Protein AF-A0A9N9X4W8-F1 (afdb_monomer_lite)

Secondary structure (DSSP, 8-state):
---EEEEEEEEE---GGGHHHHHHHHHHHHHHHHHHHHTT--HHHHHHHHHHHHHT-TTSSSTTSPPBPTTS-B-EEEEEEETTT--EEEEEEE-SBS-HHHHHHHHHHHHTSPPGGGPPPPSEEEHHHHHHHHHHTT--B--GGGG--HHHHHHHHHHHHHHTT----------EEEEEE-TTS-EEEEEEE--STTPPTT---GGGSBTTTEEEE---SSSSPEEEEEEEE-HHHHHHHTHHHHHHHHHSS--SHHHHHHHIIIIIIT-GGGTT-SS--EEEEEEEE-TTT--EEEEEEESSSEEEEEEEETT-SS-EEEEEE--TT--TTS-----------------SS-------GGGEEEEEE-SS--HHHHHHHHHHHHTT---EEESTTS---S--TTTSS--HHHHHHHHHHHGGGTT-TT-EEEEEESSSEEE-S-HHHHHHHHHHHT-SEEEEEESS--S-GGGGGGSPP-SSS--EEEEEEEEEEHHHHHHHHTSS---TTS-HHHHHHHHHH-HHHHHHTTEEEETT-SSEEE-TT-GGGEEEEEE--SSSSS-EEEEEETTTTB--SEEE--TT-HHHHHHHHTTTTTTEETTTEESGGGTT----TT--GGGSPPEEEEEEE-S--TTHHHHHHHHHT-SS-GGGEEEEEEE--TTTHHHHHHHHHHHGGGSSEEEEE-GGG---HHHHHHHHHHHHHHTT-SEEEEEETTEE---TTHHHHHHHT--SEEEEP-B-TTSS-BSEESEE-TTS-EE--TTHHHHHTTSS-SEEE-SEE-SEEEEEHHHHHHS-TTTSSS--TTS-HHHHHHHHHHHTT---EEE-SS---EE---TT--TTSSSGGGGTTTTSHHHHHHHHB-TTTGGGG-TTSPPEEEETTEEEEE-B-HHHHHHHHHHHHHH-----SSSB-TTSTTSB-SS--SEEETTTTT-HHHHHHHIIIIIHHHHHHHSTT---SSPPEEEEEEEEE-TTS---EEEE--SSSEEEEEE-S-BTTTEEE--EEEGGGTEEE-SPPTTEEEEEE-SSS--EEEPPEEEE-EEEEEEEE--

Radius of gyration: 39.49 Å; chains: 1; bounding box: 113×58×110 Å

Foldseek 3Di:
DWKKKKKWWFFADDDPVCFVVLQVLRQVLQVQLLVCLVVVHDQLVSFLRSVLSSLQDLSFCFQLVNAAALVRFFFKKKKKAWQVVRFIFIEGREAQARRRQVLNSVQRVCQPPADPPRDGRDRYYYYVRSVVVCVVVVGHGHHRVSSYDPVNNVVLVVVNVVVVPDPDDDFGWTKMWMWIAHPVRTIMIMIMHSADHNHHRRDGFQNRDPLQAWGWHDDPDQFWKTKIKGKTGHRVQSVQLSLRNQLCVQCRVPPDAVSSVVSCCVSRLVNPSCPVPPQRWMKMWMWMAGSHVRDIDIDIDTLHQWMKMKMDISPDPGIDIDIGGQPPPRDSNRGPPPDDPDDDDDDDDDPDDDDDDDDDLVQEAEEEEDQECFPLLVLAVVLCVVQVHDYDYWNHVHDQPFADVQPDATACLVLVRVLVVLVVCQVVQRGKYKYAYRRFKGFQHHPSVLVVVVVVVVAQKEFEFDQAAPDDRVCQVLWDDDPAFGTAGDPRIMMHTSNLSNCLSPVDDDDSHHHPRVSVRVQCSPPVNCVVRRYYYPRLQQAEAECPPQVVQWDQDFDPPPPDDFTFTFIARNRSRHGYRMYGCPDPNSLVSQQCSCGPPHCAGPPVAGPLQPPPFDDPPPDDLVRDFAEEEEEEAEADAPPLLQQLVLVVLAPHQQARYAYHYEHLDPLCQVVVVVSCVVCQVSHPGHHYHYNVNVDDPQRSQQVSLVVCVVVVGQKYKYAYSQFRFPDSHVVVSQVSSVAQKEFEWAAAPPDLDIQAAQDADPVGHGDHDPCSSCLSVVVRFYKGFGLFGDRIMMHGSVVSVVDDCVLAGQDDPPDHSRSSRSVSCVVVSGTHIYGVNDHGYYGFDRPPQDSVAQPSLLQCCPRRVPSNCVQWFDPCLVVLPPPVDDFDDQFVQKTKFQTTDLRNLVSVVRLFVVLVPWDQQDQADPVADVRGDPWGFRKDFCVNSPRVVSVLVSCQPRVQVSVCVSVPPDDDPSWDWRGKIKGKADPVGHFKTDWDFFPAQKKKKAWSDFEPPQFDKKFKAQVQRRTTDPGHDHNMIIMHGRDDRRGMMIIGTDHHMTMMIMTRIHD

pLDDT: mean 88.49, std 14.02, range [20.91, 98.56]

InterPro domains:
  IPR000246 Peptidase T2, asparaginase 2 [PF01112] (4-317)
  IPR006620 Prolyl 4-hydroxylase, alpha subunit [SM00702] (896-1070)
  IPR029044 Nucleotide-diphospho-sugar transferases [SSF53448] (637-945)
  IPR029055 Nucleophile aminohydrolases, N-terminal [SSF56235] (3-317)
  IPR037464 Threonine aspartase 1 [cd04514] (3-330)
  IPR044861 Isopenicillin N synthase-like, Fe(2+) 2OG dioxygenase domain [PF03171] (985-1071)
  IPR050757 Collagen-modifying Glycosyltransferase 25 [PTHR10730] (392-1064)
  IPR057589 PLOD1-3-like, GT domain [PF25342] (361-610)

Organism: Phaedon cochleariae (NCBI:txid80249)

Sequence (1071 aa):
MAGLIAVHCGAGSHSSNLHNEYKRLCNKACRKGVQVMKEGGTAMEAIQAAVIILENDPLTNCGFGSNLTLEGMVENDASVMDGKTLAFGGCGAVKKIKNPIALAYDICVKQSVGLPLGLIPPSLLVGSGALKHAKNSGLKVVPNSSLVCKRALRQFKKYKALLDVHQENCERLDTVGAVCIDGKGDVAAACSSGGLILKKPGRVGQAALYASGTWADSLDKSTEPSVAVCTTGCGEYLIQTHLAKELAEDLKFNPNAMAFHKAMGVKFLKSKFLRNVNRKLGGALVVHRDNKSGEVSVLWGHTTDSMGVGYMQTKDSKPKSFICELPGYAVPEDSQCSNLRGEIECGEANQNNILSYFHNNEDVLVYTVATEETNGFQRYMSSAKEFNIQPKVLGIGTQWQGGNIKTSPAGGWKINLLKKEIKLHEEEKDKLVLFTDGYDVIFLDKLNEIVKKFEKTGAKVLFSAEPFCWPDPELASKYPEVAEGKRFLNSGMYIGYVPEILKLLEREEIADTDDDQLFFTKAYLDETFRDSIKMQLDHKSDIFQNLHGVADEIEVASVDSKESGPERYLIKNMLTKTEPSILHGNGRSKISLNYLGNYVPNTWNSIDGCKACKEGHIDLSMKTPTEMPVVVVSVFIEQNTPFLEEALEKLHDLDYPKEKIHFFIHSAVKYHASLVTRFAEKYDREYPSFKLITPDDGTSEWKARDLSLDHCLAKKCDFYFSVDSVAHIDNPHTLRLLIEQNRTVVAPMLVRPGKAWSNFWGSLTKDGFYARSNDYMDIVHNEKRGLWNVPFINNAYLVNATLLRKYDRTQLGFDKPNVDADMTFCTRLRDLDVFMFVSNRIDFGHLINADNFDTTRTEPEMYQIFDNEMDWENRYIHVDYPENFNPDKKDLQPCPDVYWFPIVSPAFCRALINMMETFGQWSSGRNQDDRLEGGYEAVPTRDIHANQVGWEKHWLRFLQKYARPLQEKVFTGYYHDPPRSLMNFVVRYRPDEQPSLRPHHDSSTYTVNVALNEHGKDYEGGGCRFIRYNCSVVDTRLGWLLIHPGRLTHYHEGLKVTNGTRYIMISFVDP

Structure (mmCIF, N/CA/C/O backbone):
data_AF-A0A9N9X4W8-F1
#
_entry.id   AF-A0A9N9X4W8-F1
#
loop_
_atom_site.group_PDB
_atom_site.id
_atom_site.type_symbol
_atom_site.label_atom_id
_atom_site.label_alt_id
_atom_site.label_comp_id
_atom_site.label_asym_id
_atom_site.label_entity_id
_atom_site.label_seq_id
_atom_site.pdbx_PDB_ins_code
_atom_site.Cartn_x
_atom_site.Cartn_y
_atom_site.Cartn_z
_atom_site.occupancy
_atom_site.B_iso_or_equiv
_atom_site.auth_seq_id
_atom_site.auth_comp_id
_atom_site.auth_asym_id
_atom_site.auth_atom_id
_atom_site.pdbx_PDB_model_num
ATOM 1 N N . MET A 1 1 ? -49.455 -10.848 16.730 1.00 61.50 1 MET A N 1
ATOM 2 C CA . MET A 1 1 ? -48.079 -10.355 16.977 1.00 61.50 1 MET A CA 1
ATOM 3 C C . MET A 1 1 ? -47.929 -8.949 16.410 1.00 61.50 1 MET A C 1
ATOM 5 O O . MET A 1 1 ? -48.812 -8.516 15.675 1.00 61.50 1 MET A O 1
ATOM 9 N N . ALA A 1 2 ? -46.874 -8.216 16.777 1.00 76.00 2 ALA A N 1
ATOM 10 C CA . ALA A 1 2 ? -46.589 -6.916 16.168 1.00 76.00 2 ALA A CA 1
ATOM 11 C C . ALA A 1 2 ? -46.035 -7.124 14.747 1.00 76.00 2 ALA A C 1
ATOM 13 O O . ALA A 1 2 ? -45.096 -7.892 14.577 1.00 76.00 2 ALA A O 1
ATOM 14 N N . GLY A 1 3 ? -46.630 -6.474 13.744 1.00 87.94 3 GLY A N 1
ATOM 15 C CA . GLY A 1 3 ? -46.123 -6.492 12.368 1.00 87.94 3 GLY A CA 1
ATOM 16 C C . GLY A 1 3 ? -44.985 -5.488 12.186 1.00 87.94 3 GLY A C 1
ATOM 17 O O . GLY A 1 3 ? -44.882 -4.522 12.950 1.00 87.94 3 GLY A O 1
ATOM 18 N N . LEU A 1 4 ? -44.149 -5.686 11.170 1.00 94.12 4 LEU A N 1
ATOM 19 C CA . LEU A 1 4 ? -43.036 -4.802 10.826 1.00 94.12 4 LEU A CA 1
ATOM 20 C C . LEU A 1 4 ? -43.019 -4.545 9.320 1.00 94.12 4 LEU A C 1
ATOM 22 O O . LEU A 1 4 ? -43.233 -5.446 8.513 1.00 94.12 4 LEU A O 1
ATOM 26 N N . ILE A 1 5 ? -42.730 -3.303 8.938 1.00 96.19 5 ILE A N 1
ATOM 27 C CA . ILE A 1 5 ? -42.423 -2.943 7.554 1.00 96.19 5 ILE A CA 1
ATOM 28 C C . ILE A 1 5 ? -41.095 -2.197 7.494 1.00 96.19 5 ILE A C 1
ATOM 30 O O . ILE A 1 5 ? -40.832 -1.324 8.324 1.00 96.19 5 ILE A O 1
ATOM 34 N N . ALA A 1 6 ? -40.283 -2.521 6.493 1.00 97.00 6 ALA A N 1
ATOM 35 C CA . ALA A 1 6 ? -39.083 -1.785 6.135 1.00 97.00 6 ALA A CA 1
ATOM 36 C C . ALA A 1 6 ? -39.123 -1.402 4.650 1.00 97.00 6 ALA A C 1
ATOM 38 O O . ALA A 1 6 ? -39.661 -2.131 3.819 1.00 97.00 6 ALA A O 1
ATOM 39 N N . VAL A 1 7 ? -38.564 -0.242 4.315 1.00 97.19 7 VAL A N 1
ATOM 40 C CA . VAL A 1 7 ? -38.543 0.335 2.967 1.00 97.19 7 VAL A CA 1
ATOM 41 C C . VAL A 1 7 ? -37.156 0.876 2.633 1.00 97.19 7 VAL A C 1
ATOM 43 O O . VAL A 1 7 ? -36.423 1.301 3.528 1.00 97.19 7 VAL A O 1
ATOM 46 N N . HIS A 1 8 ? -36.820 0.930 1.344 1.00 95.56 8 HIS A N 1
ATOM 47 C CA . HIS A 1 8 ? -35.661 1.671 0.845 1.00 95.56 8 HIS A CA 1
ATOM 48 C C . HIS A 1 8 ? -36.040 2.660 -0.265 1.00 95.56 8 HIS A C 1
ATOM 50 O O . HIS A 1 8 ? -36.956 2.413 -1.051 1.00 95.56 8 HIS A O 1
ATOM 56 N N . CYS A 1 9 ? -35.307 3.775 -0.350 1.00 90.44 9 CYS A N 1
ATOM 57 C CA . CYS A 1 9 ? -35.495 4.828 -1.361 1.00 90.44 9 CYS A CA 1
ATOM 58 C C . CYS A 1 9 ? -34.404 4.872 -2.448 1.00 90.44 9 CYS A C 1
ATOM 60 O O . CYS A 1 9 ? -34.346 5.841 -3.198 1.00 90.44 9 CYS A O 1
ATOM 62 N N . GLY A 1 10 ? -33.566 3.839 -2.548 1.00 84.25 10 GLY A N 1
ATOM 63 C CA . GLY A 1 10 ? -32.487 3.758 -3.540 1.00 84.25 10 GLY A CA 1
ATOM 64 C C . GLY A 1 10 ? -31.160 3.433 -2.894 1.00 84.25 10 GLY A C 1
ATOM 65 O O . GLY A 1 10 ? -30.945 3.781 -1.738 1.00 84.25 10 GLY A O 1
ATOM 66 N N . ALA A 1 11 ? -30.297 2.758 -3.648 1.00 80.81 11 ALA A N 1
ATOM 67 C CA . ALA A 1 11 ? -28.882 2.564 -3.361 1.00 80.81 11 ALA A CA 1
ATOM 68 C C . ALA A 1 11 ? -28.128 3.092 -4.582 1.00 80.81 11 ALA A C 1
ATOM 70 O O . ALA A 1 11 ? -28.269 2.539 -5.675 1.00 80.81 11 ALA A O 1
ATOM 71 N N . GLY A 1 12 ? -27.416 4.197 -4.387 1.00 80.44 12 GLY A N 1
ATOM 72 C CA . GLY A 1 12 ? -26.850 5.041 -5.428 1.00 80.44 12 GLY A CA 1
ATOM 73 C C . GLY A 1 12 ? -26.085 6.201 -4.804 1.00 80.44 12 GLY A C 1
ATOM 74 O O . GLY A 1 12 ? -25.288 5.998 -3.891 1.00 80.44 12 GLY A O 1
ATOM 75 N N . SER A 1 13 ? -26.353 7.422 -5.265 1.00 77.31 13 SER A N 1
ATOM 76 C CA . SER A 1 13 ? -25.693 8.636 -4.774 1.00 77.31 13 SER A CA 1
ATOM 77 C C . SER A 1 13 ? -26.738 9.706 -4.437 1.00 77.31 13 SER A C 1
ATOM 79 O O . SER A 1 13 ? -27.297 10.362 -5.323 1.00 77.31 13 SER A O 1
ATOM 81 N N . HIS A 1 14 ? -27.046 9.855 -3.145 1.00 80.69 14 HIS A N 1
ATOM 82 C CA . HIS A 1 14 ? -28.039 10.800 -2.638 1.00 80.69 14 HIS A CA 1
ATOM 83 C C . HIS A 1 14 ? -27.358 12.114 -2.251 1.00 80.69 14 HIS A C 1
ATOM 85 O O . HIS A 1 14 ? -26.493 12.148 -1.382 1.00 80.69 14 HIS A O 1
ATOM 91 N N . SER A 1 15 ? -27.794 13.228 -2.844 1.00 79.75 15 SER A N 1
ATOM 92 C CA . SER A 1 15 ? -27.312 14.553 -2.435 1.00 79.75 15 SER A CA 1
ATOM 93 C C . SER A 1 15 ? -27.639 14.817 -0.963 1.00 79.75 15 SER A C 1
ATOM 95 O O . SER A 1 15 ? -28.803 14.708 -0.564 1.00 79.75 15 SER A O 1
ATOM 97 N N . SER A 1 16 ? -26.631 15.235 -0.193 1.00 80.81 16 SER A N 1
ATOM 98 C CA . SER A 1 16 ? -26.741 15.611 1.225 1.00 80.81 16 SER A CA 1
ATOM 99 C C . SER A 1 16 ? -27.878 16.597 1.501 1.00 80.81 16 SER A C 1
ATOM 101 O O . SER A 1 16 ? -28.647 16.429 2.447 1.00 80.81 16 SER A O 1
ATOM 103 N N . ASN A 1 17 ? -28.091 17.554 0.595 1.00 82.94 17 ASN A N 1
ATOM 104 C CA . ASN A 1 17 ? -29.168 18.545 0.684 1.00 82.94 17 ASN A CA 1
ATOM 105 C C . ASN A 1 17 ? -30.582 17.935 0.667 1.00 82.94 17 ASN A C 1
ATOM 107 O O . ASN A 1 17 ? -31.523 18.551 1.160 1.00 82.94 17 ASN A O 1
ATOM 111 N N . LEU A 1 18 ? -30.746 16.729 0.113 1.00 85.75 18 LEU A N 1
ATOM 112 C CA . LEU A 1 18 ? -32.032 16.035 0.003 1.00 85.75 18 LEU A CA 1
ATOM 113 C C . LEU A 1 18 ? -32.195 14.906 1.030 1.00 85.75 18 LEU A C 1
ATOM 115 O O . LEU A 1 18 ? -33.260 14.290 1.083 1.00 85.75 18 LEU A O 1
ATOM 119 N N . HIS A 1 19 ? -31.194 14.630 1.875 1.00 88.06 19 HIS A N 1
ATOM 120 C CA . HIS A 1 19 ? -31.245 13.543 2.867 1.00 88.06 19 HIS A CA 1
ATOM 121 C C . HIS A 1 19 ? -32.487 13.607 3.758 1.00 88.06 19 HIS A C 1
ATOM 123 O O . HIS A 1 19 ? -33.143 12.594 4.002 1.00 88.06 19 HIS A O 1
ATOM 129 N N . ASN A 1 20 ? -32.843 14.803 4.227 1.00 90.31 20 ASN A N 1
ATOM 130 C CA . ASN A 1 20 ? -34.026 15.000 5.064 1.00 90.31 20 ASN A CA 1
ATOM 131 C C . ASN A 1 20 ? -35.330 14.712 4.310 1.00 90.31 20 ASN A C 1
ATOM 133 O O . ASN A 1 20 ? -36.293 14.237 4.912 1.00 90.31 20 ASN A O 1
ATOM 137 N N . GLU A 1 21 ? -35.374 14.975 3.006 1.00 91.62 21 GLU A N 1
ATOM 138 C CA . GLU A 1 21 ? -36.541 14.692 2.174 1.00 91.62 21 GLU A CA 1
ATOM 139 C C . GLU A 1 21 ? -36.697 13.186 1.937 1.00 91.62 21 GLU A C 1
ATOM 141 O O . GLU A 1 21 ? -37.786 12.652 2.147 1.00 91.62 21 GLU A O 1
ATOM 146 N N . TYR A 1 22 ? -35.600 12.477 1.644 1.00 90.88 22 TYR A N 1
ATOM 147 C CA . TYR A 1 22 ? -35.589 11.012 1.548 1.00 90.88 22 TYR A CA 1
ATOM 148 C C . TYR A 1 22 ? -36.003 10.341 2.869 1.00 90.88 22 TYR A C 1
ATOM 150 O O . TYR A 1 22 ? -36.860 9.458 2.871 1.00 90.88 22 TYR A O 1
ATOM 158 N N . LYS A 1 23 ? -35.497 10.813 4.019 1.00 92.69 23 LYS A N 1
ATOM 159 C CA . LYS A 1 23 ? -35.922 10.328 5.349 1.00 92.69 23 LYS A CA 1
ATOM 160 C C . LYS A 1 23 ? -37.420 10.552 5.587 1.00 92.69 23 LYS A C 1
ATOM 162 O O . LYS A 1 23 ? -38.126 9.648 6.036 1.00 92.69 23 LYS A O 1
ATOM 167 N N . ARG A 1 24 ? -37.942 11.743 5.262 1.00 94.25 24 ARG A N 1
ATOM 168 C CA . ARG A 1 24 ? -39.384 12.050 5.363 1.00 94.25 24 ARG A CA 1
ATOM 169 C C . ARG A 1 24 ? -40.224 11.134 4.474 1.00 94.25 24 ARG A C 1
ATOM 171 O O . ARG A 1 24 ? -41.291 10.700 4.911 1.00 94.25 24 ARG A O 1
ATOM 178 N N . LEU A 1 25 ? -39.743 10.824 3.273 1.00 95.38 25 LEU A N 1
ATOM 179 C CA . LEU A 1 25 ? -40.413 9.921 2.346 1.00 95.38 25 LEU A CA 1
ATOM 180 C C . LEU A 1 25 ? -40.449 8.478 2.876 1.00 95.38 25 LEU A C 1
ATOM 182 O O . LEU A 1 25 ? -41.541 7.910 2.956 1.00 95.38 25 LEU A O 1
ATOM 186 N N . CYS A 1 26 ? -39.318 7.932 3.348 1.00 95.00 26 CYS A N 1
ATOM 187 C CA . CYS A 1 26 ? -39.271 6.629 4.031 1.00 95.00 26 CYS A CA 1
ATOM 188 C C . CYS A 1 26 ? -40.277 6.574 5.190 1.00 95.00 26 CYS A C 1
ATOM 190 O O . CYS A 1 26 ? -41.086 5.654 5.285 1.00 95.00 26 CYS A O 1
ATOM 192 N N . ASN A 1 27 ? -40.299 7.611 6.032 1.00 96.25 27 ASN A N 1
ATOM 193 C CA . ASN A 1 27 ? -41.214 7.693 7.169 1.00 96.25 27 ASN A CA 1
ATOM 194 C C . ASN A 1 27 ? -42.690 7.692 6.747 1.00 96.25 27 ASN A C 1
ATOM 196 O O . ASN A 1 27 ? -43.525 7.065 7.402 1.00 96.25 27 ASN A O 1
ATOM 200 N N . LYS A 1 28 ? -43.030 8.384 5.655 1.00 97.25 28 LYS A N 1
ATOM 201 C CA . LYS A 1 28 ? -44.392 8.408 5.107 1.00 97.25 28 LYS A CA 1
ATOM 202 C C . LYS A 1 28 ? -44.801 7.034 4.566 1.00 97.25 28 LYS A C 1
ATOM 204 O O . LYS A 1 28 ? -45.928 6.610 4.819 1.00 97.25 28 LYS A O 1
ATOM 209 N N . ALA A 1 29 ? -43.897 6.343 3.873 1.00 97.12 29 ALA A N 1
ATOM 210 C CA . ALA A 1 29 ? -44.136 5.001 3.349 1.00 97.12 29 ALA A CA 1
ATOM 211 C C . ALA A 1 29 ? -44.324 3.973 4.479 1.00 97.12 29 ALA A C 1
ATOM 213 O O . ALA A 1 29 ? -45.339 3.275 4.495 1.00 97.12 29 ALA A O 1
ATOM 214 N N . CYS A 1 30 ? -43.438 3.960 5.484 1.00 97.12 30 CYS A N 1
ATOM 215 C CA . CYS A 1 30 ? -43.560 3.076 6.648 1.00 97.12 30 CYS A CA 1
ATOM 216 C C . CYS A 1 30 ? -44.875 3.292 7.406 1.00 97.12 30 CYS A C 1
ATOM 218 O O . CYS A 1 30 ? -45.574 2.331 7.719 1.00 97.12 30 CYS A O 1
ATOM 220 N N . ARG A 1 31 ? -45.265 4.553 7.652 1.00 97.00 31 ARG A N 1
ATOM 221 C CA . ARG A 1 31 ? -46.546 4.870 8.307 1.00 97.00 31 ARG A CA 1
ATOM 222 C C . ARG A 1 31 ? -47.737 4.336 7.528 1.00 97.00 31 ARG A C 1
ATOM 224 O O . ARG A 1 31 ? -48.680 3.849 8.143 1.00 97.00 31 ARG A O 1
ATOM 231 N N . LYS A 1 32 ? -47.705 4.429 6.194 1.00 97.38 32 LYS A N 1
ATOM 232 C CA . LYS A 1 32 ? -48.803 3.936 5.365 1.00 97.38 32 LYS A CA 1
ATOM 233 C C . LYS A 1 32 ? -48.908 2.411 5.412 1.00 97.38 32 LYS A C 1
ATOM 235 O O . LYS A 1 32 ? -50.016 1.908 5.556 1.00 97.38 32 LYS A O 1
ATOM 240 N N . GLY A 1 33 ? -47.784 1.696 5.364 1.00 95.94 33 GLY A N 1
ATOM 241 C CA . GLY A 1 33 ? -47.771 0.238 5.518 1.00 95.94 33 GLY A CA 1
ATOM 242 C C . GLY A 1 33 ? -48.232 -0.220 6.906 1.00 95.94 33 GLY A C 1
ATOM 243 O O . GLY A 1 33 ? -49.079 -1.101 7.017 1.00 95.94 33 GLY A O 1
ATOM 244 N N . VAL A 1 34 ? -47.764 0.437 7.975 1.00 95.38 34 VAL A N 1
ATOM 245 C CA . VAL A 1 34 ? -48.225 0.157 9.348 1.00 95.38 34 VAL A CA 1
ATOM 246 C C . VAL A 1 34 ? -49.709 0.456 9.529 1.00 95.38 34 VAL A C 1
ATOM 248 O O . VAL A 1 34 ? -50.387 -0.293 10.227 1.00 95.38 34 VAL A O 1
ATOM 251 N N . GLN A 1 35 ? -50.231 1.518 8.910 1.00 94.81 35 GLN A N 1
ATOM 252 C CA . GLN A 1 35 ? -51.663 1.811 8.933 1.00 94.81 35 GLN A CA 1
ATOM 253 C C . GLN A 1 35 ? -52.472 0.633 8.371 1.00 94.81 35 GLN A C 1
ATOM 255 O O . GLN A 1 35 ? -53.396 0.176 9.034 1.00 94.81 35 GLN A O 1
ATOM 260 N N . VAL A 1 36 ? -52.083 0.105 7.204 1.00 95.50 36 VAL A N 1
ATOM 261 C CA . VAL A 1 36 ? -52.749 -1.052 6.582 1.00 95.50 36 VAL A CA 1
ATOM 262 C C . VAL A 1 36 ? -52.703 -2.276 7.499 1.00 95.50 36 VAL A C 1
ATOM 264 O O . VAL A 1 36 ? -53.727 -2.916 7.718 1.00 95.50 36 VAL A O 1
ATOM 267 N N . MET A 1 37 ? -51.553 -2.560 8.118 1.00 93.00 37 MET A N 1
ATOM 268 C CA . MET A 1 37 ? -51.441 -3.669 9.075 1.00 93.00 37 MET A CA 1
ATOM 269 C C . MET A 1 37 ? -52.309 -3.469 10.329 1.00 93.00 37 MET A C 1
ATOM 271 O O . MET A 1 37 ? -52.884 -4.429 10.835 1.00 93.00 37 MET A O 1
ATOM 275 N N . LYS A 1 38 ? -52.435 -2.234 10.839 1.00 91.06 38 LYS A N 1
ATOM 276 C CA . LYS A 1 38 ? -53.310 -1.910 11.985 1.00 91.06 38 LYS A CA 1
ATOM 277 C C . LYS A 1 38 ? -54.794 -2.064 11.655 1.00 91.06 38 LYS A C 1
ATOM 279 O O . LYS A 1 38 ? -55.571 -2.402 12.539 1.00 91.06 38 LYS A O 1
ATOM 284 N N . GLU A 1 39 ? -55.167 -1.839 10.400 1.00 92.94 39 GLU A N 1
ATOM 285 C CA . GLU A 1 39 ? -56.524 -2.036 9.877 1.00 92.94 39 GLU A CA 1
ATOM 286 C C . GLU A 1 39 ? -56.824 -3.518 9.554 1.00 92.94 39 GLU A C 1
ATOM 288 O O . GLU A 1 39 ? -57.923 -3.839 9.112 1.00 92.94 39 GLU A O 1
ATOM 293 N N . GLY A 1 40 ? -55.881 -4.435 9.818 1.00 89.38 40 GLY A N 1
ATOM 294 C CA . GLY A 1 40 ? -56.045 -5.879 9.614 1.00 89.38 40 GLY A CA 1
ATOM 295 C C . GLY A 1 40 ? -55.629 -6.386 8.230 1.00 89.38 40 GLY A C 1
ATOM 296 O O . GLY A 1 40 ? -55.908 -7.542 7.909 1.00 89.38 40 GLY A O 1
ATOM 297 N N . GLY A 1 41 ? -54.968 -5.549 7.426 1.00 91.88 41 GLY A N 1
ATOM 298 C CA . GLY A 1 41 ? -54.443 -5.920 6.113 1.00 91.88 41 GLY A CA 1
ATOM 299 C C . GLY A 1 41 ? -53.258 -6.892 6.169 1.00 91.88 41 GLY A C 1
ATOM 300 O O . GLY A 1 41 ? -52.565 -7.020 7.181 1.00 91.88 41 GLY A O 1
ATOM 301 N N . THR A 1 42 ? -53.030 -7.571 5.050 1.00 93.81 42 THR A N 1
ATOM 302 C CA . THR A 1 42 ? -51.956 -8.548 4.809 1.00 93.81 42 THR A CA 1
ATOM 303 C C . THR A 1 42 ? -50.598 -7.885 4.554 1.00 93.81 42 THR A C 1
ATOM 305 O O . THR A 1 42 ? -50.523 -6.709 4.180 1.00 93.81 42 THR A O 1
ATOM 308 N N . ALA A 1 43 ? -49.507 -8.656 4.674 1.00 94.38 43 ALA A N 1
ATOM 309 C CA . ALA A 1 43 ? -48.160 -8.195 4.312 1.00 94.38 43 ALA A CA 1
ATOM 310 C C . ALA A 1 43 ? -48.088 -7.666 2.864 1.00 94.38 43 ALA A C 1
ATOM 312 O O . ALA A 1 43 ? -47.477 -6.627 2.608 1.00 94.38 43 ALA A O 1
ATOM 313 N N . MET A 1 44 ? -48.780 -8.334 1.933 1.00 96.00 44 MET A N 1
ATOM 314 C CA . MET A 1 44 ? -48.882 -7.947 0.521 1.00 96.00 44 MET A CA 1
ATOM 315 C C . MET A 1 44 ? -49.575 -6.587 0.321 1.00 96.00 44 MET A C 1
ATOM 317 O O . MET A 1 44 ? -49.098 -5.752 -0.452 1.00 96.00 44 MET A O 1
ATOM 321 N N . GLU A 1 45 ? -50.676 -6.319 1.028 1.00 96.50 45 GLU A N 1
ATOM 322 C CA . GLU A 1 45 ? -51.363 -5.017 0.972 1.00 96.50 45 GLU A CA 1
ATOM 323 C C . GLU A 1 45 ? -50.509 -3.901 1.598 1.00 96.50 45 GLU A C 1
ATOM 325 O O . GLU A 1 45 ? -50.472 -2.773 1.095 1.00 96.50 45 GLU A O 1
ATOM 330 N N . ALA A 1 46 ? -49.773 -4.215 2.669 1.00 97.00 46 ALA A N 1
ATOM 331 C CA . ALA A 1 46 ? -48.906 -3.263 3.355 1.00 97.00 46 ALA A CA 1
ATOM 332 C C . ALA A 1 46 ? -47.719 -2.810 2.484 1.00 97.00 46 ALA A C 1
ATOM 334 O O . ALA A 1 46 ? -47.480 -1.601 2.369 1.00 97.00 46 ALA A O 1
ATOM 335 N N . ILE A 1 47 ? -47.006 -3.738 1.825 1.00 97.56 47 ILE A N 1
ATOM 336 C CA . ILE A 1 47 ? -45.908 -3.384 0.903 1.00 97.56 47 ILE A CA 1
ATOM 337 C C . ILE A 1 47 ? -46.419 -2.623 -0.320 1.00 97.56 47 ILE A C 1
ATOM 339 O O . ILE A 1 47 ? -45.787 -1.651 -0.735 1.00 97.56 47 ILE A O 1
ATOM 343 N N . GLN A 1 48 ? -47.586 -2.994 -0.860 1.00 97.56 48 GLN A N 1
ATOM 344 C CA . GLN A 1 48 ? -48.188 -2.299 -1.995 1.00 97.56 48 GLN A CA 1
ATOM 345 C C . GLN A 1 48 ? -48.485 -0.843 -1.622 1.00 97.56 48 GLN A C 1
ATOM 347 O O . GLN A 1 48 ? -48.087 0.081 -2.335 1.00 97.56 48 GLN A O 1
ATOM 352 N N . ALA A 1 49 ? -49.135 -0.617 -0.479 1.00 97.69 49 ALA A N 1
ATOM 353 C CA . ALA A 1 49 ? -49.471 0.723 -0.017 1.00 97.69 49 ALA A CA 1
ATOM 354 C C . ALA A 1 49 ? -48.224 1.574 0.276 1.00 97.69 49 ALA A C 1
ATOM 356 O O . ALA A 1 49 ? -48.213 2.767 -0.038 1.00 97.69 49 ALA A O 1
ATOM 357 N N . ALA A 1 50 ? -47.167 0.977 0.837 1.00 97.62 50 ALA A N 1
ATOM 358 C CA . ALA A 1 50 ? -45.901 1.660 1.088 1.00 97.62 50 ALA A CA 1
ATOM 359 C C . ALA A 1 50 ? -45.182 2.046 -0.214 1.00 97.62 50 ALA A C 1
ATOM 361 O O . ALA A 1 50 ? -44.803 3.206 -0.376 1.00 97.62 50 ALA A O 1
ATOM 362 N N . VAL A 1 51 ? -45.050 1.127 -1.175 1.00 97.69 51 VAL A N 1
ATOM 363 C CA . VAL A 1 51 ? -44.375 1.406 -2.454 1.00 97.69 51 VAL A CA 1
ATOM 364 C C . VAL A 1 51 ? -45.168 2.397 -3.308 1.00 97.69 51 VAL A C 1
ATOM 366 O O . VAL A 1 51 ? -44.561 3.249 -3.947 1.00 97.69 51 VAL A O 1
ATOM 369 N N . ILE A 1 52 ? -46.506 2.413 -3.243 1.00 97.75 52 ILE A N 1
ATOM 370 C CA . ILE A 1 52 ? -47.321 3.462 -3.886 1.00 97.75 52 ILE A CA 1
ATOM 371 C C . ILE A 1 52 ? -46.947 4.861 -3.366 1.00 97.75 52 ILE A C 1
ATOM 373 O O . ILE A 1 52 ? -46.963 5.824 -4.136 1.00 97.75 52 ILE A O 1
ATOM 377 N N . ILE A 1 53 ? -46.612 5.018 -2.079 1.00 97.75 53 ILE A N 1
ATOM 378 C CA . ILE A 1 53 ? -46.136 6.309 -1.554 1.00 97.75 53 ILE A CA 1
ATOM 379 C C . ILE A 1 53 ? -44.812 6.706 -2.209 1.00 97.75 53 ILE A C 1
ATOM 381 O O . ILE A 1 53 ? -44.665 7.871 -2.575 1.00 97.75 53 ILE A O 1
ATOM 385 N N . LEU A 1 54 ? -43.898 5.751 -2.386 1.00 96.31 54 LEU A N 1
ATOM 386 C CA . LEU A 1 54 ? -42.593 5.974 -3.012 1.00 96.31 54 LEU A CA 1
ATOM 387 C C . LEU A 1 54 ? -42.739 6.315 -4.506 1.00 96.31 54 LEU A C 1
ATOM 389 O O . LEU A 1 54 ? -42.225 7.338 -4.945 1.00 96.31 54 LEU A O 1
ATOM 393 N N . GLU A 1 55 ? -43.541 5.550 -5.254 1.00 96.12 55 GLU A N 1
ATOM 394 C CA . GLU A 1 55 ? -43.810 5.756 -6.689 1.00 96.12 55 GLU A CA 1
ATOM 395 C C . GLU A 1 55 ? -44.480 7.090 -7.023 1.00 96.12 55 GLU A C 1
ATOM 397 O O . GLU A 1 55 ? -44.344 7.603 -8.134 1.00 96.12 55 GLU A O 1
ATOM 402 N N . ASN A 1 56 ? -45.255 7.644 -6.093 1.00 95.56 56 ASN A N 1
ATOM 403 C CA . ASN A 1 56 ? -45.917 8.928 -6.304 1.00 95.56 56 ASN A CA 1
ATOM 404 C C . ASN A 1 56 ? -44.986 10.125 -6.054 1.00 95.56 56 ASN A C 1
ATOM 406 O O . ASN A 1 56 ? -45.370 11.252 -6.379 1.00 95.56 56 ASN A O 1
ATOM 410 N N . ASP A 1 57 ? -43.808 9.913 -5.465 1.00 94.81 57 ASP A N 1
ATOM 411 C CA . ASP A 1 57 ? -42.900 10.988 -5.087 1.00 94.81 57 ASP A CA 1
ATOM 412 C C . ASP A 1 57 ? -41.845 11.256 -6.180 1.00 94.81 57 ASP A C 1
ATOM 414 O O . ASP A 1 57 ? -41.178 10.328 -6.642 1.00 94.81 57 ASP A O 1
ATOM 418 N N . PRO A 1 58 ? -41.648 12.517 -6.612 1.00 91.81 58 PRO A N 1
ATOM 419 C CA . PRO A 1 58 ? -40.687 12.854 -7.663 1.00 91.81 58 PRO A CA 1
ATOM 420 C C . PRO A 1 58 ? -39.210 12.686 -7.259 1.00 91.81 58 PRO A C 1
ATOM 422 O O . PRO A 1 58 ? -38.340 12.881 -8.112 1.00 91.81 58 PRO A O 1
ATOM 425 N N . LEU A 1 59 ? -38.902 12.403 -5.987 1.00 88.50 59 LEU A N 1
ATOM 426 C CA . LEU A 1 59 ? -37.530 12.205 -5.506 1.00 88.50 59 LEU A CA 1
ATOM 427 C C . LEU A 1 59 ? -36.931 10.854 -5.895 1.00 88.50 59 LEU A C 1
ATOM 429 O O . LEU A 1 59 ? -35.704 10.739 -5.943 1.00 88.50 59 LEU A O 1
ATOM 433 N N . THR A 1 60 ? -37.767 9.853 -6.162 1.00 88.69 60 THR A N 1
ATOM 434 C CA . THR A 1 60 ? -37.323 8.479 -6.413 1.00 88.69 60 THR A CA 1
ATOM 435 C C . THR A 1 60 ? -37.426 8.119 -7.889 1.00 88.69 60 THR A C 1
ATOM 437 O O . THR A 1 60 ? -38.330 8.563 -8.591 1.00 88.69 60 THR A O 1
ATOM 440 N N . ASN A 1 61 ? -36.512 7.288 -8.384 1.00 89.62 61 ASN A N 1
ATOM 441 C CA . ASN A 1 61 ? -36.562 6.785 -9.757 1.00 89.62 61 ASN A CA 1
ATOM 442 C C . ASN A 1 61 ? -37.547 5.610 -9.876 1.00 89.62 61 ASN A C 1
ATOM 444 O O . ASN A 1 61 ? -37.155 4.469 -10.109 1.00 89.62 61 ASN A O 1
ATOM 448 N N . CYS A 1 62 ? -38.830 5.882 -9.672 1.00 90.31 62 CYS A N 1
ATOM 449 C CA . CYS A 1 62 ? -39.926 4.948 -9.911 1.00 90.31 62 CYS A CA 1
ATOM 450 C C . CYS A 1 62 ? -41.238 5.725 -10.106 1.00 90.31 62 CYS A C 1
ATOM 452 O O . CYS A 1 62 ? -41.345 6.891 -9.718 1.00 90.31 62 CYS A O 1
ATOM 454 N N . GLY A 1 63 ? -42.240 5.099 -10.732 1.00 92.88 63 GLY A N 1
ATOM 455 C CA . GLY A 1 63 ? -43.548 5.718 -10.968 1.00 92.88 63 GLY A CA 1
ATOM 456 C C . GLY A 1 63 ? -43.470 7.100 -11.640 1.00 92.88 63 GLY A C 1
ATOM 457 O O . GLY A 1 63 ? -43.164 7.203 -12.828 1.00 92.88 63 GLY A O 1
ATOM 458 N N . PHE A 1 64 ? -43.802 8.151 -10.882 1.00 93.06 64 PHE A N 1
ATOM 459 C CA . PHE A 1 64 ? -43.818 9.555 -11.315 1.00 93.06 64 PHE A CA 1
ATOM 460 C C . PHE A 1 64 ? -42.425 10.207 -11.368 1.00 93.06 64 PHE A C 1
ATOM 462 O O . PHE A 1 64 ? -42.212 11.170 -12.107 1.00 93.06 64 PHE A O 1
ATOM 469 N N . GLY A 1 65 ? -41.469 9.725 -10.573 1.00 88.25 65 GLY A N 1
ATOM 470 C CA . GLY A 1 65 ? -40.101 10.248 -10.543 1.00 88.25 65 GLY A CA 1
ATOM 471 C C . GLY A 1 65 ? -39.137 9.545 -11.506 1.00 88.25 65 GLY A C 1
ATOM 472 O O . GLY A 1 65 ? -37.961 9.901 -11.558 1.00 88.25 65 GLY A O 1
ATOM 473 N N . SER A 1 66 ? -39.628 8.579 -12.284 1.00 93.00 66 SER A N 1
ATOM 474 C CA . SER A 1 66 ? -38.822 7.724 -13.154 1.00 93.00 66 SER A CA 1
ATOM 475 C C . SER A 1 66 ? -37.978 8.464 -14.184 1.00 93.00 66 SER A C 1
ATOM 477 O O . SER A 1 66 ? -38.399 9.433 -14.822 1.00 93.00 66 SER A O 1
ATOM 479 N N . ASN A 1 67 ? -36.793 7.909 -14.406 1.00 92.75 67 ASN A N 1
ATOM 480 C CA . ASN A 1 67 ? -35.903 8.257 -15.492 1.00 92.75 67 ASN A CA 1
ATOM 481 C C . ASN A 1 67 ? -36.577 8.056 -16.853 1.00 92.75 67 ASN A C 1
ATOM 483 O O . ASN A 1 67 ? -37.422 7.179 -17.050 1.00 92.75 67 ASN A O 1
ATOM 487 N N . LEU A 1 68 ? -36.166 8.883 -17.814 1.00 93.75 68 LEU A N 1
ATOM 488 C CA . LEU A 1 68 ? -36.686 8.827 -19.173 1.00 93.75 68 LEU A CA 1
ATOM 489 C C . LEU A 1 68 ? -35.795 7.944 -20.051 1.00 93.75 68 LEU A C 1
ATOM 491 O O . LEU A 1 68 ? -34.565 8.016 -19.984 1.00 93.75 68 LEU A O 1
ATOM 495 N N . THR A 1 69 ? -36.441 7.140 -20.893 1.00 93.56 69 THR A N 1
ATOM 496 C CA . THR A 1 69 ? -35.812 6.384 -21.989 1.00 93.56 69 THR A CA 1
ATOM 497 C C . THR A 1 69 ? -35.145 7.318 -23.002 1.00 93.56 69 THR A C 1
ATOM 499 O O . THR A 1 69 ? -35.363 8.530 -22.978 1.00 93.56 69 THR A O 1
ATOM 502 N N . LEU A 1 70 ? -34.379 6.767 -23.949 1.00 88.69 70 LEU A N 1
ATOM 503 C CA . LEU A 1 70 ? -33.771 7.531 -25.050 1.00 88.69 70 LEU A CA 1
ATOM 504 C C . LEU A 1 70 ? -34.800 8.365 -25.854 1.00 88.69 70 LEU A C 1
ATOM 506 O O . LEU A 1 70 ? -34.505 9.468 -26.328 1.00 88.69 70 LEU A O 1
ATOM 510 N N . GLU A 1 71 ? -36.038 7.869 -25.935 1.00 91.56 71 GLU A N 1
ATOM 511 C CA . GLU A 1 71 ? -37.187 8.520 -26.581 1.00 91.56 71 GLU A CA 1
ATOM 512 C C . GLU A 1 71 ? -37.891 9.566 -25.695 1.00 91.56 71 GLU A C 1
ATOM 514 O O . GLU A 1 71 ? -38.874 10.175 -26.112 1.00 91.56 71 GLU A O 1
ATOM 519 N N . GLY A 1 72 ? -37.421 9.794 -24.466 1.00 91.44 72 GLY A N 1
ATOM 520 C CA . GLY A 1 72 ? -38.027 10.749 -23.535 1.00 91.44 72 GLY A CA 1
ATOM 521 C C . GLY A 1 72 ? -39.318 10.252 -22.872 1.00 91.44 72 GLY A C 1
ATOM 522 O O . GLY A 1 72 ? -40.074 11.059 -22.336 1.00 91.44 72 GLY A O 1
ATOM 523 N N . MET A 1 73 ? -39.584 8.943 -22.904 1.00 93.44 73 MET A N 1
ATOM 524 C CA . MET A 1 73 ? -40.776 8.318 -22.312 1.00 93.44 73 MET A CA 1
ATOM 525 C C . MET A 1 73 ? -40.450 7.637 -20.979 1.00 93.44 73 MET A C 1
ATOM 527 O O . MET A 1 73 ? -39.352 7.102 -20.820 1.00 93.44 73 MET A O 1
ATOM 531 N N . VAL A 1 74 ? -41.423 7.581 -20.064 1.00 95.50 74 VAL A N 1
ATOM 532 C CA . VAL A 1 74 ? -41.348 6.770 -18.833 1.00 95.50 74 VAL A CA 1
ATOM 533 C C . VAL A 1 74 ? -41.690 5.310 -19.141 1.00 95.50 74 VAL A C 1
ATOM 535 O O . VAL A 1 74 ? -42.764 5.033 -19.685 1.00 95.50 74 VAL A O 1
ATOM 538 N N . GLU A 1 75 ? -40.811 4.389 -18.750 1.00 96.12 75 GLU A N 1
ATOM 539 C CA . GLU A 1 75 ? -41.018 2.936 -18.775 1.00 96.12 75 GLU A CA 1
ATOM 540 C C . GLU A 1 75 ? -40.609 2.351 -17.425 1.00 96.12 75 GLU A C 1
ATOM 542 O O . GLU A 1 75 ? -39.442 2.451 -17.050 1.00 96.12 75 GLU A O 1
ATOM 547 N N . ASN A 1 76 ? -41.547 1.736 -16.711 1.00 96.00 76 ASN A N 1
ATOM 548 C CA . ASN A 1 76 ? -41.306 1.227 -15.363 1.00 96.00 76 ASN A CA 1
ATOM 549 C C . ASN A 1 76 ? -41.216 -0.299 -15.317 1.00 96.00 76 ASN A C 1
ATOM 551 O O . ASN A 1 76 ? -41.833 -0.986 -16.132 1.00 96.00 76 ASN A O 1
ATOM 555 N N . ASP A 1 77 ? -40.499 -0.782 -14.310 1.00 97.75 77 ASP A N 1
ATOM 556 C CA . ASP A 1 77 ? -40.321 -2.184 -13.956 1.00 97.75 77 ASP A CA 1
ATOM 557 C C . ASP A 1 77 ? -40.720 -2.358 -12.483 1.00 97.75 77 ASP A C 1
ATOM 559 O O . ASP A 1 77 ? -40.277 -1.579 -11.639 1.00 97.75 77 ASP A O 1
ATOM 563 N N . ALA A 1 78 ? -41.557 -3.341 -12.155 1.00 98.12 78 ALA A N 1
ATOM 564 C CA . ALA A 1 78 ? -41.952 -3.615 -10.773 1.00 98.12 78 ALA A CA 1
ATOM 565 C C . ALA A 1 78 ? -42.305 -5.084 -10.547 1.00 98.12 78 ALA A C 1
ATOM 567 O O . ALA A 1 78 ? -42.797 -5.754 -11.456 1.00 98.12 78 ALA A O 1
ATOM 568 N N . SER A 1 79 ? -42.110 -5.565 -9.322 1.00 98.25 79 SER A N 1
ATOM 569 C CA . SER A 1 79 ? -42.469 -6.919 -8.908 1.00 98.25 79 SER A CA 1
ATOM 570 C C . SER A 1 79 ? -42.905 -6.981 -7.453 1.00 98.25 79 SER A C 1
ATOM 572 O O . SER A 1 79 ? -42.509 -6.148 -6.633 1.00 98.25 79 SER A O 1
ATOM 574 N N . VAL A 1 80 ? -43.717 -7.989 -7.148 1.00 98.06 80 VAL A N 1
ATOM 575 C CA . VAL A 1 80 ? -44.042 -8.413 -5.788 1.00 98.06 80 VAL A CA 1
ATOM 576 C C . VAL A 1 80 ? -43.939 -9.928 -5.674 1.00 98.06 80 VAL A C 1
ATOM 578 O O . VAL A 1 80 ? -44.213 -10.649 -6.639 1.00 98.06 80 VAL A O 1
ATOM 581 N N . MET A 1 81 ? -43.606 -10.402 -4.480 1.00 97.38 81 MET A N 1
ATOM 582 C CA . MET A 1 81 ? -43.659 -11.815 -4.130 1.00 97.38 81 MET A CA 1
ATOM 583 C C . MET A 1 81 ? -44.373 -11.984 -2.792 1.00 97.38 81 MET A C 1
ATOM 585 O O . MET A 1 81 ? -44.049 -11.293 -1.821 1.00 97.38 81 MET A O 1
ATOM 589 N N . ASP A 1 82 ? -45.348 -12.888 -2.766 1.00 95.69 82 ASP A N 1
ATOM 590 C CA . ASP A 1 82 ? -46.057 -13.287 -1.554 1.00 95.69 82 ASP A CA 1
ATOM 591 C C . ASP A 1 82 ? -45.357 -14.498 -0.941 1.00 95.69 82 ASP A C 1
ATOM 593 O O . ASP A 1 82 ? -45.302 -15.559 -1.560 1.00 95.69 82 ASP A O 1
ATOM 597 N N . GLY A 1 83 ? -44.832 -14.361 0.275 1.00 93.12 83 GLY A N 1
ATOM 598 C CA . GLY A 1 83 ? -44.130 -15.450 0.944 1.00 93.12 83 GLY A CA 1
ATOM 599 C C . GLY A 1 83 ? -45.046 -16.610 1.314 1.00 93.12 83 GLY A C 1
ATOM 600 O O . GLY A 1 83 ? -44.579 -17.740 1.388 1.00 93.12 83 GLY A O 1
ATOM 601 N N . LYS A 1 84 ? -46.345 -16.363 1.502 1.00 90.62 84 LYS A N 1
ATOM 602 C CA . LYS A 1 84 ? -47.301 -17.400 1.897 1.00 90.62 84 LYS A CA 1
ATOM 603 C C . LYS A 1 84 ? -47.642 -18.354 0.760 1.00 90.62 84 LYS A C 1
ATOM 605 O O . LYS A 1 84 ? -47.678 -19.566 0.942 1.00 90.62 84 LYS A O 1
ATOM 610 N N . THR A 1 85 ? -47.963 -17.800 -0.404 1.00 90.94 85 THR A N 1
ATOM 611 C CA . THR A 1 85 ? -48.333 -18.589 -1.588 1.00 90.94 85 THR A CA 1
ATOM 612 C C . THR A 1 85 ? -47.137 -18.908 -2.479 1.00 90.94 85 THR A C 1
ATOM 614 O O . THR A 1 85 ? -47.266 -19.719 -3.395 1.00 90.94 85 THR A O 1
ATOM 617 N N . LEU A 1 86 ? -45.989 -18.267 -2.228 1.00 91.88 86 LEU A N 1
ATOM 618 C CA . LEU A 1 86 ? -44.809 -18.238 -3.098 1.00 91.88 86 LEU A CA 1
ATOM 619 C C . LEU A 1 86 ? -45.105 -17.673 -4.498 1.00 91.88 86 LEU A C 1
ATOM 621 O O . LEU A 1 86 ? -44.294 -17.815 -5.419 1.00 91.88 86 LEU A O 1
ATOM 625 N N . ALA A 1 87 ? -46.262 -17.022 -4.662 1.00 94.50 87 ALA A N 1
ATOM 626 C CA . ALA A 1 87 ? -46.681 -16.415 -5.909 1.00 94.50 87 ALA A CA 1
ATOM 627 C C . ALA A 1 87 ? -45.835 -15.176 -6.218 1.00 94.50 87 ALA A C 1
ATOM 629 O O . ALA A 1 87 ? -45.469 -14.396 -5.334 1.00 94.50 87 ALA A O 1
ATOM 630 N N . PHE A 1 88 ? -45.556 -14.981 -7.503 1.00 96.69 88 PHE A N 1
ATOM 631 C CA . PHE A 1 88 ? -44.803 -13.848 -8.020 1.00 96.69 88 PHE A CA 1
ATOM 632 C C . PHE A 1 88 ? -45.603 -13.133 -9.100 1.00 96.69 88 PHE A C 1
ATOM 634 O O . PHE A 1 88 ? -46.132 -13.756 -10.024 1.00 96.69 88 PHE A O 1
ATOM 641 N N . GLY A 1 89 ? -45.621 -11.806 -9.019 1.00 97.31 89 GLY A N 1
ATOM 642 C CA . GLY A 1 89 ? -46.162 -10.951 -10.064 1.00 97.31 89 GLY A CA 1
ATOM 643 C C . GLY A 1 89 ? -45.166 -9.876 -10.448 1.00 97.31 89 GLY A C 1
ATOM 644 O O . GLY A 1 89 ? -44.784 -9.057 -9.617 1.00 97.31 89 GLY A O 1
ATOM 645 N N . GLY A 1 90 ? -44.772 -9.856 -11.717 1.00 97.50 90 GLY A N 1
ATOM 646 C CA . GLY A 1 90 ? -43.866 -8.871 -12.292 1.00 97.50 90 GLY A CA 1
ATOM 647 C C . GLY A 1 90 ? -44.489 -8.126 -13.467 1.00 97.50 90 GLY A C 1
ATOM 648 O O . GLY A 1 90 ? -45.293 -8.666 -14.233 1.00 97.50 90 GLY A O 1
ATOM 649 N N . CYS A 1 91 ? -44.081 -6.875 -13.656 1.00 97.94 91 CYS A N 1
ATOM 650 C CA . CYS A 1 91 ? -44.350 -6.130 -14.873 1.00 97.94 91 CYS A CA 1
ATOM 651 C C . CYS A 1 91 ? -43.133 -5.324 -15.331 1.00 97.94 91 CYS A C 1
ATOM 653 O O . CYS A 1 91 ? -42.452 -4.719 -14.509 1.00 97.94 91 CYS A O 1
ATOM 655 N N . GLY A 1 92 ? -42.850 -5.326 -16.636 1.00 97.06 92 GLY A N 1
ATOM 656 C CA . GLY A 1 92 ? -41.640 -4.714 -17.200 1.00 97.06 92 GLY A CA 1
ATOM 657 C C . GLY A 1 92 ? -41.903 -3.822 -18.410 1.00 97.06 92 GLY A C 1
ATOM 658 O O . GLY A 1 92 ? -42.846 -4.045 -19.176 1.00 97.06 92 GLY A O 1
ATOM 659 N N . ALA A 1 93 ? -41.067 -2.801 -18.588 1.00 96.06 93 ALA A N 1
ATOM 660 C CA . ALA A 1 93 ? -41.170 -1.797 -19.647 1.00 96.06 93 ALA A CA 1
ATOM 661 C C . ALA A 1 93 ? -42.591 -1.208 -19.792 1.00 96.06 93 ALA A C 1
ATOM 663 O O . ALA A 1 93 ? -43.073 -0.938 -20.899 1.00 96.06 93 ALA A O 1
ATOM 664 N N . VAL A 1 94 ? -43.306 -1.034 -18.673 1.00 95.94 94 VAL A N 1
ATOM 665 C CA . VAL A 1 94 ? -44.707 -0.606 -18.707 1.00 95.94 94 VAL A CA 1
ATOM 666 C C . VAL A 1 94 ? -44.818 0.906 -18.843 1.00 95.94 94 VAL A C 1
ATOM 668 O O . VAL A 1 94 ? -44.241 1.681 -18.079 1.00 95.94 94 VAL A O 1
ATOM 671 N N . LYS A 1 95 ? -45.606 1.336 -19.831 1.00 93.06 95 LYS A N 1
ATOM 672 C CA . LYS A 1 95 ? -45.938 2.745 -20.079 1.00 93.06 95 LYS A CA 1
ATOM 673 C C . LYS A 1 95 ? -47.336 3.036 -19.549 1.00 93.06 95 LYS A C 1
ATOM 675 O O . LYS A 1 95 ? -48.204 2.170 -19.598 1.00 93.06 95 LYS A O 1
ATOM 680 N N . LYS A 1 96 ? -47.595 4.296 -19.179 1.00 94.44 96 LYS A N 1
ATOM 681 C CA . LYS A 1 96 ? -48.952 4.833 -18.925 1.00 94.44 96 LYS A CA 1
ATOM 682 C C . LYS A 1 96 ? -49.655 4.284 -17.675 1.00 94.44 96 LYS A C 1
ATOM 684 O O . LYS A 1 96 ? -50.830 4.571 -17.480 1.00 94.44 96 LYS A O 1
ATOM 689 N N . ILE A 1 97 ? -48.973 3.533 -16.818 1.00 94.06 97 ILE A N 1
ATOM 690 C CA . ILE A 1 97 ? -49.533 3.042 -15.552 1.00 94.06 97 ILE A CA 1
ATOM 691 C C . ILE A 1 97 ? -49.044 3.953 -14.435 1.00 94.06 97 ILE A C 1
ATOM 693 O O . ILE A 1 97 ? -47.840 4.163 -14.310 1.00 94.06 97 ILE A O 1
ATOM 697 N N . LYS A 1 98 ? -49.972 4.503 -13.640 1.00 90.50 98 LYS A N 1
ATOM 698 C CA . LYS A 1 98 ? -49.611 5.432 -12.559 1.00 90.50 98 LYS A CA 1
ATOM 699 C C . LYS A 1 98 ? -48.742 4.765 -11.491 1.00 90.50 98 LYS A C 1
ATOM 701 O O . LYS A 1 98 ? -47.761 5.355 -11.059 1.00 90.50 98 LYS A O 1
ATOM 706 N N . ASN A 1 99 ? -49.118 3.553 -11.091 1.00 96.69 99 ASN A N 1
ATOM 707 C CA . ASN A 1 99 ? -48.458 2.801 -10.032 1.00 96.69 99 ASN A CA 1
ATOM 708 C C . ASN A 1 99 ? -48.119 1.385 -10.523 1.00 96.69 99 ASN A C 1
ATOM 710 O O . ASN A 1 99 ? -48.980 0.504 -10.452 1.00 96.69 99 ASN A O 1
ATOM 714 N N . PRO A 1 100 ? -46.920 1.176 -11.096 1.00 96.94 100 PRO A N 1
ATOM 715 C CA . PRO A 1 100 ? -46.448 -0.130 -11.559 1.00 96.94 100 PRO A CA 1
ATOM 716 C C . PRO A 1 100 ? -46.580 -1.241 -10.512 1.00 96.94 100 PRO A C 1
ATOM 718 O O . PRO A 1 100 ? -47.017 -2.340 -10.852 1.00 96.94 100 PRO A O 1
ATOM 721 N N . ILE A 1 101 ? -46.318 -0.950 -9.232 1.00 98.00 101 ILE A N 1
ATOM 722 C CA . ILE A 1 101 ? -46.447 -1.950 -8.167 1.00 98.00 101 ILE A CA 1
ATOM 723 C C . ILE A 1 101 ? -47.878 -2.485 -8.012 1.00 98.00 101 ILE A C 1
ATOM 725 O O . ILE A 1 101 ? -48.076 -3.644 -7.659 1.00 98.00 101 ILE A O 1
ATOM 729 N N . ALA A 1 102 ? -48.896 -1.677 -8.329 1.00 97.56 102 ALA A N 1
ATOM 730 C CA . ALA A 1 102 ? -50.286 -2.121 -8.285 1.00 97.56 102 ALA A CA 1
ATOM 731 C C . ALA A 1 102 ? -50.611 -3.121 -9.405 1.00 97.56 102 ALA A C 1
ATOM 733 O O . ALA A 1 102 ? -51.426 -4.017 -9.202 1.00 97.56 102 ALA A O 1
ATOM 734 N N . LEU A 1 103 ? -49.951 -2.999 -10.563 1.00 97.38 103 LEU A N 1
ATOM 735 C CA . LEU A 1 103 ? -50.048 -3.998 -11.624 1.00 97.38 103 LEU A CA 1
ATOM 736 C C . LEU A 1 103 ? -49.331 -5.292 -11.228 1.00 97.38 103 LEU A C 1
ATOM 738 O O . LEU A 1 103 ? -49.908 -6.362 -11.391 1.00 97.38 103 LEU A O 1
ATOM 742 N N . ALA A 1 104 ? -48.112 -5.202 -10.690 1.00 97.69 104 ALA A N 1
ATOM 743 C CA . ALA A 1 104 ? -47.382 -6.367 -10.188 1.00 97.69 104 ALA A CA 1
ATOM 744 C C . ALA A 1 104 ? -48.200 -7.136 -9.131 1.00 97.69 104 ALA A C 1
ATOM 746 O O . ALA A 1 104 ? -48.333 -8.355 -9.214 1.00 97.69 104 ALA A O 1
ATOM 747 N N . TYR A 1 105 ? -48.833 -6.412 -8.204 1.00 96.94 105 TYR A N 1
ATOM 748 C CA . TYR A 1 105 ? -49.758 -6.969 -7.217 1.00 96.94 105 TYR A CA 1
ATOM 749 C C . TYR A 1 105 ? -50.956 -7.688 -7.852 1.00 96.94 105 TYR A C 1
ATOM 751 O O . TYR A 1 105 ? -51.228 -8.832 -7.501 1.00 96.94 105 TYR A O 1
ATOM 759 N N . ASP A 1 106 ? -51.646 -7.063 -8.814 1.00 96.31 106 ASP A N 1
ATOM 760 C CA . ASP A 1 106 ? -52.783 -7.689 -9.509 1.00 96.31 106 ASP A CA 1
ATOM 761 C C . ASP A 1 106 ? -52.376 -8.967 -10.263 1.00 96.31 106 ASP A C 1
ATOM 763 O O . ASP A 1 106 ? -53.123 -9.944 -10.259 1.00 96.31 106 ASP A O 1
ATOM 767 N N . ILE A 1 107 ? -51.186 -8.982 -10.876 1.00 96.19 107 ILE A N 1
ATOM 768 C CA . ILE A 1 107 ? -50.624 -10.169 -11.537 1.00 96.19 107 ILE A CA 1
ATOM 769 C C . ILE A 1 107 ? -50.363 -11.279 -10.510 1.00 96.19 107 ILE A C 1
ATOM 771 O O . ILE A 1 107 ? -50.793 -12.410 -10.725 1.00 96.19 107 ILE A O 1
ATOM 775 N N . CYS A 1 108 ? -49.729 -10.950 -9.380 1.00 95.44 108 CYS A N 1
ATOM 776 C CA . CYS A 1 108 ? -49.418 -11.905 -8.313 1.00 95.44 108 CYS A CA 1
ATOM 777 C C . CYS A 1 108 ? -50.686 -12.552 -7.736 1.00 95.44 108 CYS A C 1
ATOM 779 O O . CYS A 1 108 ? -50.807 -13.773 -7.710 1.00 95.44 108 CYS A O 1
ATOM 781 N N . VAL A 1 109 ? -51.689 -11.745 -7.368 1.00 92.75 109 VAL A N 1
ATOM 782 C CA . VAL A 1 109 ? -52.959 -12.247 -6.811 1.00 92.75 109 VAL A CA 1
ATOM 783 C C . VAL A 1 109 ? -53.703 -13.142 -7.807 1.00 92.75 109 VAL A C 1
ATOM 785 O O . VAL A 1 109 ? -54.283 -14.157 -7.422 1.00 92.75 109 VAL A O 1
ATOM 788 N N . LYS A 1 110 ? -53.671 -12.802 -9.101 1.00 90.75 110 LYS A N 1
ATOM 789 C CA . LYS A 1 110 ? -54.299 -13.612 -10.155 1.00 90.75 110 LYS A CA 1
ATOM 790 C C . LYS A 1 110 ? -53.553 -14.905 -10.458 1.00 90.75 110 LYS A C 1
ATOM 792 O O . LYS A 1 110 ? -54.166 -15.802 -11.027 1.00 90.75 110 LYS A O 1
ATOM 797 N N . GLN A 1 111 ? -52.288 -15.038 -10.059 1.00 85.00 111 GLN A N 1
ATOM 798 C CA . GLN A 1 111 ? -51.545 -16.290 -10.199 1.00 85.00 111 GLN A CA 1
ATOM 799 C C . GLN A 1 111 ? -52.180 -17.428 -9.388 1.00 85.00 111 GLN A C 1
ATOM 801 O O . GLN A 1 111 ? -52.179 -18.577 -9.822 1.00 85.00 111 GLN A O 1
ATOM 806 N N . SER A 1 112 ? -52.805 -17.085 -8.261 1.00 74.00 112 SER A N 1
ATOM 807 C CA . SER A 1 112 ? -53.518 -18.020 -7.387 1.00 74.00 112 SER A CA 1
ATOM 808 C C . SER A 1 112 ? -54.921 -18.395 -7.891 1.00 74.00 112 SER A C 1
ATOM 810 O O . SER A 1 112 ? -55.594 -19.218 -7.273 1.00 74.00 112 SER A O 1
ATOM 812 N N . VAL A 1 113 ? -55.387 -17.812 -9.004 1.00 78.56 113 VAL A N 1
ATOM 813 C CA . VAL A 1 113 ? -56.718 -18.050 -9.581 1.00 78.56 113 VAL A CA 1
ATOM 814 C C . VAL A 1 113 ? -56.548 -18.764 -10.923 1.00 78.56 113 VAL A C 1
ATOM 816 O O . VAL A 1 113 ? -56.157 -18.152 -11.913 1.00 78.56 113 VAL A O 1
ATOM 819 N N . GLY A 1 114 ? -56.839 -20.067 -10.973 1.00 70.25 114 GLY A N 1
ATOM 820 C CA . GLY A 1 114 ? -56.756 -20.848 -12.213 1.00 70.25 114 GLY A CA 1
ATOM 821 C C . GLY A 1 114 ? -57.629 -20.263 -13.330 1.00 70.25 114 GLY A C 1
ATOM 822 O O . GLY A 1 114 ? -58.750 -19.811 -13.086 1.00 70.25 114 GLY A O 1
ATOM 823 N N . LEU A 1 115 ? -57.126 -20.268 -14.567 1.00 80.50 115 LEU A N 1
ATOM 824 C CA . LEU A 1 115 ? -57.893 -19.815 -15.728 1.00 80.50 115 LEU A CA 1
ATOM 825 C C . LEU A 1 115 ? -58.744 -20.962 -16.308 1.00 80.50 115 LEU A C 1
ATOM 827 O O . LEU A 1 115 ? -58.410 -22.140 -16.131 1.00 80.50 115 LEU A O 1
ATOM 831 N N . PRO A 1 116 ? -59.831 -20.648 -17.044 1.00 76.62 116 PRO A N 1
ATOM 832 C CA . PRO A 1 116 ? -60.591 -21.648 -17.786 1.00 76.62 116 PRO A CA 1
ATOM 833 C C . PRO A 1 116 ? -59.684 -22.514 -18.667 1.00 76.62 116 PRO A C 1
ATOM 835 O O . PRO A 1 116 ? -58.664 -22.046 -19.172 1.00 76.62 116 PRO A O 1
ATOM 838 N N . LEU A 1 117 ? -60.087 -23.770 -18.875 1.00 79.12 117 LEU A N 1
ATOM 839 C CA . LEU A 1 117 ? -59.340 -24.766 -19.658 1.00 79.12 117 LEU A CA 1
ATOM 840 C C . LEU A 1 117 ? -57.987 -25.182 -19.047 1.00 79.12 117 LEU A C 1
ATOM 842 O O . LEU A 1 117 ? -57.166 -25.776 -19.739 1.00 79.12 117 LEU A O 1
ATOM 846 N N . GLY A 1 118 ? -57.746 -24.895 -17.762 1.00 80.25 118 GLY A N 1
ATOM 847 C CA . GLY A 1 118 ? -56.510 -25.287 -17.076 1.00 80.25 118 GLY A CA 1
ATOM 848 C C . GLY A 1 118 ? -55.287 -24.460 -17.480 1.00 80.25 118 GLY A C 1
ATOM 849 O O . GLY A 1 118 ? -54.158 -24.892 -17.259 1.00 80.25 118 GLY A O 1
ATOM 850 N N . LEU A 1 119 ? -55.490 -23.282 -18.083 1.00 81.88 119 LEU A N 1
ATOM 851 C CA . LEU A 1 119 ? -54.396 -22.377 -18.428 1.00 81.88 119 LEU A CA 1
ATOM 852 C C . LEU A 1 119 ? -53.749 -21.798 -17.160 1.00 81.88 119 LEU A C 1
ATOM 854 O O . LEU A 1 119 ? -54.428 -21.435 -16.197 1.00 81.88 119 LEU A O 1
ATOM 858 N N . ILE A 1 120 ? -52.423 -21.681 -17.185 1.00 86.75 120 ILE A N 1
ATOM 859 C CA . ILE A 1 120 ? -51.641 -21.109 -16.086 1.00 86.75 120 ILE A CA 1
ATOM 860 C C . ILE A 1 120 ? -51.649 -19.578 -16.231 1.00 86.75 120 ILE A C 1
ATOM 862 O O . ILE A 1 120 ? -51.282 -19.078 -17.302 1.00 86.75 120 ILE A O 1
ATOM 866 N N . PRO A 1 121 ? -52.063 -18.813 -15.203 1.00 90.38 121 PRO A N 1
ATOM 867 C CA . PRO A 1 121 ? -51.994 -17.357 -15.250 1.00 90.38 121 PRO A CA 1
ATOM 868 C C . PRO A 1 121 ? -50.546 -16.858 -15.406 1.00 90.38 121 PRO A C 1
ATOM 870 O O . PRO A 1 121 ? -49.618 -17.472 -14.873 1.00 90.38 121 PRO A O 1
ATOM 873 N N . PRO A 1 122 ? -50.319 -15.735 -16.111 1.00 93.00 122 PRO A N 1
ATOM 874 C CA . PRO A 1 122 ? -48.977 -15.193 -16.290 1.00 93.00 122 PRO A CA 1
ATOM 875 C C . PRO A 1 122 ? -48.416 -14.656 -14.966 1.00 93.00 122 PRO A C 1
ATOM 877 O O . PRO A 1 122 ? -49.121 -13.970 -14.234 1.00 93.00 122 PRO A O 1
ATOM 880 N N . SER A 1 123 ? -47.131 -14.899 -14.705 1.00 94.31 123 SER A N 1
ATOM 881 C CA . SER A 1 123 ? -46.390 -14.322 -13.569 1.00 94.31 123 SER A CA 1
ATOM 882 C C . SER A 1 123 ? -45.618 -13.049 -13.932 1.00 94.31 123 SER A C 1
ATOM 884 O O . SER A 1 123 ? -45.226 -12.284 -13.057 1.00 94.31 123 SER A O 1
ATOM 886 N N . LEU A 1 124 ? -45.406 -12.791 -15.227 1.00 97.19 124 LEU A N 1
ATOM 887 C CA . LEU A 1 124 ? -44.717 -11.611 -15.745 1.00 97.19 124 LEU A CA 1
ATOM 888 C C . LEU A 1 124 ? -45.412 -11.115 -17.016 1.00 97.19 124 LEU A C 1
ATOM 890 O O . LEU A 1 124 ? -45.597 -11.875 -17.966 1.00 97.19 124 LEU A O 1
ATOM 894 N N . LEU A 1 125 ? -45.764 -9.829 -17.059 1.00 97.50 125 LEU A N 1
ATOM 895 C CA . LEU A 1 125 ? -46.300 -9.174 -18.256 1.00 97.50 125 LEU A CA 1
ATOM 896 C C . LEU A 1 125 ? -45.486 -7.931 -18.605 1.00 97.50 125 LEU A C 1
ATOM 898 O O . LEU A 1 125 ? -45.155 -7.131 -17.737 1.00 97.50 125 LEU A O 1
ATOM 902 N N . VAL A 1 126 ? -45.221 -7.699 -19.891 1.00 97.81 126 VAL A N 1
ATOM 903 C CA . VAL A 1 126 ? -44.408 -6.553 -20.332 1.00 97.81 126 VAL A CA 1
ATOM 904 C C . VAL A 1 126 ? -45.112 -5.671 -21.363 1.00 97.81 126 VAL A C 1
ATOM 906 O O . VAL A 1 126 ? -46.061 -6.089 -22.037 1.00 97.81 126 VAL A O 1
ATOM 909 N N . GLY A 1 127 ? -44.651 -4.424 -21.477 1.00 94.88 127 GLY A N 1
ATOM 910 C CA . GLY A 1 127 ? -45.010 -3.504 -22.556 1.00 94.88 127 GLY A CA 1
ATOM 911 C C . GLY A 1 127 ? -46.519 -3.290 -22.738 1.00 94.88 127 GLY A C 1
ATOM 912 O O . GLY A 1 127 ? -47.254 -2.963 -21.802 1.00 94.88 127 GLY A O 1
ATOM 913 N N . SER A 1 128 ? -47.003 -3.436 -23.975 1.00 93.94 128 SER A N 1
ATOM 914 C CA . SER A 1 128 ? -48.413 -3.210 -24.325 1.00 93.94 128 SER A CA 1
ATOM 915 C C . SER A 1 128 ? -49.358 -4.284 -23.775 1.00 93.94 128 SER A C 1
ATOM 917 O O . SER A 1 128 ? -50.504 -3.964 -23.450 1.00 93.94 128 SER A O 1
ATOM 919 N N . GLY A 1 129 ? -48.887 -5.526 -23.623 1.00 94.88 129 GLY A N 1
ATOM 920 C CA . GLY A 1 129 ? -49.654 -6.625 -23.029 1.00 94.88 129 GLY A CA 1
ATOM 921 C C . GLY A 1 129 ? -49.971 -6.357 -21.559 1.00 94.88 129 GLY A C 1
ATOM 922 O O . GLY A 1 129 ? -51.130 -6.429 -21.152 1.00 94.88 129 GLY A O 1
ATOM 923 N N . ALA A 1 130 ? -48.967 -5.915 -20.801 1.00 96.00 130 ALA A N 1
ATOM 924 C CA . ALA A 1 130 ? -49.127 -5.454 -19.424 1.00 96.00 130 ALA A CA 1
ATOM 925 C C . ALA A 1 130 ? -50.103 -4.274 -19.303 1.00 96.00 130 ALA A C 1
ATOM 927 O O . ALA A 1 130 ? -50.967 -4.262 -18.430 1.00 96.00 130 ALA A O 1
ATOM 928 N N . LEU A 1 131 ? -50.023 -3.300 -20.216 1.00 94.25 131 LEU A N 1
ATOM 929 C CA . LEU A 1 131 ? -50.958 -2.173 -20.243 1.00 94.25 131 LEU A CA 1
ATOM 930 C C . LEU A 1 131 ? -52.400 -2.618 -20.529 1.00 94.25 131 LEU A C 1
ATOM 932 O O . LEU A 1 131 ? -53.340 -2.076 -19.947 1.00 94.25 131 LEU A O 1
ATOM 936 N N . LYS A 1 132 ? -52.595 -3.586 -21.432 1.00 95.25 132 LYS A N 1
ATOM 937 C CA . LYS A 1 132 ? -53.920 -4.147 -21.727 1.00 95.25 132 LYS A CA 1
ATOM 938 C C . LYS A 1 132 ? -54.480 -4.879 -20.509 1.00 95.25 132 LYS A C 1
ATOM 940 O O . LYS A 1 132 ? -55.634 -4.655 -20.160 1.00 95.25 132 LYS A O 1
ATOM 945 N N . HIS A 1 133 ? -53.652 -5.676 -19.836 1.00 94.00 133 HIS A N 1
ATOM 946 C CA . HIS A 1 133 ? -54.017 -6.332 -18.582 1.00 94.00 133 HIS A CA 1
ATOM 947 C C . HIS A 1 133 ? -54.414 -5.310 -17.516 1.00 94.00 133 HIS A C 1
ATOM 949 O O . HIS A 1 133 ? -55.508 -5.399 -16.978 1.00 94.00 133 HIS A O 1
ATOM 955 N N . ALA A 1 134 ? -53.607 -4.267 -17.309 1.00 94.38 134 ALA A N 1
ATOM 956 C CA . ALA A 1 134 ? -53.906 -3.201 -16.355 1.00 94.38 134 ALA A CA 1
ATOM 957 C C . ALA A 1 134 ? -55.269 -2.536 -16.612 1.00 94.38 134 ALA A C 1
ATOM 959 O O . ALA A 1 134 ? -56.028 -2.309 -15.673 1.00 94.38 134 ALA A O 1
ATOM 960 N N . LYS A 1 135 ? -55.606 -2.264 -17.883 1.00 92.88 135 LYS A N 1
ATOM 961 C CA . LYS A 1 135 ? -56.927 -1.737 -18.264 1.00 92.88 135 LYS A CA 1
ATOM 962 C C . LYS A 1 135 ? -58.053 -2.708 -17.922 1.00 92.88 135 LYS A C 1
ATOM 964 O O . LYS A 1 135 ? -59.062 -2.282 -17.372 1.00 92.88 135 LYS A O 1
ATOM 969 N N . ASN A 1 136 ? -57.873 -3.988 -18.236 1.00 92.12 136 ASN A N 1
ATOM 970 C CA . ASN A 1 136 ? -58.867 -5.026 -17.961 1.00 92.12 136 ASN A CA 1
ATOM 971 C C . ASN A 1 136 ? -59.071 -5.237 -16.454 1.00 92.12 136 ASN A C 1
ATOM 973 O O . ASN A 1 136 ? -60.181 -5.524 -16.022 1.00 92.12 136 ASN A O 1
ATOM 977 N N . SER A 1 137 ? -58.018 -5.049 -15.658 1.00 90.00 137 SER A N 1
ATOM 978 C CA . SER A 1 137 ? -58.047 -5.103 -14.194 1.00 90.00 137 SER A CA 1
ATOM 979 C C . SER A 1 137 ? -58.560 -3.814 -13.536 1.00 90.00 137 SER A C 1
ATOM 981 O O . SER A 1 137 ? -58.553 -3.717 -12.314 1.00 90.00 137 SER A O 1
ATOM 983 N N . GLY A 1 138 ? -58.969 -2.801 -14.311 1.00 92.81 138 GLY A N 1
ATOM 984 C CA . GLY A 1 138 ? -59.475 -1.532 -13.777 1.00 92.81 138 GLY A CA 1
ATOM 985 C C . GLY A 1 138 ? -58.408 -0.619 -13.155 1.00 92.81 138 GLY A C 1
ATOM 986 O O . GLY A 1 138 ? -58.747 0.321 -12.437 1.00 92.81 138 GLY A O 1
ATOM 987 N N . LEU A 1 139 ? -57.118 -0.854 -13.421 1.00 93.88 139 LEU A N 1
ATOM 988 C CA . LEU A 1 139 ? -56.033 -0.018 -12.906 1.00 93.88 139 LEU A CA 1
ATOM 989 C C . LEU A 1 139 ? -55.969 1.336 -13.627 1.00 93.88 139 LEU A C 1
ATOM 991 O O . LEU A 1 139 ? -56.268 1.468 -14.817 1.00 93.88 139 LEU A O 1
ATOM 995 N N . LYS A 1 140 ? -55.521 2.369 -12.904 1.00 91.19 140 LYS A N 1
ATOM 996 C CA . LYS A 1 140 ? -55.472 3.744 -13.415 1.00 91.19 140 LYS A CA 1
ATOM 997 C C . LYS A 1 140 ? -54.413 3.911 -14.512 1.00 91.19 140 LYS A C 1
ATOM 999 O O . LYS A 1 140 ? -53.215 4.024 -14.233 1.00 91.19 140 LYS A O 1
ATOM 1004 N N . VAL A 1 141 ? -54.884 4.019 -15.753 1.00 93.50 141 VAL A N 1
ATOM 1005 C CA . VAL A 1 141 ? -54.070 4.352 -16.928 1.00 93.50 141 VAL A CA 1
ATOM 1006 C C . VAL A 1 141 ? -54.088 5.857 -17.176 1.00 93.50 141 VAL A C 1
ATOM 1008 O O . VAL A 1 141 ? -55.147 6.477 -17.229 1.00 93.50 141 VAL A O 1
ATOM 1011 N N . VAL A 1 142 ? -52.910 6.447 -17.348 1.00 93.88 142 VAL A N 1
ATOM 1012 C CA . VAL A 1 142 ? -52.708 7.887 -17.533 1.00 93.88 142 VAL A CA 1
ATOM 1013 C C . VAL A 1 142 ? -51.827 8.171 -18.755 1.00 93.88 142 VAL A C 1
ATOM 1015 O O . VAL A 1 142 ? -51.036 7.316 -19.158 1.00 93.88 142 VAL A O 1
ATOM 1018 N N . PRO A 1 143 ? -51.914 9.356 -19.383 1.00 93.94 143 PRO A N 1
ATOM 1019 C CA . PRO A 1 143 ? -50.985 9.735 -20.447 1.00 93.94 143 PRO A CA 1
ATOM 1020 C C . PRO A 1 143 ? -49.526 9.656 -19.970 1.00 93.94 143 PRO A C 1
ATOM 1022 O O . PRO A 1 143 ? -49.233 10.058 -18.846 1.00 93.94 143 PRO A O 1
ATOM 1025 N N . ASN A 1 144 ? -48.596 9.176 -20.809 1.00 94.12 144 ASN A N 1
ATOM 1026 C CA . ASN A 1 144 ? -47.189 9.016 -20.398 1.00 94.12 144 ASN A CA 1
ATOM 1027 C C . ASN A 1 144 ? -46.569 10.360 -19.981 1.00 94.12 144 ASN A C 1
ATOM 1029 O O . ASN A 1 144 ? -45.868 10.424 -18.981 1.00 94.12 144 ASN A O 1
ATOM 1033 N N . SER A 1 145 ? -46.938 11.446 -20.665 1.00 90.81 145 SER A N 1
ATOM 1034 C CA . SER A 1 145 ? -46.536 12.813 -20.314 1.00 90.81 145 SER A CA 1
ATOM 1035 C C . SER A 1 145 ? -46.907 13.228 -18.888 1.00 90.81 145 SER A C 1
ATOM 1037 O O . SER A 1 145 ? -46.185 14.011 -18.283 1.00 90.81 145 SER A O 1
ATOM 1039 N N . SER A 1 146 ? -47.992 12.689 -18.321 1.00 91.31 146 SER A N 1
ATOM 1040 C CA . SER A 1 146 ? -48.396 12.963 -16.934 1.00 91.31 146 SER A CA 1
ATOM 1041 C C . SER A 1 146 ? -47.542 12.234 -15.891 1.00 91.31 146 SER A C 1
ATOM 1043 O O . SER A 1 146 ? -47.613 12.567 -14.712 1.00 91.31 146 SER A O 1
ATOM 1045 N N . LEU A 1 147 ? -46.733 11.260 -16.323 1.00 91.75 147 LEU A N 1
ATOM 1046 C CA . LEU A 1 147 ? -45.765 10.552 -15.484 1.00 91.75 147 LEU A CA 1
ATOM 1047 C C . LEU A 1 147 ? -44.392 11.234 -15.483 1.00 91.75 147 LEU A C 1
ATOM 1049 O O . LEU A 1 147 ? -43.533 10.852 -14.705 1.00 91.75 147 LEU A O 1
ATOM 1053 N N . VAL A 1 148 ? -44.168 12.229 -16.348 1.00 92.62 148 VAL A N 1
ATOM 1054 C CA . VAL A 1 148 ? -42.875 12.910 -16.465 1.00 92.62 148 VAL A CA 1
ATOM 1055 C C . VAL A 1 148 ? -42.817 14.073 -15.477 1.00 92.62 148 VAL A C 1
ATOM 1057 O O . VAL A 1 148 ? -43.431 15.121 -15.690 1.00 92.62 148 VAL A O 1
ATOM 1060 N N . CYS A 1 149 ? -42.038 13.934 -14.405 1.00 90.94 149 CYS A N 1
ATOM 1061 C CA . CYS A 1 149 ? -41.819 15.041 -13.481 1.00 90.94 149 CYS A CA 1
ATOM 1062 C C . CYS A 1 149 ? -40.785 16.057 -14.018 1.00 90.94 149 CYS A C 1
ATOM 1064 O O . CYS A 1 149 ? -39.887 15.748 -14.809 1.00 90.94 149 CYS A O 1
ATOM 1066 N N . LYS A 1 150 ? -40.861 17.308 -13.535 1.00 89.94 150 LYS A N 1
ATOM 1067 C CA . LYS A 1 150 ? -39.941 18.394 -13.941 1.00 89.94 150 LYS A CA 1
ATOM 1068 C C . LYS A 1 150 ? -38.468 18.089 -13.638 1.00 89.94 150 LYS A C 1
ATOM 1070 O O . LYS A 1 150 ? -37.588 18.667 -14.276 1.00 89.94 150 LYS A O 1
ATOM 1075 N N . ARG A 1 151 ? -38.186 17.259 -12.627 1.00 86.88 151 ARG A N 1
ATOM 1076 C CA . ARG A 1 151 ? -36.825 16.848 -12.247 1.00 86.88 151 ARG A CA 1
ATOM 1077 C C . ARG A 1 151 ? -36.264 15.857 -13.268 1.00 86.88 151 ARG A C 1
ATOM 1079 O O . ARG A 1 151 ? -35.212 16.139 -13.836 1.00 86.88 151 ARG A O 1
ATOM 1086 N N . ALA A 1 152 ? -36.993 14.780 -13.555 1.00 86.69 152 ALA A N 1
ATOM 1087 C CA . ALA A 1 152 ? -36.610 13.770 -14.541 1.00 86.69 152 ALA A CA 1
ATOM 1088 C C . ALA A 1 152 ? -36.403 14.385 -15.933 1.00 86.69 152 ALA A C 1
ATOM 1090 O O . ALA A 1 152 ? -35.392 14.129 -16.581 1.00 86.69 152 ALA A O 1
ATOM 1091 N N . LEU A 1 153 ? -37.288 15.298 -16.353 1.00 90.31 153 LEU A N 1
ATOM 1092 C CA . LEU A 1 153 ? -37.153 15.990 -17.638 1.00 90.31 153 LEU A CA 1
ATOM 1093 C C . LEU A 1 153 ? -35.889 16.861 -17.725 1.00 90.31 153 LEU A C 1
ATOM 1095 O O . LEU A 1 153 ? -35.232 16.897 -18.765 1.00 90.31 153 LEU A O 1
ATOM 1099 N N . ARG A 1 154 ? -35.534 17.569 -16.643 1.00 87.94 154 ARG A N 1
ATOM 1100 C CA . ARG A 1 154 ? -34.297 18.367 -16.585 1.00 87.94 154 ARG A CA 1
ATOM 1101 C C . ARG A 1 154 ? -33.056 17.483 -16.680 1.00 87.94 154 ARG A C 1
ATOM 1103 O O . ARG A 1 154 ? -32.137 17.818 -17.420 1.00 87.94 154 ARG A O 1
ATOM 1110 N N . GLN A 1 155 ? -33.049 16.354 -15.972 1.00 84.50 155 GLN A N 1
ATOM 1111 C CA . GLN A 1 155 ? -31.943 15.399 -16.036 1.00 84.50 155 GLN A CA 1
ATOM 1112 C C . GLN A 1 155 ? -31.815 14.787 -17.431 1.00 84.50 155 GLN A C 1
ATOM 1114 O O . GLN A 1 155 ? -30.730 14.816 -17.999 1.00 84.50 155 GLN A O 1
ATOM 1119 N N . PHE A 1 156 ? -32.920 14.335 -18.025 1.00 89.06 156 PHE A N 1
ATOM 1120 C CA . PHE A 1 156 ? -32.940 13.815 -19.391 1.00 89.06 156 PHE A CA 1
ATOM 1121 C C . PHE A 1 156 ? -32.325 14.793 -20.397 1.00 89.06 156 PHE A C 1
ATOM 1123 O O . PHE A 1 156 ? -31.451 14.402 -21.160 1.00 89.06 156 PHE A O 1
ATOM 1130 N N . LYS A 1 157 ? -32.718 16.076 -20.363 1.00 88.81 157 LYS A N 1
ATOM 1131 C CA . LYS A 1 157 ? -32.142 17.101 -21.250 1.00 88.81 157 LYS A CA 1
ATOM 1132 C C . LYS A 1 157 ? -30.633 17.261 -21.053 1.00 88.81 157 LYS A C 1
ATOM 1134 O O . LYS A 1 157 ? -29.911 17.335 -22.039 1.00 88.81 157 LYS A O 1
ATOM 1139 N N . LYS A 1 158 ? -30.168 17.284 -19.797 1.00 86.56 158 LYS A N 1
ATOM 1140 C CA . LYS A 1 158 ? -28.739 17.384 -19.467 1.00 86.56 158 LYS A CA 1
ATOM 1141 C C . LYS A 1 158 ? -27.951 16.209 -20.052 1.00 86.56 158 LYS A C 1
ATOM 1143 O O . LYS A 1 158 ? -26.975 16.427 -20.753 1.00 86.56 158 LYS A O 1
ATOM 1148 N N . TYR A 1 159 ? -28.376 14.979 -19.775 1.00 80.62 159 TYR A N 1
ATOM 1149 C CA . TYR A 1 159 ? -27.637 13.790 -20.205 1.00 80.62 159 TYR A CA 1
ATOM 1150 C C . TYR A 1 159 ? -27.756 13.522 -21.702 1.00 80.62 159 TYR A C 1
ATOM 1152 O O . TYR A 1 159 ? -26.800 13.051 -22.304 1.00 80.62 159 TYR A O 1
ATOM 1160 N N . LYS A 1 160 ? -28.885 13.878 -22.321 1.00 83.06 160 LYS A N 1
ATOM 1161 C CA . LYS A 1 160 ? -29.031 13.810 -23.775 1.00 83.06 160 LYS A CA 1
ATOM 1162 C C . LYS A 1 160 ? -28.053 14.750 -24.485 1.00 83.06 160 LYS A C 1
ATOM 1164 O O . LYS A 1 160 ? -27.443 14.333 -25.451 1.00 83.06 160 LYS A O 1
ATOM 1169 N N . ALA A 1 161 ? -27.844 15.959 -23.956 1.00 82.25 161 ALA A N 1
ATOM 1170 C CA . ALA A 1 161 ? -26.849 16.889 -24.491 1.00 82.25 161 ALA A CA 1
ATOM 1171 C C . ALA A 1 161 ? -25.396 16.416 -24.281 1.00 82.25 161 ALA A C 1
ATOM 1173 O O . ALA A 1 161 ? -24.550 16.678 -25.124 1.00 82.25 161 ALA A O 1
ATOM 1174 N N . LEU A 1 162 ? -25.098 15.718 -23.175 1.00 77.12 162 LEU A N 1
ATOM 1175 C CA . LEU A 1 162 ? -23.762 15.152 -22.922 1.00 77.12 162 LEU A CA 1
ATOM 1176 C C . LEU A 1 162 ? -23.434 13.980 -23.860 1.00 77.12 162 LEU A C 1
ATOM 1178 O O . LEU A 1 162 ? -22.303 13.886 -24.327 1.00 77.12 162 LEU A O 1
ATOM 1182 N N . LEU A 1 163 ? -24.430 13.141 -24.175 1.00 70.00 163 LEU A N 1
ATOM 1183 C CA . LEU A 1 163 ? -24.300 12.024 -25.119 1.00 70.00 163 LEU A CA 1
ATOM 1184 C C . LEU A 1 163 ? -23.851 12.489 -26.518 1.00 70.00 163 LEU A C 1
ATOM 1186 O O . LEU A 1 163 ? -23.146 11.759 -27.208 1.00 70.00 163 LEU A O 1
ATOM 1190 N N . ASP A 1 164 ? -24.245 13.700 -26.921 1.00 62.44 164 ASP A N 1
ATOM 1191 C CA . ASP A 1 164 ? -23.906 14.277 -28.227 1.00 62.44 164 ASP A CA 1
ATOM 1192 C C . ASP A 1 164 ? -22.460 14.824 -28.290 1.00 62.44 164 ASP A C 1
ATOM 1194 O O . ASP A 1 164 ? -21.962 15.096 -29.381 1.00 62.44 164 ASP A O 1
ATOM 1198 N N . VAL A 1 165 ? -21.773 14.988 -27.147 1.00 60.56 165 VAL A N 1
ATOM 1199 C CA . VAL A 1 165 ? -20.434 15.610 -27.055 1.00 60.56 165 VAL A CA 1
ATOM 1200 C C . VAL A 1 165 ? -19.344 14.598 -26.685 1.00 60.56 165 VAL A C 1
ATOM 1202 O O . VAL A 1 165 ? -18.274 14.635 -27.290 1.00 60.56 165 VAL A O 1
ATOM 1205 N N . HIS A 1 166 ? -19.589 13.682 -25.741 1.00 47.91 166 HIS A N 1
ATOM 1206 C CA . HIS A 1 166 ? -18.624 12.674 -25.270 1.00 47.91 166 HIS A CA 1
ATOM 1207 C C . HIS A 1 166 ? -19.299 11.310 -25.029 1.00 47.91 166 HIS A C 1
ATOM 1209 O O . HIS A 1 166 ? -20.436 11.237 -24.561 1.00 47.91 166 HIS A O 1
ATOM 1215 N N . GLN A 1 167 ? -18.579 10.212 -25.293 1.00 43.16 167 GLN A N 1
ATOM 1216 C CA . GLN A 1 167 ? -18.981 8.861 -24.875 1.00 43.16 167 GLN A CA 1
ATOM 1217 C C . GLN A 1 167 ? -18.622 8.636 -23.395 1.00 43.16 167 GLN A C 1
ATOM 1219 O O . GLN A 1 167 ? -17.661 7.941 -23.082 1.00 43.16 167 GLN A O 1
ATOM 1224 N N . GLU A 1 168 ? -19.382 9.230 -22.473 1.00 38.47 168 GLU A N 1
ATOM 1225 C CA . GLU A 1 168 ? -19.277 8.927 -21.036 1.00 38.47 168 GLU A CA 1
ATOM 1226 C C . GLU A 1 168 ? -20.387 7.973 -20.562 1.00 38.47 168 GLU A C 1
ATOM 1228 O O . GLU A 1 168 ? -21.559 8.111 -20.923 1.00 38.47 168 GLU A O 1
ATOM 1233 N N . ASN A 1 169 ? -20.026 7.028 -19.686 1.00 43.75 169 ASN A N 1
ATOM 1234 C CA . ASN A 1 169 ? -20.965 6.127 -19.018 1.00 43.75 169 ASN A CA 1
ATOM 1235 C C . ASN A 1 169 ? -21.636 6.834 -17.828 1.00 43.75 169 ASN A C 1
ATOM 1237 O O . ASN A 1 169 ? -20.980 7.202 -16.857 1.00 43.75 169 ASN A O 1
ATOM 1241 N N . CYS A 1 170 ? -22.961 7.002 -17.876 1.00 44.03 170 CYS A N 1
ATOM 1242 C CA . CYS A 1 170 ? -23.728 7.589 -16.776 1.00 44.03 170 CYS A CA 1
ATOM 1243 C C . CYS A 1 170 ? -24.355 6.513 -15.874 1.00 44.03 170 CYS A C 1
ATOM 1245 O O . CYS A 1 170 ? -25.360 5.895 -16.227 1.00 44.03 170 CYS A O 1
ATOM 1247 N N . GLU A 1 171 ? -23.811 6.347 -14.667 1.00 51.47 171 GLU A N 1
ATOM 1248 C CA . GLU A 1 171 ? -24.316 5.419 -13.648 1.00 51.47 171 GLU A CA 1
ATOM 1249 C C . GLU A 1 171 ? -25.117 6.168 -12.569 1.00 51.47 171 GLU A C 1
ATOM 1251 O O . GLU A 1 171 ? -24.618 6.482 -11.491 1.00 51.47 171 GLU A O 1
ATOM 1256 N N . ARG A 1 172 ? -26.389 6.487 -12.848 1.00 54.91 172 ARG A N 1
ATOM 1257 C CA . ARG A 1 172 ? -27.348 6.889 -11.801 1.00 54.91 172 ARG A CA 1
ATOM 1258 C C . ARG A 1 172 ? -28.308 5.749 -11.498 1.00 54.91 172 ARG A C 1
ATOM 1260 O O . ARG A 1 172 ? -29.092 5.345 -12.357 1.00 54.91 172 ARG A O 1
ATOM 1267 N N . LEU A 1 173 ? -28.231 5.255 -10.266 1.00 59.94 173 LEU A N 1
ATOM 1268 C CA . LEU A 1 173 ? -28.897 4.048 -9.794 1.00 59.94 173 LEU A CA 1
ATOM 1269 C C . LEU A 1 173 ? -29.810 4.405 -8.625 1.00 59.94 173 LEU A C 1
ATOM 1271 O O . LEU A 1 173 ? -29.343 4.549 -7.509 1.00 59.94 173 LEU A O 1
ATOM 1275 N N . ASP A 1 174 ? -31.106 4.542 -8.882 1.00 59.28 174 ASP A N 1
ATOM 1276 C CA . ASP A 1 174 ? -32.114 4.720 -7.835 1.00 59.28 174 ASP A CA 1
ATOM 1277 C C . ASP A 1 174 ? -33.241 3.705 -8.107 1.00 59.28 174 ASP A C 1
ATOM 1279 O O . ASP A 1 174 ? -33.705 3.569 -9.241 1.00 59.28 174 ASP A O 1
ATOM 1283 N N . THR A 1 175 ? -33.641 2.926 -7.102 1.00 75.19 175 THR A N 1
ATOM 1284 C CA . THR A 1 175 ? -34.745 1.941 -7.136 1.00 75.19 175 THR A CA 1
ATOM 1285 C C . THR A 1 175 ? -35.414 1.934 -5.765 1.00 75.19 175 THR A C 1
ATOM 1287 O O . THR A 1 175 ? -34.737 2.118 -4.758 1.00 75.19 175 THR A O 1
ATOM 1290 N N . VAL A 1 176 ? -36.725 1.720 -5.683 1.00 80.19 176 VAL A N 1
ATOM 1291 C CA . VAL A 1 176 ? -37.433 1.678 -4.394 1.00 80.19 176 VAL A CA 1
ATOM 1292 C C . VAL A 1 176 ? -37.971 0.289 -4.105 1.00 80.19 176 VAL A C 1
ATOM 1294 O O . VAL A 1 176 ? -38.215 -0.495 -5.023 1.00 80.19 176 VAL A O 1
ATOM 1297 N N . GLY A 1 177 ? -38.205 0.002 -2.832 1.00 85.50 177 GLY A N 1
ATOM 1298 C CA . GLY A 1 177 ? -38.745 -1.287 -2.437 1.00 85.50 177 GLY A CA 1
ATOM 1299 C C . GLY A 1 177 ? -39.137 -1.360 -0.976 1.00 85.50 177 GLY A C 1
ATOM 1300 O O . GLY A 1 177 ? -38.826 -0.466 -0.184 1.00 85.50 177 GLY A O 1
ATOM 1301 N N . ALA A 1 178 ? -39.866 -2.417 -0.640 1.00 88.25 178 ALA A N 1
ATOM 1302 C CA . ALA A 1 178 ? -40.372 -2.676 0.696 1.00 88.25 178 ALA A CA 1
ATOM 1303 C C . ALA A 1 178 ? -40.382 -4.174 0.998 1.00 88.25 178 ALA A C 1
ATOM 1305 O O . ALA A 1 178 ? -40.658 -4.994 0.125 1.00 88.25 178 ALA A O 1
ATOM 1306 N N . VAL A 1 179 ? -40.132 -4.506 2.258 1.00 94.06 179 VAL A N 1
ATOM 1307 C CA . VAL A 1 179 ? -40.289 -5.845 2.827 1.00 94.06 179 VAL A CA 1
ATOM 1308 C C . VAL A 1 179 ? -41.153 -5.731 4.079 1.00 94.06 179 VAL A C 1
ATOM 1310 O O . VAL A 1 179 ? -41.053 -4.758 4.833 1.00 94.06 179 VAL A O 1
ATOM 1313 N N . CYS A 1 180 ? -42.049 -6.687 4.284 1.00 94.50 180 CYS A N 1
ATOM 1314 C CA . CYS A 1 180 ? -43.002 -6.654 5.386 1.00 94.50 180 CYS A CA 1
ATOM 1315 C C . CYS A 1 180 ? -43.188 -8.038 5.987 1.00 94.50 180 CYS A C 1
ATOM 1317 O O . CYS A 1 180 ? -43.113 -9.035 5.276 1.00 94.50 180 CYS A O 1
ATOM 1319 N N . ILE A 1 181 ? -43.469 -8.053 7.285 1.00 92.62 181 ILE A N 1
ATOM 1320 C CA . ILE A 1 181 ? -44.008 -9.180 8.032 1.00 92.62 181 ILE A CA 1
ATOM 1321 C C . ILE A 1 181 ? -45.283 -8.724 8.743 1.00 92.62 181 ILE A C 1
ATOM 1323 O O . ILE A 1 181 ? -45.273 -7.729 9.475 1.00 92.62 181 ILE A O 1
ATOM 1327 N N . ASP A 1 182 ? -46.386 -9.434 8.525 1.00 89.56 182 ASP A N 1
ATOM 1328 C CA . ASP A 1 182 ? -47.662 -9.097 9.152 1.00 89.56 182 ASP A CA 1
ATOM 1329 C C . ASP A 1 182 ? -47.841 -9.730 10.545 1.00 89.56 182 ASP A C 1
ATOM 1331 O O . ASP A 1 182 ? -46.999 -10.470 11.056 1.00 89.56 182 ASP A O 1
ATOM 1335 N N . GLY A 1 183 ? -48.966 -9.427 11.201 1.00 82.12 183 GLY A N 1
ATOM 1336 C CA . GLY A 1 183 ? -49.259 -9.921 12.550 1.00 82.12 183 GLY A CA 1
ATOM 1337 C C . GLY A 1 183 ? -49.463 -11.440 12.661 1.00 82.12 183 GLY A C 1
ATOM 1338 O O . GLY A 1 183 ? -49.525 -11.934 13.796 1.00 82.12 183 GLY A O 1
ATOM 1339 N N . LYS A 1 184 ? -49.576 -12.149 11.525 1.00 83.75 184 LYS A N 1
ATOM 1340 C CA . LYS A 1 184 ? -49.661 -13.615 11.406 1.00 83.75 184 LYS A CA 1
ATOM 1341 C C . LYS A 1 184 ? -48.289 -14.245 11.144 1.00 83.75 184 LYS A C 1
ATOM 1343 O O . LYS A 1 184 ? -48.133 -15.440 11.373 1.00 83.75 184 LYS A O 1
ATOM 1348 N N . GLY A 1 185 ? -47.296 -13.440 10.762 1.00 83.69 185 GLY A N 1
ATOM 1349 C CA . GLY A 1 185 ? -45.945 -13.892 10.448 1.00 83.69 185 GLY A CA 1
ATOM 1350 C C . GLY A 1 185 ? -45.716 -14.222 8.975 1.00 83.69 185 GLY A C 1
ATOM 1351 O O . GLY A 1 185 ? -44.654 -14.751 8.646 1.00 83.69 185 GLY A O 1
ATOM 1352 N N . ASP A 1 186 ? -46.687 -13.901 8.115 1.00 90.88 186 ASP A N 1
ATOM 1353 C CA . ASP A 1 186 ? -46.552 -13.999 6.664 1.00 90.88 186 ASP A CA 1
ATOM 1354 C C . ASP A 1 186 ? -45.673 -12.826 6.180 1.00 90.88 186 ASP A C 1
ATOM 1356 O O . ASP A 1 186 ? -45.851 -11.681 6.620 1.00 90.88 186 ASP A O 1
ATOM 1360 N N . VAL A 1 187 ? -44.705 -13.102 5.299 1.00 94.56 187 VAL A N 1
ATOM 1361 C CA . VAL A 1 187 ? -43.767 -12.107 4.752 1.00 94.56 187 VAL A CA 1
ATOM 1362 C C . VAL A 1 187 ? -44.051 -11.802 3.288 1.00 94.56 187 VAL A C 1
ATOM 1364 O O . VAL A 1 187 ? -44.518 -12.655 2.539 1.00 94.56 187 VAL A O 1
ATOM 1367 N N . ALA A 1 188 ? -43.736 -10.584 2.857 1.00 97.12 188 ALA A N 1
ATOM 1368 C CA . ALA A 1 188 ? -43.884 -10.174 1.466 1.00 97.12 188 ALA A CA 1
ATOM 1369 C C . ALA A 1 188 ? -42.804 -9.159 1.060 1.00 97.12 188 ALA A C 1
ATOM 1371 O O . ALA A 1 188 ? -42.329 -8.381 1.894 1.00 97.12 188 ALA A O 1
ATOM 1372 N N . ALA A 1 189 ? -42.438 -9.148 -0.224 1.00 98.00 189 ALA A N 1
ATOM 1373 C CA . ALA A 1 189 ? -41.429 -8.249 -0.790 1.00 98.00 189 ALA A CA 1
ATOM 1374 C C . ALA A 1 189 ? -41.932 -7.549 -2.062 1.00 98.00 189 ALA A C 1
ATOM 1376 O O . ALA A 1 189 ? -42.632 -8.153 -2.873 1.00 98.00 189 ALA A O 1
ATOM 1377 N N . ALA A 1 190 ? -41.566 -6.278 -2.243 1.00 97.94 190 ALA A N 1
ATOM 1378 C CA . ALA A 1 190 ? -41.942 -5.430 -3.377 1.00 97.94 190 ALA A CA 1
ATOM 1379 C C . ALA A 1 190 ? -40.754 -4.590 -3.867 1.00 97.94 190 ALA A C 1
ATOM 1381 O O . ALA A 1 190 ? -40.078 -3.969 -3.051 1.00 97.94 190 ALA A O 1
ATOM 1382 N N . CYS A 1 191 ? -40.567 -4.482 -5.186 1.00 97.38 191 CYS A N 1
ATOM 1383 C CA . CYS A 1 191 ? -39.544 -3.646 -5.828 1.00 97.38 191 CYS A CA 1
ATOM 1384 C C . CYS A 1 191 ? -40.157 -2.863 -7.001 1.00 97.38 191 CYS A C 1
ATOM 1386 O O . CYS A 1 191 ? -40.975 -3.408 -7.742 1.00 97.38 191 CYS A O 1
ATOM 1388 N N . SER A 1 192 ? -39.775 -1.595 -7.186 1.00 96.81 192 SER A N 1
ATOM 1389 C CA . SER A 1 192 ? -40.225 -0.748 -8.303 1.00 96.81 192 SER A CA 1
ATOM 1390 C C . SER A 1 192 ? -39.117 0.205 -8.769 1.00 96.81 192 SER A C 1
ATOM 1392 O O . SER A 1 192 ? -38.421 0.822 -7.958 1.00 96.81 192 SER A O 1
ATOM 1394 N N . SER A 1 193 ? -38.934 0.334 -10.085 1.00 95.19 193 SER A N 1
ATOM 1395 C CA . SER A 1 193 ? -37.864 1.122 -10.707 1.00 95.19 193 SER A CA 1
ATOM 1396 C C . SER A 1 193 ? -38.287 1.744 -12.041 1.00 95.19 193 SER A C 1
ATOM 1398 O O . SER A 1 193 ? -39.014 1.144 -12.830 1.00 95.19 193 SER A O 1
ATOM 1400 N N . GLY A 1 194 ? -37.765 2.934 -12.339 1.00 92.00 194 GLY A N 1
ATOM 1401 C CA . GLY A 1 194 ? -37.772 3.535 -13.678 1.00 92.00 194 GLY A CA 1
ATOM 1402 C C . GLY A 1 194 ? -36.632 3.028 -14.571 1.00 92.00 194 GLY A C 1
ATOM 1403 O O . GLY A 1 194 ? -36.640 3.228 -15.787 1.00 92.00 194 GLY A O 1
ATOM 1404 N N . GLY A 1 195 ? -35.650 2.324 -14.000 1.00 88.94 195 GLY A N 1
ATOM 1405 C CA . GLY A 1 195 ? -34.463 1.845 -14.704 1.00 88.94 195 GLY A CA 1
ATOM 1406 C C . GLY A 1 195 ? -33.433 2.946 -14.996 1.00 88.94 195 GLY A C 1
ATOM 1407 O O . GLY A 1 195 ? -33.472 4.040 -14.427 1.00 88.94 195 GLY A O 1
ATOM 1408 N N . LEU A 1 196 ? -32.472 2.634 -15.873 1.00 89.00 196 LEU A N 1
ATOM 1409 C CA . LEU A 1 196 ? -31.379 3.557 -16.207 1.00 89.00 196 LEU A CA 1
ATOM 1410 C C . LEU A 1 196 ? -31.891 4.765 -16.997 1.00 89.00 196 LEU A C 1
ATOM 1412 O O . LEU A 1 196 ? -32.791 4.649 -17.834 1.00 89.00 196 LEU A O 1
ATOM 1416 N N . ILE A 1 197 ? -31.260 5.913 -16.766 1.00 87.25 197 ILE A N 1
ATOM 1417 C CA . ILE A 1 197 ? -31.449 7.097 -17.599 1.00 87.25 197 ILE A CA 1
ATOM 1418 C C . ILE A 1 197 ? -30.994 6.816 -19.034 1.00 87.25 197 ILE A C 1
ATOM 1420 O O . ILE A 1 197 ? -30.016 6.109 -19.250 1.00 87.25 197 ILE A O 1
ATOM 1424 N N . LEU A 1 198 ? -31.737 7.328 -20.019 1.00 88.44 198 LEU A N 1
ATOM 1425 C CA . LEU A 1 198 ? -31.494 7.093 -21.448 1.00 88.44 198 LEU A CA 1
ATOM 1426 C C . LEU A 1 198 ? -31.494 5.613 -21.860 1.00 88.44 198 LEU A C 1
ATOM 1428 O O . LEU A 1 198 ? -30.972 5.268 -22.921 1.00 88.44 198 LEU A O 1
ATOM 1432 N N . LYS A 1 199 ? -32.126 4.728 -21.073 1.00 89.75 199 LYS A N 1
ATOM 1433 C CA . LYS A 1 199 ? -32.255 3.321 -21.465 1.00 89.75 199 LYS A CA 1
ATOM 1434 C C . LYS A 1 199 ? -32.937 3.190 -22.828 1.00 89.75 199 LYS A C 1
ATOM 1436 O O . LYS A 1 199 ? -33.843 3.964 -23.167 1.00 89.75 199 LYS A O 1
ATOM 1441 N N . LYS A 1 200 ? -32.526 2.171 -23.587 1.00 91.88 200 LYS A N 1
ATOM 1442 C CA . LYS A 1 200 ? -33.239 1.770 -24.802 1.00 91.88 200 LYS A CA 1
ATOM 1443 C C . LYS A 1 200 ? -34.688 1.403 -24.434 1.00 91.88 200 LYS A C 1
ATOM 1445 O O . LYS A 1 200 ? -34.873 0.677 -23.452 1.00 91.88 200 LYS A O 1
ATOM 1450 N N . PRO A 1 201 ? -35.694 1.895 -25.179 1.00 94.31 201 PRO A N 1
ATOM 1451 C CA . PRO A 1 201 ? -37.083 1.495 -24.986 1.00 94.31 201 PRO A CA 1
ATOM 1452 C C . PRO A 1 201 ? -37.231 -0.026 -25.001 1.00 94.31 201 PRO A C 1
ATOM 1454 O O . PRO A 1 201 ? -36.640 -0.704 -25.841 1.00 94.31 201 PRO A O 1
ATOM 1457 N N . GLY A 1 202 ? -38.002 -0.560 -24.061 1.00 92.88 202 GLY A N 1
ATOM 1458 C CA . GLY A 1 202 ? -38.182 -2.000 -23.887 1.00 92.88 202 GLY A CA 1
ATOM 1459 C C . GLY A 1 202 ? -37.135 -2.678 -23.000 1.00 92.88 202 GLY A C 1
ATOM 1460 O O . GLY A 1 202 ? -37.279 -3.868 -22.732 1.00 92.88 202 GLY A O 1
ATOM 1461 N N . ARG A 1 203 ? -36.112 -1.964 -22.502 1.00 95.50 203 ARG A N 1
ATOM 1462 C CA . ARG A 1 203 ? -35.193 -2.526 -21.499 1.00 95.50 203 ARG A CA 1
ATOM 1463 C C . ARG A 1 203 ? -35.925 -2.765 -20.177 1.00 95.50 203 ARG A C 1
ATOM 1465 O O . ARG A 1 203 ? -36.463 -1.823 -19.592 1.00 95.50 203 ARG A O 1
ATOM 1472 N N . VAL A 1 204 ? -35.831 -4.000 -19.691 1.00 96.62 204 VAL A N 1
ATOM 1473 C CA . VAL A 1 204 ? -36.382 -4.462 -18.412 1.00 96.62 204 VAL A CA 1
ATOM 1474 C C . VAL A 1 204 ? -35.239 -4.706 -17.426 1.00 96.62 204 VAL A C 1
ATOM 1476 O O . VAL A 1 204 ? -34.298 -5.427 -17.746 1.00 96.62 204 VAL A O 1
ATOM 1479 N N . GLY A 1 205 ? -35.302 -4.077 -16.252 1.00 94.06 205 GLY A N 1
ATOM 1480 C CA . GLY A 1 205 ? -34.338 -4.252 -15.163 1.00 94.06 205 GLY A CA 1
ATOM 1481 C C . GLY A 1 205 ? -34.734 -5.321 -14.138 1.00 94.06 205 GLY A C 1
ATOM 1482 O O . GLY A 1 205 ? -35.785 -5.957 -14.234 1.00 94.06 205 GLY A O 1
ATOM 1483 N N . GLN A 1 206 ? -33.903 -5.469 -13.102 1.00 95.94 206 GLN A N 1
ATOM 1484 C CA . GLN A 1 206 ? -34.068 -6.466 -12.037 1.00 95.94 206 GLN A CA 1
ATOM 1485 C C . GLN A 1 206 ? -35.415 -6.358 -11.321 1.00 95.94 206 GLN A C 1
ATOM 1487 O O . GLN A 1 206 ? -35.948 -7.362 -10.865 1.00 95.94 206 GLN A O 1
ATOM 1492 N N . ALA A 1 207 ? -35.973 -5.145 -11.236 1.00 96.50 207 ALA A N 1
ATOM 1493 C CA . ALA A 1 207 ? -37.201 -4.870 -10.500 1.00 96.50 207 ALA A CA 1
ATOM 1494 C C . ALA A 1 207 ? -38.420 -5.634 -11.040 1.00 96.50 207 ALA A C 1
ATOM 1496 O O . ALA A 1 207 ? -39.374 -5.801 -10.292 1.00 96.50 207 ALA A O 1
ATOM 1497 N N . ALA A 1 208 ? -38.401 -6.120 -12.287 1.00 96.69 208 ALA A N 1
ATOM 1498 C CA . ALA A 1 208 ? -39.473 -6.938 -12.862 1.00 96.69 208 ALA A CA 1
ATOM 1499 C C . ALA A 1 208 ? -39.162 -8.444 -12.898 1.00 96.69 208 ALA A C 1
ATOM 1501 O O . ALA A 1 208 ? -40.058 -9.232 -13.202 1.00 96.69 208 ALA A O 1
ATOM 1502 N N . LEU A 1 209 ? -37.911 -8.851 -12.650 1.00 97.25 209 LEU A N 1
ATOM 1503 C CA . LEU A 1 209 ? -37.470 -10.232 -12.842 1.00 97.25 209 LEU A CA 1
ATOM 1504 C C . LEU A 1 209 ? -37.536 -11.035 -11.541 1.00 97.25 209 LEU A C 1
ATOM 1506 O O . LEU A 1 209 ? -37.093 -10.583 -10.480 1.00 97.25 209 LEU A O 1
ATOM 1510 N N . TYR A 1 210 ? -38.070 -12.252 -11.659 1.00 96.56 210 TYR A N 1
ATOM 1511 C CA . TYR A 1 210 ? -38.118 -13.239 -10.583 1.00 96.56 210 TYR A CA 1
ATOM 1512 C C . TYR A 1 210 ? -36.708 -13.533 -10.056 1.00 96.56 210 TYR A C 1
ATOM 1514 O O . TYR A 1 210 ? -35.761 -13.572 -10.837 1.00 96.56 210 TYR A O 1
ATOM 1522 N N . ALA A 1 211 ? -36.571 -13.734 -8.742 1.00 93.88 211 ALA A N 1
ATOM 1523 C CA . ALA A 1 211 ? -35.307 -13.996 -8.037 1.00 93.88 211 ALA A CA 1
ATOM 1524 C C . ALA A 1 211 ? -34.263 -12.857 -8.020 1.00 93.88 211 ALA A C 1
ATOM 1526 O O . ALA A 1 211 ? -33.325 -12.917 -7.225 1.00 93.88 211 ALA A O 1
ATOM 1527 N N . SER A 1 212 ? -34.408 -11.807 -8.832 1.00 95.25 212 SER A N 1
ATOM 1528 C CA . SER A 1 212 ? -33.448 -10.693 -8.879 1.00 95.25 212 SER A CA 1
ATOM 1529 C C . SER A 1 212 ? -33.898 -9.482 -8.065 1.00 95.25 212 SER A C 1
ATOM 1531 O O . SER A 1 212 ? -33.129 -8.975 -7.249 1.00 95.25 212 SER A O 1
ATOM 1533 N N . GLY A 1 213 ? -35.122 -8.995 -8.297 1.00 92.81 213 GLY A N 1
ATOM 1534 C CA . GLY A 1 213 ? -35.640 -7.783 -7.651 1.00 92.81 213 GLY A CA 1
ATOM 1535 C C . GLY A 1 213 ? -36.192 -8.030 -6.251 1.00 92.81 213 GLY A C 1
ATOM 1536 O O . GLY A 1 213 ? -35.934 -7.255 -5.331 1.00 92.81 213 GLY A O 1
ATOM 1537 N N . THR A 1 214 ? -36.943 -9.119 -6.094 1.00 96.62 214 THR A N 1
ATOM 1538 C CA . THR A 1 214 ? -37.624 -9.488 -4.850 1.00 96.62 214 THR A CA 1
ATOM 1539 C C . THR A 1 214 ? -37.583 -10.991 -4.609 1.00 96.62 214 THR A C 1
ATOM 1541 O O . THR A 1 214 ? -37.514 -11.783 -5.553 1.00 96.62 214 THR A O 1
ATOM 1544 N N . TRP A 1 215 ? -37.640 -11.368 -3.334 1.00 97.75 215 TRP A N 1
ATOM 1545 C CA . TRP A 1 215 ? -37.864 -12.735 -2.878 1.00 97.75 215 TRP A CA 1
ATOM 1546 C C . TRP A 1 215 ? -38.659 -12.716 -1.572 1.00 97.75 215 TRP A C 1
ATOM 1548 O O . TRP A 1 215 ? -38.391 -11.874 -0.717 1.00 97.75 215 TRP A O 1
ATOM 1558 N N . ALA A 1 216 ? -39.621 -13.616 -1.398 1.00 96.06 216 ALA A N 1
ATOM 1559 C CA . ALA A 1 216 ? -40.347 -13.784 -0.143 1.00 96.06 216 ALA A CA 1
ATOM 1560 C C . ALA A 1 216 ? -40.685 -15.261 0.065 1.00 96.06 216 ALA A C 1
ATOM 1562 O O . ALA A 1 216 ? -41.169 -15.915 -0.854 1.00 96.06 216 ALA A O 1
ATOM 1563 N N . ASP A 1 217 ? -40.434 -15.766 1.268 1.00 92.56 217 ASP A N 1
ATOM 1564 C CA . ASP A 1 217 ? -40.650 -17.163 1.638 1.00 92.56 217 ASP A CA 1
ATOM 1565 C C . ASP A 1 217 ? -41.199 -17.238 3.073 1.00 92.56 217 ASP A C 1
ATOM 1567 O O . ASP A 1 217 ? -40.526 -16.842 4.028 1.00 92.56 217 ASP A O 1
ATOM 1571 N N . SER A 1 218 ? -42.451 -17.680 3.218 1.00 85.25 218 SER A N 1
ATOM 1572 C CA . SER A 1 218 ? -43.126 -17.984 4.489 1.00 85.25 218 SER A CA 1
ATOM 1573 C C . SER A 1 218 ? -43.476 -19.468 4.497 1.00 85.25 218 SER A C 1
ATOM 1575 O O . SER A 1 218 ? -44.563 -19.855 4.076 1.00 85.25 218 SER A O 1
ATOM 1577 N N . LEU A 1 219 ? -42.560 -20.330 4.932 1.00 69.56 219 LEU A N 1
ATOM 1578 C CA . LEU A 1 219 ? -42.858 -21.762 4.984 1.00 69.56 219 LEU A CA 1
ATOM 1579 C C . LEU A 1 219 ? -43.776 -22.113 6.154 1.00 69.56 219 LEU A C 1
ATOM 1581 O O . LEU A 1 219 ? -43.548 -21.709 7.294 1.00 69.56 219 LEU A O 1
ATOM 1585 N N . ASP A 1 220 ? -44.763 -22.962 5.869 1.00 59.25 220 ASP A N 1
ATOM 1586 C CA . ASP A 1 220 ? -45.617 -23.597 6.867 1.00 59.25 220 ASP A CA 1
ATOM 1587 C C . ASP A 1 220 ? -45.106 -25.015 7.187 1.00 59.25 220 ASP A C 1
ATOM 1589 O O . ASP A 1 220 ? -45.195 -25.918 6.350 1.00 59.25 220 ASP A O 1
ATOM 1593 N N . LYS A 1 221 ? -44.506 -25.162 8.383 1.00 53.66 221 LYS A N 1
ATOM 1594 C CA . LYS A 1 221 ? -44.305 -26.378 9.214 1.00 53.66 221 LYS A CA 1
ATOM 1595 C C . LYS A 1 221 ? -43.353 -26.040 10.373 1.00 53.66 221 LYS A C 1
ATOM 1597 O O . LYS A 1 221 ? -42.176 -26.363 10.321 1.00 53.66 221 LYS A O 1
ATOM 1602 N N . SER A 1 222 ? -43.865 -25.320 11.375 1.00 56.41 222 SER A N 1
ATOM 1603 C CA . SER A 1 222 ? -43.396 -25.143 12.774 1.00 56.41 222 SER A CA 1
ATOM 1604 C C . SER A 1 222 ? -41.895 -25.002 13.142 1.00 56.41 222 SER A C 1
ATOM 1606 O O . SER A 1 222 ? -41.607 -24.891 14.332 1.00 56.41 222 SER A O 1
ATOM 1608 N N . THR A 1 223 ? -40.924 -25.005 12.221 1.00 63.94 223 THR A N 1
ATOM 1609 C CA . THR A 1 223 ? -39.486 -24.999 12.561 1.00 63.94 223 THR A CA 1
ATOM 1610 C C . THR A 1 223 ? -38.585 -24.158 11.659 1.00 63.94 223 THR A C 1
ATOM 1612 O O . THR A 1 223 ? -37.474 -23.860 12.096 1.00 63.94 223 THR A O 1
ATOM 1615 N N . GLU A 1 224 ? -38.997 -23.795 10.439 1.00 77.81 224 GLU A N 1
ATOM 1616 C CA . GLU A 1 224 ? -38.152 -23.022 9.509 1.00 77.81 224 GLU A CA 1
ATOM 1617 C C . GLU A 1 224 ? -38.447 -21.517 9.562 1.00 77.81 224 GLU A C 1
ATOM 1619 O O . GLU A 1 224 ? -39.616 -21.166 9.683 1.00 77.81 224 GLU A O 1
ATOM 1624 N N . PRO A 1 225 ? -37.444 -20.626 9.458 1.00 87.00 225 PRO A N 1
ATOM 1625 C CA . PRO A 1 225 ? -37.656 -19.175 9.455 1.00 87.00 225 PRO A CA 1
ATOM 1626 C C . PRO A 1 225 ? -38.275 -18.622 8.162 1.00 87.00 225 PRO A C 1
ATOM 1628 O O . PRO A 1 225 ? -38.085 -19.187 7.083 1.00 87.00 225 PRO A O 1
ATOM 1631 N N . SER A 1 226 ? -38.950 -17.474 8.267 1.00 90.81 226 SER A N 1
ATOM 1632 C CA . SER A 1 226 ? -39.484 -16.719 7.123 1.00 90.81 226 SER A CA 1
ATOM 1633 C C . SER A 1 226 ? -38.523 -15.599 6.710 1.00 90.81 226 SER A C 1
ATOM 1635 O O . SER A 1 226 ? -37.941 -14.934 7.569 1.00 90.81 226 SER A O 1
ATOM 1637 N N . VAL A 1 227 ? -38.374 -15.338 5.408 1.00 94.12 227 VAL A N 1
ATOM 1638 C CA . VAL A 1 227 ? -37.452 -14.310 4.887 1.00 94.12 227 VAL A CA 1
ATOM 1639 C C . VAL A 1 227 ? -38.040 -13.558 3.692 1.00 94.12 227 VAL A C 1
ATOM 1641 O O . VAL A 1 227 ? -38.628 -14.152 2.792 1.00 94.12 227 VAL A O 1
ATOM 1644 N N . ALA A 1 228 ? -37.867 -12.237 3.669 1.00 96.75 228 ALA A N 1
ATOM 1645 C CA . ALA A 1 228 ? -38.211 -11.363 2.552 1.00 96.75 228 ALA A CA 1
ATOM 1646 C C . ALA A 1 228 ? -37.023 -10.466 2.194 1.00 96.75 228 ALA A C 1
ATOM 1648 O O . ALA A 1 228 ? -36.421 -9.859 3.076 1.00 96.75 228 ALA A O 1
ATOM 1649 N N . VAL A 1 229 ? -36.712 -10.352 0.903 1.00 97.50 229 VAL A N 1
ATOM 1650 C CA . VAL A 1 229 ? -35.574 -9.596 0.367 1.00 97.50 229 VAL A CA 1
ATOM 1651 C C . VAL A 1 229 ? -36.025 -8.701 -0.782 1.00 97.50 229 VAL A C 1
ATOM 1653 O O . VAL A 1 229 ? -36.779 -9.126 -1.657 1.00 97.50 229 VAL A O 1
ATOM 1656 N N . CYS A 1 230 ? -35.519 -7.470 -0.816 1.00 97.12 230 CYS A N 1
ATOM 1657 C CA . CYS A 1 230 ? -35.661 -6.549 -1.939 1.00 97.12 230 CYS A CA 1
ATOM 1658 C C . CYS A 1 230 ? -34.311 -5.911 -2.291 1.00 97.12 230 CYS A C 1
ATOM 1660 O O . CYS A 1 230 ? -33.585 -5.478 -1.395 1.00 97.12 230 CYS A O 1
ATOM 1662 N N . THR A 1 231 ? -33.975 -5.834 -3.581 1.00 96.69 231 THR A N 1
ATOM 1663 C CA . THR A 1 231 ? -32.678 -5.328 -4.064 1.00 96.69 231 THR A CA 1
ATOM 1664 C C . THR A 1 231 ? -32.774 -3.954 -4.733 1.00 96.69 231 THR A C 1
ATOM 1666 O O . THR A 1 231 ? -33.822 -3.516 -5.211 1.00 96.69 231 THR A O 1
ATOM 1669 N N . THR A 1 232 ? -31.643 -3.251 -4.788 1.00 94.12 232 THR A N 1
ATOM 1670 C CA . THR A 1 232 ? -31.489 -1.933 -5.418 1.00 94.12 232 THR A CA 1
ATOM 1671 C C . THR A 1 232 ? -30.062 -1.737 -5.932 1.00 94.12 232 THR A C 1
ATOM 1673 O O . THR A 1 232 ? -29.134 -2.346 -5.417 1.00 94.12 232 THR A O 1
ATOM 1676 N N . GLY A 1 233 ? -29.864 -0.899 -6.953 1.00 90.00 233 GLY A N 1
ATOM 1677 C CA . GLY A 1 233 ? -28.557 -0.644 -7.574 1.00 90.00 233 GLY A CA 1
ATOM 1678 C C . GLY A 1 233 ? -28.566 -0.904 -9.081 1.00 90.00 233 GLY A C 1
ATOM 1679 O O . GLY A 1 233 ? -29.564 -0.636 -9.754 1.00 90.00 233 GLY A O 1
ATOM 1680 N N . CYS A 1 234 ? -27.457 -1.403 -9.630 1.00 90.12 234 CYS A N 1
ATOM 1681 C CA . CYS A 1 234 ? -27.321 -1.658 -11.061 1.00 90.12 234 CYS A CA 1
ATOM 1682 C C . CYS A 1 234 ? -28.106 -2.903 -11.474 1.00 90.12 234 CYS A C 1
ATOM 1684 O O . CYS A 1 234 ? -27.738 -4.028 -11.138 1.00 90.12 234 CYS A O 1
ATOM 1686 N N . GLY A 1 235 ? -29.173 -2.691 -12.249 1.00 90.00 235 GLY A N 1
ATOM 1687 C CA . GLY A 1 235 ? -30.075 -3.763 -12.665 1.00 90.00 235 GLY A CA 1
ATOM 1688 C C . GLY A 1 235 ? -29.362 -4.949 -13.318 1.00 90.00 235 GLY A C 1
ATOM 1689 O O . GLY A 1 235 ? -29.655 -6.079 -12.957 1.00 90.00 235 GLY A O 1
ATOM 1690 N N . GLU A 1 236 ? -28.384 -4.718 -14.198 1.00 91.75 236 GLU A N 1
ATOM 1691 C CA . GLU A 1 236 ? -27.679 -5.813 -14.889 1.00 91.75 236 GLU A CA 1
ATOM 1692 C C . GLU A 1 236 ? -26.916 -6.714 -13.910 1.00 91.75 236 GLU A C 1
ATOM 1694 O O . GLU A 1 236 ? -26.976 -7.939 -14.010 1.00 91.75 236 GLU A O 1
ATOM 1699 N N . TYR A 1 237 ? -26.256 -6.118 -12.913 1.00 92.75 237 TYR A N 1
ATOM 1700 C CA . TYR A 1 237 ? -25.455 -6.863 -11.940 1.00 92.75 237 TYR A CA 1
ATOM 1701 C C . TYR A 1 237 ? -26.345 -7.694 -11.011 1.00 92.75 237 TYR A C 1
ATOM 1703 O O . TYR A 1 237 ? -26.030 -8.838 -10.688 1.00 92.75 237 TYR A O 1
ATOM 1711 N N . LEU A 1 238 ? -27.490 -7.132 -10.614 1.00 95.06 238 LEU A N 1
ATOM 1712 C CA . LEU A 1 238 ? -28.480 -7.796 -9.763 1.00 95.06 238 LEU A CA 1
ATOM 1713 C C . LEU A 1 238 ? -29.197 -8.943 -10.492 1.00 95.06 238 LEU A C 1
ATOM 1715 O O . LEU A 1 238 ? -29.531 -9.952 -9.871 1.00 95.06 238 LEU A O 1
ATOM 1719 N N . ILE A 1 239 ? -29.405 -8.812 -11.807 1.00 96.06 239 ILE A N 1
ATOM 1720 C CA . ILE A 1 239 ? -29.946 -9.887 -12.649 1.00 96.06 239 ILE A CA 1
ATOM 1721 C C . ILE A 1 239 ? -28.939 -11.029 -12.748 1.00 96.06 239 ILE A C 1
ATOM 1723 O O . ILE A 1 239 ? -29.274 -12.160 -12.412 1.00 96.06 239 ILE A O 1
ATOM 1727 N N . GLN A 1 240 ? -27.700 -10.730 -13.148 1.00 93.56 240 GLN A N 1
ATOM 1728 C CA . GLN A 1 240 ? -26.652 -11.735 -13.364 1.00 93.56 240 GLN A CA 1
ATOM 1729 C C . GLN A 1 240 ? -26.319 -12.563 -12.116 1.00 93.56 240 GLN A C 1
ATOM 1731 O O . GLN A 1 240 ? -25.833 -13.684 -12.236 1.00 93.56 240 GLN A O 1
ATOM 1736 N N . THR A 1 241 ? -26.569 -12.013 -10.928 1.00 95.12 241 THR A N 1
ATOM 1737 C CA . THR A 1 241 ? -26.278 -12.659 -9.642 1.00 95.12 241 THR A CA 1
ATOM 1738 C C . THR A 1 241 ? -27.499 -13.267 -8.958 1.00 95.12 241 THR A C 1
ATOM 1740 O O . THR A 1 241 ? -27.325 -13.914 -7.934 1.00 95.12 241 THR A O 1
ATOM 1743 N N . HIS A 1 242 ? -28.719 -13.070 -9.482 1.00 96.88 242 HIS A N 1
ATOM 1744 C CA . HIS A 1 242 ? -29.973 -13.449 -8.805 1.00 96.88 242 HIS A CA 1
ATOM 1745 C C . HIS A 1 242 ? -30.007 -13.027 -7.321 1.00 96.88 242 HIS A C 1
ATOM 1747 O O . HIS A 1 242 ? -30.402 -13.794 -6.440 1.00 96.88 242 HIS A O 1
ATOM 1753 N N . LEU A 1 243 ? -29.553 -11.799 -7.043 1.00 95.75 243 LEU A N 1
ATOM 1754 C CA . LEU A 1 243 ? -29.128 -11.413 -5.697 1.00 95.75 243 LEU A CA 1
ATOM 1755 C C . LEU A 1 243 ? -30.223 -11.560 -4.626 1.00 95.75 243 LEU A C 1
ATOM 1757 O O . LEU A 1 243 ? -29.912 -11.960 -3.508 1.00 95.75 243 LEU A O 1
ATOM 1761 N N . ALA A 1 244 ? -31.492 -11.261 -4.936 1.00 97.12 244 ALA A N 1
ATOM 1762 C CA . ALA A 1 244 ? -32.565 -11.343 -3.940 1.00 97.12 244 ALA A CA 1
ATOM 1763 C C . ALA A 1 244 ? -32.751 -12.772 -3.410 1.00 97.12 244 ALA A C 1
ATOM 1765 O O . ALA A 1 244 ? -32.872 -12.966 -2.202 1.00 97.12 244 ALA A O 1
ATOM 1766 N N . LYS A 1 245 ? -32.737 -13.763 -4.308 1.00 97.00 245 LYS A N 1
ATOM 1767 C CA . LYS A 1 245 ? -32.869 -15.175 -3.944 1.00 97.00 245 LYS A CA 1
ATOM 1768 C C . LYS A 1 245 ? -31.636 -15.692 -3.204 1.00 97.00 245 LYS A C 1
ATOM 1770 O O . LYS A 1 245 ? -31.786 -16.317 -2.163 1.00 97.00 245 LYS A O 1
ATOM 1775 N N . GLU A 1 246 ? -30.438 -15.408 -3.714 1.00 95.94 246 GLU A N 1
ATOM 1776 C CA . GLU A 1 246 ? -29.186 -15.875 -3.097 1.00 95.94 246 GLU A CA 1
ATOM 1777 C C . GLU A 1 246 ? -29.026 -15.342 -1.665 1.00 95.94 246 GLU A C 1
ATOM 1779 O O . GLU A 1 246 ? -28.658 -16.088 -0.761 1.00 95.94 246 GLU A O 1
ATOM 1784 N N . LEU A 1 247 ? -29.366 -14.067 -1.428 1.00 94.62 247 LEU A N 1
ATOM 1785 C CA . LEU A 1 247 ? -29.364 -13.504 -0.075 1.00 94.62 247 LEU A CA 1
ATOM 1786 C C . LEU A 1 247 ? -30.429 -14.148 0.816 1.00 94.62 247 LEU A C 1
ATOM 1788 O O . LEU A 1 247 ? -30.167 -14.379 1.992 1.00 94.62 247 LEU A O 1
ATOM 1792 N N . ALA A 1 248 ? -31.620 -14.433 0.282 1.00 94.00 248 ALA A N 1
ATOM 1793 C CA . ALA A 1 248 ? -32.674 -15.089 1.047 1.00 94.00 248 ALA A CA 1
ATOM 1794 C C . ALA A 1 248 ? -32.257 -16.498 1.497 1.00 94.00 248 ALA A C 1
ATOM 1796 O O . ALA A 1 248 ? -32.483 -16.849 2.651 1.00 94.00 248 ALA A O 1
ATOM 1797 N N . GLU A 1 249 ? -31.628 -17.280 0.614 1.00 92.56 249 GLU A N 1
ATOM 1798 C CA . GLU A 1 249 ? -31.143 -18.633 0.913 1.00 92.56 249 GLU A CA 1
ATOM 1799 C C . GLU A 1 249 ? -30.026 -18.618 1.971 1.00 92.56 249 GLU A C 1
ATOM 1801 O O . GLU A 1 249 ? -30.121 -19.341 2.965 1.00 92.56 249 GLU A O 1
ATOM 1806 N N . ASP A 1 250 ? -29.017 -17.753 1.814 1.00 90.38 250 ASP A N 1
ATOM 1807 C CA . ASP A 1 250 ? -27.884 -17.664 2.748 1.00 90.38 250 ASP A CA 1
ATOM 1808 C C . ASP A 1 250 ? -28.308 -17.144 4.139 1.00 90.38 250 ASP A C 1
ATOM 1810 O O . ASP A 1 250 ? -27.776 -17.578 5.164 1.00 90.38 250 ASP A O 1
ATOM 1814 N N . LEU A 1 251 ? -29.275 -16.221 4.196 1.00 88.88 251 LEU A N 1
ATOM 1815 C CA . LEU A 1 251 ? -29.720 -15.588 5.445 1.00 88.88 251 LEU A CA 1
ATOM 1816 C C . LEU A 1 251 ? -30.840 -16.336 6.160 1.00 88.88 251 LEU A C 1
ATOM 1818 O O . LEU A 1 251 ? -31.156 -15.999 7.302 1.00 88.88 251 LEU A O 1
ATOM 1822 N N . LYS A 1 252 ? -31.431 -17.354 5.528 1.00 86.38 252 LYS A N 1
ATOM 1823 C CA . LYS A 1 252 ? -32.603 -18.058 6.059 1.00 86.38 252 LYS A CA 1
ATOM 1824 C C . LYS A 1 252 ? -32.378 -18.615 7.463 1.00 86.38 252 LYS A C 1
ATOM 1826 O O . LYS A 1 252 ? -33.248 -18.477 8.315 1.00 86.38 252 LYS A O 1
ATOM 1831 N N . PHE A 1 253 ? -31.214 -19.209 7.721 1.00 83.62 253 PHE A N 1
ATOM 1832 C CA . PHE A 1 253 ? -30.908 -19.861 9.002 1.00 83.62 253 PHE A CA 1
ATOM 1833 C C . PHE A 1 253 ? -29.956 -19.067 9.901 1.00 83.62 253 PHE A C 1
ATOM 1835 O O . PHE A 1 253 ? -29.801 -19.418 11.067 1.00 83.62 253 PHE A O 1
ATOM 1842 N N . ASN A 1 254 ? -29.316 -18.014 9.385 1.00 82.44 254 ASN A N 1
ATOM 1843 C CA . ASN A 1 254 ? -28.359 -17.212 10.146 1.00 82.44 254 ASN A CA 1
ATOM 1844 C C . ASN A 1 254 ? -28.480 -15.712 9.805 1.00 82.44 254 ASN A C 1
ATOM 1846 O O . ASN A 1 254 ? -27.643 -15.166 9.083 1.00 82.44 254 ASN A O 1
ATOM 1850 N N . PRO A 1 255 ? -29.533 -15.034 10.289 1.00 80.19 255 PRO A N 1
ATOM 1851 C CA . PRO A 1 255 ? -29.899 -13.678 9.882 1.00 80.19 255 PRO A CA 1
ATOM 1852 C C . PRO A 1 255 ? -29.133 -12.603 10.668 1.00 80.19 255 PRO A C 1
ATOM 1854 O O . PRO A 1 255 ? -29.726 -11.790 11.374 1.00 80.19 255 PRO A O 1
ATOM 1857 N N . ASN A 1 256 ? -27.807 -12.568 10.555 1.00 81.94 256 ASN A N 1
ATOM 1858 C CA . ASN A 1 256 ? -26.996 -11.541 11.214 1.00 81.94 256 ASN A CA 1
ATOM 1859 C C . ASN A 1 256 ? -26.233 -10.661 10.212 1.00 81.94 256 ASN A C 1
ATOM 1861 O O . ASN A 1 256 ? -26.072 -11.002 9.037 1.00 81.94 256 ASN A O 1
ATOM 1865 N N . ALA A 1 257 ? -25.740 -9.515 10.687 1.00 74.56 257 ALA A N 1
ATOM 1866 C CA . ALA A 1 257 ? -25.027 -8.549 9.855 1.00 74.56 257 ALA A CA 1
ATOM 1867 C C . ALA A 1 257 ? -23.766 -9.137 9.190 1.00 74.56 257 ALA A C 1
ATOM 1869 O O . ALA A 1 257 ? -23.481 -8.821 8.036 1.00 74.56 257 ALA A O 1
ATOM 1870 N N . MET A 1 258 ? -23.039 -10.034 9.869 1.00 71.88 258 MET A N 1
ATOM 1871 C CA . MET A 1 258 ? -21.854 -10.692 9.303 1.00 71.88 258 MET A CA 1
ATOM 1872 C C . MET A 1 258 ? -22.227 -11.682 8.198 1.00 71.88 258 MET A C 1
ATOM 1874 O O . MET A 1 258 ? -21.556 -11.733 7.171 1.00 71.88 258 MET A O 1
ATOM 1878 N N . ALA A 1 259 ? -23.306 -12.445 8.375 1.00 74.75 259 ALA A N 1
ATOM 1879 C CA . ALA A 1 259 ? -23.826 -13.356 7.361 1.00 74.75 259 ALA A CA 1
ATOM 1880 C C . ALA A 1 259 ? -24.316 -12.583 6.130 1.00 74.75 259 ALA A C 1
ATOM 1882 O O . ALA A 1 259 ? -23.988 -12.957 5.007 1.00 74.75 259 ALA A O 1
ATOM 1883 N N . PHE A 1 260 ? -24.998 -11.449 6.331 1.00 83.06 260 PHE A N 1
ATOM 1884 C CA . PHE A 1 260 ? -25.404 -10.550 5.246 1.00 83.06 260 PHE A CA 1
ATOM 1885 C C . PHE A 1 260 ? -24.184 -10.004 4.502 1.00 83.06 260 PHE A C 1
ATOM 1887 O O . PHE A 1 260 ? -24.130 -10.044 3.272 1.00 83.06 260 PHE A O 1
ATOM 1894 N N . HIS A 1 261 ? -23.175 -9.539 5.243 1.00 77.06 261 HIS A N 1
ATOM 1895 C CA . HIS A 1 261 ? -21.929 -9.043 4.671 1.00 77.06 261 HIS A CA 1
ATOM 1896 C C . HIS A 1 261 ? -21.199 -10.127 3.867 1.00 77.06 261 HIS A C 1
ATOM 1898 O O . HIS A 1 261 ? -20.788 -9.881 2.734 1.00 77.06 261 HIS A O 1
ATOM 1904 N N . LYS A 1 262 ? -21.097 -11.347 4.406 1.00 76.81 262 LYS A N 1
ATOM 1905 C CA . LYS A 1 262 ? -20.501 -12.502 3.725 1.00 76.81 262 LYS A CA 1
ATOM 1906 C C . LYS A 1 262 ? -21.262 -12.855 2.448 1.00 76.81 262 LYS A C 1
ATOM 1908 O O . LYS A 1 262 ? -20.629 -13.045 1.411 1.00 76.81 262 LYS A O 1
ATOM 1913 N N . ALA A 1 263 ? -22.590 -12.912 2.506 1.00 80.69 263 ALA A N 1
ATOM 1914 C CA . ALA A 1 263 ? -23.428 -13.231 1.357 1.00 80.69 263 ALA A CA 1
ATOM 1915 C C . ALA A 1 263 ? -23.274 -12.168 0.254 1.00 80.69 263 ALA A C 1
ATOM 1917 O O . ALA A 1 263 ? -22.995 -12.509 -0.892 1.00 80.69 263 ALA A O 1
ATOM 1918 N N . MET A 1 264 ? -23.304 -10.875 0.595 1.00 85.12 264 MET A N 1
ATOM 1919 C CA . MET A 1 264 ? -22.987 -9.794 -0.350 1.00 85.12 264 MET A CA 1
ATOM 1920 C C . MET A 1 264 ? -21.556 -9.900 -0.905 1.00 85.12 264 MET A C 1
ATOM 1922 O O . MET A 1 264 ? -21.337 -9.754 -2.108 1.00 85.12 264 MET A O 1
ATOM 1926 N N . GLY A 1 265 ? -20.572 -10.203 -0.058 1.00 78.56 265 GLY A N 1
ATOM 1927 C CA . GLY A 1 265 ? -19.175 -10.359 -0.459 1.00 78.56 265 GLY A CA 1
ATOM 1928 C C . GLY A 1 265 ? -18.961 -11.501 -1.455 1.00 78.56 265 GLY A C 1
ATOM 1929 O O . GLY A 1 265 ? -18.279 -11.331 -2.461 1.00 78.56 265 GLY A O 1
ATOM 1930 N N . VAL A 1 266 ? -19.567 -12.661 -1.209 1.00 81.38 266 VAL A N 1
ATOM 1931 C CA . VAL A 1 266 ? -19.392 -13.863 -2.037 1.00 81.38 266 VAL A CA 1
ATOM 1932 C C . VAL A 1 266 ? -20.295 -13.835 -3.270 1.00 81.38 266 VAL A C 1
ATOM 1934 O O . VAL A 1 266 ? -19.822 -14.055 -4.385 1.00 81.38 266 VAL A O 1
ATOM 1937 N N . LYS A 1 267 ? -21.591 -13.561 -3.088 1.00 89.31 267 LYS A N 1
ATOM 1938 C CA . LYS A 1 267 ? -22.614 -13.692 -4.137 1.00 89.31 267 LYS A CA 1
ATOM 1939 C C . LYS A 1 267 ? -22.686 -12.480 -5.063 1.00 89.31 267 LYS A C 1
ATOM 1941 O O . LYS A 1 267 ? -23.129 -12.624 -6.201 1.00 89.31 267 LYS A O 1
ATOM 1946 N N . PHE A 1 268 ? -22.219 -11.312 -4.612 1.00 89.12 268 PHE A N 1
ATOM 1947 C CA . PHE A 1 268 ? -22.203 -10.082 -5.406 1.00 89.12 268 PHE A CA 1
ATOM 1948 C C . PHE A 1 268 ? -20.775 -9.624 -5.728 1.00 89.12 268 PHE A C 1
ATOM 1950 O O . PHE A 1 268 ? -20.361 -9.703 -6.884 1.00 89.12 268 PHE A O 1
ATOM 1957 N N . LEU A 1 269 ? -19.978 -9.219 -4.731 1.00 84.25 269 LEU A N 1
ATOM 1958 C CA . LEU A 1 269 ? -18.656 -8.615 -4.971 1.00 84.25 269 LEU A CA 1
ATOM 1959 C C . LEU A 1 269 ? -17.658 -9.581 -5.630 1.00 84.25 269 LEU A C 1
ATOM 1961 O O . LEU A 1 269 ? -16.977 -9.209 -6.584 1.00 84.25 269 LEU A O 1
ATOM 1965 N N . LYS A 1 270 ? -17.595 -10.836 -5.180 1.00 85.75 270 LYS A N 1
ATOM 1966 C CA . LYS A 1 270 ? -16.703 -11.877 -5.725 1.00 85.75 270 LYS A CA 1
ATOM 1967 C C . LYS A 1 270 ? -17.387 -12.776 -6.758 1.00 85.75 270 LYS A C 1
ATOM 1969 O O . LYS A 1 270 ? -16.854 -13.821 -7.126 1.00 85.75 270 LYS A O 1
ATOM 1974 N N . SER A 1 271 ? -18.564 -12.382 -7.244 1.00 87.62 271 SER A N 1
ATOM 1975 C CA . SER A 1 271 ? -19.309 -13.191 -8.202 1.00 87.62 271 SER A CA 1
ATOM 1976 C C . SER A 1 271 ? -18.539 -13.362 -9.509 1.00 87.62 271 SER A C 1
ATOM 1978 O O . SER A 1 271 ? -18.145 -12.386 -10.150 1.00 87.62 271 SER A O 1
ATOM 1980 N N . LYS A 1 272 ? -18.403 -14.612 -9.967 1.00 89.69 272 LYS A N 1
ATOM 1981 C CA . LYS A 1 272 ? -17.784 -14.938 -11.264 1.00 89.69 272 LYS A CA 1
ATOM 1982 C C . LYS A 1 272 ? -18.472 -14.247 -12.446 1.00 89.69 272 LYS A C 1
ATOM 1984 O O . LYS A 1 272 ? -17.827 -13.994 -13.461 1.00 89.69 272 LYS A O 1
ATOM 1989 N N . PHE A 1 273 ? -19.763 -13.934 -12.310 1.00 90.19 273 PHE A N 1
ATOM 1990 C CA . PHE A 1 273 ? -20.548 -13.253 -13.339 1.00 90.19 273 PHE A CA 1
ATOM 1991 C C . PHE A 1 273 ? -20.183 -11.768 -13.474 1.00 90.19 273 PHE A C 1
ATOM 1993 O O . PHE A 1 273 ? -20.409 -11.188 -14.529 1.00 90.19 273 PHE A O 1
ATOM 2000 N N . LEU A 1 274 ? -19.548 -11.179 -12.452 1.00 86.50 274 LEU A N 1
ATOM 2001 C CA . LEU A 1 274 ? -19.150 -9.768 -12.406 1.00 86.50 274 LEU A CA 1
ATOM 2002 C C . LEU A 1 274 ? -17.624 -9.570 -12.456 1.00 86.50 274 LEU A C 1
ATOM 2004 O O . LEU A 1 274 ? -17.135 -8.493 -12.132 1.00 86.50 274 LEU A O 1
ATOM 2008 N N . ARG A 1 275 ? -16.845 -10.584 -12.860 1.00 81.88 275 ARG A N 1
ATOM 2009 C CA . ARG A 1 275 ? -15.365 -10.538 -12.840 1.00 81.88 275 ARG A CA 1
ATOM 2010 C C . ARG A 1 275 ? -14.740 -9.404 -13.668 1.00 81.88 275 ARG A C 1
ATOM 2012 O O . ARG A 1 275 ? -13.674 -8.928 -13.316 1.00 81.88 275 ARG A O 1
ATOM 2019 N N . ASN A 1 276 ? -15.412 -8.985 -14.742 1.00 76.75 276 ASN A N 1
ATOM 2020 C CA . ASN A 1 276 ? -14.940 -7.949 -15.672 1.00 76.75 276 ASN A CA 1
ATOM 2021 C C . ASN A 1 276 ? -15.601 -6.584 -15.418 1.00 76.75 276 ASN A C 1
ATOM 2023 O O . ASN A 1 276 ? -15.518 -5.688 -16.253 1.00 76.75 276 ASN A O 1
ATOM 2027 N N . VAL A 1 277 ? -16.340 -6.454 -14.317 1.00 73.25 277 VAL A N 1
ATOM 2028 C CA . VAL A 1 277 ? -16.996 -5.212 -13.923 1.00 73.25 277 VAL A CA 1
ATOM 2029 C C . VAL A 1 277 ? -16.118 -4.554 -12.872 1.00 73.25 277 VAL A C 1
ATOM 2031 O O . VAL A 1 277 ? -15.949 -5.126 -11.797 1.00 73.25 277 VAL A O 1
ATOM 2034 N N . ASN A 1 278 ? -15.596 -3.367 -13.188 1.00 64.62 278 ASN A N 1
ATOM 2035 C CA . ASN A 1 278 ? -14.791 -2.574 -12.259 1.00 64.62 278 ASN A CA 1
ATOM 2036 C C . ASN A 1 278 ? -15.667 -2.184 -11.052 1.00 64.62 278 ASN A C 1
ATOM 2038 O O . ASN A 1 278 ? -15.546 -2.773 -9.983 1.00 64.62 278 ASN A O 1
ATOM 2042 N N . ARG A 1 279 ? -16.690 -1.338 -11.261 1.00 75.44 279 ARG A N 1
ATOM 2043 C CA . ARG A 1 279 ? -17.588 -0.871 -10.188 1.00 75.44 279 ARG A CA 1
ATOM 2044 C C . ARG A 1 279 ? -18.833 -1.741 -10.037 1.00 75.44 279 ARG A C 1
ATOM 2046 O O . ARG A 1 279 ? -19.756 -1.672 -10.850 1.00 75.44 279 ARG A O 1
ATOM 2053 N N . LYS A 1 280 ? -18.905 -2.529 -8.962 1.00 83.94 280 LYS A N 1
ATOM 2054 C CA . LYS A 1 280 ? -20.053 -3.403 -8.652 1.00 83.94 280 LYS A CA 1
ATOM 2055 C C . LYS A 1 280 ? -21.030 -2.694 -7.724 1.00 83.94 280 LYS A C 1
ATOM 2057 O O . LYS A 1 280 ? -20.860 -2.699 -6.516 1.00 83.94 280 LYS A O 1
ATOM 2062 N N . LEU A 1 281 ? -22.070 -2.103 -8.304 1.00 85.62 281 LEU A N 1
ATOM 2063 C CA . LEU A 1 281 ? -23.021 -1.245 -7.594 1.00 85.62 281 LEU A CA 1
ATOM 2064 C C . LEU A 1 281 ? -24.340 -1.975 -7.295 1.00 85.62 281 LEU A C 1
ATOM 2066 O O . LEU A 1 281 ? -25.128 -2.249 -8.203 1.00 85.62 281 LEU A O 1
ATOM 2070 N N . GLY A 1 282 ? -24.601 -2.265 -6.022 1.00 88.06 282 GLY A N 1
ATOM 2071 C CA . GLY A 1 282 ? -25.775 -3.009 -5.556 1.00 88.06 282 GLY A CA 1
ATOM 2072 C C . GLY A 1 282 ? -26.010 -2.923 -4.046 1.00 88.06 282 GLY A C 1
ATOM 2073 O O . GLY A 1 282 ? -25.096 -2.654 -3.271 1.00 88.06 282 GLY A O 1
ATOM 2074 N N . GLY A 1 283 ? -27.241 -3.167 -3.617 1.00 91.81 283 GLY A N 1
ATOM 2075 C CA . GLY A 1 283 ? -27.651 -3.225 -2.221 1.00 91.81 283 GLY A CA 1
ATOM 2076 C C . GLY A 1 283 ? -28.953 -3.995 -2.041 1.00 91.81 283 GLY A C 1
ATOM 2077 O O . GLY A 1 283 ? -29.657 -4.289 -3.011 1.00 91.81 283 GLY A O 1
ATOM 2078 N N . ALA A 1 284 ? -29.267 -4.334 -0.795 1.00 95.06 284 ALA A N 1
ATOM 2079 C CA . ALA A 1 284 ? -30.450 -5.106 -0.448 1.00 95.06 284 ALA A CA 1
ATOM 2080 C C . ALA A 1 284 ? -31.011 -4.721 0.925 1.00 95.06 284 ALA A C 1
ATOM 2082 O O . ALA A 1 284 ? -30.290 -4.244 1.801 1.00 95.06 284 ALA A O 1
ATOM 2083 N N . LEU A 1 285 ? -32.312 -4.950 1.086 1.00 96.06 285 LEU A N 1
ATOM 2084 C CA . LEU A 1 285 ? -33.075 -4.821 2.320 1.00 96.06 285 LEU A CA 1
ATOM 2085 C C . LEU A 1 285 ? -33.748 -6.164 2.614 1.00 96.06 285 LEU A C 1
ATOM 2087 O O . LEU A 1 285 ? -34.398 -6.729 1.735 1.00 96.06 285 LEU A O 1
ATOM 2091 N N . VAL A 1 286 ? -33.594 -6.653 3.839 1.00 95.50 286 VAL A N 1
ATOM 2092 C CA . VAL A 1 286 ? -34.025 -7.981 4.277 1.00 95.50 286 VAL A CA 1
ATOM 2093 C C . VAL A 1 286 ? -34.844 -7.858 5.553 1.00 95.50 286 VAL A C 1
ATOM 2095 O O . VAL A 1 286 ? -34.468 -7.136 6.475 1.00 95.50 286 VAL A O 1
ATOM 2098 N N . VAL A 1 287 ? -35.947 -8.597 5.614 1.00 94.06 287 VAL A N 1
ATOM 2099 C CA . VAL A 1 287 ? -36.658 -8.909 6.854 1.00 94.06 287 VAL A CA 1
ATOM 2100 C C . VAL A 1 287 ? -36.616 -10.412 7.043 1.00 94.06 287 VAL A C 1
ATOM 2102 O O . VAL A 1 287 ? -36.929 -11.170 6.127 1.00 94.06 287 VAL A O 1
ATOM 2105 N N . HIS A 1 288 ? -36.228 -10.829 8.237 1.00 92.25 288 HIS A N 1
ATOM 2106 C CA . HIS A 1 288 ? -36.203 -12.219 8.657 1.00 92.25 288 HIS A CA 1
ATOM 2107 C C . HIS A 1 288 ? -37.048 -12.382 9.912 1.00 92.25 288 HIS A C 1
ATOM 2109 O O . HIS A 1 288 ? -37.130 -11.467 10.735 1.00 92.25 288 HIS A O 1
ATOM 2115 N N . ARG A 1 289 ? -37.684 -13.543 10.044 1.00 87.19 289 ARG A N 1
ATOM 2116 C CA . ARG A 1 289 ? -38.363 -13.944 11.265 1.00 87.19 289 ARG A CA 1
ATOM 2117 C C . ARG A 1 289 ? -38.027 -15.379 11.616 1.00 87.19 289 ARG A C 1
ATOM 2119 O O . ARG A 1 289 ? -38.339 -16.293 10.850 1.00 87.19 289 ARG A O 1
ATOM 2126 N N . ASP A 1 290 ? -37.501 -15.586 12.814 1.00 85.75 290 ASP A N 1
ATOM 2127 C CA . ASP A 1 290 ? -37.399 -16.921 13.380 1.00 85.75 290 ASP A CA 1
ATOM 2128 C C . ASP A 1 290 ? -38.778 -17.378 13.878 1.00 85.75 290 ASP A C 1
ATOM 2130 O O . ASP A 1 290 ? -39.368 -16.808 14.797 1.00 85.75 290 ASP A O 1
ATOM 2134 N N . ASN A 1 291 ? -39.311 -18.429 13.255 1.00 75.38 291 ASN A N 1
ATOM 2135 C CA . ASN A 1 291 ? -40.608 -18.989 13.617 1.00 75.38 291 ASN A CA 1
ATOM 2136 C C . ASN A 1 291 ? -40.584 -19.733 14.969 1.00 75.38 291 ASN A C 1
ATOM 2138 O O . ASN A 1 291 ? -41.657 -19.964 15.525 1.00 75.38 291 ASN A O 1
ATOM 2142 N N . LYS A 1 292 ? -39.404 -20.073 15.523 1.00 75.56 292 LYS A N 1
ATOM 2143 C CA . LYS A 1 292 ? -39.268 -20.702 16.851 1.00 75.56 292 LYS A CA 1
ATOM 2144 C C . LYS A 1 292 ? -39.279 -19.681 17.987 1.00 75.56 292 LYS A C 1
ATOM 2146 O O . LYS A 1 292 ? -40.071 -19.825 18.914 1.00 75.56 292 LYS A O 1
ATOM 2151 N N . SER A 1 293 ? -38.407 -18.674 17.930 1.00 76.62 293 SER A N 1
ATOM 2152 C CA . SER A 1 293 ? -38.320 -17.620 18.956 1.00 76.62 293 SER A CA 1
ATOM 2153 C C . SER A 1 293 ? -39.360 -16.510 18.774 1.00 76.62 293 SER A C 1
ATOM 2155 O O . SER A 1 293 ? -39.706 -15.820 19.730 1.00 76.62 293 SER A O 1
ATOM 2157 N N . GLY A 1 294 ? -39.881 -16.331 17.556 1.00 76.50 294 GLY A N 1
ATOM 2158 C CA . GLY A 1 294 ? -40.721 -15.192 17.192 1.00 76.50 294 GLY A CA 1
ATOM 2159 C C . GLY A 1 294 ? -39.937 -13.895 16.965 1.00 76.50 294 GLY A C 1
ATOM 2160 O O . GLY A 1 294 ? -40.565 -12.858 16.739 1.00 76.50 294 GLY A O 1
ATOM 2161 N N . GLU A 1 295 ? -38.602 -13.942 17.015 1.00 83.12 295 GLU A N 1
ATOM 2162 C CA . GLU A 1 295 ? -37.722 -12.799 16.784 1.00 83.12 295 GLU A CA 1
ATOM 2163 C C . GLU A 1 295 ? -37.803 -12.317 15.329 1.00 83.12 295 GLU A C 1
ATOM 2165 O O . GLU A 1 295 ? -37.934 -13.116 14.399 1.00 83.12 295 GLU A O 1
ATOM 2170 N N . VAL A 1 296 ? -37.742 -10.996 15.134 1.00 86.06 296 VAL A N 1
ATOM 2171 C CA . VAL A 1 296 ? -37.769 -10.349 13.816 1.00 86.06 296 VAL A CA 1
ATOM 2172 C C . VAL A 1 296 ? -36.520 -9.497 13.650 1.00 86.06 296 VAL A C 1
ATOM 2174 O O . VAL A 1 296 ? -36.306 -8.558 14.418 1.00 86.06 296 VAL A O 1
ATOM 2177 N N . SER A 1 297 ? -35.756 -9.757 12.594 1.00 87.81 297 SER A N 1
ATOM 2178 C CA . SER A 1 297 ? -34.538 -9.017 12.260 1.00 87.81 297 SER A CA 1
ATOM 2179 C C . SER A 1 297 ? -34.725 -8.235 10.959 1.00 87.81 297 SER A C 1
ATOM 2181 O O . SER A 1 297 ? -35.294 -8.736 9.988 1.00 87.81 297 SER A O 1
ATOM 2183 N N . VAL A 1 298 ? -34.228 -6.997 10.924 1.00 91.50 298 VAL A N 1
ATOM 2184 C CA . VAL A 1 298 ? -34.171 -6.168 9.710 1.00 91.50 298 VAL A CA 1
ATOM 2185 C C . VAL A 1 298 ? -32.710 -5.925 9.377 1.00 91.50 298 VAL A C 1
ATOM 2187 O O . VAL A 1 298 ? -31.985 -5.360 10.191 1.00 91.50 298 VAL A O 1
ATOM 2190 N N . LEU A 1 299 ? -32.281 -6.327 8.185 1.00 91.50 299 LEU A N 1
ATOM 2191 C CA . LEU A 1 299 ? -30.904 -6.170 7.721 1.00 91.50 299 LEU A CA 1
ATOM 2192 C C . LEU A 1 299 ? -30.896 -5.367 6.427 1.00 91.50 299 LEU A C 1
ATOM 2194 O O . LEU A 1 299 ? -31.793 -5.492 5.594 1.00 91.50 299 LEU A O 1
ATOM 2198 N N . TRP A 1 300 ? -29.873 -4.551 6.230 1.00 92.50 300 TRP A N 1
ATOM 2199 C CA . TRP A 1 300 ? -29.646 -3.873 4.962 1.00 92.50 300 TRP A CA 1
ATOM 2200 C C . TRP A 1 300 ? -28.155 -3.667 4.735 1.00 92.50 300 TRP A C 1
ATOM 2202 O O . TRP A 1 300 ? -27.368 -3.625 5.679 1.00 92.50 300 TRP A O 1
ATOM 2212 N N . GLY A 1 301 ? -27.769 -3.499 3.476 1.00 88.94 301 GLY A N 1
ATOM 2213 C CA . GLY A 1 301 ? -26.404 -3.143 3.114 1.00 88.94 301 GLY A CA 1
ATOM 2214 C C . GLY A 1 301 ? -26.263 -2.890 1.622 1.00 88.94 301 GLY A C 1
ATOM 2215 O O . GLY A 1 301 ? -27.117 -3.282 0.824 1.00 88.94 301 GLY A O 1
ATOM 2216 N N . HIS A 1 302 ? -25.200 -2.184 1.254 1.00 90.44 302 HIS A N 1
ATOM 2217 C CA . HIS A 1 302 ? -24.973 -1.707 -0.103 1.00 90.44 302 HIS A CA 1
ATOM 2218 C C . HIS A 1 302 ? -23.483 -1.505 -0.391 1.00 90.44 302 HIS A C 1
ATOM 2220 O O . HIS A 1 302 ? -22.660 -1.456 0.515 1.00 90.44 302 HIS A O 1
ATOM 2226 N N . THR A 1 303 ? -23.172 -1.374 -1.677 1.00 85.81 303 THR A N 1
ATOM 2227 C CA . THR A 1 303 ? -21.839 -1.094 -2.253 1.00 85.81 303 THR A CA 1
ATOM 2228 C C . THR A 1 303 ? -21.812 0.253 -2.988 1.00 85.81 303 THR A C 1
ATOM 2230 O O . THR A 1 303 ? -20.793 0.689 -3.503 1.00 85.81 303 THR A O 1
ATOM 2233 N N . THR A 1 304 ? -22.953 0.943 -3.048 1.00 80.19 304 THR A N 1
ATOM 2234 C CA . THR A 1 304 ? -23.103 2.285 -3.631 1.00 80.19 304 THR A CA 1
ATOM 2235 C C . THR A 1 304 ? -22.763 3.374 -2.618 1.00 80.19 304 THR A C 1
ATOM 2237 O O . THR A 1 304 ? -22.877 3.104 -1.431 1.00 80.19 304 THR A O 1
ATOM 2240 N N . ASP A 1 305 ? -22.475 4.610 -3.042 1.00 80.56 305 ASP A N 1
ATOM 2241 C CA . ASP A 1 305 ? -22.120 5.730 -2.144 1.00 80.56 305 ASP A CA 1
ATOM 2242 C C . ASP A 1 305 ? -23.081 5.897 -0.954 1.00 80.56 305 ASP A C 1
ATOM 2244 O O . ASP A 1 305 ? -22.663 6.191 0.164 1.00 80.56 305 ASP A O 1
ATOM 2248 N N . SER A 1 306 ? -24.384 5.713 -1.187 1.00 85.31 306 SER A N 1
ATOM 2249 C CA . SER A 1 306 ? -25.407 5.813 -0.145 1.00 85.31 306 SER A CA 1
ATOM 2250 C C . SER A 1 306 ? -26.670 4.997 -0.437 1.00 85.31 306 SER A C 1
ATOM 2252 O O . SER A 1 306 ? -27.013 4.764 -1.597 1.00 85.31 306 SER A O 1
ATOM 2254 N N . MET A 1 307 ? -27.408 4.621 0.610 1.00 89.88 307 MET A N 1
ATOM 2255 C CA . MET A 1 307 ? -28.715 3.968 0.553 1.00 89.88 307 MET A CA 1
ATOM 2256 C C . MET A 1 307 ? -29.691 4.566 1.573 1.00 89.88 307 MET A C 1
ATOM 2258 O O . MET A 1 307 ? -29.399 4.641 2.763 1.00 89.88 307 MET A O 1
ATOM 2262 N N . GLY A 1 308 ? -30.884 4.969 1.133 1.00 90.00 308 GLY A N 1
ATOM 2263 C CA . GLY A 1 308 ? -31.934 5.440 2.043 1.00 90.00 308 GLY A CA 1
ATOM 2264 C C . GLY A 1 308 ? -32.786 4.291 2.571 1.00 90.00 308 GLY A C 1
ATOM 2265 O O . GLY A 1 308 ? -33.352 3.558 1.764 1.00 90.00 308 GLY A O 1
ATOM 2266 N N . VAL A 1 309 ? -32.929 4.160 3.893 1.00 94.12 309 VAL A N 1
ATOM 2267 C CA . VAL A 1 309 ? -33.673 3.067 4.553 1.00 94.12 309 VAL A CA 1
ATOM 2268 C C . VAL A 1 309 ? -34.627 3.623 5.609 1.00 94.12 309 VAL A C 1
ATOM 2270 O O . VAL A 1 309 ? -34.333 4.618 6.272 1.00 94.12 309 VAL A O 1
ATOM 2273 N N . GLY A 1 310 ? -35.781 2.988 5.799 1.00 94.75 310 GLY A N 1
ATOM 2274 C CA . GLY A 1 310 ? -36.622 3.228 6.968 1.00 94.75 310 GLY A CA 1
ATOM 2275 C C . GLY A 1 310 ? -37.423 2.003 7.372 1.00 94.75 310 GLY A C 1
ATOM 2276 O O . GLY A 1 310 ? -37.715 1.155 6.541 1.00 94.75 310 GLY A O 1
ATOM 2277 N N . TYR A 1 311 ? -37.791 1.910 8.644 1.00 95.69 311 TYR A N 1
ATOM 2278 C CA . TYR A 1 311 ? -38.598 0.811 9.165 1.00 95.69 311 TYR A CA 1
ATOM 2279 C C . TYR A 1 311 ? -39.515 1.267 10.302 1.00 95.69 311 TYR A C 1
ATOM 2281 O O . TYR A 1 311 ? -39.309 2.324 10.908 1.00 95.69 311 TYR A O 1
ATOM 2289 N N . MET A 1 312 ? -40.570 0.495 10.557 1.00 94.56 312 MET A N 1
ATOM 2290 C CA . MET A 1 312 ? -41.532 0.757 11.627 1.00 94.56 312 MET A CA 1
ATOM 2291 C C . MET A 1 312 ? -42.268 -0.523 12.028 1.00 94.56 312 MET A C 1
ATOM 2293 O O . MET A 1 312 ? -42.760 -1.252 11.163 1.00 94.56 312 MET A O 1
ATOM 2297 N N . GLN A 1 313 ? -42.397 -0.761 13.332 1.00 91.69 313 GLN A N 1
ATOM 2298 C CA . GLN A 1 313 ? -43.277 -1.793 13.880 1.00 91.69 313 GLN A CA 1
ATOM 2299 C C . GLN A 1 313 ? -44.678 -1.240 14.159 1.00 91.69 313 GLN A C 1
ATOM 2301 O O . GLN A 1 313 ? -44.867 -0.043 14.382 1.00 91.69 313 GLN A O 1
ATOM 2306 N N . THR A 1 314 ? -45.692 -2.107 14.213 1.00 89.56 314 THR A N 1
ATOM 2307 C CA . THR A 1 314 ? -47.067 -1.684 14.530 1.00 89.56 314 THR A CA 1
ATOM 2308 C C . THR A 1 314 ? -47.198 -1.074 15.929 1.00 89.56 314 THR A C 1
ATOM 2310 O O . THR A 1 314 ? -48.055 -0.209 16.131 1.00 89.56 314 THR A O 1
ATOM 2313 N N . LYS A 1 315 ? -46.341 -1.480 16.873 1.00 87.81 315 LYS A N 1
ATOM 2314 C CA . LYS A 1 315 ? -46.280 -0.932 18.237 1.00 87.81 315 LYS A CA 1
ATOM 2315 C C . LYS A 1 315 ? -45.511 0.387 18.350 1.00 87.81 315 LYS A C 1
ATOM 2317 O O . LYS A 1 315 ? -45.695 1.103 19.331 1.00 87.81 315 LYS A O 1
ATOM 2322 N N . ASP A 1 316 ? -44.706 0.741 17.350 1.00 88.69 316 ASP A N 1
ATOM 2323 C CA . ASP A 1 316 ? -43.925 1.974 17.389 1.00 88.69 316 ASP A CA 1
ATOM 2324 C C . ASP A 1 316 ? -44.829 3.201 17.221 1.00 88.69 316 ASP A C 1
ATOM 2326 O O . ASP A 1 316 ? -45.744 3.238 16.391 1.00 88.69 316 ASP A O 1
ATOM 2330 N N . SER A 1 317 ? -44.534 4.259 17.978 1.00 85.81 317 SER A N 1
ATOM 2331 C CA . SER A 1 317 ? -45.218 5.550 17.837 1.00 85.81 317 SER A CA 1
ATOM 2332 C C . SER A 1 317 ? -44.742 6.332 16.605 1.00 85.81 317 SER A C 1
ATOM 2334 O O . SER A 1 317 ? -45.488 7.153 16.061 1.00 85.81 317 SER A O 1
ATOM 2336 N N . LYS A 1 318 ? -43.508 6.089 16.136 1.00 89.75 318 LYS A N 1
ATOM 2337 C CA . LYS A 1 318 ? -42.889 6.765 14.985 1.00 89.75 318 LYS A CA 1
ATOM 2338 C C . LYS A 1 318 ? -41.958 5.813 14.209 1.00 89.75 318 LYS A C 1
ATOM 2340 O O . LYS A 1 318 ? -41.311 4.982 14.833 1.00 89.75 318 LYS A O 1
ATOM 2345 N N . PRO A 1 319 ? -41.853 5.962 12.874 1.00 91.94 319 PRO A N 1
ATOM 2346 C CA . PRO A 1 319 ? -40.868 5.242 12.064 1.00 91.94 319 PRO A CA 1
ATOM 2347 C C . PRO A 1 319 ? -39.437 5.727 12.341 1.00 91.94 319 PRO A C 1
ATOM 2349 O O . PRO A 1 319 ? -39.232 6.889 12.709 1.00 91.94 319 PRO A O 1
ATOM 2352 N N . LYS A 1 320 ? -38.456 4.852 12.105 1.00 92.75 320 LYS A N 1
ATOM 2353 C CA . LYS A 1 320 ? -37.019 5.164 12.108 1.00 92.75 320 LYS A CA 1
ATOM 2354 C C . LYS A 1 320 ? -36.516 5.194 10.661 1.00 92.75 320 LYS A C 1
ATOM 2356 O O . LYS A 1 320 ? -36.877 4.327 9.871 1.00 92.75 320 LYS A O 1
ATOM 2361 N N . SER A 1 321 ? -35.700 6.184 10.300 1.00 90.56 321 SER A N 1
ATOM 2362 C CA . SER A 1 321 ? -35.200 6.362 8.927 1.00 90.56 321 SER A CA 1
ATOM 2363 C C . SER A 1 321 ? -33.779 6.904 8.895 1.00 90.56 321 SER A C 1
ATOM 2365 O O . SER A 1 321 ? -33.470 7.857 9.616 1.00 90.56 321 SER A O 1
ATOM 2367 N N . PHE A 1 322 ? -32.963 6.379 7.990 1.00 87.56 322 PHE A N 1
ATOM 2368 C CA . PHE A 1 322 ? -31.536 6.654 7.881 1.00 87.56 322 PHE A CA 1
ATOM 2369 C C . PHE A 1 322 ? -31.148 6.845 6.413 1.00 87.56 322 PHE A C 1
ATOM 2371 O O . PHE A 1 322 ? -31.804 6.328 5.509 1.00 87.56 322 PHE A O 1
ATOM 2378 N N . ILE A 1 323 ? -30.082 7.608 6.191 1.00 87.50 323 ILE A N 1
ATOM 2379 C CA . ILE A 1 323 ? -29.326 7.552 4.942 1.00 87.50 323 ILE A CA 1
ATOM 2380 C C . ILE A 1 323 ? -28.024 6.880 5.337 1.00 87.50 323 ILE A C 1
ATOM 2382 O O . ILE A 1 323 ? -27.298 7.400 6.179 1.00 87.50 323 ILE A O 1
ATOM 2386 N N . CYS A 1 324 ? -27.819 5.679 4.827 1.00 82.69 324 CYS A N 1
ATOM 2387 C CA . CYS A 1 324 ? -26.613 4.907 5.036 1.00 82.69 324 CYS A CA 1
ATOM 2388 C C . CYS A 1 324 ? -25.618 5.373 3.987 1.00 82.69 324 CYS A C 1
ATOM 2390 O O . CYS A 1 324 ? -25.945 5.361 2.808 1.00 82.69 324 CYS A O 1
ATOM 2392 N N . GLU A 1 325 ? -24.458 5.853 4.406 1.00 82.31 325 GLU A N 1
ATOM 2393 C CA . GLU A 1 325 ? -23.397 6.296 3.506 1.00 82.31 325 GLU A CA 1
ATOM 2394 C C . GLU A 1 325 ? -22.203 5.370 3.681 1.00 82.31 325 GLU A C 1
ATOM 2396 O O . GLU A 1 325 ? -21.978 4.837 4.772 1.00 82.31 325 GLU A O 1
ATOM 2401 N N . LEU A 1 326 ? -21.443 5.168 2.607 1.00 68.88 326 LEU A N 1
ATOM 2402 C CA . LEU A 1 326 ? -20.158 4.503 2.731 1.00 68.88 326 LEU A CA 1
ATOM 2403 C C . LEU A 1 326 ? -19.231 5.354 3.614 1.00 68.88 326 LEU A C 1
ATOM 2405 O O . LEU A 1 326 ? -19.246 6.584 3.509 1.00 68.88 326 LEU A O 1
ATOM 2409 N N . PRO A 1 327 ? -18.417 4.738 4.489 1.00 52.53 327 PRO A N 1
ATOM 2410 C CA . PRO A 1 327 ? -17.421 5.478 5.252 1.00 52.53 327 PRO A CA 1
ATOM 2411 C C . PRO A 1 327 ? -16.502 6.261 4.306 1.00 52.53 327 PRO A C 1
ATOM 2413 O O . PRO A 1 327 ? -16.170 5.756 3.238 1.00 52.53 327 PRO A O 1
ATOM 2416 N N . GLY A 1 328 ? -16.039 7.455 4.694 1.00 38.59 328 GLY A N 1
ATOM 2417 C CA . GLY A 1 328 ? -15.258 8.362 3.827 1.00 38.59 328 GLY A CA 1
ATOM 2418 C C . GLY A 1 328 ? -13.924 7.821 3.272 1.00 38.59 328 GLY A C 1
ATOM 2419 O O . GLY A 1 328 ? -13.223 8.545 2.577 1.00 38.59 328 GLY A O 1
ATOM 2420 N N . TYR A 1 329 ? -13.576 6.569 3.576 1.00 38.12 329 TYR A N 1
ATOM 2421 C CA . TYR A 1 329 ? -12.402 5.816 3.122 1.00 38.12 329 TYR A CA 1
ATOM 2422 C C . TYR A 1 329 ? -12.748 4.590 2.248 1.00 38.12 329 TYR A C 1
ATOM 2424 O O . TYR A 1 329 ? -11.841 3.888 1.800 1.00 38.12 329 TYR A O 1
ATOM 2432 N N . ALA A 1 330 ? -14.032 4.293 2.029 1.00 34.75 330 ALA A N 1
ATOM 2433 C CA . ALA A 1 330 ? -14.487 3.153 1.242 1.00 34.75 330 ALA A CA 1
ATOM 2434 C C . ALA A 1 330 ? -14.714 3.568 -0.221 1.00 34.75 330 ALA A C 1
ATOM 2436 O O . ALA A 1 330 ? -15.613 4.349 -0.529 1.00 34.75 330 ALA A O 1
ATOM 2437 N N . VAL A 1 331 ? -13.905 3.023 -1.134 1.00 39.38 331 VAL A N 1
ATOM 2438 C CA . VAL A 1 331 ? -14.188 3.071 -2.576 1.00 39.38 331 VAL A CA 1
ATOM 2439 C C . VAL A 1 331 ? -15.405 2.161 -2.836 1.00 39.38 331 VAL A C 1
ATOM 2441 O O . VAL A 1 331 ? -15.485 1.115 -2.190 1.00 39.38 331 VAL A O 1
ATOM 2444 N N . PRO A 1 332 ? -16.332 2.481 -3.765 1.00 38.06 332 PRO A N 1
ATOM 2445 C CA . PRO A 1 332 ? -17.533 1.674 -4.069 1.00 38.06 332 PRO A CA 1
ATOM 2446 C C . PRO A 1 332 ? -17.295 0.206 -4.491 1.00 38.06 332 PRO A C 1
ATOM 2448 O O . PRO A 1 332 ? -18.236 -0.499 -4.844 1.00 38.06 332 PRO A O 1
ATOM 2451 N N . GLU A 1 333 ? -16.045 -0.257 -4.481 1.00 42.94 333 GLU A N 1
ATOM 2452 C CA . GLU A 1 333 ? -15.613 -1.625 -4.779 1.00 42.94 333 GLU A CA 1
ATOM 2453 C C . GLU A 1 333 ? -15.133 -2.395 -3.526 1.00 42.94 333 GLU A C 1
ATOM 2455 O O . GLU A 1 333 ? -15.212 -3.620 -3.520 1.00 42.94 333 GLU A O 1
ATOM 2460 N N . ASP A 1 334 ? -14.748 -1.698 -2.443 1.00 38.12 334 ASP A N 1
ATOM 2461 C CA . ASP A 1 334 ? -14.064 -2.253 -1.254 1.00 38.12 334 ASP A CA 1
ATOM 2462 C C . ASP A 1 334 ? -14.770 -1.932 0.078 1.00 38.12 334 ASP A C 1
ATOM 2464 O O . ASP A 1 334 ? -14.179 -1.966 1.160 1.00 38.12 334 ASP A O 1
ATOM 2468 N N . SER A 1 335 ? -16.063 -1.605 0.046 1.00 33.47 335 SER A N 1
ATOM 2469 C CA . SER A 1 335 ? -16.791 -1.264 1.267 1.00 33.47 335 SER A CA 1
ATOM 2470 C C . SER A 1 335 ? -16.987 -2.479 2.189 1.00 33.47 335 SER A C 1
ATOM 2472 O O . SER A 1 335 ? -17.999 -3.184 2.120 1.00 33.47 335 SER A O 1
ATOM 2474 N N . GLN A 1 336 ? -16.063 -2.683 3.131 1.00 33.50 336 GLN A N 1
ATOM 247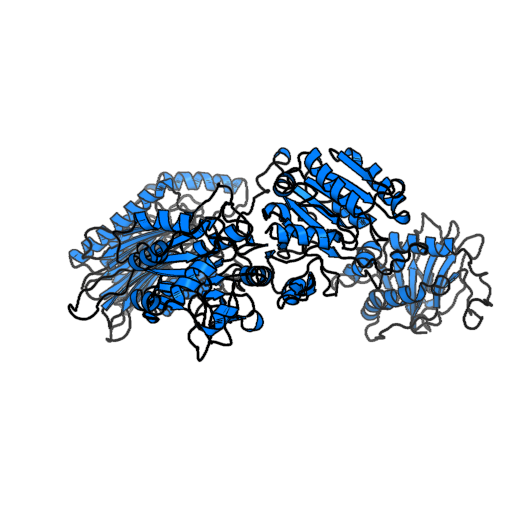5 C CA . GLN A 1 336 ? -16.396 -3.275 4.423 1.00 33.50 336 GLN A CA 1
ATOM 2476 C C . GLN A 1 336 ? -17.375 -2.325 5.125 1.00 33.50 336 GLN A C 1
ATOM 2478 O O . GLN A 1 336 ? -17.018 -1.238 5.576 1.00 33.50 336 GLN A O 1
ATOM 2483 N N . CYS A 1 337 ? -18.646 -2.717 5.176 1.00 30.61 337 CYS A N 1
ATOM 2484 C CA . CYS A 1 337 ? -19.688 -1.993 5.894 1.00 30.61 337 CYS A CA 1
ATOM 2485 C C . CYS A 1 337 ? -19.547 -2.296 7.398 1.00 30.61 337 CYS A C 1
ATOM 2487 O O . CYS A 1 337 ? -20.282 -3.112 7.943 1.00 30.61 337 CYS A O 1
ATOM 2489 N N . SER A 1 338 ? -18.554 -1.696 8.061 1.00 26.41 338 SER A N 1
ATOM 2490 C CA . SER A 1 338 ? -18.255 -1.918 9.487 1.00 26.41 338 SER A CA 1
ATOM 2491 C C . SER A 1 338 ? -19.034 -1.007 10.443 1.00 26.41 338 SER A C 1
ATOM 2493 O O . SER A 1 338 ? -18.943 -1.173 11.655 1.00 26.41 338 SER A O 1
ATOM 2495 N N . ASN A 1 339 ? -19.863 -0.094 9.933 1.00 29.81 339 ASN A N 1
ATOM 2496 C CA . ASN A 1 339 ? -20.688 0.779 10.761 1.00 29.81 339 ASN A CA 1
ATOM 2497 C C . ASN A 1 339 ? -22.153 0.663 10.363 1.00 29.81 339 ASN A C 1
ATOM 2499 O O . ASN A 1 339 ? -22.536 1.215 9.341 1.00 29.81 339 ASN A O 1
ATOM 2503 N N . LEU A 1 340 ? -22.942 -0.039 11.184 1.00 28.48 340 LEU A N 1
ATOM 2504 C CA . LEU A 1 340 ? -24.351 0.237 11.502 1.00 28.48 340 LEU A CA 1
ATOM 2505 C C . LEU A 1 340 ? -24.794 -0.743 12.605 1.00 28.48 340 LEU A C 1
ATOM 2507 O O . LEU A 1 340 ? -25.267 -1.845 12.340 1.00 28.48 340 LEU A O 1
ATOM 2511 N N . ARG A 1 341 ? -24.635 -0.327 13.870 1.00 28.70 341 ARG A N 1
ATOM 2512 C CA . ARG A 1 341 ? -25.385 -0.903 14.995 1.00 28.70 341 ARG A CA 1
ATOM 2513 C C . ARG A 1 341 ? -26.862 -0.578 14.780 1.00 28.70 341 ARG A C 1
ATOM 2515 O O . ARG A 1 341 ? -27.277 0.570 14.924 1.00 28.70 341 ARG A O 1
ATOM 2522 N N . GLY A 1 342 ? -27.631 -1.590 14.410 1.00 27.58 342 GLY A N 1
ATOM 2523 C CA . GLY A 1 342 ? -29.084 -1.553 14.323 1.00 27.58 342 GLY A CA 1
ATOM 2524 C C . GLY A 1 342 ? -29.683 -2.742 15.061 1.00 27.58 342 GLY A C 1
ATOM 2525 O O . GLY A 1 342 ? -30.421 -3.509 14.460 1.00 27.58 342 GLY A O 1
ATOM 2526 N N . GLU A 1 343 ? -29.338 -2.923 16.336 1.00 25.55 343 GLU A N 1
ATOM 2527 C CA . GLU A 1 343 ? -30.042 -3.869 17.205 1.00 25.55 343 GLU A CA 1
ATOM 2528 C C . GLU A 1 343 ? -31.407 -3.274 17.583 1.00 25.55 343 GLU A C 1
ATOM 2530 O O . GLU A 1 343 ? -31.512 -2.144 18.070 1.00 25.55 343 GLU A O 1
ATOM 2535 N N . ILE A 1 344 ? -32.476 -4.015 17.290 1.00 27.03 344 ILE A N 1
ATOM 2536 C CA . ILE A 1 344 ? -33.821 -3.760 17.802 1.00 27.03 344 ILE A CA 1
ATOM 2537 C C . ILE A 1 344 ? -33.992 -4.690 19.003 1.00 27.03 344 ILE A C 1
ATOM 2539 O O . ILE A 1 344 ? -34.373 -5.843 18.841 1.00 27.03 344 ILE A O 1
ATOM 2543 N N . GLU A 1 345 ? -33.736 -4.189 20.211 1.00 25.69 345 GLU A N 1
ATOM 2544 C CA . GLU A 1 345 ? -34.268 -4.810 21.426 1.00 25.69 345 GLU A CA 1
ATOM 2545 C C . GLU A 1 345 ? -35.788 -4.644 21.443 1.00 25.69 345 GLU A C 1
ATOM 2547 O O . GLU A 1 345 ? -36.301 -3.525 21.336 1.00 25.69 345 GLU A O 1
ATOM 2552 N N . CYS A 1 346 ? -36.524 -5.750 21.574 1.00 20.91 346 CYS A N 1
ATOM 2553 C CA . CYS A 1 346 ? -37.955 -5.721 21.848 1.00 20.91 346 CYS A CA 1
ATOM 2554 C C . CYS A 1 346 ? -38.478 -7.067 22.383 1.00 20.91 346 CYS A C 1
ATOM 2556 O O . CYS A 1 346 ? -38.901 -7.909 21.594 1.00 20.91 346 CYS A O 1
ATOM 2558 N N . GLY A 1 347 ? -38.599 -7.203 23.709 1.00 23.17 347 GLY A N 1
ATOM 2559 C CA . GLY A 1 347 ? -39.530 -8.164 24.318 1.00 23.17 347 GLY A CA 1
ATOM 2560 C C . GLY A 1 347 ? -39.208 -8.584 25.752 1.00 23.17 347 GLY A C 1
ATOM 2561 O O . GLY A 1 347 ? -38.433 -9.505 25.961 1.00 23.17 347 GLY A O 1
ATOM 2562 N N . GLU A 1 348 ? -39.859 -7.943 26.722 1.00 27.39 348 GLU A N 1
ATOM 2563 C CA . GLU A 1 348 ? -39.899 -8.320 28.140 1.00 27.39 348 GLU A CA 1
ATOM 2564 C C . GLU A 1 348 ? -40.470 -9.736 28.361 1.00 27.39 348 GLU A C 1
ATOM 2566 O O . GLU A 1 348 ? -41.595 -10.007 27.942 1.00 27.39 348 GLU A O 1
ATOM 2571 N N . ALA A 1 349 ? -39.737 -10.593 29.087 1.00 23.45 349 ALA A N 1
ATOM 2572 C CA . ALA A 1 349 ? -40.274 -11.613 30.003 1.00 23.45 349 ALA A CA 1
ATOM 2573 C C . ALA A 1 349 ? -39.147 -12.293 30.814 1.00 23.45 349 ALA A C 1
ATOM 2575 O O . ALA A 1 349 ? -38.664 -13.359 30.446 1.00 23.45 349 ALA A O 1
ATOM 2576 N N . ASN A 1 350 ? -38.716 -11.662 31.911 1.00 23.67 350 ASN A N 1
ATOM 2577 C CA . ASN A 1 350 ? -38.612 -12.266 33.253 1.00 23.67 350 ASN A CA 1
ATOM 2578 C C . ASN A 1 350 ? -37.823 -11.337 34.182 1.00 23.67 350 ASN A C 1
ATOM 2580 O O . ASN A 1 350 ? -36.601 -11.232 34.117 1.00 23.67 350 ASN A O 1
ATOM 2584 N N . GLN A 1 351 ? -38.557 -10.674 35.074 1.00 28.98 351 GLN A N 1
ATOM 2585 C CA . GLN A 1 351 ? -37.997 -10.077 36.277 1.00 28.98 351 GLN A CA 1
ATOM 2586 C C . GLN A 1 351 ? -37.523 -11.192 37.219 1.00 28.98 351 GLN A C 1
ATOM 2588 O O . GLN A 1 351 ? -38.248 -12.160 37.451 1.00 28.98 351 GLN A O 1
ATOM 2593 N N . ASN A 1 352 ? -36.342 -10.960 37.795 1.00 25.72 352 ASN A N 1
ATOM 2594 C CA . ASN A 1 352 ? -35.636 -11.692 38.853 1.00 25.72 352 ASN A CA 1
ATOM 2595 C C . ASN A 1 352 ? -34.545 -12.665 38.368 1.00 25.72 352 ASN A C 1
ATOM 2597 O O . ASN A 1 352 ? -34.826 -13.759 37.890 1.00 25.72 352 ASN A O 1
ATOM 2601 N N . ASN A 1 353 ? -33.297 -12.243 38.629 1.00 27.34 353 ASN A N 1
ATOM 2602 C CA . ASN A 1 353 ? -32.005 -12.940 38.521 1.00 27.34 353 ASN A CA 1
ATOM 2603 C C . ASN A 1 353 ? -31.158 -12.730 37.256 1.00 27.34 353 ASN A C 1
ATOM 2605 O O . ASN A 1 353 ? -30.720 -13.713 36.675 1.00 27.34 353 ASN A O 1
ATOM 2609 N N . ILE A 1 354 ? -30.797 -11.483 36.920 1.00 23.27 354 ILE A N 1
ATOM 2610 C CA . ILE A 1 354 ? -29.446 -11.165 36.405 1.00 23.27 354 ILE A CA 1
ATOM 2611 C C . ILE A 1 354 ? -29.038 -9.795 36.970 1.00 23.27 354 ILE A C 1
ATOM 2613 O O . ILE A 1 354 ? -29.523 -8.756 36.532 1.00 23.27 354 ILE A O 1
ATOM 2617 N N . LEU A 1 355 ? -28.188 -9.799 37.996 1.00 24.62 355 LEU A N 1
ATOM 2618 C CA . LEU A 1 355 ? -27.503 -8.603 38.483 1.00 24.62 355 LEU A CA 1
ATOM 2619 C C . LEU A 1 355 ? -26.383 -8.234 37.491 1.00 24.62 355 LEU A C 1
ATOM 2621 O O . LEU A 1 355 ? -25.503 -9.048 37.233 1.00 24.62 355 LEU A O 1
ATOM 2625 N N . SER A 1 356 ? -26.487 -7.017 36.943 1.00 32.00 356 SER A N 1
ATOM 2626 C CA . SER A 1 356 ? -25.410 -6.072 36.590 1.00 32.00 356 SER A CA 1
ATOM 2627 C C . SER A 1 356 ? -24.119 -6.616 35.961 1.00 32.00 356 SER A C 1
ATOM 2629 O O . SER A 1 356 ? -23.248 -7.001 36.719 1.00 32.00 356 SER A O 1
ATOM 2631 N N . TYR A 1 357 ? -23.926 -6.502 34.636 1.00 29.22 357 TYR A N 1
ATOM 2632 C CA . TYR A 1 357 ? -22.588 -6.345 34.015 1.00 29.22 357 TYR A CA 1
ATOM 2633 C C . TYR A 1 357 ? -22.692 -5.762 32.593 1.00 29.22 357 TYR A C 1
ATOM 2635 O O . TYR A 1 357 ? -22.537 -6.467 31.602 1.00 29.22 357 TYR A O 1
ATOM 2643 N N . PHE A 1 358 ? -22.948 -4.459 32.490 1.00 29.73 358 PHE A N 1
ATOM 2644 C CA . PHE A 1 358 ? -22.530 -3.654 31.339 1.00 29.73 358 PHE A CA 1
ATOM 2645 C C . PHE A 1 358 ? -22.160 -2.270 31.876 1.00 29.73 358 PHE A C 1
ATOM 2647 O O . PHE A 1 358 ? -23.035 -1.427 32.053 1.00 29.73 358 PHE A O 1
ATOM 2654 N N . HIS A 1 359 ? -20.880 -2.054 32.184 1.00 39.62 359 HIS A N 1
ATOM 2655 C CA . HIS A 1 359 ? -20.369 -0.693 32.327 1.00 39.62 359 HIS A CA 1
ATOM 2656 C C . HIS A 1 359 ? -20.456 -0.008 30.962 1.00 39.62 359 HIS A C 1
ATOM 2658 O O . HIS A 1 359 ? -20.057 -0.581 29.941 1.00 39.62 359 HIS A O 1
ATOM 2664 N N . ASN A 1 360 ? -21.016 1.199 30.925 1.00 52.94 360 ASN A N 1
ATOM 2665 C CA . ASN A 1 360 ? -20.938 2.023 29.726 1.00 52.94 360 ASN A CA 1
ATOM 2666 C C . ASN A 1 360 ? -19.490 2.516 29.587 1.00 52.94 360 ASN A C 1
ATOM 2668 O O . ASN A 1 360 ? -18.806 2.720 30.584 1.00 52.94 360 ASN A O 1
ATOM 2672 N N . ASN A 1 361 ? -19.019 2.779 28.361 1.00 58.00 361 ASN A N 1
ATOM 2673 C CA . ASN A 1 361 ? -17.688 3.377 28.141 1.00 58.00 361 ASN A CA 1
ATOM 2674 C C . ASN A 1 361 ? -17.476 4.692 28.934 1.00 58.00 361 ASN A C 1
ATOM 2676 O O . ASN A 1 361 ? -16.338 5.106 29.122 1.00 58.00 361 ASN A O 1
ATOM 2680 N N . GLU A 1 362 ? -18.551 5.344 29.390 1.00 62.44 362 GLU A N 1
ATOM 2681 C CA . GLU A 1 362 ? -18.531 6.556 30.224 1.00 62.44 362 GLU A CA 1
ATOM 2682 C C . GLU A 1 362 ? -18.111 6.306 31.691 1.00 62.44 362 GLU A C 1
ATOM 2684 O O . GLU A 1 362 ? -17.823 7.262 32.416 1.00 62.44 362 GLU A O 1
ATOM 2689 N N . ASP A 1 363 ? -18.030 5.041 32.120 1.00 83.62 363 ASP A N 1
ATOM 2690 C CA . ASP A 1 363 ? -17.680 4.641 33.491 1.00 83.62 363 ASP A CA 1
ATOM 2691 C C . ASP A 1 363 ? -16.164 4.435 33.698 1.00 83.62 363 ASP A C 1
ATOM 2693 O O . ASP A 1 363 ? -15.712 4.249 34.830 1.00 83.62 363 ASP A O 1
ATOM 2697 N N . VAL A 1 364 ? -15.361 4.486 32.624 1.00 92.06 364 VAL A N 1
ATOM 2698 C CA . VAL A 1 364 ? -13.898 4.328 32.679 1.00 92.06 364 VAL A CA 1
ATOM 2699 C C . VAL A 1 364 ? -13.202 5.619 32.256 1.00 92.06 364 VAL A C 1
ATOM 2701 O O . VAL A 1 364 ? -13.258 6.036 31.100 1.00 92.06 364 VAL A O 1
ATOM 2704 N N . LEU A 1 365 ? -12.488 6.232 33.193 1.00 94.69 365 LEU A N 1
ATOM 2705 C CA . LEU A 1 365 ? -11.657 7.409 32.986 1.00 94.69 365 LEU A CA 1
ATOM 2706 C C . LEU A 1 365 ? -10.251 6.969 32.560 1.00 94.69 365 LEU A C 1
ATOM 2708 O O . LEU A 1 365 ? -9.477 6.450 33.365 1.00 94.69 365 LEU A O 1
ATOM 2712 N N . VAL A 1 366 ? -9.916 7.158 31.285 1.00 96.31 366 VAL A N 1
ATOM 2713 C CA . VAL A 1 366 ? -8.593 6.809 30.749 1.00 96.31 366 VAL A CA 1
ATOM 2714 C C . VAL A 1 366 ? -7.693 8.037 30.780 1.00 96.31 366 VAL A C 1
ATOM 2716 O O . VAL A 1 366 ? -8.031 9.053 30.177 1.00 96.31 366 VAL A O 1
ATOM 2719 N N . TYR A 1 367 ? -6.543 7.945 31.442 1.00 96.94 367 TYR A N 1
ATOM 2720 C CA . TYR A 1 367 ? -5.578 9.037 31.559 1.00 96.94 367 TYR A CA 1
ATOM 2721 C C . TYR A 1 367 ? -4.206 8.642 31.036 1.00 96.94 367 TYR A C 1
ATOM 2723 O O . TYR A 1 367 ? -3.753 7.509 31.189 1.00 96.94 367 TYR A O 1
ATOM 2731 N N . THR A 1 368 ? -3.519 9.627 30.469 1.00 96.62 368 THR A N 1
ATOM 2732 C CA . THR A 1 368 ? -2.115 9.510 30.085 1.00 96.62 368 THR A CA 1
ATOM 2733 C C . THR A 1 368 ? -1.393 10.837 30.276 1.00 96.62 368 THR A C 1
ATOM 2735 O O . THR A 1 368 ? -2.032 11.885 30.396 1.00 96.62 368 THR A O 1
ATOM 2738 N N . VAL A 1 369 ? -0.062 10.813 30.293 1.00 94.38 369 VAL A N 1
ATOM 2739 C CA . VAL A 1 369 ? 0.774 12.015 30.373 1.00 94.38 369 VAL A CA 1
ATOM 2740 C C . VAL A 1 369 ? 1.594 12.141 29.098 1.00 94.38 369 VAL A C 1
ATOM 2742 O O . VAL A 1 369 ? 2.335 11.230 28.733 1.00 94.38 369 VAL A O 1
ATOM 2745 N N . ALA A 1 370 ? 1.478 13.291 28.442 1.00 92.75 370 ALA A N 1
ATOM 2746 C CA . ALA A 1 370 ? 2.289 13.660 27.290 1.00 92.75 370 ALA A CA 1
ATOM 2747 C C . ALA A 1 370 ? 2.490 15.176 27.284 1.00 92.75 370 ALA A C 1
ATOM 2749 O O . ALA A 1 370 ? 1.547 15.933 27.496 1.00 92.75 370 ALA A O 1
ATOM 2750 N N . THR A 1 371 ? 3.716 15.622 27.028 1.00 90.50 371 THR A N 1
ATOM 2751 C CA . THR A 1 371 ? 4.079 17.044 26.923 1.00 90.50 371 THR A CA 1
ATOM 2752 C C . THR A 1 371 ? 4.092 17.534 25.481 1.00 90.50 371 THR A C 1
ATOM 2754 O O . THR A 1 371 ? 3.807 18.703 25.227 1.00 90.50 371 THR A O 1
ATOM 2757 N N . GLU A 1 372 ? 4.384 16.639 24.534 1.00 87.12 372 GLU A N 1
ATOM 2758 C CA . GLU A 1 372 ? 4.478 16.924 23.103 1.00 87.12 372 GLU A CA 1
ATOM 2759 C C . GLU A 1 372 ? 3.799 15.829 22.269 1.00 87.12 372 GLU A C 1
ATOM 2761 O O . GLU A 1 372 ? 3.704 14.674 22.683 1.00 87.12 372 GLU A O 1
ATOM 2766 N N . GLU A 1 373 ? 3.380 16.175 21.051 1.00 87.44 373 GLU A N 1
ATOM 2767 C CA . GLU A 1 373 ? 2.827 15.221 20.084 1.00 87.44 373 GLU A CA 1
ATOM 2768 C C . GLU A 1 373 ? 3.945 14.474 19.332 1.00 87.44 373 GLU A C 1
ATOM 2770 O O . GLU A 1 373 ? 4.229 14.740 18.163 1.00 87.44 373 GLU A O 1
ATOM 2775 N N . THR A 1 374 ? 4.625 13.549 20.015 1.00 88.75 374 THR A N 1
ATOM 2776 C CA . THR A 1 374 ? 5.677 12.707 19.412 1.00 88.75 374 THR A CA 1
ATOM 2777 C C . THR A 1 374 ? 5.096 11.628 18.488 1.00 88.75 374 THR A C 1
ATOM 2779 O O . THR A 1 374 ? 3.893 11.358 18.495 1.00 88.75 374 THR A O 1
ATOM 2782 N N . ASN A 1 375 ? 5.941 10.945 17.701 1.00 89.56 375 ASN A N 1
ATOM 2783 C CA . ASN A 1 375 ? 5.470 9.816 16.890 1.00 89.56 375 ASN A CA 1
ATOM 2784 C C . ASN A 1 375 ? 4.977 8.643 17.757 1.00 89.56 375 ASN A C 1
ATOM 2786 O O . ASN A 1 375 ? 3.989 7.993 17.405 1.00 89.56 375 ASN A O 1
ATOM 2790 N N . GLY A 1 376 ? 5.604 8.416 18.915 1.00 90.88 376 GLY A N 1
ATOM 2791 C CA . GLY A 1 376 ? 5.119 7.474 19.923 1.00 90.88 376 GLY A CA 1
ATOM 2792 C C . GLY A 1 376 ? 3.713 7.819 20.421 1.00 90.88 376 GLY A C 1
ATOM 2793 O O . GLY A 1 376 ? 2.833 6.956 20.421 1.00 90.88 376 GLY A O 1
ATOM 2794 N N . PHE A 1 377 ? 3.468 9.098 20.728 1.00 92.50 377 PHE A N 1
ATOM 2795 C CA . PHE A 1 377 ? 2.149 9.597 21.126 1.00 92.50 377 PHE A CA 1
ATOM 2796 C C . PHE A 1 377 ? 1.096 9.458 20.019 1.00 92.50 377 PHE A C 1
ATOM 2798 O O . PHE A 1 377 ? -0.033 9.038 20.267 1.00 92.50 377 PHE A O 1
ATOM 2805 N N . GLN A 1 378 ? 1.456 9.756 18.770 1.00 90.81 378 GLN A N 1
ATOM 2806 C CA . GLN A 1 378 ? 0.551 9.577 17.631 1.00 90.81 378 GLN A CA 1
ATOM 2807 C C . GLN A 1 378 ? 0.154 8.106 17.446 1.00 90.81 378 GLN A C 1
ATOM 2809 O O . GLN A 1 378 ? -1.019 7.817 17.206 1.00 90.81 378 GLN A O 1
ATOM 2814 N N . ARG A 1 379 ? 1.097 7.168 17.620 1.00 92.50 379 ARG A N 1
ATOM 2815 C CA . ARG A 1 379 ? 0.803 5.726 17.615 1.00 92.50 379 ARG A CA 1
ATOM 2816 C C . ARG A 1 379 ? -0.130 5.338 18.764 1.00 92.50 379 ARG A C 1
ATOM 2818 O O . ARG A 1 379 ? -1.092 4.609 18.528 1.00 92.50 379 ARG A O 1
ATOM 2825 N N . TYR A 1 380 ? 0.121 5.843 19.973 1.00 94.75 380 TYR A N 1
ATOM 2826 C CA . TYR A 1 380 ? -0.751 5.635 21.131 1.00 94.75 380 TYR A CA 1
ATOM 2827 C C . TYR A 1 380 ? -2.189 6.078 20.824 1.00 94.75 380 TYR A C 1
ATOM 2829 O O . TYR A 1 380 ? -3.118 5.269 20.905 1.00 94.75 380 TYR A O 1
ATOM 2837 N N . MET A 1 381 ? -2.365 7.316 20.352 1.00 93.38 381 MET A N 1
ATOM 2838 C CA . MET A 1 381 ? -3.675 7.873 19.999 1.00 93.38 381 MET A CA 1
ATOM 2839 C C . MET A 1 381 ? -4.350 7.124 18.842 1.00 93.38 381 MET A C 1
ATOM 2841 O O . MET A 1 381 ? -5.564 6.922 18.881 1.00 93.38 381 MET A O 1
ATOM 2845 N N . SER A 1 382 ? -3.591 6.680 17.833 1.00 90.12 382 SER A N 1
ATOM 2846 C CA . SER A 1 382 ? -4.126 5.867 16.731 1.00 90.12 382 SER A CA 1
ATOM 2847 C C . SER A 1 382 ? -4.653 4.517 17.238 1.00 90.12 382 SER A C 1
ATOM 2849 O O . SER A 1 382 ? -5.793 4.149 16.947 1.00 90.12 382 SER A O 1
ATOM 2851 N N . SER A 1 383 ? -3.898 3.834 18.109 1.00 93.00 383 SER A N 1
ATOM 2852 C CA . SER A 1 383 ? -4.343 2.572 18.717 1.00 93.00 383 SER A CA 1
ATOM 2853 C C . SER A 1 383 ? -5.579 2.743 19.610 1.00 93.00 383 SER A C 1
ATOM 2855 O O . SER A 1 383 ? -6.498 1.930 19.550 1.00 93.00 383 SER A O 1
ATOM 2857 N N . ALA A 1 384 ? -5.659 3.833 20.382 1.00 92.62 384 ALA A N 1
ATOM 2858 C CA . ALA A 1 384 ? -6.827 4.154 21.198 1.00 92.62 384 ALA A CA 1
ATOM 2859 C C . ALA A 1 384 ? -8.072 4.397 20.324 1.00 92.62 384 ALA A C 1
ATOM 2861 O O . ALA A 1 384 ? -9.162 3.895 20.613 1.00 92.62 384 ALA A O 1
ATOM 2862 N N . LYS A 1 385 ? -7.901 5.119 19.210 1.00 89.88 385 LYS A N 1
ATOM 2863 C CA . LYS A 1 385 ? -8.971 5.435 18.258 1.00 89.88 385 LYS A CA 1
ATOM 2864 C C . LYS A 1 385 ? -9.557 4.189 17.592 1.00 89.88 385 LYS A C 1
ATOM 2866 O O . LYS A 1 385 ? -10.777 4.140 17.440 1.00 89.88 385 LYS A O 1
ATOM 2871 N N . GLU A 1 386 ? -8.743 3.184 17.257 1.00 87.00 386 GLU A N 1
ATOM 2872 C CA . GLU A 1 386 ? -9.220 1.902 16.696 1.00 87.00 386 GLU A CA 1
ATOM 2873 C C . GLU A 1 386 ? -10.287 1.247 17.594 1.00 87.00 386 GLU A C 1
ATOM 2875 O O . GLU A 1 386 ? -11.244 0.635 17.114 1.00 87.00 386 GLU A O 1
ATOM 2880 N N . PHE A 1 387 ? -10.182 1.439 18.912 1.00 88.81 387 PHE A N 1
ATOM 2881 C CA . PHE A 1 387 ? -11.108 0.882 19.897 1.00 88.81 387 PHE A CA 1
ATOM 2882 C C . PHE A 1 387 ? -12.124 1.882 20.459 1.00 88.81 387 PHE A C 1
ATOM 2884 O O . PHE A 1 387 ? -12.873 1.532 21.373 1.00 88.81 387 PHE A O 1
ATOM 2891 N N . ASN A 1 388 ? -12.207 3.092 19.893 1.00 86.94 388 ASN A N 1
ATOM 2892 C CA . ASN A 1 388 ? -13.024 4.203 20.398 1.00 86.94 388 ASN A CA 1
ATOM 2893 C C . ASN A 1 388 ? -12.719 4.572 21.862 1.00 86.94 388 ASN A C 1
ATOM 2895 O O . ASN A 1 388 ? -13.620 4.926 22.623 1.00 86.94 388 ASN A O 1
ATOM 2899 N N . ILE A 1 389 ? -11.450 4.484 22.252 1.00 91.31 389 ILE A N 1
ATOM 2900 C CA . ILE A 1 389 ? -10.951 4.937 23.549 1.00 91.31 389 ILE A CA 1
ATOM 2901 C C . ILE A 1 389 ? -10.568 6.410 23.409 1.00 91.31 389 ILE A C 1
ATOM 2903 O O . ILE A 1 389 ? -9.903 6.791 22.445 1.00 91.31 389 ILE A O 1
ATOM 2907 N N . GLN A 1 390 ? -10.987 7.244 24.362 1.00 90.44 390 GLN A N 1
ATOM 2908 C CA . GLN A 1 390 ? -10.654 8.670 24.399 1.00 90.44 390 GLN A CA 1
ATOM 2909 C C . GLN A 1 390 ? -9.851 8.995 25.666 1.00 90.44 390 GLN A C 1
ATOM 2911 O O . GLN A 1 390 ? -10.443 9.359 26.682 1.00 90.44 390 GLN A O 1
ATOM 2916 N N . PRO A 1 391 ? -8.512 8.852 25.635 1.00 93.62 391 PRO A N 1
ATOM 2917 C CA . PRO A 1 391 ? -7.664 9.205 26.766 1.00 93.62 391 PRO A CA 1
ATOM 2918 C C . PRO A 1 391 ? -7.684 10.713 27.033 1.00 93.62 391 PRO A C 1
ATOM 2920 O O . PRO A 1 391 ? -7.543 11.520 26.111 1.00 93.62 391 PRO A O 1
ATOM 2923 N N . LYS A 1 392 ? -7.790 11.105 28.304 1.00 95.31 392 LYS A N 1
ATOM 2924 C CA . LYS A 1 392 ? -7.530 12.472 28.750 1.00 95.31 392 LYS A CA 1
ATOM 2925 C C . LYS A 1 392 ? -6.027 12.655 28.961 1.00 95.31 392 LYS A C 1
ATOM 2927 O O . LYS A 1 392 ? -5.417 12.029 29.826 1.00 95.31 392 LYS A O 1
ATOM 2932 N N . VAL A 1 393 ? -5.440 13.523 28.142 1.00 95.62 393 VAL A N 1
ATOM 2933 C CA . VAL A 1 393 ? -3.994 13.765 28.083 1.00 95.62 393 VAL A CA 1
ATOM 2934 C C . VAL A 1 393 ? -3.622 14.892 29.040 1.00 95.62 393 VAL A C 1
ATOM 2936 O O . VAL A 1 393 ? -4.117 16.013 28.917 1.00 95.62 393 VAL A O 1
ATOM 2939 N N . LEU A 1 394 ? -2.742 14.602 29.993 1.00 94.12 394 LEU A N 1
ATOM 2940 C CA . LEU A 1 394 ? -2.272 15.547 31.001 1.00 94.12 394 LEU A CA 1
ATOM 2941 C C . LEU A 1 394 ? -0.903 16.114 30.602 1.00 94.12 394 LEU A C 1
ATOM 2943 O O . LEU A 1 394 ? -0.024 15.372 30.169 1.00 94.12 394 LEU A O 1
ATOM 2947 N N . GLY A 1 395 ? -0.713 17.424 30.779 1.00 89.62 395 GLY A N 1
ATOM 2948 C CA . GLY A 1 395 ? 0.576 18.096 30.558 1.00 89.62 395 GLY A CA 1
ATOM 2949 C C . GLY A 1 395 ? 0.871 18.534 29.116 1.00 89.62 395 GLY A C 1
ATOM 2950 O O . GLY A 1 395 ? 1.940 19.096 28.871 1.00 89.62 395 GLY A O 1
ATOM 2951 N N . ILE A 1 396 ? -0.053 18.344 28.169 1.00 89.56 396 ILE A N 1
ATOM 2952 C CA . ILE A 1 396 ? 0.185 18.691 26.759 1.00 89.56 396 ILE A CA 1
ATOM 2953 C C . ILE A 1 396 ? 0.475 20.192 26.595 1.00 89.56 396 ILE A C 1
ATOM 2955 O O . ILE A 1 396 ? -0.225 21.039 27.152 1.00 89.56 396 ILE A O 1
ATOM 2959 N N . GLY A 1 397 ? 1.539 20.529 25.860 1.00 85.81 397 GLY A N 1
ATOM 2960 C CA . GLY A 1 397 ? 1.973 21.915 25.649 1.00 85.81 397 GLY A CA 1
ATOM 2961 C C . GLY A 1 397 ? 2.726 22.548 26.826 1.00 85.81 397 GLY A C 1
ATOM 2962 O O . GLY A 1 397 ? 3.014 23.744 26.787 1.00 85.81 397 GLY A O 1
ATOM 2963 N N . THR A 1 398 ? 3.064 21.775 27.863 1.00 88.62 398 THR A N 1
ATOM 2964 C CA . THR A 1 398 ? 3.880 22.237 28.997 1.00 88.62 398 THR A CA 1
ATOM 2965 C C . THR A 1 398 ? 5.264 21.591 28.986 1.00 88.62 398 THR A C 1
ATOM 2967 O O . THR A 1 398 ? 5.444 20.489 28.474 1.00 88.62 398 THR A O 1
ATOM 2970 N N . GLN A 1 399 ? 6.268 22.277 29.539 1.00 86.31 399 GLN A N 1
ATOM 2971 C CA . GLN A 1 399 ? 7.622 21.731 29.624 1.00 86.31 399 GLN A CA 1
ATOM 2972 C C . GLN A 1 399 ? 7.696 20.654 30.709 1.00 86.31 399 GLN A C 1
ATOM 2974 O O . GLN A 1 399 ? 7.288 20.893 31.846 1.00 86.31 399 GLN A O 1
ATOM 2979 N N . TRP A 1 400 ? 8.279 19.505 30.368 1.00 85.88 400 TRP A N 1
ATOM 2980 C CA . TRP A 1 400 ? 8.473 18.388 31.287 1.00 85.88 400 TRP A CA 1
ATOM 2981 C C . TRP A 1 400 ? 9.233 18.791 32.563 1.00 85.88 400 TRP A C 1
ATOM 2983 O O . TRP A 1 400 ? 10.367 19.261 32.478 1.00 85.88 400 TRP A O 1
ATOM 2993 N N . GLN A 1 401 ? 8.616 18.581 33.734 1.00 86.81 401 GLN A N 1
ATOM 2994 C CA . GLN A 1 401 ? 9.211 18.867 35.054 1.00 86.81 401 GLN A CA 1
ATOM 2995 C C . GLN A 1 401 ? 9.693 17.612 35.794 1.00 86.81 401 GLN A C 1
ATOM 2997 O O . GLN A 1 401 ? 10.354 17.710 36.825 1.00 86.81 401 GLN A O 1
ATOM 3002 N N . GLY A 1 402 ? 9.395 16.419 35.276 1.00 80.12 402 GLY A N 1
ATOM 3003 C CA . GLY A 1 402 ? 9.612 15.165 35.994 1.00 80.12 402 GLY A CA 1
ATOM 3004 C C . GLY A 1 402 ? 11.026 14.589 35.918 1.00 80.12 402 GLY A C 1
ATOM 3005 O O . GLY A 1 402 ? 11.163 13.376 35.876 1.00 80.12 402 GLY A O 1
ATOM 3006 N N . GLY A 1 403 ? 12.072 15.418 35.822 1.00 81.56 403 GLY A N 1
ATOM 3007 C CA . GLY A 1 403 ? 13.473 14.968 35.739 1.00 81.56 403 GLY A CA 1
ATOM 3008 C C . GLY A 1 403 ? 13.864 14.284 34.416 1.00 81.56 403 GLY A C 1
ATOM 3009 O O . GLY A 1 403 ? 13.126 14.322 33.439 1.00 81.56 403 GLY A O 1
ATOM 3010 N N . ASN A 1 404 ? 15.050 13.670 34.334 1.00 72.94 404 ASN A N 1
ATOM 3011 C CA . ASN A 1 404 ? 15.485 12.960 33.122 1.00 72.94 404 ASN A CA 1
ATOM 3012 C C . ASN A 1 404 ? 15.331 11.441 33.279 1.00 72.94 404 ASN A C 1
ATOM 3014 O O . ASN A 1 404 ? 16.256 10.758 33.722 1.00 72.94 404 ASN A O 1
ATOM 3018 N N . ILE A 1 405 ? 14.182 10.925 32.829 1.00 67.81 405 ILE A N 1
ATOM 3019 C CA . ILE A 1 405 ? 13.813 9.498 32.876 1.00 67.81 405 ILE A CA 1
ATOM 3020 C C . ILE A 1 405 ? 14.861 8.594 32.188 1.00 67.81 405 ILE A C 1
ATOM 3022 O O . ILE A 1 405 ? 14.991 7.420 32.524 1.00 67.81 405 ILE A O 1
ATOM 3026 N N . LYS A 1 406 ? 15.654 9.111 31.235 1.00 62.97 406 LYS A N 1
ATOM 3027 C CA . LYS A 1 406 ? 16.680 8.309 30.540 1.00 62.97 406 LYS A CA 1
ATOM 3028 C C . LYS A 1 406 ? 17.953 8.089 31.360 1.00 62.97 406 LYS A C 1
ATOM 3030 O O . LYS A 1 406 ? 18.711 7.176 31.040 1.00 62.97 406 LYS A O 1
ATOM 3035 N N . THR A 1 407 ? 18.226 8.934 32.354 1.00 62.19 407 THR A N 1
ATOM 3036 C CA . THR A 1 407 ? 19.511 8.943 33.079 1.00 62.19 407 THR A CA 1
ATOM 3037 C C . THR A 1 407 ? 19.381 8.681 34.575 1.00 62.19 407 THR A C 1
ATOM 3039 O O . THR A 1 407 ? 20.372 8.309 35.198 1.00 62.19 407 THR A O 1
ATOM 3042 N N . SER A 1 408 ? 18.199 8.870 35.160 1.00 69.62 408 SER A N 1
ATOM 3043 C CA . SER A 1 408 ? 17.955 8.686 36.593 1.00 69.62 408 SER A CA 1
ATOM 3044 C C . SER A 1 408 ? 16.495 8.298 36.865 1.00 69.62 408 SER A C 1
ATOM 3046 O O . SER A 1 408 ? 15.636 8.677 36.067 1.00 69.62 408 SER A O 1
ATOM 3048 N N . PRO A 1 409 ? 16.203 7.606 37.986 1.00 77.62 409 PRO A N 1
ATOM 3049 C CA . PRO A 1 409 ? 14.834 7.407 38.468 1.00 77.62 409 PRO A CA 1
ATOM 3050 C C . PRO A 1 409 ? 14.105 8.750 38.586 1.00 77.62 409 PRO A C 1
ATOM 3052 O O . PRO A 1 409 ? 14.671 9.691 39.149 1.00 77.62 409 PRO A O 1
ATOM 3055 N N . ALA A 1 410 ? 12.928 8.868 37.972 1.00 83.88 410 ALA A N 1
ATOM 3056 C CA . ALA A 1 410 ? 12.189 10.122 37.828 1.00 83.88 410 ALA A CA 1
ATOM 3057 C C . ALA A 1 410 ? 10.771 9.853 37.288 1.00 83.88 410 ALA A C 1
ATOM 3059 O O . ALA A 1 410 ? 10.547 8.821 36.666 1.00 83.88 410 ALA A O 1
ATOM 3060 N N . GLY A 1 411 ? 9.832 10.792 37.440 1.00 84.56 411 GLY A N 1
ATOM 3061 C CA . GLY A 1 411 ? 8.467 10.649 36.911 1.00 84.56 411 GLY A CA 1
ATOM 3062 C C . GLY A 1 411 ? 7.344 11.071 37.860 1.00 84.56 411 GLY A C 1
ATOM 3063 O O . GLY A 1 411 ? 6.179 11.045 37.460 1.00 84.56 411 GLY A O 1
ATOM 3064 N N . GLY A 1 412 ? 7.661 11.513 39.077 1.00 89.38 412 GLY A N 1
ATOM 3065 C CA . GLY A 1 412 ? 6.703 11.902 40.114 1.00 89.38 412 GLY A CA 1
ATOM 3066 C C . GLY A 1 412 ? 5.738 13.010 39.694 1.00 89.38 412 GLY A C 1
ATOM 3067 O O . GLY A 1 412 ? 4.586 13.039 40.127 1.00 89.38 412 GLY A O 1
ATOM 3068 N N . TRP A 1 413 ? 6.130 13.850 38.737 1.00 92.12 413 TRP A N 1
ATOM 3069 C CA . TRP A 1 413 ? 5.233 14.834 38.138 1.00 92.12 413 TRP A CA 1
ATOM 3070 C C . TRP A 1 413 ? 3.986 14.202 37.493 1.00 92.12 413 TRP A C 1
ATOM 3072 O O . TRP A 1 413 ? 2.897 14.775 37.572 1.00 92.12 413 TRP A O 1
ATOM 3082 N N . LYS A 1 414 ? 4.100 12.987 36.922 1.00 93.12 414 LYS A N 1
ATOM 3083 C CA . LYS A 1 414 ? 2.949 12.231 36.388 1.00 93.12 414 LYS A CA 1
ATOM 3084 C C . LYS A 1 414 ? 1.916 11.970 37.484 1.00 93.12 414 LYS A C 1
ATOM 3086 O O . LYS A 1 414 ? 0.723 12.182 37.268 1.00 93.12 414 LYS A O 1
ATOM 3091 N N . ILE A 1 415 ? 2.386 11.567 38.667 1.00 93.62 415 ILE A N 1
ATOM 3092 C CA . ILE A 1 415 ? 1.550 11.313 39.845 1.00 93.62 415 ILE A CA 1
ATOM 3093 C C . ILE A 1 415 ? 0.860 12.602 40.292 1.00 93.62 415 ILE A C 1
ATOM 3095 O O . ILE A 1 415 ? -0.349 12.595 40.507 1.00 93.62 415 ILE A O 1
ATOM 3099 N N . ASN A 1 416 ? 1.587 13.718 40.374 1.00 93.75 416 ASN A N 1
ATOM 3100 C CA . ASN A 1 416 ? 1.020 14.999 40.806 1.00 93.75 416 ASN A CA 1
ATOM 3101 C C . ASN A 1 416 ? -0.050 15.530 39.836 1.00 93.75 416 ASN A C 1
ATOM 3103 O O . ASN A 1 416 ? -1.104 16.006 40.275 1.00 93.75 416 ASN A O 1
ATOM 3107 N N . LEU A 1 417 ? 0.169 15.398 38.523 1.00 93.62 417 LEU A N 1
ATOM 3108 C CA . LEU A 1 417 ? -0.829 15.738 37.504 1.00 93.62 417 LEU A CA 1
ATOM 3109 C C . LEU A 1 417 ? -2.075 14.855 37.616 1.00 93.62 417 LEU A C 1
ATOM 3111 O O . LEU A 1 417 ? -3.194 15.371 37.637 1.00 93.62 417 LEU A O 1
ATOM 3115 N N . LEU A 1 418 ? -1.883 13.541 37.731 1.00 94.38 418 LEU A N 1
ATOM 3116 C CA . LEU A 1 418 ? -2.983 12.591 37.842 1.00 94.38 418 LEU A CA 1
ATOM 3117 C C . LEU A 1 418 ? -3.788 12.806 39.129 1.00 94.38 418 LEU A C 1
ATOM 3119 O O . LEU A 1 418 ? -5.013 12.857 39.090 1.00 94.38 418 LEU A O 1
ATOM 3123 N N . LYS A 1 419 ? -3.110 13.007 40.263 1.00 94.19 419 LYS A N 1
ATOM 3124 C CA . LYS A 1 419 ? -3.727 13.280 41.567 1.00 94.19 419 LYS A CA 1
ATOM 3125 C C . LYS A 1 419 ? -4.627 14.509 41.519 1.00 94.19 419 LYS A C 1
ATOM 3127 O O . LYS A 1 419 ? -5.737 14.474 42.041 1.00 94.19 419 LYS A O 1
ATOM 3132 N N . LYS A 1 420 ? -4.170 15.593 40.886 1.00 93.25 420 LYS A N 1
ATOM 3133 C CA . LYS A 1 420 ? -4.969 16.816 40.723 1.00 93.25 420 LYS A CA 1
ATOM 3134 C C . LYS A 1 420 ? -6.243 16.564 39.916 1.00 93.25 420 LYS A C 1
ATOM 3136 O O . LYS A 1 420 ? -7.274 17.159 40.211 1.00 93.25 420 LYS A O 1
ATOM 3141 N N . GLU A 1 421 ? -6.155 15.704 38.912 1.00 94.00 421 GLU A N 1
ATOM 3142 C CA . GLU A 1 421 ? -7.245 15.426 37.987 1.00 94.00 421 GLU A CA 1
ATOM 3143 C C . GLU A 1 421 ? -8.278 14.450 38.569 1.00 94.00 421 GLU A C 1
ATOM 3145 O O . GLU A 1 421 ? -9.470 14.736 38.536 1.00 94.00 421 GLU A O 1
ATOM 3150 N N . ILE A 1 422 ? -7.846 13.344 39.184 1.00 93.06 422 ILE A N 1
ATOM 3151 C CA . ILE A 1 422 ? -8.763 12.354 39.775 1.00 93.06 422 ILE A CA 1
ATOM 3152 C C . ILE A 1 422 ? -9.558 12.954 40.944 1.00 93.06 422 ILE A C 1
ATOM 3154 O O . ILE A 1 422 ? -10.710 12.579 41.148 1.00 93.06 422 ILE A O 1
ATOM 3158 N N . LYS A 1 423 ? -9.006 13.938 41.672 1.00 92.50 423 LYS A N 1
ATOM 3159 C CA . LYS A 1 423 ? -9.739 14.664 42.729 1.00 92.50 423 LYS A CA 1
ATOM 3160 C C . LYS A 1 423 ? -11.036 15.313 42.240 1.00 92.50 423 LYS A C 1
ATOM 3162 O O . LYS A 1 423 ? -11.945 15.507 43.037 1.00 92.50 423 LYS A O 1
ATOM 3167 N N . LEU A 1 424 ? -11.154 15.623 40.947 1.00 91.81 424 LEU A N 1
ATOM 3168 C CA . LEU A 1 424 ? -12.391 16.158 40.368 1.00 91.81 424 LEU A CA 1
ATOM 3169 C C . LEU A 1 424 ? -13.528 15.124 40.321 1.00 91.81 424 LEU A C 1
ATOM 3171 O O . LEU A 1 424 ? -14.683 15.508 40.168 1.00 91.81 424 LEU A O 1
ATOM 3175 N N . HIS A 1 425 ? -13.200 13.841 40.472 1.00 90.88 425 HIS A N 1
ATOM 3176 C CA . HIS A 1 425 ? -14.115 12.705 40.394 1.00 90.88 425 HIS A CA 1
ATOM 3177 C C . HIS A 1 425 ? -14.274 11.981 41.742 1.00 90.88 425 HIS A C 1
ATOM 3179 O O . HIS A 1 425 ? -14.788 10.869 41.779 1.00 90.88 425 HIS A O 1
ATOM 3185 N N . GLU A 1 426 ? -13.854 12.586 42.860 1.00 89.19 426 GLU A N 1
ATOM 3186 C CA . GLU A 1 426 ? -13.856 11.959 44.196 1.00 89.19 426 GLU A CA 1
ATOM 3187 C C . GLU A 1 426 ? -15.235 11.412 44.623 1.00 89.19 426 GLU A C 1
ATOM 3189 O O . GLU A 1 426 ? -15.325 10.397 45.318 1.00 89.19 426 GLU A O 1
ATOM 3194 N N . GLU A 1 427 ? -16.325 12.041 44.173 1.00 86.56 427 GLU A N 1
ATOM 3195 C CA . GLU A 1 427 ? -17.695 11.610 44.477 1.00 86.56 427 GLU A CA 1
ATOM 3196 C C . GLU A 1 427 ? -18.172 10.409 43.624 1.00 86.56 427 GLU A C 1
ATOM 3198 O O . GLU A 1 427 ? -19.160 9.756 43.967 1.00 86.56 427 GLU A O 1
ATOM 3203 N N . GLU A 1 428 ? -17.462 10.061 42.546 1.00 88.56 428 GLU A N 1
ATOM 3204 C CA . GLU A 1 428 ? -17.851 9.060 41.541 1.00 88.56 428 GLU A CA 1
ATOM 3205 C C . GLU A 1 428 ? -17.293 7.662 41.869 1.00 88.56 428 GLU A C 1
ATOM 3207 O O . GLU A 1 428 ? -16.439 7.112 41.176 1.00 88.56 428 GLU A O 1
ATOM 3212 N N . LYS A 1 429 ? -17.794 7.071 42.959 1.00 86.56 429 LYS A N 1
ATOM 3213 C CA . LYS A 1 429 ? -17.229 5.857 43.587 1.00 86.56 429 LYS A CA 1
ATOM 3214 C C . LYS A 1 429 ? -17.199 4.601 42.712 1.00 86.56 429 LYS A C 1
ATOM 3216 O O . LYS A 1 429 ? -16.353 3.740 42.940 1.00 86.56 429 LYS A O 1
ATOM 3221 N N . ASP A 1 430 ? -18.110 4.495 41.750 1.00 87.25 430 ASP A N 1
ATOM 3222 C CA . ASP A 1 430 ? -18.242 3.315 40.888 1.00 87.25 430 ASP A CA 1
ATOM 3223 C C . ASP A 1 430 ? -17.416 3.426 39.596 1.00 87.25 430 ASP A C 1
ATOM 3225 O O . ASP A 1 430 ? -17.368 2.475 38.818 1.00 87.25 430 ASP A O 1
ATOM 3229 N N . LYS A 1 431 ? -16.744 4.564 39.361 1.00 93.75 431 LYS A N 1
ATOM 3230 C CA . LYS A 1 431 ? -15.901 4.744 38.178 1.00 93.75 431 LYS A CA 1
ATOM 3231 C C . LYS A 1 431 ? -14.531 4.104 38.332 1.00 93.75 431 LYS A C 1
ATOM 3233 O O . LYS A 1 431 ? -13.938 4.068 39.415 1.00 93.75 431 LYS A O 1
ATOM 3238 N N . LEU A 1 432 ? -14.009 3.653 37.198 1.00 95.81 432 LEU A N 1
ATOM 3239 C CA . LEU A 1 432 ? -12.662 3.118 37.065 1.00 95.81 432 LEU A CA 1
ATOM 3240 C C . LEU A 1 432 ? -11.729 4.163 36.464 1.00 95.81 432 LEU A C 1
ATOM 3242 O O . LEU A 1 432 ? -12.113 4.932 35.591 1.00 95.81 432 LEU A O 1
ATOM 3246 N N . VAL A 1 433 ? -10.480 4.149 36.901 1.00 97.06 433 VAL A N 1
ATOM 3247 C CA . VAL A 1 433 ? -9.372 4.910 36.337 1.00 97.06 433 VAL A CA 1
ATOM 3248 C C . VAL A 1 433 ? -8.427 3.924 35.675 1.00 97.06 433 VAL A C 1
ATOM 3250 O O . VAL A 1 433 ? -7.946 3.013 36.342 1.00 97.06 433 VAL A O 1
ATOM 3253 N N . LEU A 1 434 ? -8.141 4.118 34.389 1.00 97.69 434 LEU A N 1
ATOM 3254 C CA . LEU A 1 434 ? -7.082 3.423 33.661 1.00 97.69 434 LEU A CA 1
ATOM 3255 C C . LEU A 1 434 ? -5.983 4.433 33.331 1.00 97.69 434 LEU A C 1
ATOM 3257 O O . LEU A 1 434 ? -6.197 5.340 32.529 1.00 97.69 434 LEU A O 1
ATOM 3261 N N . PHE A 1 435 ? -4.811 4.276 33.936 1.00 98.00 435 PHE A N 1
ATOM 3262 C CA . PHE A 1 435 ? -3.638 5.084 33.627 1.00 98.00 435 PHE A CA 1
ATOM 3263 C C . PHE A 1 435 ? -2.684 4.313 32.717 1.00 98.00 435 PHE A C 1
ATOM 3265 O O . PHE A 1 435 ? -2.416 3.135 32.962 1.00 98.00 435 PHE A O 1
ATOM 3272 N N . THR A 1 436 ? -2.143 4.986 31.700 1.00 97.19 436 THR A N 1
ATOM 3273 C CA . THR A 1 436 ? -1.064 4.459 30.854 1.00 97.19 436 THR A CA 1
ATOM 3274 C C . THR A 1 436 ? -0.033 5.538 30.527 1.00 97.19 436 THR A C 1
ATOM 3276 O O . THR A 1 436 ? -0.392 6.701 30.316 1.00 97.19 436 THR A O 1
ATOM 3279 N N . ASP A 1 437 ? 1.231 5.158 30.356 1.00 94.38 437 ASP A N 1
ATOM 3280 C CA . ASP A 1 437 ? 2.232 6.020 29.719 1.00 94.38 437 ASP A CA 1
ATOM 3281 C C . ASP A 1 437 ? 1.823 6.368 28.271 1.00 94.38 437 ASP A C 1
ATOM 3283 O O . ASP A 1 437 ? 1.045 5.656 27.630 1.00 94.38 437 ASP A O 1
ATOM 3287 N N . GLY A 1 438 ? 2.266 7.532 27.783 1.00 90.38 438 GLY A N 1
ATOM 3288 C CA . GLY A 1 438 ? 1.731 8.139 26.555 1.00 90.38 438 GLY A CA 1
ATOM 3289 C C . GLY A 1 438 ? 2.575 7.953 25.295 1.00 90.38 438 GLY A C 1
ATOM 3290 O O . GLY A 1 438 ? 2.074 8.175 24.197 1.00 90.38 438 GLY A O 1
ATOM 3291 N N . TYR A 1 439 ? 3.851 7.572 25.414 1.00 91.56 439 TYR A N 1
ATOM 3292 C CA . TYR A 1 439 ? 4.788 7.541 24.275 1.00 91.56 439 TYR A CA 1
ATOM 3293 C C . TYR A 1 439 ? 5.090 6.125 23.762 1.00 91.56 439 TYR A C 1
ATOM 3295 O O . TYR A 1 439 ? 5.374 5.917 22.581 1.00 91.56 439 TYR A O 1
ATOM 3303 N N . ASP A 1 440 ? 4.997 5.125 24.623 1.00 93.25 440 ASP A N 1
ATOM 3304 C CA . ASP A 1 440 ? 5.414 3.747 24.377 1.00 93.25 440 ASP A CA 1
ATOM 3305 C C . ASP A 1 440 ? 4.337 2.734 24.774 1.00 93.25 440 ASP A C 1
ATOM 3307 O O . ASP A 1 440 ? 4.641 1.617 25.183 1.00 93.25 440 ASP A O 1
ATOM 3311 N N . VAL A 1 441 ? 3.069 3.095 24.567 1.00 96.25 441 VAL A N 1
ATOM 3312 C CA . VAL A 1 441 ? 1.918 2.215 24.799 1.00 96.25 441 VAL A CA 1
ATOM 3313 C C . VAL A 1 441 ? 1.097 2.009 23.521 1.00 96.25 441 VAL A C 1
ATOM 3315 O O . VAL A 1 441 ? 0.967 2.916 22.695 1.00 96.25 441 VAL A O 1
ATOM 3318 N N . ILE A 1 442 ? 0.551 0.800 23.347 1.00 96.38 442 ILE A N 1
ATOM 3319 C CA . ILE A 1 442 ? -0.383 0.436 22.268 1.00 96.38 442 ILE A CA 1
ATOM 3320 C C . ILE A 1 442 ? -1.567 -0.329 22.872 1.00 96.38 442 ILE A C 1
ATOM 3322 O O . ILE A 1 442 ? -1.371 -1.345 23.540 1.00 96.38 442 ILE A O 1
ATOM 3326 N N . PHE A 1 443 ? -2.794 0.117 22.599 1.00 96.06 443 PHE A N 1
ATOM 3327 C CA . PHE A 1 443 ? -4.004 -0.642 22.928 1.00 96.06 443 PHE A CA 1
ATOM 3328 C C . PHE A 1 443 ? -4.222 -1.783 21.928 1.00 96.06 443 PHE A C 1
ATOM 3330 O O . PHE A 1 443 ? -4.035 -1.603 20.724 1.00 96.06 443 PHE A O 1
ATOM 3337 N N . LEU A 1 444 ? -4.651 -2.947 22.423 1.00 93.94 444 LEU A N 1
ATOM 3338 C CA . LEU A 1 444 ? -4.979 -4.140 21.629 1.00 93.94 444 LEU A CA 1
ATOM 3339 C C . LEU A 1 444 ? -6.460 -4.542 21.712 1.00 93.94 444 LEU A C 1
ATOM 3341 O O . LEU A 1 444 ? -6.934 -5.284 20.846 1.00 93.94 444 LEU A O 1
ATOM 3345 N N . ASP A 1 445 ? -7.191 -4.009 22.697 1.00 92.12 445 ASP A N 1
ATOM 3346 C CA . ASP A 1 445 ? -8.596 -4.317 22.968 1.00 92.12 445 ASP A CA 1
ATOM 3347 C C . ASP A 1 445 ? -9.439 -3.085 23.335 1.00 92.12 445 ASP A C 1
ATOM 3349 O O . ASP A 1 445 ? -8.940 -2.006 23.652 1.00 92.12 445 ASP A O 1
ATOM 3353 N N . LYS A 1 446 ? -10.763 -3.283 23.330 1.00 91.94 446 LYS A N 1
ATOM 3354 C CA . LYS A 1 446 ? -11.764 -2.309 23.793 1.00 91.94 446 LYS A CA 1
ATOM 3355 C C . LYS A 1 446 ? -11.826 -2.262 25.321 1.00 91.94 446 LYS A C 1
ATOM 3357 O O . LYS A 1 446 ? -11.619 -3.281 25.979 1.00 91.94 446 LYS A O 1
ATOM 3362 N N . LEU A 1 447 ? -12.251 -1.119 25.868 1.00 93.19 447 LEU A N 1
ATOM 3363 C CA . LEU A 1 447 ? -12.407 -0.922 27.319 1.00 93.19 447 LEU A CA 1
ATOM 3364 C C . LEU A 1 447 ? -13.255 -2.005 27.987 1.00 93.19 447 LEU A C 1
ATOM 3366 O O . LEU A 1 447 ? -12.866 -2.494 29.037 1.00 93.19 447 LEU A O 1
ATOM 3370 N N . ASN A 1 448 ? -14.348 -2.450 27.362 1.00 89.50 448 ASN A N 1
ATOM 3371 C CA . ASN A 1 448 ? -15.198 -3.494 27.943 1.00 89.50 448 ASN A CA 1
ATOM 3372 C C . ASN A 1 448 ? -14.451 -4.813 28.193 1.00 89.50 448 ASN A C 1
ATOM 3374 O O . ASN A 1 448 ? -14.695 -5.459 29.208 1.00 89.50 448 ASN A O 1
ATOM 3378 N N . GLU A 1 449 ? -13.538 -5.218 27.303 1.00 91.38 449 GLU A N 1
ATOM 3379 C CA . GLU A 1 449 ? -12.744 -6.434 27.526 1.00 91.38 449 GLU A CA 1
ATOM 3380 C C . GLU A 1 449 ? -11.653 -6.200 28.581 1.00 91.38 449 GLU A C 1
ATOM 3382 O O . GLU A 1 449 ? -11.437 -7.073 29.420 1.00 91.38 449 GLU A O 1
ATOM 3387 N N . ILE A 1 450 ? -11.044 -5.007 28.618 1.00 95.06 450 ILE A N 1
ATOM 3388 C CA . ILE A 1 450 ? -10.085 -4.615 29.668 1.00 95.06 450 ILE A CA 1
ATOM 3389 C C . ILE A 1 450 ? -10.752 -4.653 31.053 1.00 95.06 450 ILE A C 1
ATOM 3391 O O . ILE A 1 450 ? -10.232 -5.284 31.970 1.00 95.06 450 ILE A O 1
ATOM 3395 N N . VAL A 1 451 ? -11.927 -4.033 31.201 1.00 94.69 451 VAL A N 1
ATOM 3396 C CA . VAL A 1 451 ? -12.696 -4.001 32.457 1.00 94.69 451 VAL A CA 1
ATOM 3397 C C . VAL A 1 451 ? -13.111 -5.406 32.873 1.00 94.69 451 VAL A C 1
ATOM 3399 O O . VAL A 1 451 ? -12.892 -5.801 34.012 1.00 94.69 451 VAL A O 1
ATOM 3402 N N . LYS A 1 452 ? -13.623 -6.210 31.941 1.00 93.12 452 LYS A N 1
ATOM 3403 C CA . LYS A 1 452 ? -14.011 -7.601 32.202 1.00 93.12 452 LYS A CA 1
ATOM 3404 C C . LYS A 1 452 ? -12.836 -8.464 32.664 1.00 93.12 452 LYS A C 1
ATOM 3406 O O . LYS A 1 452 ? -13.019 -9.336 33.511 1.00 93.12 452 LYS A O 1
ATOM 3411 N N . LYS A 1 453 ? -11.633 -8.267 32.114 1.00 95.31 453 LYS A N 1
ATOM 3412 C CA . LYS A 1 453 ? -10.417 -8.933 32.609 1.00 95.31 453 LYS A CA 1
ATOM 3413 C C . LYS A 1 453 ? -10.027 -8.420 33.995 1.00 95.31 453 LYS A C 1
ATOM 3415 O O . LYS A 1 453 ? -9.730 -9.229 34.868 1.00 95.31 453 LYS A O 1
ATOM 3420 N N . PHE A 1 454 ? -10.109 -7.110 34.227 1.00 96.44 454 PHE A N 1
ATOM 3421 C CA . PHE A 1 454 ? -9.831 -6.506 35.530 1.00 96.44 454 PHE A CA 1
ATOM 3422 C C . PHE A 1 454 ? -10.761 -7.047 36.625 1.00 96.44 454 PHE A C 1
ATOM 3424 O O . PHE A 1 454 ? -10.286 -7.512 37.658 1.00 96.44 454 PHE A O 1
ATOM 3431 N N . GLU A 1 455 ? -12.070 -7.089 36.387 1.00 93.75 455 GLU A N 1
ATOM 3432 C CA . GLU A 1 455 ? -13.058 -7.584 37.352 1.00 93.75 455 GLU A CA 1
ATOM 3433 C C . GLU A 1 455 ? -12.822 -9.050 37.741 1.00 93.75 455 GLU A C 1
ATOM 3435 O O . GLU A 1 455 ? -12.981 -9.414 38.908 1.00 93.75 455 GLU A O 1
ATOM 3440 N N . LYS A 1 456 ? -12.366 -9.889 36.798 1.00 94.56 456 LYS A N 1
ATOM 3441 C CA . LYS A 1 456 ? -12.018 -11.296 37.064 1.00 94.56 456 LYS A CA 1
ATOM 3442 C C . LYS A 1 456 ? -10.863 -11.462 38.051 1.00 94.56 456 LYS A C 1
ATOM 3444 O O . LYS A 1 456 ? -10.786 -12.505 38.696 1.00 94.56 456 LYS A O 1
ATOM 3449 N N . THR A 1 457 ? -9.982 -10.469 38.184 1.00 93.94 457 THR A N 1
ATOM 3450 C CA . THR A 1 457 ? -8.875 -10.525 39.156 1.00 93.94 457 THR A CA 1
ATOM 3451 C C . THR A 1 457 ? -9.358 -10.380 40.602 1.00 93.94 457 THR A C 1
ATOM 3453 O O . THR A 1 457 ? -8.674 -10.793 41.537 1.00 93.94 457 THR A O 1
ATOM 3456 N N . GLY A 1 458 ? -10.537 -9.779 40.815 1.00 93.62 458 GLY A N 1
ATOM 3457 C CA . GLY A 1 458 ? -11.035 -9.421 42.145 1.00 93.62 458 GLY A CA 1
ATOM 3458 C C . GLY A 1 458 ? -10.243 -8.301 42.839 1.00 93.62 458 GLY A C 1
ATOM 3459 O O . GLY A 1 458 ? -10.524 -7.991 44.002 1.00 93.62 458 GLY A O 1
ATOM 3460 N N . ALA A 1 459 ? -9.266 -7.695 42.155 1.00 95.44 459 ALA A N 1
ATOM 3461 C CA . ALA A 1 459 ? -8.520 -6.548 42.647 1.00 95.44 459 ALA A CA 1
ATOM 3462 C C . ALA A 1 459 ? -9.400 -5.288 42.668 1.00 95.44 459 ALA A C 1
ATOM 3464 O O . ALA A 1 459 ? -10.346 -5.146 41.891 1.00 95.44 459 ALA A O 1
ATOM 3465 N N . LYS A 1 460 ? -9.080 -4.348 43.561 1.00 96.88 460 LYS A N 1
ATOM 3466 C CA . LYS A 1 460 ? -9.631 -2.981 43.496 1.00 96.88 460 LYS A CA 1
ATOM 3467 C C . LYS A 1 460 ? -8.670 -2.011 42.817 1.00 96.88 460 LYS A C 1
ATOM 3469 O O . LYS A 1 460 ? -9.117 -1.019 42.247 1.00 96.88 460 LYS A O 1
ATOM 3474 N N . VAL A 1 461 ? -7.381 -2.344 42.828 1.00 97.69 461 VAL A N 1
ATOM 3475 C CA . VAL A 1 461 ? -6.324 -1.685 42.063 1.00 97.69 461 VAL A CA 1
ATOM 3476 C C . VAL A 1 461 ? -5.401 -2.765 41.506 1.00 97.69 461 VAL A C 1
ATOM 3478 O O . VAL A 1 461 ? -4.918 -3.611 42.256 1.00 97.69 461 VAL A O 1
ATOM 3481 N N . LEU A 1 462 ? -5.160 -2.747 40.201 1.00 98.31 462 LEU A N 1
ATOM 3482 C CA . LEU A 1 462 ? -4.320 -3.707 39.497 1.00 98.31 462 LEU A CA 1
ATOM 3483 C C . LEU A 1 462 ? -3.216 -2.967 38.743 1.00 98.31 462 LEU A C 1
ATOM 3485 O O . LEU A 1 462 ? -3.499 -2.160 37.858 1.00 98.31 462 LEU A O 1
ATOM 3489 N N . PHE A 1 463 ? -1.966 -3.269 39.080 1.00 98.44 463 PHE A N 1
ATOM 3490 C CA . PHE A 1 463 ? -0.786 -2.752 38.389 1.00 98.44 463 PHE A CA 1
ATOM 3491 C C . PHE A 1 463 ? -0.246 -3.754 37.378 1.00 98.44 463 PHE A C 1
ATOM 3493 O O . PHE A 1 463 ? -0.386 -4.966 37.546 1.00 98.44 463 PHE A O 1
ATOM 3500 N N . SER A 1 464 ? 0.426 -3.254 36.344 1.00 97.62 464 SER A N 1
ATOM 3501 C CA . SER A 1 464 ? 1.215 -4.115 35.470 1.00 97.62 464 SER A CA 1
ATOM 3502 C C . SER A 1 464 ? 2.399 -4.744 36.220 1.00 97.62 464 SER A C 1
ATOM 3504 O O . SER A 1 464 ? 2.937 -4.157 37.164 1.00 97.62 464 SER A O 1
ATOM 3506 N N . ALA A 1 465 ? 2.796 -5.948 35.805 1.00 96.75 465 ALA A N 1
ATOM 3507 C CA . ALA A 1 465 ? 3.927 -6.668 36.382 1.00 96.75 465 ALA A CA 1
ATOM 3508 C C . ALA A 1 465 ? 5.100 -6.769 35.393 1.00 96.75 465 ALA A C 1
ATOM 3510 O O . ALA A 1 465 ? 4.906 -6.817 34.175 1.00 96.75 465 ALA A O 1
ATOM 3511 N N . GLU A 1 466 ? 6.327 -6.824 35.905 1.00 94.88 466 GLU A N 1
ATOM 3512 C CA . GLU A 1 466 ? 7.554 -6.914 35.110 1.00 94.88 466 GLU A CA 1
ATOM 3513 C C . GLU A 1 466 ? 8.602 -7.857 35.750 1.00 94.88 466 GLU A C 1
ATOM 3515 O O . GLU A 1 466 ? 8.480 -8.229 36.926 1.00 94.88 466 GLU A O 1
ATOM 3520 N N . PRO A 1 467 ? 9.618 -8.317 34.989 1.00 92.81 467 PRO A N 1
ATOM 3521 C CA . PRO A 1 467 ? 10.611 -9.264 35.499 1.00 92.81 467 PRO A CA 1
ATOM 3522 C C . PRO A 1 467 ? 11.706 -8.624 36.364 1.00 92.81 467 PRO A C 1
ATOM 3524 O O . PRO A 1 467 ? 12.421 -9.354 37.048 1.00 92.81 467 PRO A O 1
ATOM 3527 N N . PHE A 1 468 ? 11.848 -7.295 36.369 1.00 92.94 468 PHE A N 1
ATOM 3528 C CA . PHE A 1 468 ? 12.915 -6.597 37.090 1.00 92.94 468 PHE A CA 1
ATOM 3529 C C . PHE A 1 468 ? 12.376 -5.803 38.283 1.00 92.94 468 PHE A C 1
ATOM 3531 O O . PHE A 1 468 ? 11.397 -5.076 38.168 1.00 92.94 468 PHE A O 1
ATOM 3538 N N . CYS A 1 469 ? 13.045 -5.907 39.434 1.00 94.00 469 CYS A N 1
ATOM 3539 C CA . CYS A 1 469 ? 12.786 -5.027 40.572 1.00 94.00 469 CYS A CA 1
ATOM 3540 C C . CYS A 1 469 ? 13.569 -3.727 40.367 1.00 94.00 469 CYS A C 1
ATOM 3542 O O . CYS A 1 469 ? 14.784 -3.694 40.563 1.00 94.00 469 CYS A O 1
ATOM 3544 N N . TRP A 1 470 ? 12.877 -2.681 39.923 1.00 91.69 470 TRP A N 1
ATOM 3545 C CA . TRP A 1 470 ? 13.452 -1.376 39.598 1.00 91.69 470 TRP A CA 1
ATOM 3546 C C . TRP A 1 470 ? 12.656 -0.256 40.298 1.00 91.69 470 TRP A C 1
ATOM 3548 O O . TRP A 1 470 ? 11.440 -0.409 40.445 1.00 91.69 470 TRP A O 1
ATOM 3558 N N . PRO A 1 471 ? 13.292 0.847 40.745 1.00 90.62 471 PRO A N 1
ATOM 3559 C CA . PRO A 1 471 ? 14.720 1.175 40.618 1.00 90.62 471 PRO A CA 1
ATOM 3560 C C . PRO A 1 471 ? 15.639 0.532 41.661 1.00 90.62 471 PRO A C 1
ATOM 3562 O O . PRO A 1 471 ? 16.848 0.528 41.451 1.00 90.62 471 PRO A O 1
ATOM 3565 N N . ASP A 1 472 ? 15.093 -0.015 42.751 1.00 92.12 472 ASP A N 1
ATOM 3566 C CA . ASP A 1 472 ? 15.863 -0.594 43.860 1.00 92.12 472 ASP A CA 1
ATOM 3567 C C . ASP A 1 472 ? 15.746 -2.135 43.888 1.00 92.12 472 ASP A C 1
ATOM 3569 O O . ASP A 1 472 ? 14.715 -2.670 44.319 1.00 92.12 472 ASP A O 1
ATOM 3573 N N . PRO A 1 473 ? 16.784 -2.876 43.448 1.00 92.06 473 PRO A N 1
ATOM 3574 C CA . PRO A 1 473 ? 16.769 -4.336 43.438 1.00 92.06 473 PRO A CA 1
ATOM 3575 C C . PRO A 1 473 ? 16.755 -4.974 44.833 1.00 92.06 473 PRO A C 1
ATOM 3577 O O . PRO A 1 473 ? 16.343 -6.128 44.959 1.00 92.06 473 PRO A O 1
ATOM 3580 N N . GLU A 1 474 ? 17.176 -4.266 45.889 1.00 93.12 474 GLU A N 1
ATOM 3581 C CA . GLU A 1 474 ? 17.217 -4.819 47.253 1.00 93.12 474 GLU A CA 1
ATOM 3582 C C . GLU A 1 474 ? 15.806 -5.098 47.796 1.00 93.12 474 GLU A C 1
ATOM 3584 O O . GLU A 1 474 ? 15.594 -5.994 48.625 1.00 93.12 474 GLU A O 1
ATOM 3589 N N . LEU A 1 475 ? 14.807 -4.387 47.265 1.00 94.25 475 LEU A N 1
ATOM 3590 C CA . LEU A 1 475 ? 13.398 -4.564 47.603 1.00 94.25 475 LEU A CA 1
ATOM 3591 C C . LEU A 1 475 ? 12.801 -5.874 47.075 1.00 94.25 475 LEU A C 1
ATOM 3593 O O . LEU A 1 475 ? 11.732 -6.269 47.543 1.00 94.25 475 LEU A O 1
ATOM 3597 N N . ALA A 1 476 ? 13.483 -6.586 46.170 1.00 93.50 476 ALA A N 1
ATOM 3598 C CA . ALA A 1 476 ? 12.975 -7.817 45.565 1.00 93.50 476 ALA A CA 1
ATOM 3599 C C . ALA A 1 476 ? 12.589 -8.879 46.610 1.00 93.50 476 ALA A C 1
ATOM 3601 O O . ALA A 1 476 ? 11.579 -9.562 46.458 1.00 93.50 476 ALA A O 1
ATOM 3602 N N . SER A 1 477 ? 13.355 -8.967 47.703 1.00 93.25 477 SER A N 1
ATOM 3603 C CA . SER A 1 477 ? 13.116 -9.905 48.810 1.00 93.25 477 SER A CA 1
ATOM 3604 C C . SER A 1 477 ? 11.818 -9.647 49.584 1.00 93.25 477 SER A C 1
ATOM 3606 O O . SER A 1 477 ? 11.300 -10.556 50.228 1.00 93.25 477 SER A O 1
ATOM 3608 N N . LYS A 1 478 ? 11.283 -8.421 49.523 1.00 94.19 478 LYS A N 1
ATOM 3609 C CA . LYS A 1 478 ? 10.054 -8.015 50.222 1.00 94.19 478 LYS A CA 1
ATOM 3610 C C . LYS A 1 478 ? 8.791 -8.283 49.405 1.00 94.19 478 LYS A C 1
ATOM 3612 O O . LYS A 1 478 ? 7.695 -8.264 49.960 1.00 94.19 478 LYS A O 1
ATOM 3617 N N . TYR A 1 479 ? 8.919 -8.509 48.097 1.00 96.00 479 TYR A N 1
ATOM 3618 C CA . TYR A 1 479 ? 7.777 -8.858 47.257 1.00 96.00 479 TYR A CA 1
ATOM 3619 C C . TYR A 1 479 ? 7.249 -10.251 47.624 1.00 96.00 479 TYR A C 1
ATOM 3621 O O . TYR A 1 479 ? 8.055 -11.143 47.896 1.00 96.00 479 TYR A O 1
ATOM 3629 N N . PRO A 1 480 ? 5.930 -10.496 47.558 1.00 92.75 480 PRO A N 1
ATOM 3630 C CA . PRO A 1 480 ? 5.389 -11.847 47.655 1.00 92.75 480 PRO A CA 1
ATOM 3631 C C . PRO A 1 480 ? 6.025 -12.785 46.620 1.00 92.75 480 PRO A C 1
ATOM 3633 O O . PRO A 1 480 ? 6.335 -12.368 45.500 1.00 92.75 480 PRO A O 1
ATOM 3636 N N . GLU A 1 481 ? 6.233 -14.048 46.993 1.00 91.75 481 GLU A N 1
ATOM 3637 C CA . GLU A 1 481 ? 6.632 -15.087 46.041 1.00 91.75 481 GLU A CA 1
ATOM 3638 C C . GLU A 1 481 ? 5.460 -15.417 45.110 1.00 91.75 481 GLU A C 1
ATOM 3640 O O . GLU A 1 481 ? 4.315 -15.536 45.551 1.00 91.75 481 GLU A O 1
ATOM 3645 N N . VAL A 1 482 ? 5.752 -15.585 43.821 1.00 89.81 482 VAL A N 1
ATOM 3646 C CA . VAL A 1 482 ? 4.758 -15.906 42.790 1.00 89.81 482 VAL A CA 1
ATOM 3647 C C . VAL A 1 482 ? 5.121 -17.227 42.129 1.00 89.81 482 VAL A C 1
ATOM 3649 O O . VAL A 1 482 ? 6.258 -17.432 41.713 1.00 89.81 482 VAL A O 1
ATOM 3652 N N . ALA A 1 483 ? 4.157 -18.146 42.051 1.00 80.25 483 ALA A N 1
ATOM 3653 C CA . ALA A 1 483 ? 4.390 -19.480 41.492 1.00 80.25 483 ALA A CA 1
ATOM 3654 C C . ALA A 1 483 ? 4.607 -19.452 39.969 1.00 80.25 483 ALA A C 1
ATOM 3656 O O . ALA A 1 483 ? 5.349 -20.267 39.431 1.00 80.25 483 ALA A O 1
ATOM 3657 N N . GLU A 1 484 ? 3.944 -18.523 39.281 1.00 82.38 484 GLU A N 1
ATOM 3658 C CA . GLU A 1 484 ? 3.983 -18.375 37.830 1.00 82.38 484 GLU A CA 1
ATOM 3659 C C . GLU A 1 484 ? 3.785 -16.898 37.467 1.00 82.38 484 GLU A C 1
ATOM 3661 O O . GLU A 1 484 ? 2.903 -16.237 38.022 1.00 82.38 484 GLU A O 1
ATOM 3666 N N . GLY A 1 485 ? 4.580 -16.392 36.521 1.00 87.06 485 GLY A N 1
ATOM 3667 C CA . GLY A 1 485 ? 4.464 -15.028 36.007 1.00 87.06 485 GLY A CA 1
ATOM 3668 C C . GLY A 1 485 ? 5.522 -14.055 36.531 1.00 87.06 485 GLY A C 1
ATOM 3669 O O . GLY A 1 485 ? 6.577 -14.439 37.033 1.00 87.06 485 GLY A O 1
ATOM 3670 N N . LYS A 1 486 ? 5.256 -12.766 36.337 1.00 94.00 486 LYS A N 1
ATOM 3671 C CA . LYS A 1 486 ? 6.148 -11.646 36.652 1.00 94.00 486 LYS A CA 1
ATOM 3672 C C . LYS A 1 486 ? 5.918 -11.164 38.079 1.00 94.00 486 LYS A C 1
ATOM 3674 O O . LYS A 1 486 ? 4.776 -11.058 38.511 1.00 94.00 486 LYS A O 1
ATOM 3679 N N . ARG A 1 487 ? 6.989 -10.884 38.827 1.00 95.06 487 ARG A N 1
ATOM 3680 C CA . ARG A 1 487 ? 6.913 -10.663 40.284 1.00 95.06 487 ARG A CA 1
ATOM 3681 C C . ARG A 1 487 ? 6.799 -9.197 40.695 1.00 95.06 487 ARG A C 1
ATOM 3683 O O . ARG A 1 487 ? 6.193 -8.919 41.726 1.00 95.06 487 ARG A O 1
ATOM 3690 N N . PHE A 1 488 ? 7.397 -8.283 39.938 1.00 97.56 488 PHE A N 1
ATOM 3691 C CA . PHE A 1 488 ? 7.631 -6.912 40.392 1.00 97.56 488 PHE A CA 1
ATOM 3692 C C . PHE A 1 488 ? 6.661 -5.927 39.744 1.00 97.56 488 PHE A C 1
ATOM 3694 O O . PHE A 1 488 ? 6.161 -6.184 38.652 1.00 97.56 488 PHE A O 1
ATOM 3701 N N . LEU A 1 489 ? 6.367 -4.825 40.436 1.00 97.62 489 LEU A N 1
ATOM 3702 C CA . LEU A 1 489 ? 5.441 -3.789 39.976 1.00 97.62 489 LEU A CA 1
ATOM 3703 C C . LEU A 1 489 ? 6.083 -2.924 38.886 1.00 97.62 489 LEU A C 1
ATOM 3705 O O . LEU A 1 489 ? 7.233 -2.519 39.034 1.00 97.62 489 LEU A O 1
ATOM 3709 N N . ASN A 1 490 ? 5.301 -2.560 37.866 1.00 97.38 490 ASN A N 1
ATOM 3710 C CA . ASN A 1 490 ? 5.634 -1.498 36.917 1.00 97.38 490 ASN A CA 1
ATOM 3711 C C . ASN A 1 490 ? 4.548 -0.404 36.928 1.00 97.38 490 ASN A C 1
ATOM 3713 O O . ASN A 1 490 ? 3.353 -0.707 36.857 1.00 97.38 490 ASN A O 1
ATOM 3717 N N . SER A 1 491 ? 4.957 0.868 37.028 1.00 95.88 491 SER A N 1
ATOM 3718 C CA . SER A 1 491 ? 4.037 2.014 37.164 1.00 95.88 491 SER A CA 1
ATOM 3719 C C . SER A 1 491 ? 3.476 2.544 35.847 1.00 95.88 491 SER A C 1
ATOM 3721 O O . SER A 1 491 ? 2.565 3.371 35.875 1.00 95.88 491 SER A O 1
ATOM 3723 N N . GLY A 1 492 ? 3.983 2.085 34.701 1.00 94.62 492 GLY A N 1
ATOM 3724 C CA . GLY A 1 492 ? 3.601 2.624 33.398 1.00 94.62 492 GLY A CA 1
ATOM 3725 C C . GLY A 1 492 ? 2.156 2.322 33.010 1.00 94.62 492 GLY A C 1
ATOM 3726 O O . GLY A 1 492 ? 1.601 3.010 32.157 1.00 94.62 492 GLY A O 1
ATOM 3727 N N . MET A 1 493 ? 1.521 1.318 33.628 1.00 97.50 493 MET A N 1
ATOM 3728 C CA . MET A 1 493 ? 0.103 1.016 33.421 1.00 97.50 493 MET A CA 1
ATOM 3729 C C . MET A 1 493 ? -0.555 0.439 34.676 1.00 97.50 493 MET A C 1
ATOM 3731 O O . MET A 1 493 ? -0.008 -0.467 35.316 1.00 97.50 493 MET A O 1
ATOM 3735 N N . TYR A 1 494 ? -1.756 0.921 34.994 1.00 98.06 494 TYR A N 1
ATOM 3736 C CA . TYR A 1 494 ? -2.590 0.382 36.070 1.00 98.06 494 TYR A CA 1
ATOM 3737 C C . TYR A 1 494 ? -4.059 0.774 35.909 1.00 98.06 494 TYR A C 1
ATOM 3739 O O . TYR A 1 494 ? -4.390 1.782 35.285 1.00 98.06 494 TYR A O 1
ATOM 3747 N N . ILE A 1 495 ? -4.947 -0.027 36.498 1.00 98.12 495 ILE A N 1
ATOM 3748 C CA . ILE A 1 495 ? -6.394 0.208 36.525 1.00 98.12 495 ILE A CA 1
ATOM 3749 C C . ILE A 1 495 ? -6.941 0.030 37.945 1.00 98.12 495 ILE A C 1
ATOM 3751 O O . ILE A 1 495 ? -6.513 -0.865 38.670 1.00 98.12 495 ILE A O 1
ATOM 3755 N N . GLY A 1 496 ? -7.887 0.863 38.369 1.00 97.25 496 GLY A N 1
ATOM 3756 C CA . GLY A 1 496 ? -8.529 0.711 39.675 1.00 97.25 496 GLY A CA 1
ATOM 3757 C C . GLY A 1 496 ? -9.725 1.628 39.874 1.00 97.25 496 GLY A C 1
ATOM 3758 O O . GLY A 1 496 ? -9.982 2.505 39.057 1.00 97.25 496 GLY A O 1
ATOM 3759 N N . TYR A 1 497 ? -10.464 1.428 40.959 1.00 96.19 497 TYR A N 1
ATOM 3760 C CA . TYR A 1 497 ? -11.595 2.290 41.314 1.00 96.19 497 TYR A CA 1
ATOM 3761 C C . TYR A 1 497 ? -11.114 3.653 41.828 1.00 96.19 497 TYR A C 1
ATOM 3763 O O . TYR A 1 497 ? -10.077 3.742 42.492 1.00 96.19 497 TYR A O 1
ATOM 3771 N N . VAL A 1 498 ? -11.867 4.718 41.530 1.00 95.69 498 VAL A N 1
ATOM 3772 C CA . VAL A 1 498 ? -11.509 6.098 41.910 1.00 95.69 498 VAL A CA 1
ATOM 3773 C C . VAL A 1 498 ? -11.140 6.243 43.401 1.00 95.69 498 VAL A C 1
ATOM 3775 O O . VAL A 1 498 ? -10.080 6.815 43.673 1.00 95.69 498 VAL A O 1
ATOM 3778 N N . PRO A 1 499 ? -11.915 5.719 44.378 1.00 95.25 499 PRO A N 1
ATOM 3779 C CA . PRO A 1 499 ? -11.600 5.896 45.798 1.00 95.25 499 PRO A CA 1
ATOM 3780 C C . PRO A 1 499 ? -10.271 5.251 46.207 1.00 95.25 499 PRO A C 1
ATOM 3782 O O . PRO A 1 499 ? -9.487 5.836 46.956 1.00 95.25 499 PRO A O 1
ATOM 3785 N N . GLU A 1 500 ? -9.995 4.046 45.714 1.00 96.44 500 GLU A N 1
ATOM 3786 C CA . GLU A 1 500 ? -8.777 3.307 46.021 1.00 96.44 500 GLU A CA 1
ATOM 3787 C C . GLU A 1 500 ? -7.545 3.922 45.347 1.00 96.44 500 GLU A C 1
ATOM 3789 O O . GLU A 1 500 ? -6.488 3.997 45.978 1.00 96.44 500 GLU A O 1
ATOM 3794 N N . ILE A 1 501 ? -7.680 4.431 44.116 1.00 96.12 501 ILE A N 1
ATOM 3795 C CA . ILE A 1 501 ? -6.608 5.174 43.441 1.00 96.12 501 ILE A CA 1
ATOM 3796 C C . ILE A 1 501 ? -6.318 6.491 44.171 1.00 96.12 501 ILE A C 1
ATOM 3798 O O . ILE A 1 501 ? -5.154 6.798 44.415 1.00 96.12 501 ILE A O 1
ATOM 3802 N N . LEU A 1 502 ? -7.336 7.250 44.592 1.00 94.44 502 LEU A N 1
ATOM 3803 C CA . LEU A 1 502 ? -7.124 8.470 45.383 1.00 94.44 502 LEU A CA 1
ATOM 3804 C C . LEU A 1 502 ? -6.407 8.171 46.700 1.00 94.44 502 LEU A C 1
ATOM 3806 O O . LEU A 1 502 ? -5.401 8.810 47.004 1.00 94.44 502 LEU A O 1
ATOM 3810 N N . LYS A 1 503 ? -6.850 7.141 47.430 1.00 94.44 503 LYS A N 1
ATOM 3811 C CA . LYS A 1 503 ? -6.200 6.703 48.672 1.00 94.44 503 LYS A CA 1
ATOM 3812 C C . LYS A 1 503 ? -4.736 6.301 48.453 1.00 94.44 503 LYS A C 1
ATOM 3814 O O . LYS A 1 503 ? -3.905 6.543 49.325 1.00 94.44 503 LYS A O 1
ATOM 3819 N N . LEU A 1 504 ? -4.409 5.711 47.302 1.00 95.25 504 LEU A N 1
ATOM 3820 C CA . LEU A 1 504 ? -3.036 5.389 46.907 1.00 95.25 504 LEU A CA 1
ATOM 3821 C C . LEU A 1 504 ? -2.203 6.651 46.623 1.00 95.25 504 LEU A C 1
ATOM 3823 O O . LEU A 1 504 ? -1.109 6.787 47.166 1.00 95.25 504 LEU A O 1
ATOM 3827 N N . LEU A 1 505 ? -2.721 7.592 45.828 1.00 94.38 505 LEU A N 1
ATOM 3828 C CA . LEU A 1 505 ? -2.023 8.835 45.454 1.00 94.38 505 LEU A CA 1
ATOM 3829 C C . LEU A 1 505 ? -1.907 9.845 46.616 1.00 94.38 505 LEU A C 1
ATOM 3831 O O . LEU A 1 505 ? -1.103 10.779 46.568 1.00 94.38 505 LEU A O 1
ATOM 3835 N N . GLU A 1 506 ? -2.726 9.703 47.657 1.00 93.31 506 GLU A N 1
ATOM 3836 C CA . GLU A 1 506 ? -2.710 10.546 48.860 1.00 93.31 506 GLU A CA 1
ATOM 3837 C C . GLU A 1 506 ? -1.893 9.977 50.019 1.00 93.31 506 GLU A C 1
ATOM 3839 O O . GLU A 1 506 ? -1.718 10.668 51.021 1.00 93.31 506 GLU A O 1
ATOM 3844 N N . ARG A 1 507 ? -1.347 8.763 49.875 1.00 91.38 507 ARG A N 1
ATOM 3845 C CA . ARG A 1 507 ? -0.567 8.091 50.923 1.00 91.38 507 ARG A CA 1
ATOM 3846 C C . ARG A 1 507 ? 0.647 8.902 51.381 1.00 91.38 507 ARG A C 1
ATOM 3848 O O . ARG A 1 507 ? 0.886 9.006 52.581 1.00 91.38 507 ARG A O 1
ATOM 3855 N N . GLU A 1 508 ? 1.413 9.444 50.439 1.00 91.56 508 GLU A N 1
ATOM 3856 C CA . GLU A 1 508 ? 2.574 10.299 50.702 1.00 91.56 508 GLU A CA 1
ATOM 3857 C C . GLU A 1 508 ? 2.666 11.419 49.651 1.00 91.56 508 GLU A C 1
ATOM 3859 O O . GLU A 1 508 ? 2.076 11.328 48.570 1.00 91.56 508 GLU A O 1
ATOM 3864 N N . GLU A 1 509 ? 3.357 12.512 49.979 1.00 91.25 509 GLU A N 1
ATOM 3865 C CA . GLU A 1 509 ? 3.708 13.544 48.998 1.00 91.25 509 GLU A CA 1
ATOM 3866 C C . GLU A 1 509 ? 4.938 13.104 48.195 1.00 91.25 509 GLU A C 1
ATOM 3868 O O . GLU A 1 509 ? 5.839 12.469 48.740 1.00 91.25 509 GLU A O 1
ATOM 3873 N N . ILE A 1 510 ? 4.976 13.454 46.909 1.00 92.31 510 ILE A N 1
ATOM 3874 C CA . ILE A 1 510 ? 6.067 13.110 45.992 1.00 92.31 510 ILE A CA 1
ATOM 3875 C C . ILE A 1 510 ? 6.557 14.368 45.270 1.00 92.31 510 ILE A C 1
ATOM 3877 O O . ILE A 1 510 ? 5.743 15.165 44.788 1.00 92.31 510 ILE A O 1
ATOM 3881 N N . ALA A 1 511 ? 7.877 14.570 45.195 1.00 91.88 511 ALA A N 1
ATOM 3882 C CA . ALA A 1 511 ? 8.430 15.663 44.404 1.00 91.88 511 ALA A CA 1
ATOM 3883 C C . ALA A 1 511 ? 8.318 15.349 42.905 1.00 91.88 511 ALA A C 1
ATOM 3885 O O . ALA A 1 511 ? 8.388 14.194 42.491 1.00 91.88 511 ALA A O 1
ATOM 3886 N N . ASP A 1 512 ? 8.197 16.379 42.065 1.00 89.31 512 ASP A N 1
ATOM 3887 C CA . ASP A 1 512 ? 8.025 16.193 40.617 1.00 89.31 512 ASP A CA 1
ATOM 3888 C C . ASP A 1 512 ? 9.155 15.359 39.986 1.00 89.31 512 ASP A C 1
ATOM 3890 O O . ASP A 1 512 ? 8.909 14.567 39.077 1.00 89.31 512 ASP A O 1
ATOM 3894 N N . THR A 1 513 ? 10.378 15.489 40.502 1.00 90.06 513 THR A N 1
ATOM 3895 C CA . THR A 1 513 ? 11.576 14.787 40.024 1.00 90.06 513 THR A CA 1
ATOM 3896 C C . THR A 1 513 ? 11.790 13.401 40.624 1.00 90.06 513 THR A C 1
ATOM 3898 O O . THR A 1 513 ? 12.687 12.704 40.157 1.00 90.06 513 THR A O 1
ATOM 3901 N N . ASP A 1 514 ? 11.033 13.014 41.653 1.00 91.06 514 ASP A N 1
ATOM 3902 C CA . ASP A 1 514 ? 11.172 11.696 42.281 1.00 91.06 514 ASP A CA 1
ATOM 3903 C C . ASP A 1 514 ? 10.645 10.591 41.356 1.00 91.06 514 ASP A C 1
ATOM 3905 O O . ASP A 1 514 ? 10.000 10.856 40.344 1.00 91.06 514 ASP A O 1
ATOM 3909 N N . ASP A 1 515 ? 10.932 9.336 41.687 1.00 91.81 515 ASP A N 1
ATOM 3910 C CA . ASP A 1 515 ? 10.558 8.182 40.872 1.00 91.81 515 ASP A CA 1
ATOM 3911 C C . ASP A 1 515 ? 9.124 7.710 41.155 1.00 91.81 515 ASP A C 1
ATOM 3913 O O . ASP A 1 515 ? 8.774 7.377 42.292 1.00 91.81 515 ASP A O 1
ATOM 3917 N N . ASP A 1 516 ? 8.292 7.649 40.114 1.00 92.44 516 ASP A N 1
ATOM 3918 C CA . ASP A 1 516 ? 6.905 7.199 40.226 1.00 92.44 516 ASP A CA 1
ATOM 3919 C C . ASP A 1 516 ? 6.804 5.698 40.532 1.00 92.44 516 ASP A C 1
ATOM 3921 O O . ASP A 1 516 ? 5.952 5.280 41.320 1.00 92.44 516 ASP A O 1
ATOM 3925 N N . GLN A 1 517 ? 7.696 4.878 39.973 1.00 94.88 517 GLN A N 1
ATOM 3926 C CA . GLN A 1 517 ? 7.691 3.432 40.199 1.00 94.88 517 GLN A CA 1
ATOM 3927 C C . GLN A 1 517 ? 8.068 3.064 41.638 1.00 94.88 517 GLN A C 1
ATOM 3929 O O . GLN A 1 517 ? 7.436 2.190 42.245 1.00 94.88 517 GLN A O 1
ATOM 3934 N N . LEU A 1 518 ? 9.046 3.752 42.226 1.00 94.19 518 LEU A N 1
ATOM 3935 C CA . LEU A 1 518 ? 9.454 3.569 43.614 1.00 94.19 518 LEU A CA 1
ATOM 3936 C C . LEU A 1 518 ? 8.342 3.975 44.588 1.00 94.19 518 LEU A C 1
ATOM 3938 O O . LEU A 1 518 ? 8.137 3.279 45.585 1.00 94.19 518 LEU A O 1
ATOM 3942 N N . PHE A 1 519 ? 7.606 5.053 44.297 1.00 95.06 519 PHE A N 1
ATOM 3943 C CA . PHE A 1 519 ? 6.440 5.483 45.079 1.00 95.06 519 PHE A CA 1
ATOM 3944 C C . PHE A 1 519 ? 5.383 4.373 45.163 1.00 95.06 519 PHE A C 1
ATOM 3946 O O . PHE A 1 519 ? 5.000 3.948 46.258 1.00 95.06 519 PHE A O 1
ATOM 3953 N N . PHE A 1 520 ? 4.974 3.814 44.019 1.00 96.56 520 PHE A N 1
ATOM 3954 C CA . PHE A 1 520 ? 3.996 2.723 43.998 1.00 96.56 520 PHE A CA 1
ATOM 3955 C C . PHE A 1 520 ? 4.553 1.415 44.577 1.00 96.56 520 PHE A C 1
ATOM 3957 O O . PHE A 1 520 ? 3.834 0.696 45.273 1.00 96.56 520 PHE A O 1
ATOM 3964 N N . THR A 1 521 ? 5.841 1.126 44.372 1.00 96.12 521 THR A N 1
ATOM 3965 C CA . THR A 1 521 ? 6.518 -0.041 44.961 1.00 96.12 521 THR A CA 1
ATOM 3966 C C . THR A 1 521 ? 6.482 0.003 46.487 1.00 96.12 521 THR A C 1
ATOM 3968 O O . THR A 1 521 ? 6.123 -0.985 47.127 1.00 96.12 521 THR A O 1
ATOM 3971 N N . LYS A 1 522 ? 6.796 1.152 47.098 1.00 95.06 522 LYS A N 1
ATOM 3972 C CA . LYS A 1 522 ? 6.733 1.322 48.559 1.00 95.06 522 LYS A CA 1
ATOM 3973 C C . LYS A 1 522 ? 5.318 1.124 49.104 1.00 95.06 522 LYS A C 1
ATOM 3975 O O . LYS A 1 522 ? 5.172 0.562 50.187 1.00 95.06 522 LYS A O 1
ATOM 3980 N N . ALA A 1 523 ? 4.295 1.559 48.367 1.00 95.25 523 ALA A N 1
ATOM 3981 C CA . ALA A 1 523 ? 2.901 1.335 48.738 1.00 95.25 523 ALA A CA 1
ATOM 3982 C C . ALA A 1 523 ? 2.491 -0.145 48.623 1.00 95.25 523 ALA A C 1
ATOM 3984 O O . ALA A 1 523 ? 1.795 -0.649 49.499 1.00 95.25 523 ALA A O 1
ATOM 3985 N N . TYR A 1 524 ? 2.956 -0.859 47.592 1.00 96.56 524 TYR A N 1
ATOM 3986 C CA . TYR A 1 524 ? 2.664 -2.285 47.397 1.00 96.56 524 TYR A CA 1
ATOM 3987 C C . TYR A 1 524 ? 3.344 -3.200 48.430 1.00 96.56 524 TYR A C 1
ATOM 3989 O O . TYR A 1 524 ? 2.796 -4.233 48.820 1.00 96.56 524 TYR A O 1
ATOM 3997 N N . LEU A 1 525 ? 4.554 -2.839 48.864 1.00 96.12 525 LEU A N 1
ATOM 3998 C CA . LEU A 1 525 ? 5.333 -3.606 49.842 1.00 96.12 525 LEU A CA 1
ATOM 3999 C C . LEU A 1 525 ? 4.842 -3.442 51.287 1.00 96.12 525 LEU A C 1
ATOM 4001 O O . LEU A 1 525 ? 5.212 -4.232 52.154 1.00 96.12 525 LEU A O 1
ATOM 4005 N N . ASP A 1 526 ? 4.011 -2.439 51.553 1.00 96.06 526 ASP A N 1
ATOM 4006 C CA . ASP A 1 526 ? 3.296 -2.291 52.815 1.00 96.06 526 ASP A CA 1
ATOM 4007 C C . ASP A 1 526 ? 2.078 -3.221 52.815 1.00 96.06 526 ASP A C 1
ATOM 4009 O O . ASP A 1 526 ? 1.025 -2.892 52.274 1.00 96.06 526 ASP A O 1
ATOM 4013 N N . GLU A 1 527 ? 2.235 -4.408 53.404 1.00 94.38 527 GLU A N 1
ATOM 4014 C CA . GLU A 1 527 ? 1.204 -5.453 53.441 1.00 94.38 527 GLU A CA 1
ATOM 4015 C C . GLU A 1 527 ? -0.131 -4.943 53.998 1.00 94.38 527 GLU A C 1
ATOM 4017 O O . GLU A 1 527 ? -1.184 -5.186 53.409 1.00 94.38 527 GLU A O 1
ATOM 4022 N N . THR A 1 528 ? -0.086 -4.155 55.077 1.00 94.94 528 THR A N 1
ATOM 4023 C CA . THR A 1 528 ? -1.299 -3.612 55.701 1.00 94.94 528 THR A CA 1
ATOM 4024 C C . THR A 1 528 ? -2.035 -2.656 54.769 1.00 94.94 528 THR A C 1
ATOM 4026 O O . THR A 1 528 ? -3.265 -2.688 54.676 1.00 94.94 528 THR A O 1
ATOM 4029 N N . PHE A 1 529 ? -1.289 -1.824 54.040 1.00 95.19 529 PHE A N 1
ATOM 4030 C CA . PHE A 1 529 ? -1.862 -0.885 53.092 1.00 95.19 529 PHE A CA 1
ATOM 4031 C C . PHE A 1 529 ? -2.377 -1.592 51.837 1.00 95.19 529 PHE A C 1
ATOM 4033 O O . PHE A 1 529 ? -3.530 -1.362 51.454 1.00 95.19 529 PHE A O 1
ATOM 4040 N N . ARG A 1 530 ? -1.569 -2.485 51.248 1.00 95.44 530 ARG A N 1
ATOM 4041 C CA . ARG A 1 530 ? -1.898 -3.291 50.063 1.00 95.44 530 ARG A CA 1
ATOM 4042 C C . ARG A 1 530 ? -3.222 -4.025 50.242 1.00 95.44 530 ARG A C 1
ATOM 4044 O O . ARG A 1 530 ? -4.092 -3.935 49.373 1.00 95.44 530 ARG A O 1
ATOM 4051 N N . ASP A 1 531 ? -3.404 -4.684 51.382 1.00 94.12 531 ASP A N 1
ATOM 4052 C CA . ASP A 1 531 ? -4.620 -5.441 51.677 1.00 94.12 531 ASP A CA 1
ATOM 4053 C C . ASP A 1 531 ? -5.827 -4.509 51.883 1.00 94.12 531 ASP A C 1
ATOM 4055 O O . ASP A 1 531 ? -6.940 -4.820 51.449 1.00 94.12 531 ASP A O 1
ATOM 4059 N N . SER A 1 532 ? -5.610 -3.318 52.461 1.00 95.25 532 SER A N 1
ATOM 4060 C CA . SER A 1 532 ? -6.672 -2.329 52.705 1.00 95.25 532 SER A CA 1
ATOM 4061 C C . SER A 1 532 ? -7.321 -1.779 51.431 1.00 95.25 532 SER A C 1
ATOM 4063 O O . SER A 1 532 ? -8.481 -1.368 51.476 1.00 95.25 532 SER A O 1
ATOM 4065 N N . ILE A 1 533 ? -6.584 -1.747 50.316 1.00 95.31 533 ILE A N 1
ATOM 4066 C CA . ILE A 1 533 ? -7.069 -1.297 49.000 1.00 95.31 533 ILE A CA 1
ATOM 4067 C C . ILE A 1 533 ? -7.113 -2.432 47.973 1.00 95.31 533 ILE A C 1
ATOM 4069 O O . ILE A 1 533 ? -7.272 -2.165 46.788 1.00 95.31 533 ILE A O 1
ATOM 4073 N N . LYS A 1 534 ? -6.953 -3.693 48.407 1.00 96.19 534 LYS A N 1
ATOM 4074 C CA . LYS A 1 534 ? -6.912 -4.894 47.551 1.00 96.19 534 LYS A CA 1
ATOM 4075 C C . LYS A 1 534 ? -6.064 -4.696 46.286 1.00 96.19 534 LYS A C 1
ATOM 4077 O O . LYS A 1 534 ? -6.530 -4.961 45.172 1.00 96.19 534 LYS A O 1
ATOM 4082 N N . MET A 1 535 ? -4.849 -4.184 46.473 1.00 97.38 535 MET A N 1
ATOM 4083 C CA . MET A 1 535 ? -3.900 -3.914 45.394 1.00 97.38 535 MET A CA 1
ATOM 4084 C C . MET A 1 535 ? -3.209 -5.212 44.956 1.00 97.38 535 MET A C 1
ATOM 4086 O O . MET A 1 535 ? -2.690 -5.951 45.791 1.00 97.38 535 MET A O 1
ATOM 4090 N N . GLN A 1 536 ? -3.202 -5.490 43.652 1.00 97.25 536 GLN A N 1
ATOM 4091 C CA . GLN A 1 536 ? -2.603 -6.687 43.047 1.00 97.25 536 GLN A CA 1
ATOM 4092 C C . GLN A 1 536 ? -1.749 -6.328 41.823 1.00 97.25 536 GLN A C 1
ATOM 4094 O O . GLN A 1 536 ? -1.830 -5.208 41.313 1.00 97.25 536 GLN A O 1
ATOM 4099 N N . LEU A 1 537 ? -0.958 -7.288 41.333 1.00 97.75 537 LEU A N 1
ATOM 4100 C CA . LEU A 1 537 ? -0.210 -7.164 40.080 1.00 97.75 537 LEU A CA 1
ATOM 4101 C C . LEU A 1 537 ? -0.732 -8.158 39.035 1.00 97.75 537 LEU A C 1
ATOM 4103 O O . LEU A 1 537 ? -1.082 -9.294 39.357 1.00 97.75 537 LEU A O 1
ATOM 4107 N N . ASP A 1 538 ? -0.726 -7.753 37.768 1.00 97.12 538 ASP A N 1
ATOM 4108 C CA . ASP A 1 538 ? -1.053 -8.609 36.626 1.00 97.12 538 ASP A CA 1
ATOM 4109 C C . ASP A 1 538 ? 0.118 -9.543 36.282 1.00 97.12 538 ASP A C 1
ATOM 4111 O O . ASP A 1 538 ? 0.816 -9.386 35.279 1.00 97.12 538 ASP A O 1
ATOM 4115 N N . HIS A 1 539 ? 0.363 -10.520 37.156 1.00 95.69 539 HIS A N 1
ATOM 4116 C CA . HIS A 1 539 ? 1.509 -11.427 37.072 1.00 95.69 539 HIS A CA 1
ATOM 4117 C C . HIS A 1 539 ? 1.580 -12.207 35.750 1.00 95.69 539 HIS A C 1
ATOM 4119 O O . HIS A 1 539 ? 2.674 -12.534 35.290 1.00 95.69 539 HIS A O 1
ATOM 4125 N N . LYS A 1 540 ? 0.432 -12.525 35.138 1.00 93.94 540 LYS A N 1
ATOM 4126 C CA . LYS A 1 540 ? 0.364 -13.334 33.911 1.00 93.94 540 LYS A CA 1
ATOM 4127 C C . LYS A 1 540 ? 0.293 -12.507 32.629 1.00 93.94 540 LYS A C 1
ATOM 4129 O O . LYS A 1 540 ? 0.259 -13.105 31.556 1.00 93.94 540 LYS A O 1
ATOM 4134 N N . SER A 1 541 ? 0.283 -11.177 32.731 1.00 94.81 541 SER A N 1
ATOM 4135 C CA . SER A 1 541 ? 0.102 -10.277 31.589 1.00 94.81 541 SER A CA 1
ATOM 4136 C C . SER A 1 541 ? -1.192 -10.571 30.821 1.00 94.81 541 SER A C 1
ATOM 4138 O O . SER A 1 541 ? -1.178 -10.739 29.602 1.00 94.81 541 SER A O 1
ATOM 4140 N N . ASP A 1 542 ? -2.316 -10.701 31.533 1.00 93.38 542 ASP A N 1
ATOM 4141 C CA . ASP A 1 542 ? -3.633 -10.889 30.903 1.00 93.38 542 ASP A CA 1
ATOM 4142 C C . ASP A 1 542 ? -4.182 -9.564 30.349 1.00 93.38 542 ASP A C 1
ATOM 4144 O O . ASP A 1 542 ? -4.829 -9.524 29.300 1.00 93.38 542 ASP A O 1
ATOM 4148 N N . ILE A 1 543 ? -3.874 -8.451 31.017 1.00 96.31 543 ILE A N 1
ATOM 4149 C CA . ILE A 1 543 ? -4.237 -7.096 30.591 1.00 96.31 543 ILE A CA 1
ATOM 4150 C C . ILE A 1 543 ? -2.999 -6.359 30.095 1.00 96.31 543 ILE A C 1
ATOM 4152 O O . ILE A 1 543 ? -3.016 -5.809 28.995 1.00 96.31 543 ILE A O 1
ATOM 4156 N N . PHE A 1 544 ? -1.931 -6.364 30.889 1.00 97.31 544 PHE A N 1
ATOM 4157 C CA . PHE A 1 544 ? -0.766 -5.510 30.715 1.00 97.31 544 PHE A CA 1
ATOM 4158 C C . PHE A 1 544 ? 0.482 -6.317 30.339 1.00 97.31 544 PHE A C 1
ATOM 4160 O O . PHE A 1 544 ? 0.981 -7.121 31.128 1.00 97.31 544 PHE A O 1
ATOM 4167 N N . GLN A 1 545 ? 1.046 -6.048 29.161 1.00 96.50 545 GLN A N 1
ATOM 4168 C CA . GLN A 1 545 ? 2.295 -6.659 28.708 1.00 96.50 545 GLN A CA 1
ATOM 4169 C C . GLN A 1 545 ? 3.417 -5.625 28.619 1.00 96.50 545 GLN A C 1
ATOM 4171 O O . GLN A 1 545 ? 3.525 -4.878 27.647 1.00 96.50 545 GLN A O 1
ATOM 4176 N N . ASN A 1 546 ? 4.299 -5.637 29.616 1.00 96.12 546 ASN A N 1
ATOM 4177 C CA . ASN A 1 546 ? 5.585 -4.943 29.564 1.00 96.12 546 ASN A CA 1
ATOM 4178 C C . ASN A 1 546 ? 6.553 -5.739 28.680 1.00 96.12 546 ASN A C 1
ATOM 4180 O O . ASN A 1 546 ? 6.624 -6.959 28.819 1.00 96.12 546 ASN A O 1
ATOM 4184 N N . LEU A 1 547 ? 7.267 -5.088 27.758 1.00 94.00 547 LEU A N 1
ATOM 4185 C CA . LEU A 1 547 ? 8.127 -5.752 26.767 1.00 94.00 547 LEU A CA 1
ATOM 4186 C C . LEU A 1 547 ? 9.598 -5.854 27.202 1.00 94.00 547 LEU A C 1
ATOM 4188 O O . LEU A 1 547 ? 10.367 -6.633 26.626 1.00 94.00 547 LEU A O 1
ATOM 4192 N N . HIS A 1 548 ? 10.026 -5.094 28.214 1.00 92.19 548 HIS A N 1
ATOM 4193 C CA . HIS A 1 548 ? 11.407 -5.154 28.679 1.00 92.19 548 HIS A CA 1
ATOM 4194 C C . HIS A 1 548 ? 11.740 -6.516 29.302 1.00 92.19 548 HIS A C 1
ATOM 4196 O O . HIS A 1 548 ? 11.141 -6.934 30.288 1.00 92.19 548 HIS A O 1
ATOM 4202 N N . GLY A 1 549 ? 12.737 -7.199 28.732 1.00 87.31 549 GLY A N 1
ATOM 4203 C CA . GLY A 1 549 ? 13.224 -8.488 29.232 1.00 87.31 549 GLY A CA 1
ATOM 4204 C C . GLY A 1 549 ? 12.384 -9.704 28.843 1.00 87.31 549 GLY A C 1
ATOM 4205 O O . GLY A 1 549 ? 12.685 -10.787 29.328 1.00 87.31 549 GLY A O 1
ATOM 4206 N N . VAL A 1 550 ? 11.370 -9.549 27.982 1.00 88.56 550 VAL A N 1
ATOM 4207 C CA . VAL A 1 550 ? 10.440 -10.641 27.626 1.00 88.56 550 VAL A CA 1
ATOM 4208 C C . VAL A 1 550 ? 10.189 -10.775 26.125 1.00 88.56 550 VAL A C 1
ATOM 4210 O O . VAL A 1 550 ? 9.228 -11.415 25.725 1.00 88.56 550 VAL A O 1
ATOM 4213 N N . ALA A 1 551 ? 11.025 -10.174 25.274 1.00 78.56 551 ALA A N 1
ATOM 4214 C CA . ALA A 1 551 ? 10.826 -10.197 23.820 1.00 78.56 551 ALA A CA 1
ATOM 4215 C C . ALA A 1 551 ? 10.671 -11.624 23.253 1.00 78.56 551 ALA A C 1
ATOM 4217 O O . ALA A 1 551 ? 9.852 -11.832 22.364 1.00 78.56 551 ALA A O 1
ATOM 4218 N N . ASP A 1 552 ? 11.389 -12.600 23.819 1.00 82.19 552 ASP A N 1
ATOM 4219 C CA . ASP A 1 552 ? 11.334 -14.011 23.413 1.00 82.19 552 ASP A CA 1
ATOM 4220 C C . ASP A 1 552 ? 10.051 -14.733 23.876 1.00 82.19 552 ASP A C 1
ATOM 4222 O O . ASP A 1 552 ? 9.757 -15.836 23.421 1.00 82.19 552 ASP A O 1
ATOM 4226 N N . GLU A 1 553 ? 9.276 -14.130 24.784 1.00 86.19 553 GLU A N 1
ATOM 4227 C CA . GLU A 1 553 ? 7.975 -14.648 25.227 1.00 86.19 553 GLU A CA 1
ATOM 4228 C C . GLU A 1 553 ? 6.828 -14.205 24.308 1.00 86.19 553 GLU A C 1
ATOM 4230 O O . GLU A 1 553 ? 5.709 -14.694 24.459 1.00 86.19 553 GLU A O 1
ATOM 4235 N N . ILE A 1 554 ? 7.077 -13.265 23.390 1.00 89.25 554 ILE A N 1
ATOM 4236 C CA . ILE A 1 554 ? 6.040 -12.609 22.593 1.00 89.25 554 ILE A CA 1
ATOM 4237 C C . ILE A 1 554 ? 5.989 -13.189 21.184 1.00 89.25 554 ILE A C 1
ATOM 4239 O O . ILE A 1 554 ? 6.941 -13.073 20.414 1.00 89.25 554 ILE A O 1
ATOM 4243 N N . GLU A 1 555 ? 4.833 -13.734 20.815 1.00 84.88 555 GLU A N 1
ATOM 4244 C CA . GLU A 1 555 ? 4.549 -14.169 19.450 1.00 84.88 555 GLU A CA 1
ATOM 4245 C C . GLU A 1 555 ? 3.494 -13.267 18.802 1.00 84.88 555 GLU A C 1
ATOM 4247 O O . GLU A 1 555 ? 2.468 -12.935 19.404 1.00 84.88 555 GLU A O 1
ATOM 4252 N N . VAL A 1 556 ? 3.744 -12.891 17.545 1.00 80.94 556 VAL A N 1
ATOM 4253 C CA . VAL A 1 556 ? 2.742 -12.264 16.681 1.00 80.94 556 VAL A CA 1
ATOM 4254 C C . VAL A 1 556 ? 2.029 -13.385 15.933 1.00 80.94 556 VAL A C 1
ATOM 4256 O O . VAL A 1 556 ? 2.485 -13.832 14.882 1.00 80.94 556 VAL A O 1
ATOM 4259 N N . ALA A 1 557 ? 0.927 -13.866 16.495 1.00 68.56 557 ALA A N 1
ATOM 4260 C CA . ALA A 1 557 ? 0.138 -14.916 15.876 1.00 68.56 557 ALA A CA 1
ATOM 4261 C C . ALA A 1 557 ? -0.828 -14.293 14.869 1.00 68.56 557 ALA A C 1
ATOM 4263 O O . ALA A 1 557 ? -1.654 -13.447 15.231 1.00 68.56 557 ALA A O 1
ATOM 4264 N N . SER A 1 558 ? -0.765 -14.730 13.614 1.00 62.28 558 SER A N 1
ATOM 4265 C CA . SER A 1 558 ? -1.881 -14.514 12.712 1.00 62.28 558 SER A CA 1
ATOM 4266 C C . SER A 1 558 ? -3.002 -15.486 13.042 1.00 62.28 558 SER A C 1
ATOM 4268 O O . SER A 1 558 ? -2.815 -16.701 13.124 1.00 62.28 558 SER A O 1
ATOM 4270 N N . VAL A 1 559 ? -4.197 -14.952 13.268 1.00 56.78 559 VAL A N 1
ATOM 4271 C CA . VAL A 1 559 ? -5.374 -15.798 13.438 1.00 56.78 559 VAL A CA 1
ATOM 4272 C C . VAL A 1 559 ? -6.010 -16.024 12.076 1.00 56.78 559 VAL A C 1
ATOM 4274 O O . VAL A 1 559 ? -6.842 -15.235 11.628 1.00 56.78 559 VAL A O 1
ATOM 4277 N N . ASP A 1 560 ? -5.638 -17.141 11.448 1.00 47.28 560 ASP A N 1
ATOM 4278 C CA . ASP A 1 560 ? -6.382 -17.753 10.348 1.00 47.28 560 ASP A CA 1
ATOM 4279 C C . ASP A 1 560 ? -7.723 -18.242 10.886 1.00 47.28 560 ASP A C 1
ATOM 4281 O O . ASP A 1 560 ? -7.903 -19.400 11.283 1.00 47.28 560 ASP A O 1
ATOM 4285 N N . SER A 1 561 ? -8.707 -17.357 10.932 1.00 39.47 561 SER A N 1
ATOM 4286 C CA . SER A 1 561 ? -10.044 -17.813 11.243 1.00 39.47 561 SER A CA 1
ATOM 4287 C C . SER A 1 561 ? -10.632 -18.470 9.989 1.00 39.47 561 SER A C 1
ATOM 4289 O O . SER A 1 561 ? -11.254 -17.850 9.128 1.00 39.47 561 SER A O 1
ATOM 4291 N N . LYS A 1 562 ? -10.457 -19.791 9.884 1.00 38.06 562 LYS A N 1
ATOM 4292 C CA . LYS A 1 562 ? -11.158 -20.610 8.878 1.00 38.06 562 LYS A CA 1
ATOM 4293 C C . LYS A 1 562 ? -12.691 -20.491 8.990 1.00 38.06 562 LYS A C 1
ATOM 4295 O O . LYS A 1 562 ? -13.400 -20.932 8.089 1.00 38.06 562 LYS A O 1
ATOM 4300 N N . GLU A 1 563 ? -13.200 -19.853 10.049 1.00 34.72 563 GLU A N 1
ATOM 4301 C CA . GLU A 1 563 ? -14.625 -19.732 10.362 1.00 34.72 563 GLU A CA 1
ATOM 4302 C C . GLU A 1 563 ? -15.119 -18.299 10.691 1.00 34.72 563 GLU A C 1
ATOM 4304 O O . GLU A 1 563 ? -16.330 -18.123 10.822 1.00 34.72 563 GLU A O 1
ATOM 4309 N N . SER A 1 564 ? -14.281 -17.245 10.758 1.00 36.47 564 SER A N 1
ATOM 4310 C CA . SER A 1 564 ? -14.750 -15.937 11.279 1.00 36.47 564 SER A CA 1
ATOM 4311 C C . SER A 1 564 ? -13.908 -14.688 10.925 1.00 36.47 564 SER A C 1
ATOM 4313 O O . SER A 1 564 ? -13.407 -14.010 11.816 1.00 36.47 564 SER A O 1
ATOM 4315 N N . GLY A 1 565 ? -13.787 -14.319 9.644 1.00 43.59 565 GLY A N 1
ATOM 4316 C CA . GLY A 1 565 ? -13.289 -12.986 9.243 1.00 43.59 565 GLY A CA 1
ATOM 4317 C C . GLY A 1 565 ? -11.781 -12.867 8.946 1.00 43.59 565 GLY A C 1
ATOM 4318 O O . GLY A 1 565 ? -11.099 -13.886 8.829 1.00 43.59 565 GLY A O 1
ATOM 4319 N N . PRO A 1 566 ? -11.283 -11.631 8.711 1.00 42.72 566 PRO A N 1
ATOM 4320 C CA . PRO A 1 566 ? -9.928 -11.388 8.221 1.00 42.72 566 PRO A CA 1
ATOM 4321 C C . PRO A 1 566 ? -8.844 -11.829 9.211 1.00 42.72 566 PRO A C 1
ATOM 4323 O O . PRO A 1 566 ? -9.065 -11.816 10.421 1.00 42.72 566 PRO A O 1
ATOM 4326 N N . GLU A 1 567 ? -7.665 -12.175 8.686 1.00 49.66 567 GLU A N 1
ATOM 4327 C CA . GLU A 1 567 ? -6.465 -12.474 9.472 1.00 49.66 567 GLU A CA 1
ATOM 4328 C C . GLU A 1 567 ? -6.121 -11.256 10.340 1.00 49.66 567 GLU A C 1
ATOM 4330 O O . GLU A 1 567 ? -5.778 -10.184 9.834 1.00 49.66 567 GLU A O 1
ATOM 4335 N N . ARG A 1 568 ? -6.270 -11.393 11.658 1.00 63.25 568 ARG A N 1
ATOM 4336 C CA . ARG A 1 568 ? -5.880 -10.362 12.622 1.00 63.25 568 ARG A CA 1
ATOM 4337 C C . ARG A 1 568 ? -4.603 -10.811 13.311 1.00 63.25 568 ARG A C 1
ATOM 4339 O O . ARG A 1 568 ? -4.524 -11.948 13.776 1.00 63.25 568 ARG A O 1
ATOM 4346 N N . TYR A 1 569 ? -3.627 -9.911 13.388 1.00 75.25 569 TYR A N 1
ATOM 4347 C CA . TYR A 1 569 ? -2.444 -10.128 14.209 1.00 75.25 569 TYR A CA 1
ATOM 4348 C C . TYR A 1 569 ? -2.815 -9.929 15.673 1.00 75.25 569 TYR A C 1
ATOM 4350 O O . TYR A 1 569 ? -3.234 -8.843 16.079 1.00 75.25 569 TYR A O 1
ATOM 4358 N N . LEU A 1 570 ? -2.689 -11.000 16.446 1.00 82.56 570 LEU A N 1
ATOM 4359 C CA . LEU A 1 570 ? -2.806 -10.972 17.894 1.00 82.56 570 LEU A CA 1
ATOM 4360 C C . LEU A 1 570 ? -1.421 -11.118 18.503 1.00 82.56 570 LEU A C 1
ATOM 4362 O O . LEU A 1 570 ? -0.562 -11.829 17.981 1.00 82.56 570 LEU A O 1
ATOM 4366 N N . ILE A 1 571 ? -1.231 -10.456 19.636 1.00 88.56 571 ILE A N 1
ATOM 4367 C CA . ILE A 1 571 ? -0.063 -10.688 20.469 1.00 88.56 571 ILE A CA 1
ATOM 4368 C C . ILE A 1 571 ? -0.409 -11.779 21.465 1.00 88.56 571 ILE A C 1
ATOM 4370 O O . ILE A 1 571 ? -1.436 -11.698 22.137 1.00 88.56 571 ILE A O 1
ATOM 4374 N N . LYS A 1 572 ? 0.450 -12.790 21.556 1.00 90.00 572 LYS A N 1
ATOM 4375 C CA . LYS A 1 572 ? 0.347 -13.856 22.549 1.00 90.00 572 LYS A CA 1
ATOM 4376 C C . LYS A 1 572 ? 1.594 -13.879 23.407 1.00 90.00 572 LYS A C 1
ATOM 4378 O O . LYS A 1 572 ? 2.707 -13.858 22.882 1.00 90.00 572 LYS A O 1
ATOM 4383 N N . ASN A 1 573 ? 1.398 -13.953 24.719 1.00 89.69 573 ASN A N 1
ATOM 4384 C CA . ASN A 1 573 ? 2.467 -14.334 25.626 1.00 89.69 573 ASN A CA 1
ATOM 4385 C C . ASN A 1 573 ? 2.538 -15.865 25.658 1.00 89.69 573 ASN A C 1
ATOM 4387 O O . ASN A 1 573 ? 1.622 -16.533 26.137 1.00 89.69 573 ASN A O 1
ATOM 4391 N N . MET A 1 574 ? 3.618 -16.434 25.135 1.00 88.56 574 MET A N 1
ATOM 4392 C CA . MET A 1 574 ? 3.776 -17.881 24.985 1.00 88.56 574 MET A CA 1
ATOM 4393 C C . MET A 1 574 ? 4.073 -18.597 26.299 1.00 88.56 574 MET A C 1
ATOM 4395 O O . MET A 1 574 ? 3.767 -19.785 26.432 1.00 88.56 574 MET A O 1
ATOM 4399 N N . LEU A 1 575 ? 4.627 -17.881 27.281 1.00 87.69 575 LEU A N 1
ATOM 4400 C CA . LEU A 1 575 ? 4.917 -18.425 28.601 1.00 87.69 575 LEU A CA 1
ATOM 4401 C C . LEU A 1 575 ? 3.628 -18.586 29.416 1.00 87.69 575 LEU A C 1
ATOM 4403 O O . LEU A 1 575 ? 3.372 -19.659 29.955 1.00 87.69 575 LEU A O 1
ATOM 4407 N N . THR A 1 576 ? 2.803 -17.539 29.477 1.00 87.56 576 THR A N 1
ATOM 4408 C CA . THR A 1 576 ? 1.573 -17.509 30.292 1.00 87.56 576 THR A CA 1
ATOM 4409 C C . THR A 1 576 ? 0.321 -17.918 29.516 1.00 87.56 576 THR A C 1
ATOM 4411 O O . THR A 1 576 ? -0.727 -18.152 30.122 1.00 87.56 576 THR A O 1
ATOM 4414 N N . LYS A 1 577 ? 0.426 -18.047 28.186 1.00 89.44 577 LYS A N 1
ATOM 4415 C CA . LYS A 1 577 ? -0.667 -18.357 27.247 1.00 89.44 577 LYS A CA 1
ATOM 4416 C C . LYS A 1 577 ? -1.811 -17.338 27.294 1.00 89.44 577 LYS A C 1
ATOM 4418 O O . LYS A 1 577 ? -2.966 -17.704 27.072 1.00 89.44 577 LYS A O 1
ATOM 4423 N N . THR A 1 578 ? -1.496 -16.079 27.589 1.00 90.56 578 THR A N 1
ATOM 4424 C CA . THR A 1 578 ? -2.456 -14.968 27.617 1.00 90.56 578 THR A CA 1
ATOM 4425 C C . THR A 1 578 ? -2.408 -14.143 26.331 1.00 90.56 578 THR A C 1
ATOM 4427 O O . THR A 1 578 ? -1.418 -14.140 25.594 1.00 90.56 578 THR A O 1
ATOM 4430 N N . GLU A 1 579 ? -3.501 -13.428 26.067 1.00 92.25 579 GLU A N 1
ATOM 4431 C CA . GLU A 1 579 ? -3.614 -12.428 25.002 1.00 92.25 579 GLU A CA 1
ATOM 4432 C C . GLU A 1 579 ? -3.733 -11.053 25.671 1.00 92.25 579 GLU A C 1
ATOM 4434 O O . GLU A 1 579 ? -4.829 -10.709 26.117 1.00 92.25 579 GLU A O 1
ATOM 4439 N N . PRO A 1 580 ? -2.638 -10.287 25.828 1.00 94.94 580 PRO A N 1
ATOM 4440 C CA . PRO A 1 580 ? -2.671 -9.012 26.535 1.00 94.94 580 PRO A CA 1
ATOM 4441 C C . PRO A 1 580 ? -3.530 -7.972 25.813 1.00 94.94 580 PRO A C 1
ATOM 4443 O O . PRO A 1 580 ? -3.602 -7.941 24.586 1.00 94.94 580 PRO A O 1
ATOM 4446 N N . SER A 1 581 ? -4.139 -7.073 26.584 1.00 95.44 581 SER A N 1
ATOM 4447 C CA . SER A 1 581 ? -4.996 -6.003 26.057 1.00 95.44 581 SER A CA 1
ATOM 4448 C C . SER A 1 581 ? -4.259 -4.680 25.829 1.00 95.44 581 SER A C 1
ATOM 4450 O O . SER A 1 581 ? -4.752 -3.829 25.087 1.00 95.44 581 SER A O 1
ATOM 4452 N N . ILE A 1 582 ? -3.096 -4.483 26.456 1.00 96.75 582 ILE A N 1
ATOM 4453 C CA . ILE A 1 582 ? -2.269 -3.276 26.337 1.00 96.75 582 ILE A CA 1
ATOM 4454 C C . ILE A 1 582 ? -0.787 -3.677 26.328 1.00 96.75 582 ILE A C 1
ATOM 4456 O O . ILE A 1 582 ? -0.338 -4.440 27.186 1.00 96.75 582 ILE A O 1
ATOM 4460 N N . LEU A 1 583 ? -0.025 -3.154 25.364 1.00 96.44 583 LEU A N 1
ATOM 4461 C CA . LEU A 1 583 ? 1.430 -3.316 25.285 1.00 96.44 583 LEU A CA 1
ATOM 4462 C C . LEU A 1 583 ? 2.146 -2.078 25.805 1.00 96.44 583 LEU A C 1
ATOM 4464 O O . LEU A 1 583 ? 1.735 -0.963 25.492 1.00 96.44 583 LEU A O 1
ATOM 4468 N N . HIS A 1 584 ? 3.276 -2.288 26.472 1.00 96.38 584 HIS A N 1
ATOM 4469 C CA . HIS A 1 584 ? 4.159 -1.229 26.938 1.00 96.38 584 HIS A CA 1
ATOM 4470 C C . HIS A 1 584 ? 5.613 -1.531 26.582 1.00 96.38 584 HIS A C 1
ATOM 4472 O O . HIS A 1 584 ? 6.207 -2.511 27.033 1.00 96.38 584 HIS A O 1
ATOM 4478 N N . GLY A 1 585 ? 6.193 -0.669 25.750 1.00 93.69 585 GLY A N 1
ATOM 4479 C CA . GLY A 1 585 ? 7.583 -0.720 25.301 1.00 93.69 585 GLY A CA 1
ATOM 4480 C C . GLY A 1 585 ? 8.564 -0.139 26.310 1.00 93.69 585 GLY A C 1
ATOM 4481 O O . GLY A 1 585 ? 9.451 0.621 25.917 1.00 93.69 585 GLY A O 1
ATOM 4482 N N . ASN A 1 586 ? 8.419 -0.510 27.583 1.00 90.88 586 ASN A N 1
ATOM 4483 C CA . ASN A 1 586 ? 9.194 0.036 28.687 1.00 90.88 586 ASN A CA 1
ATOM 4484 C C . ASN A 1 586 ? 10.710 -0.177 28.529 1.00 90.88 586 ASN A C 1
ATOM 4486 O O . ASN A 1 586 ? 11.197 -1.110 27.871 1.00 90.88 586 ASN A O 1
ATOM 4490 N N . GLY A 1 587 ? 11.488 0.703 29.158 1.00 85.56 587 GLY A N 1
ATOM 4491 C CA . GLY A 1 587 ? 12.946 0.623 29.175 1.00 85.56 587 GLY A CA 1
ATOM 4492 C C . GLY A 1 587 ? 13.557 0.593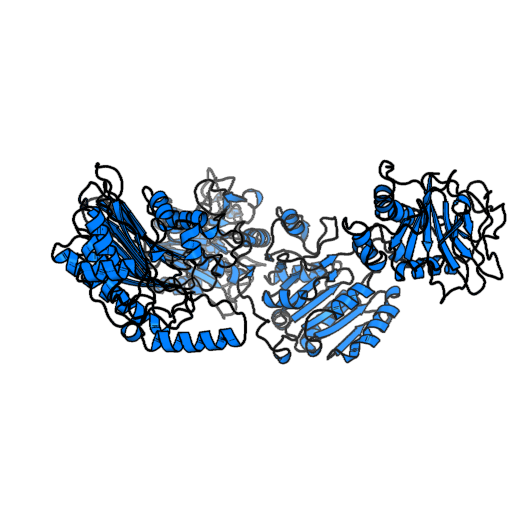 27.768 1.00 85.56 587 GLY A C 1
ATOM 4493 O O . GLY A 1 587 ? 13.385 1.509 26.966 1.00 85.56 587 GLY A O 1
ATOM 4494 N N . ARG A 1 588 ? 14.308 -0.473 27.459 1.00 82.19 588 ARG A N 1
ATOM 4495 C CA . ARG A 1 588 ? 15.035 -0.624 26.178 1.00 82.19 588 ARG A CA 1
ATOM 4496 C C . ARG A 1 588 ? 14.235 -1.326 25.072 1.00 82.19 588 ARG A C 1
ATOM 4498 O O . ARG A 1 588 ? 14.813 -1.701 24.057 1.00 82.19 588 ARG A O 1
ATOM 4505 N N . SER A 1 589 ? 12.931 -1.539 25.254 1.00 88.31 589 SER A N 1
ATOM 4506 C CA . SER A 1 589 ? 12.106 -2.349 24.338 1.00 88.31 589 SER A CA 1
ATOM 4507 C C . SER A 1 589 ? 11.339 -1.543 23.277 1.00 88.31 589 SER A C 1
ATOM 4509 O O . SER A 1 589 ? 10.546 -2.104 22.522 1.00 88.31 589 SER A O 1
ATOM 4511 N N . LYS A 1 590 ? 11.626 -0.241 23.138 1.00 88.69 590 LYS A N 1
ATOM 4512 C CA . LYS A 1 590 ? 10.988 0.643 22.145 1.00 88.69 590 LYS A CA 1
ATOM 4513 C C . LYS A 1 590 ? 11.095 0.143 20.702 1.00 88.69 590 LYS A C 1
ATOM 4515 O O . LYS A 1 590 ? 10.140 0.270 19.945 1.00 88.69 590 LYS A O 1
ATOM 4520 N N . ILE A 1 591 ? 12.227 -0.455 20.320 1.00 88.62 591 ILE A N 1
ATOM 4521 C CA . ILE A 1 591 ? 12.416 -1.015 18.969 1.00 88.62 591 ILE A CA 1
ATOM 4522 C C . ILE A 1 591 ? 11.477 -2.206 18.748 1.00 88.62 591 ILE A C 1
ATOM 4524 O O . ILE A 1 591 ? 10.813 -2.276 17.717 1.00 88.62 591 ILE A O 1
ATOM 4528 N N . SER A 1 592 ? 11.361 -3.098 19.734 1.00 90.06 592 SER A N 1
ATOM 4529 C CA . SER A 1 592 ? 10.411 -4.214 19.693 1.00 90.06 592 SER A CA 1
ATOM 4530 C C . SER A 1 592 ? 8.973 -3.706 19.603 1.00 90.06 592 SER A C 1
ATOM 4532 O O . SER A 1 592 ? 8.202 -4.202 18.789 1.00 90.06 592 SER A O 1
ATOM 4534 N N . LEU A 1 593 ? 8.620 -2.663 20.361 1.00 93.12 593 LEU A N 1
ATOM 4535 C CA . LEU A 1 593 ? 7.300 -2.040 20.265 1.00 93.12 593 LEU A CA 1
ATOM 4536 C C . LEU A 1 593 ? 7.050 -1.406 18.886 1.00 93.12 593 LEU A C 1
ATOM 4538 O O . LEU A 1 593 ? 5.940 -1.493 18.369 1.00 93.12 593 LEU A O 1
ATOM 4542 N N . ASN A 1 594 ? 8.059 -0.778 18.274 1.00 92.62 594 ASN A N 1
ATOM 4543 C CA . ASN A 1 594 ? 7.959 -0.230 16.917 1.00 92.62 594 ASN A CA 1
ATOM 4544 C C . ASN A 1 594 ? 7.700 -1.334 15.887 1.00 92.62 594 ASN A C 1
ATOM 4546 O O . ASN A 1 594 ? 6.804 -1.175 15.062 1.00 92.62 594 ASN A O 1
ATOM 4550 N N . TYR A 1 595 ? 8.416 -2.458 15.990 1.00 92.38 595 TYR A N 1
ATOM 4551 C CA . TYR A 1 595 ? 8.183 -3.646 15.167 1.00 92.38 595 TYR A CA 1
ATOM 4552 C C . TYR A 1 595 ? 6.748 -4.168 15.325 1.00 92.38 595 TYR A C 1
ATOM 4554 O O . TYR A 1 595 ? 6.037 -4.311 14.334 1.00 92.38 595 TYR A O 1
ATOM 4562 N N . LEU A 1 596 ? 6.281 -4.380 16.562 1.00 92.44 596 LEU A N 1
ATOM 4563 C CA . LEU A 1 596 ? 4.916 -4.855 16.817 1.00 92.44 596 LEU A CA 1
ATOM 4564 C C . LEU A 1 596 ? 3.869 -3.856 16.300 1.00 92.44 596 LEU A C 1
ATOM 4566 O O . LEU A 1 596 ? 2.892 -4.250 15.665 1.00 92.44 596 LEU A O 1
ATOM 4570 N N . GLY A 1 597 ? 4.104 -2.558 16.504 1.00 92.38 597 GLY A N 1
ATOM 4571 C CA . GLY A 1 597 ? 3.218 -1.478 16.071 1.00 92.38 597 GLY A CA 1
ATOM 4572 C C . GLY A 1 597 ? 3.024 -1.372 14.556 1.00 92.38 597 GLY A C 1
ATOM 4573 O O . GLY A 1 597 ? 2.043 -0.765 14.129 1.00 92.38 597 GLY A O 1
ATOM 4574 N N . ASN A 1 598 ? 3.889 -1.994 13.743 1.00 92.31 598 ASN A N 1
ATOM 4575 C CA . ASN A 1 598 ? 3.669 -2.120 12.297 1.00 92.31 598 ASN A CA 1
ATOM 4576 C C . ASN A 1 598 ? 2.472 -3.025 11.958 1.00 92.31 598 ASN A C 1
ATOM 4578 O O . ASN A 1 598 ? 1.907 -2.901 10.874 1.00 92.31 598 ASN A O 1
ATOM 4582 N N . TYR A 1 599 ? 2.056 -3.892 12.886 1.00 89.50 599 TYR A N 1
ATOM 4583 C CA . TYR A 1 599 ? 0.983 -4.868 12.694 1.00 89.50 599 TYR A CA 1
ATOM 4584 C C . TYR A 1 599 ? -0.237 -4.565 13.565 1.00 89.50 599 TYR A C 1
ATOM 4586 O O . TYR A 1 599 ? -1.362 -4.509 13.067 1.00 89.50 599 TYR A O 1
ATOM 4594 N N . VAL A 1 600 ? -0.029 -4.345 14.865 1.00 90.50 600 VAL A N 1
ATOM 4595 C CA . VAL A 1 600 ? -1.120 -4.274 15.847 1.00 90.50 600 VAL A CA 1
ATOM 4596 C C . VAL A 1 600 ? -1.545 -2.838 16.179 1.00 90.50 600 VAL A C 1
ATOM 4598 O O . VAL A 1 600 ? -0.709 -1.934 16.137 1.00 90.50 600 VAL A O 1
ATOM 4601 N N . PRO A 1 601 ? -2.825 -2.612 16.548 1.00 84.38 601 PRO A N 1
ATOM 4602 C CA . PRO A 1 601 ? -3.932 -3.585 16.588 1.00 84.38 601 PRO A CA 1
ATOM 4603 C C . PRO A 1 601 ? -4.524 -3.954 15.217 1.00 84.38 601 PRO A C 1
ATOM 4605 O O . PRO A 1 601 ? -5.245 -4.951 15.117 1.00 84.38 601 PRO A O 1
ATOM 4608 N N . ASN A 1 602 ? -4.269 -3.135 14.194 1.00 83.94 602 ASN A N 1
ATOM 4609 C CA . ASN A 1 602 ? -4.771 -3.312 12.827 1.00 83.94 602 ASN A CA 1
ATOM 4610 C C . ASN A 1 602 ? -4.004 -2.432 11.817 1.00 83.94 602 ASN A C 1
ATOM 4612 O O . ASN A 1 602 ? -4.572 -1.954 10.835 1.00 83.94 602 ASN A O 1
ATOM 4616 N N . THR A 1 603 ? -2.731 -2.145 12.092 1.00 86.44 603 THR A N 1
ATOM 4617 C CA . THR A 1 603 ? -1.895 -1.243 11.282 1.00 86.44 603 THR A CA 1
ATOM 4618 C C . THR A 1 603 ? -1.620 -1.842 9.900 1.00 86.44 603 THR A C 1
ATOM 4620 O O . THR A 1 603 ? -1.651 -1.129 8.890 1.00 86.44 603 THR A O 1
ATOM 4623 N N . TRP A 1 604 ? -1.419 -3.162 9.850 1.00 88.19 604 TRP A N 1
ATOM 4624 C CA . TRP A 1 604 ? -1.252 -3.956 8.636 1.00 88.19 604 TRP A CA 1
ATOM 4625 C C . TRP A 1 604 ? -1.957 -5.311 8.794 1.00 88.19 604 TRP A C 1
ATOM 4627 O O . TRP A 1 604 ? -1.852 -5.938 9.848 1.00 88.19 604 TRP A O 1
ATOM 4637 N N . ASN A 1 605 ? -2.669 -5.776 7.764 1.00 81.19 605 ASN A N 1
ATOM 4638 C CA . ASN A 1 605 ? -3.241 -7.126 7.708 1.00 81.19 605 ASN A CA 1
ATOM 4639 C C . ASN A 1 605 ? -3.232 -7.677 6.268 1.00 81.19 605 ASN A C 1
ATOM 4641 O O . ASN A 1 605 ? -3.078 -6.914 5.316 1.00 81.19 605 ASN A O 1
ATOM 4645 N N . SER A 1 606 ? -3.403 -8.990 6.087 1.00 71.19 606 SER A N 1
ATOM 4646 C CA . SER A 1 606 ? -3.267 -9.636 4.768 1.00 71.19 606 SER A CA 1
ATOM 4647 C C . SER A 1 606 ? -4.369 -9.300 3.759 1.00 71.19 606 SER A C 1
ATOM 4649 O O . SER A 1 606 ? -4.208 -9.570 2.570 1.00 71.19 606 SER A O 1
ATOM 4651 N N . ILE A 1 607 ? -5.482 -8.707 4.200 1.00 68.94 607 ILE A N 1
ATOM 4652 C CA . ILE A 1 607 ? -6.642 -8.410 3.349 1.00 68.94 607 ILE A CA 1
ATOM 4653 C C . ILE A 1 607 ? -6.676 -6.937 2.950 1.00 68.94 607 ILE A C 1
ATOM 4655 O O . ILE A 1 607 ? -6.733 -6.622 1.766 1.00 68.94 607 ILE A O 1
ATOM 4659 N N . ASP A 1 608 ? -6.626 -6.036 3.928 1.00 70.50 608 ASP A N 1
ATOM 4660 C CA . ASP A 1 608 ? -6.651 -4.586 3.717 1.00 70.50 608 ASP A CA 1
ATOM 4661 C C . ASP A 1 608 ? -5.255 -4.026 3.383 1.00 70.50 608 ASP A C 1
ATOM 4663 O O . ASP A 1 608 ? -5.125 -2.863 2.987 1.00 70.50 608 ASP A O 1
ATOM 4667 N N . GLY A 1 609 ? -4.205 -4.831 3.580 1.00 83.38 609 GLY A N 1
ATOM 4668 C CA . GLY A 1 609 ? -2.817 -4.405 3.497 1.00 83.38 609 GLY A CA 1
ATOM 4669 C C . GLY A 1 609 ? -2.479 -3.391 4.589 1.00 83.38 609 GLY A C 1
ATOM 4670 O O . GLY A 1 609 ? -2.921 -3.479 5.735 1.00 83.38 609 GLY A O 1
ATOM 4671 N N . CYS A 1 610 ? -1.685 -2.393 4.221 1.00 83.94 610 CYS A N 1
ATOM 4672 C CA . CYS A 1 610 ? -1.256 -1.329 5.116 1.00 83.94 610 CYS A CA 1
ATOM 4673 C C . CYS A 1 610 ? -2.346 -0.260 5.317 1.00 83.94 610 CYS A C 1
ATOM 4675 O O . CYS A 1 610 ? -2.584 0.567 4.429 1.00 83.94 610 CYS A O 1
ATOM 4677 N N . LYS A 1 611 ? -2.957 -0.204 6.508 1.00 82.75 611 LYS A N 1
ATOM 4678 C CA . LYS A 1 611 ? -3.914 0.857 6.875 1.00 82.75 611 LYS A CA 1
ATOM 4679 C C . LYS A 1 611 ? -3.221 2.171 7.194 1.00 82.75 611 LYS A C 1
ATOM 4681 O O . LYS A 1 611 ? -3.648 3.217 6.703 1.00 82.75 611 LYS A O 1
ATOM 4686 N N . ALA A 1 612 ? -2.097 2.108 7.908 1.00 77.00 612 ALA A N 1
ATOM 4687 C CA . ALA A 1 612 ? -1.298 3.290 8.230 1.00 77.00 612 ALA A CA 1
ATOM 4688 C C . ALA A 1 612 ? -0.864 4.069 6.979 1.00 77.00 612 ALA A C 1
ATOM 4690 O O . ALA A 1 612 ? -0.739 5.289 7.019 1.00 77.00 612 ALA A O 1
ATOM 4691 N N . CYS A 1 613 ? -0.705 3.399 5.837 1.00 80.94 613 CYS A N 1
ATOM 4692 C CA . CYS A 1 613 ? -0.327 4.019 4.568 1.00 80.94 613 CYS A CA 1
ATOM 4693 C C . CYS A 1 613 ? -1.340 5.054 4.051 1.00 80.94 613 CYS A C 1
ATOM 4695 O O . CYS A 1 613 ? -0.986 5.868 3.199 1.00 80.94 613 CYS A O 1
ATOM 4697 N N . LYS A 1 614 ? -2.588 5.011 4.534 1.00 74.00 614 LYS A N 1
ATOM 4698 C CA . LYS A 1 614 ? -3.655 5.960 4.183 1.00 74.00 614 LYS A CA 1
ATOM 4699 C C . LYS A 1 614 ? -3.786 7.094 5.207 1.00 74.00 614 LYS A C 1
ATOM 4701 O O . LYS A 1 614 ? -4.419 8.108 4.923 1.00 74.00 614 LYS A O 1
ATOM 4706 N N . GLU A 1 615 ? -3.198 6.946 6.393 1.00 73.00 615 GLU A N 1
ATOM 4707 C CA . GLU A 1 615 ? -3.281 7.946 7.457 1.00 73.00 615 GLU A CA 1
ATOM 4708 C C . GLU A 1 615 ? -2.420 9.170 7.140 1.00 73.00 615 GLU A C 1
ATOM 4710 O O . GLU A 1 615 ? -1.222 9.053 6.870 1.00 73.00 615 GLU A O 1
ATOM 4715 N N . GLY A 1 616 ? -3.036 10.354 7.197 1.00 70.38 616 GLY A N 1
ATOM 4716 C CA . GLY A 1 616 ? -2.349 11.628 6.980 1.00 70.38 616 GLY A CA 1
ATOM 4717 C C . GLY A 1 616 ? -1.926 11.886 5.532 1.00 70.38 616 GLY A C 1
ATOM 4718 O O . GLY A 1 616 ? -1.146 12.811 5.314 1.00 70.38 616 GLY A O 1
ATOM 4719 N N . HIS A 1 617 ? -2.427 11.097 4.573 1.00 81.94 617 HIS A N 1
ATOM 4720 C CA . HIS A 1 617 ? -2.073 11.204 3.159 1.00 81.94 617 HIS A CA 1
ATOM 4721 C C . HIS A 1 617 ? -2.366 12.604 2.610 1.00 81.94 617 HIS A C 1
ATOM 4723 O O . HIS A 1 617 ? -3.490 13.101 2.711 1.00 81.94 617 HIS A O 1
ATOM 4729 N N . ILE A 1 618 ? -1.360 13.227 2.001 1.00 84.56 618 ILE A N 1
ATOM 4730 C CA . ILE A 1 618 ? -1.502 14.509 1.309 1.00 84.56 618 ILE A CA 1
ATOM 4731 C C . ILE A 1 618 ? -1.798 14.210 -0.157 1.00 84.56 618 ILE A C 1
ATOM 4733 O O . ILE A 1 618 ? -1.089 13.429 -0.775 1.00 84.56 618 ILE A O 1
ATOM 4737 N N . ASP A 1 619 ? -2.828 14.827 -0.728 1.00 82.19 619 ASP A N 1
ATOM 4738 C CA . ASP A 1 619 ? -3.096 14.729 -2.164 1.00 82.19 619 ASP A CA 1
ATOM 4739 C C . ASP A 1 619 ? -2.368 15.854 -2.915 1.00 82.19 619 ASP A C 1
ATOM 4741 O O . ASP A 1 619 ? -2.714 17.032 -2.781 1.00 82.19 619 ASP A O 1
ATOM 4745 N N . LEU A 1 620 ? -1.336 15.500 -3.687 1.00 86.06 620 LEU A N 1
ATOM 4746 C CA . LEU A 1 620 ? -0.622 16.447 -4.547 1.00 86.06 620 LEU A CA 1
ATOM 4747 C C . LEU A 1 620 ? -1.235 16.551 -5.955 1.00 86.06 620 LEU A C 1
ATOM 4749 O O . LEU A 1 620 ? -0.837 17.429 -6.712 1.00 86.06 620 LEU A O 1
ATOM 4753 N N . SER A 1 621 ? -2.221 15.719 -6.319 1.00 77.44 621 SER A N 1
ATOM 4754 C CA . SER A 1 621 ? -2.828 15.723 -7.664 1.00 77.44 621 SER A CA 1
ATOM 4755 C C . SER A 1 621 ? -3.675 16.954 -7.955 1.00 77.44 621 SER A C 1
ATOM 4757 O O . SER A 1 621 ? -3.789 17.369 -9.105 1.00 77.44 621 SER A O 1
ATOM 4759 N N . MET A 1 622 ? -4.232 17.560 -6.909 1.00 67.50 622 MET A N 1
ATOM 4760 C CA . MET A 1 622 ? -5.054 18.761 -7.018 1.00 67.50 622 MET A CA 1
ATOM 4761 C C . MET A 1 622 ? -4.237 20.058 -6.983 1.00 67.50 622 MET A C 1
ATOM 4763 O O . MET A 1 622 ? -4.809 21.131 -7.170 1.00 67.50 622 MET A O 1
ATOM 4767 N N . LYS A 1 623 ? -2.924 19.983 -6.725 1.00 76.88 623 LYS A N 1
ATOM 4768 C CA . LYS A 1 623 ? -2.062 21.158 -6.583 1.00 76.88 623 LYS A CA 1
ATOM 4769 C C . LYS A 1 623 ? -1.506 21.611 -7.923 1.00 76.88 623 LYS A C 1
ATOM 4771 O O . LYS A 1 623 ? -1.076 20.803 -8.743 1.00 76.88 623 LYS A O 1
ATOM 4776 N N . THR A 1 624 ? -1.447 22.924 -8.123 1.00 81.06 624 THR A N 1
ATOM 4777 C CA . THR A 1 624 ? -0.709 23.491 -9.259 1.00 81.06 624 THR A CA 1
ATOM 4778 C C . THR A 1 624 ? 0.806 23.438 -8.994 1.00 81.06 624 THR A C 1
ATOM 4780 O O . THR A 1 624 ? 1.216 23.400 -7.829 1.00 81.06 624 THR A O 1
ATOM 4783 N N . PRO A 1 625 ? 1.678 23.494 -10.025 1.00 81.19 625 PRO A N 1
ATOM 4784 C CA . PRO A 1 625 ? 3.136 23.504 -9.835 1.00 81.19 625 PRO A CA 1
ATOM 4785 C C . PRO A 1 625 ? 3.630 24.556 -8.828 1.00 81.19 625 PRO A C 1
ATOM 4787 O O . PRO A 1 625 ? 4.549 24.308 -8.050 1.00 81.19 625 PRO A O 1
ATOM 4790 N N . THR A 1 626 ? 2.960 25.710 -8.744 1.00 81.44 626 THR A N 1
ATOM 4791 C CA . THR A 1 626 ? 3.288 26.773 -7.782 1.00 81.44 626 THR A CA 1
ATOM 4792 C C . THR A 1 626 ? 2.975 26.421 -6.325 1.00 81.44 626 THR A C 1
ATOM 4794 O O . THR A 1 626 ? 3.617 26.960 -5.423 1.00 81.44 626 THR A O 1
ATOM 4797 N N . GLU A 1 627 ? 2.036 25.510 -6.078 1.00 87.06 627 GLU A N 1
ATOM 4798 C CA . GLU A 1 627 ? 1.592 25.076 -4.742 1.00 87.06 627 GLU A CA 1
ATOM 4799 C C . GLU A 1 627 ? 2.351 23.840 -4.230 1.00 87.06 627 GLU A C 1
ATOM 4801 O O . GLU A 1 627 ? 2.163 23.414 -3.083 1.00 87.06 627 GLU A O 1
ATOM 4806 N N . MET A 1 628 ? 3.213 23.262 -5.071 1.00 92.50 628 MET A N 1
ATOM 4807 C CA . MET A 1 628 ? 4.051 22.121 -4.717 1.00 92.50 628 MET A CA 1
ATOM 4808 C C . MET A 1 628 ? 5.113 22.513 -3.667 1.00 92.50 628 MET A C 1
ATOM 4810 O O . MET A 1 628 ? 5.671 23.621 -3.752 1.00 92.50 628 MET A O 1
ATOM 4814 N N . PRO A 1 629 ? 5.393 21.633 -2.681 1.00 95.44 629 PRO A N 1
ATOM 4815 C CA . PRO A 1 629 ? 6.427 21.857 -1.668 1.00 95.44 629 PRO A CA 1
ATOM 4816 C C . PRO A 1 629 ? 7.817 22.079 -2.269 1.00 95.44 629 PRO A C 1
ATOM 4818 O O . PRO A 1 629 ? 8.157 21.488 -3.295 1.00 95.44 629 PRO A O 1
ATOM 4821 N N . VAL A 1 630 ? 8.636 22.903 -1.621 1.00 97.38 630 VAL A N 1
ATOM 4822 C CA . VAL A 1 630 ? 10.036 23.104 -2.020 1.00 97.38 630 VAL A CA 1
ATOM 4823 C C . VAL A 1 630 ? 10.889 21.962 -1.476 1.00 97.38 630 VAL A C 1
ATOM 4825 O O . VAL A 1 630 ? 10.830 21.648 -0.286 1.00 97.38 630 VAL A O 1
ATOM 4828 N N . VAL A 1 631 ? 11.715 21.361 -2.327 1.00 98.00 631 VAL A N 1
ATOM 4829 C CA . VAL A 1 631 ? 12.554 20.210 -1.977 1.00 98.00 631 VAL A CA 1
ATOM 4830 C C . VAL A 1 631 ? 14.019 20.532 -2.243 1.00 98.00 631 VAL A C 1
ATOM 4832 O O . VAL A 1 631 ? 14.350 21.126 -3.266 1.00 98.00 631 VAL A O 1
ATOM 4835 N N . VAL A 1 632 ? 14.911 20.127 -1.339 1.00 98.56 632 VAL A N 1
ATOM 4836 C CA . VAL A 1 632 ? 16.342 20.006 -1.662 1.00 98.56 632 VAL A CA 1
ATOM 4837 C C . VAL A 1 632 ? 16.656 18.552 -1.961 1.00 98.56 632 VAL A C 1
ATOM 4839 O O . VAL A 1 632 ? 16.416 17.702 -1.109 1.00 98.56 632 VAL A O 1
ATOM 4842 N N . VAL A 1 633 ? 17.183 18.280 -3.153 1.00 98.44 633 VAL A N 1
ATOM 4843 C CA . VAL A 1 633 ? 17.693 16.964 -3.548 1.00 98.44 633 VAL A CA 1
ATOM 4844 C C . VAL A 1 633 ? 19.210 16.989 -3.392 1.00 98.44 633 VAL A C 1
ATOM 4846 O O . VAL A 1 633 ? 19.902 17.718 -4.106 1.00 98.44 633 VAL A O 1
ATOM 4849 N N . SER A 1 634 ? 19.707 16.222 -2.426 1.00 98.25 634 SER A N 1
ATOM 4850 C CA . SER A 1 634 ? 21.122 16.122 -2.079 1.00 98.25 634 SER A CA 1
ATOM 4851 C C . SER A 1 634 ? 21.695 14.789 -2.535 1.00 98.25 634 SER A C 1
ATOM 4853 O O . SER A 1 634 ? 21.237 13.745 -2.077 1.00 98.25 634 SER A O 1
ATOM 4855 N N . VAL A 1 635 ? 22.705 14.831 -3.403 1.00 98.44 635 VAL A N 1
ATOM 4856 C CA . VAL A 1 635 ? 23.373 13.656 -3.969 1.00 98.44 635 VAL A CA 1
ATOM 4857 C C . VAL A 1 635 ? 24.776 13.501 -3.387 1.00 98.44 635 VAL A C 1
ATOM 4859 O O . VAL A 1 635 ? 25.562 14.450 -3.439 1.00 98.44 635 VAL A O 1
ATOM 4862 N N . PHE A 1 636 ? 25.099 12.313 -2.869 1.00 97.94 636 PHE A N 1
ATOM 4863 C CA . PHE A 1 636 ? 26.396 11.998 -2.254 1.00 97.94 636 PHE A CA 1
ATOM 4864 C C . PHE A 1 636 ? 27.146 10.914 -3.036 1.00 97.94 636 PHE A C 1
ATOM 4866 O O . PHE A 1 636 ? 26.697 9.770 -3.156 1.00 97.94 636 PHE A O 1
ATOM 4873 N N . ILE A 1 637 ? 28.302 11.277 -3.592 1.00 97.69 637 ILE A N 1
ATOM 4874 C CA . ILE A 1 637 ? 29.166 10.399 -4.388 1.00 97.69 637 ILE A CA 1
ATOM 4875 C C . ILE A 1 637 ? 30.462 10.172 -3.606 1.00 97.69 637 ILE A C 1
ATOM 4877 O O . ILE A 1 637 ? 31.469 10.853 -3.812 1.00 97.69 637 ILE A O 1
ATOM 4881 N N . GLU A 1 638 ? 30.412 9.210 -2.686 1.00 94.88 638 GLU A N 1
ATOM 4882 C CA . GLU A 1 638 ? 31.494 8.935 -1.726 1.00 94.88 638 GLU A CA 1
ATOM 4883 C C . GLU A 1 638 ? 32.409 7.775 -2.154 1.00 94.88 638 GLU A C 1
ATOM 4885 O O . GLU A 1 638 ? 33.488 7.587 -1.596 1.00 94.88 638 GLU A O 1
ATOM 4890 N N . GLN A 1 639 ? 32.016 7.012 -3.180 1.00 95.00 639 GLN A N 1
ATOM 4891 C CA . GLN A 1 639 ? 32.792 5.886 -3.705 1.00 95.00 639 GLN A CA 1
ATOM 4892 C C . GLN A 1 639 ? 32.675 5.732 -5.226 1.00 95.00 639 GLN A C 1
ATOM 4894 O O . GLN A 1 639 ? 31.755 6.258 -5.863 1.00 95.00 639 GLN A O 1
ATOM 4899 N N . ASN A 1 640 ? 33.626 5.004 -5.819 1.00 96.56 640 ASN A N 1
ATOM 4900 C CA . ASN A 1 640 ? 33.609 4.671 -7.241 1.00 96.56 640 ASN A CA 1
ATOM 4901 C C . ASN A 1 640 ? 32.348 3.865 -7.559 1.00 96.56 640 ASN A C 1
ATOM 4903 O O . ASN A 1 640 ? 32.231 2.703 -7.189 1.00 96.56 640 ASN A O 1
ATOM 4907 N N . THR A 1 641 ? 31.419 4.503 -8.257 1.00 96.94 641 THR A N 1
ATOM 4908 C CA . THR A 1 641 ? 30.077 3.963 -8.483 1.00 96.94 641 THR A CA 1
ATOM 4909 C C . THR A 1 641 ? 29.825 3.693 -9.976 1.00 96.94 641 THR A C 1
ATOM 4911 O O . THR A 1 641 ? 29.953 4.636 -10.762 1.00 96.94 641 THR A O 1
ATOM 4914 N N . PRO A 1 642 ? 29.507 2.447 -10.383 1.00 97.25 642 PRO A N 1
ATOM 4915 C CA . PRO A 1 642 ? 29.085 2.117 -11.750 1.00 97.25 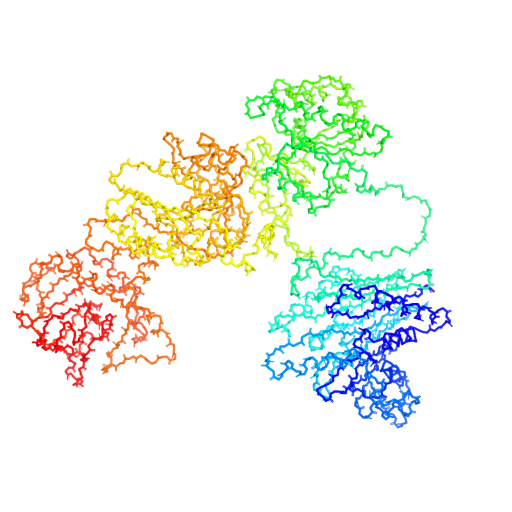642 PRO A CA 1
ATOM 4916 C C . PRO A 1 642 ? 27.834 2.891 -12.186 1.00 97.25 642 PRO A C 1
ATOM 4918 O O . PRO A 1 642 ? 27.010 3.216 -11.343 1.00 97.25 642 PRO A O 1
ATOM 4921 N N . PHE A 1 643 ? 27.658 3.133 -13.492 1.00 97.25 643 PHE A N 1
ATOM 4922 C CA . PHE A 1 643 ? 26.401 3.666 -14.064 1.00 97.25 643 PHE A CA 1
ATOM 4923 C C . PHE A 1 643 ? 25.887 4.970 -13.409 1.00 97.25 643 PHE A C 1
ATOM 4925 O O . PHE A 1 643 ? 24.688 5.249 -13.372 1.00 97.25 643 PHE A O 1
ATOM 4932 N N . LEU A 1 644 ? 26.808 5.796 -12.893 1.00 97.50 644 LEU A N 1
ATOM 4933 C CA . LEU A 1 644 ? 26.474 7.051 -12.212 1.00 97.50 644 LEU A CA 1
ATOM 4934 C C . LEU A 1 644 ? 25.771 8.055 -13.141 1.00 97.50 644 LEU A C 1
ATOM 4936 O O . LEU A 1 644 ? 24.973 8.865 -12.677 1.00 97.50 644 LEU A O 1
ATOM 4940 N N . GLU A 1 645 ? 26.062 8.015 -14.443 1.00 96.06 645 GLU A N 1
ATOM 4941 C CA . GLU A 1 645 ? 25.424 8.890 -15.431 1.00 96.06 645 GLU A CA 1
ATOM 4942 C C . GLU A 1 645 ? 23.908 8.665 -15.462 1.00 96.06 645 GLU A C 1
ATOM 4944 O O . GLU A 1 645 ? 23.148 9.614 -15.291 1.00 96.06 645 GLU A O 1
ATOM 4949 N N . GLU A 1 646 ? 23.461 7.414 -15.570 1.00 95.81 646 GLU A N 1
ATOM 4950 C CA . GLU A 1 646 ? 22.044 7.053 -15.552 1.00 95.81 646 GLU A CA 1
ATOM 4951 C C . GLU A 1 646 ? 21.396 7.368 -14.208 1.00 95.81 646 GLU A C 1
ATOM 4953 O O . GLU A 1 646 ? 20.241 7.784 -14.179 1.00 95.81 646 GLU A O 1
ATOM 4958 N N . ALA A 1 647 ? 22.116 7.195 -13.097 1.00 96.81 647 ALA A N 1
ATOM 4959 C CA . ALA A 1 647 ? 21.607 7.557 -11.778 1.00 96.81 647 ALA A CA 1
ATOM 4960 C C . ALA A 1 647 ? 21.300 9.062 -11.683 1.00 96.81 647 ALA A C 1
ATOM 4962 O O . ALA A 1 647 ? 20.231 9.453 -11.212 1.00 96.81 647 ALA A O 1
ATOM 4963 N N . LEU A 1 648 ? 22.216 9.909 -12.165 1.00 98.06 648 LEU A N 1
ATOM 4964 C CA . LEU A 1 648 ? 22.042 11.362 -12.179 1.00 98.06 648 LEU A CA 1
ATOM 4965 C C . LEU A 1 648 ? 20.945 11.800 -13.157 1.00 98.06 648 LEU A C 1
ATOM 4967 O O . LEU A 1 648 ? 20.126 12.648 -12.802 1.00 98.06 648 LEU A O 1
ATOM 4971 N N . GLU A 1 649 ? 20.887 11.205 -14.351 1.00 97.38 649 GLU A N 1
ATOM 4972 C CA . GLU A 1 649 ? 19.828 11.477 -15.331 1.00 97.38 649 GLU A CA 1
ATOM 4973 C C . GLU A 1 649 ? 18.446 11.069 -14.783 1.00 97.38 649 GLU A C 1
ATOM 4975 O O . GLU A 1 649 ? 17.512 11.859 -14.853 1.00 97.38 649 GLU A O 1
ATOM 4980 N N . LYS A 1 650 ? 18.312 9.928 -14.091 1.00 97.31 650 LYS A N 1
ATOM 4981 C CA . LYS A 1 650 ? 17.055 9.538 -13.416 1.00 97.31 650 LYS A CA 1
ATOM 4982 C C . LYS A 1 650 ? 16.617 10.529 -12.331 1.00 97.31 650 LYS A C 1
ATOM 4984 O O . LYS A 1 650 ? 15.426 10.794 -12.180 1.00 97.31 650 LYS A O 1
ATOM 4989 N N . LEU A 1 651 ? 17.562 11.093 -11.572 1.00 97.69 651 LEU A N 1
ATOM 4990 C CA . LEU A 1 651 ? 17.261 12.147 -10.595 1.00 97.69 651 LEU A CA 1
ATOM 4991 C C . LEU A 1 651 ? 16.839 13.453 -11.275 1.00 97.69 651 LEU A C 1
ATOM 4993 O O . LEU A 1 651 ? 15.957 14.152 -10.769 1.00 97.69 651 LEU A O 1
ATOM 4997 N N . HIS A 1 652 ? 17.440 13.770 -12.424 1.00 97.00 652 HIS A N 1
ATOM 4998 C CA . HIS A 1 652 ? 16.969 14.852 -13.275 1.00 97.00 652 HIS A CA 1
ATOM 4999 C C . HIS A 1 652 ? 15.570 14.552 -13.829 1.00 97.00 652 HIS A C 1
ATOM 5001 O O . HIS A 1 652 ? 14.757 15.460 -13.857 1.00 97.00 652 HIS A O 1
ATOM 5007 N N . ASP A 1 653 ? 15.226 13.315 -14.177 1.00 96.88 653 ASP A N 1
ATOM 5008 C CA . ASP A 1 653 ? 13.936 12.943 -14.780 1.00 96.88 653 ASP A CA 1
ATOM 5009 C C . ASP A 1 653 ? 12.784 12.755 -13.776 1.00 96.88 653 ASP A C 1
ATOM 5011 O O . ASP A 1 653 ? 11.663 12.420 -14.167 1.00 96.88 653 ASP A O 1
ATOM 5015 N N . LEU A 1 654 ? 13.010 13.007 -12.479 1.00 96.94 654 LEU A N 1
ATOM 5016 C CA . LEU A 1 654 ? 11.946 12.967 -11.472 1.00 96.94 654 LEU A CA 1
ATOM 5017 C C . LEU A 1 654 ? 10.760 13.858 -11.883 1.00 96.94 654 LEU A C 1
ATOM 5019 O O . LEU A 1 654 ? 10.929 15.046 -12.194 1.00 96.94 654 LEU A O 1
ATOM 5023 N N . ASP A 1 655 ? 9.557 13.283 -11.812 1.00 94.94 655 ASP A N 1
ATOM 5024 C CA . ASP A 1 655 ? 8.276 13.936 -12.096 1.00 94.94 655 ASP A CA 1
ATOM 5025 C C . ASP A 1 655 ? 7.904 14.882 -10.948 1.00 94.94 655 ASP A C 1
ATOM 5027 O O . ASP A 1 655 ? 7.105 14.584 -10.052 1.00 94.94 655 ASP A O 1
ATOM 5031 N N . TYR A 1 656 ? 8.583 16.024 -10.939 1.00 95.81 656 TYR A N 1
ATOM 5032 C CA . TYR A 1 656 ? 8.414 17.090 -9.970 1.00 95.81 656 TYR A CA 1
ATOM 5033 C C . TYR A 1 656 ? 8.834 18.430 -10.598 1.00 95.81 656 TYR A C 1
ATOM 5035 O O . TYR A 1 656 ? 9.812 18.458 -11.354 1.00 95.81 656 TYR A O 1
ATOM 5043 N N . PRO A 1 657 ? 8.147 19.552 -10.299 1.00 95.44 657 PRO A N 1
ATOM 5044 C CA . PRO A 1 657 ? 8.485 20.846 -10.892 1.00 95.44 657 PRO A CA 1
ATOM 5045 C C . PRO A 1 657 ? 9.930 21.265 -10.586 1.00 95.44 657 PRO A C 1
ATOM 5047 O O . PRO A 1 657 ? 10.325 21.342 -9.418 1.00 95.44 657 PRO A O 1
ATOM 5050 N N . LYS A 1 658 ? 10.725 21.551 -11.626 1.00 95.50 658 LYS A N 1
ATOM 5051 C CA . LYS A 1 658 ? 12.157 21.884 -11.493 1.00 95.50 658 LYS A CA 1
ATOM 5052 C C . LYS A 1 658 ? 12.368 23.168 -10.697 1.00 95.50 658 LYS A C 1
ATOM 5054 O O . LYS A 1 658 ? 13.256 23.240 -9.853 1.00 95.50 658 LYS A O 1
ATOM 5059 N N . GLU A 1 659 ? 11.457 24.128 -10.837 1.00 95.00 659 GLU A N 1
ATOM 5060 C CA . GLU A 1 659 ? 11.415 25.376 -10.074 1.00 95.00 659 GLU A CA 1
ATOM 5061 C C . GLU A 1 659 ? 11.160 25.185 -8.566 1.00 95.00 659 GLU A C 1
ATOM 5063 O O . GLU A 1 659 ? 11.249 26.143 -7.795 1.00 95.00 659 GLU A O 1
ATOM 5068 N N . LYS A 1 660 ? 10.837 23.961 -8.131 1.00 96.56 660 LYS A N 1
ATOM 5069 C CA . LYS A 1 660 ? 10.655 23.582 -6.725 1.00 96.56 660 LYS A CA 1
ATOM 5070 C C . LYS A 1 660 ? 11.786 22.719 -6.175 1.00 96.56 660 LYS A C 1
ATOM 5072 O O . LYS A 1 660 ? 11.737 22.382 -4.992 1.00 96.56 660 LYS A O 1
ATOM 5077 N N . ILE A 1 661 ? 12.789 22.383 -6.985 1.00 97.75 661 ILE A N 1
ATOM 5078 C CA . ILE A 1 661 ? 13.917 21.541 -6.583 1.00 97.75 661 ILE A CA 1
ATOM 5079 C C . ILE A 1 661 ? 15.195 22.372 -6.504 1.00 97.75 661 ILE A C 1
ATOM 5081 O O . ILE A 1 661 ? 15.634 22.953 -7.488 1.00 97.75 661 ILE A O 1
ATOM 5085 N N . HIS A 1 662 ? 15.849 22.375 -5.348 1.00 98.06 662 HIS A N 1
ATOM 5086 C CA . HIS A 1 662 ? 17.229 22.834 -5.221 1.00 98.06 662 HIS A CA 1
ATOM 5087 C C . HIS A 1 662 ? 18.165 21.626 -5.236 1.00 98.06 662 HIS A C 1
ATOM 5089 O O . HIS A 1 662 ? 17.996 20.716 -4.427 1.00 98.06 662 HIS A O 1
ATOM 5095 N N . PHE A 1 663 ? 19.166 21.629 -6.111 1.00 96.81 663 PHE A N 1
ATOM 5096 C CA . PHE A 1 663 ? 20.153 20.555 -6.179 1.00 96.81 663 PHE A CA 1
ATOM 5097 C C . PHE A 1 663 ? 21.376 20.863 -5.318 1.00 96.81 663 PHE A C 1
ATOM 5099 O O . PHE A 1 663 ? 21.929 21.967 -5.353 1.00 96.81 663 PHE A O 1
ATOM 5106 N N . PHE A 1 664 ? 21.819 19.858 -4.573 1.00 98.25 664 PHE A N 1
ATOM 5107 C CA . PHE A 1 664 ? 23.081 19.847 -3.850 1.00 98.25 664 PHE A CA 1
ATOM 5108 C C . PHE A 1 664 ? 23.819 18.560 -4.217 1.00 98.25 664 PHE A C 1
ATOM 5110 O O . PHE A 1 664 ? 23.281 17.479 -4.036 1.00 98.25 664 PHE A O 1
ATOM 5117 N N . ILE A 1 665 ? 25.039 18.644 -4.731 1.00 98.06 665 ILE A N 1
ATOM 5118 C CA . ILE A 1 665 ? 25.845 17.472 -5.070 1.00 98.06 665 ILE A CA 1
ATOM 5119 C C . ILE A 1 665 ? 27.179 17.583 -4.350 1.00 98.06 665 ILE A C 1
ATOM 5121 O O . ILE A 1 665 ? 27.877 18.591 -4.468 1.00 98.06 665 ILE A O 1
ATOM 5125 N N . HIS A 1 666 ? 27.530 16.536 -3.618 1.00 97.75 666 HIS A N 1
ATOM 5126 C CA . HIS A 1 666 ? 28.863 16.330 -3.083 1.00 97.75 666 HIS A CA 1
ATOM 5127 C C . HIS A 1 666 ? 29.501 15.133 -3.780 1.00 97.75 666 HIS A C 1
ATOM 5129 O O . HIS A 1 666 ? 28.905 14.060 -3.855 1.00 97.75 666 HIS A O 1
ATOM 5135 N N . SER A 1 667 ? 30.715 15.320 -4.290 1.00 96.94 667 SER A N 1
ATOM 5136 C CA . SER A 1 667 ? 31.512 14.237 -4.852 1.00 96.94 667 SER A CA 1
ATOM 5137 C C . SER A 1 667 ? 32.887 14.222 -4.211 1.00 96.94 667 SER A C 1
ATOM 5139 O O . SER A 1 667 ? 33.677 15.131 -4.444 1.00 96.94 667 SER A O 1
ATOM 5141 N N . ALA A 1 668 ? 33.204 13.158 -3.476 1.00 94.62 668 ALA A N 1
ATOM 5142 C CA . ALA A 1 668 ? 34.551 12.895 -2.966 1.00 94.62 668 ALA A CA 1
ATOM 5143 C C . ALA A 1 668 ? 35.434 12.151 -3.992 1.00 94.62 668 ALA A C 1
ATOM 5145 O O . ALA A 1 668 ? 36.645 12.005 -3.814 1.00 94.62 668 ALA A O 1
ATOM 5146 N N . VAL A 1 669 ? 34.842 11.679 -5.095 1.00 95.25 669 VAL A N 1
ATOM 5147 C CA . VAL A 1 669 ? 35.481 10.759 -6.042 1.00 95.25 669 VAL A CA 1
ATOM 5148 C C . VAL A 1 669 ? 36.046 11.494 -7.256 1.00 95.25 669 VAL A C 1
ATOM 5150 O O . VAL A 1 669 ? 35.309 12.025 -8.087 1.00 95.25 669 VAL A O 1
ATOM 5153 N N . LYS A 1 670 ? 37.377 11.469 -7.411 1.00 94.81 670 LYS A N 1
ATOM 5154 C CA . LYS A 1 670 ? 38.081 12.121 -8.535 1.00 94.81 670 LYS A CA 1
ATOM 5155 C C . LYS A 1 670 ? 37.710 11.559 -9.904 1.00 94.81 670 LYS A C 1
ATOM 5157 O O . LYS A 1 670 ? 37.589 12.328 -10.852 1.00 94.81 670 LYS A O 1
ATOM 5162 N N . TYR A 1 671 ? 37.514 10.245 -10.004 1.00 94.94 671 TYR A N 1
ATOM 5163 C CA . TYR A 1 671 ? 37.136 9.582 -11.256 1.00 94.94 671 TYR A CA 1
ATOM 5164 C C . TYR A 1 671 ? 35.838 10.168 -11.845 1.00 94.94 671 TYR A C 1
ATOM 5166 O O . TYR A 1 671 ? 35.764 10.461 -13.037 1.00 94.94 671 TYR A O 1
ATOM 5174 N N . HIS A 1 672 ? 34.859 10.449 -10.981 1.00 95.81 672 HIS A N 1
ATOM 5175 C CA . HIS A 1 672 ? 33.540 10.958 -11.364 1.00 95.81 672 HIS A CA 1
ATOM 5176 C C . HIS A 1 672 ? 33.474 12.475 -11.551 1.00 95.81 672 HIS A C 1
ATOM 5178 O O . HIS A 1 672 ? 32.483 12.975 -12.079 1.00 95.81 672 HIS A O 1
ATOM 5184 N N . ALA A 1 673 ? 34.525 13.220 -11.192 1.00 94.50 673 ALA A N 1
ATOM 5185 C CA . ALA A 1 673 ? 34.511 14.683 -11.213 1.00 94.50 673 ALA A CA 1
ATOM 5186 C C . ALA A 1 673 ? 34.104 15.252 -12.584 1.00 94.50 673 ALA A C 1
ATOM 5188 O O . ALA A 1 673 ? 33.226 16.106 -12.659 1.00 94.50 673 ALA A O 1
ATOM 5189 N N . SER A 1 674 ? 34.671 14.727 -13.678 1.00 94.94 674 SER A N 1
ATOM 5190 C CA . SER A 1 674 ? 34.351 15.218 -15.027 1.00 94.94 674 SER A CA 1
ATOM 5191 C C . SER A 1 674 ? 32.898 14.956 -15.441 1.00 94.94 674 SER A C 1
ATOM 5193 O O . SER A 1 674 ? 32.294 15.794 -16.108 1.00 94.94 674 SER A O 1
ATOM 5195 N N . LEU A 1 675 ? 32.327 13.817 -15.037 1.00 96.44 675 LEU A N 1
ATOM 5196 C CA . LEU A 1 675 ? 30.935 13.465 -15.312 1.00 96.44 675 LEU A CA 1
ATOM 5197 C C . LEU A 1 675 ? 29.991 14.401 -14.552 1.00 96.44 675 LEU A C 1
ATOM 5199 O O . LEU A 1 675 ? 29.087 14.984 -15.145 1.00 96.44 675 LEU A O 1
ATOM 5203 N N . VAL A 1 676 ? 30.246 14.583 -13.256 1.00 96.44 676 VAL A N 1
ATOM 5204 C CA . VAL A 1 676 ? 29.424 15.417 -12.373 1.00 96.44 676 VAL A CA 1
ATOM 5205 C C . VAL A 1 676 ? 29.469 16.884 -12.799 1.00 96.44 676 VAL A C 1
ATOM 5207 O O . VAL A 1 676 ? 28.432 17.543 -12.825 1.00 96.44 676 VAL A O 1
ATOM 5210 N N . THR A 1 677 ? 30.640 17.397 -13.194 1.00 95.62 677 THR A N 1
ATOM 5211 C CA . THR A 1 677 ? 30.761 18.757 -13.734 1.00 95.62 677 THR A CA 1
ATOM 5212 C C . THR A 1 677 ? 29.964 18.917 -15.026 1.00 95.62 677 THR A C 1
ATOM 5214 O O . THR A 1 677 ? 29.198 19.869 -15.129 1.00 95.62 677 THR A O 1
ATOM 5217 N N . ARG A 1 678 ? 30.057 17.972 -15.975 1.00 96.94 678 ARG A N 1
ATOM 5218 C CA . ARG A 1 678 ? 29.252 18.023 -17.210 1.00 96.94 678 ARG A CA 1
ATOM 5219 C C . ARG A 1 678 ? 27.751 17.984 -16.926 1.00 96.94 678 ARG A C 1
ATOM 5221 O O . ARG A 1 678 ? 26.998 18.707 -17.567 1.00 96.94 678 ARG A O 1
ATOM 5228 N N . PHE A 1 679 ? 27.317 17.162 -15.971 1.00 96.94 679 PHE A N 1
ATOM 5229 C CA . PHE A 1 679 ? 25.917 17.104 -15.550 1.00 96.94 679 PHE A CA 1
ATOM 5230 C C . PHE A 1 679 ? 25.449 18.445 -14.963 1.00 96.94 679 PHE A C 1
ATOM 5232 O O . PHE A 1 679 ? 24.394 18.951 -15.342 1.00 96.94 679 PHE A O 1
ATOM 5239 N N . ALA A 1 680 ? 26.258 19.057 -14.092 1.00 95.56 680 ALA A N 1
ATOM 5240 C CA . ALA A 1 680 ? 25.968 20.372 -13.529 1.00 95.56 680 ALA A CA 1
ATOM 5241 C C . ALA A 1 680 ? 25.890 21.452 -14.622 1.00 95.56 680 ALA A C 1
ATOM 5243 O O . ALA A 1 680 ? 24.904 22.173 -14.691 1.00 95.56 680 ALA A O 1
ATOM 5244 N N . GLU A 1 681 ? 26.870 21.523 -15.526 1.00 95.81 681 GLU A N 1
ATOM 5245 C CA . GLU A 1 681 ? 26.886 22.488 -16.638 1.00 95.81 681 GLU A CA 1
ATOM 5246 C C . GLU A 1 681 ? 25.697 22.326 -17.596 1.00 95.81 681 GLU A C 1
ATOM 5248 O O . GLU A 1 681 ? 25.243 23.303 -18.196 1.00 95.81 681 GLU A O 1
ATOM 5253 N N . LYS A 1 682 ? 25.197 21.094 -17.753 1.00 96.94 682 LYS A N 1
ATOM 5254 C CA . LYS A 1 682 ? 24.051 20.777 -18.611 1.00 96.94 682 LYS A CA 1
ATOM 5255 C C . LYS A 1 682 ? 22.732 21.270 -18.013 1.00 96.94 682 LYS A C 1
ATOM 5257 O O . LYS A 1 682 ? 21.908 21.787 -18.762 1.00 96.94 682 LYS A O 1
ATOM 5262 N N . TYR A 1 683 ? 22.540 21.126 -16.698 1.00 97.00 683 TYR A N 1
ATOM 5263 C CA . TYR A 1 683 ? 21.226 21.287 -16.062 1.00 97.00 683 TYR A CA 1
ATOM 5264 C C . TYR A 1 683 ? 21.124 22.388 -14.996 1.00 97.00 683 TYR A C 1
ATOM 5266 O O . TYR A 1 683 ? 20.018 22.657 -14.527 1.00 97.00 683 TYR A O 1
ATOM 5274 N N . ASP A 1 684 ? 22.216 23.051 -14.594 1.00 94.44 684 ASP A N 1
ATOM 5275 C CA . ASP A 1 684 ? 22.199 24.036 -13.496 1.00 94.44 684 ASP A CA 1
ATOM 5276 C C . ASP A 1 684 ? 21.145 25.144 -13.671 1.00 94.44 684 ASP A C 1
ATOM 5278 O O . ASP A 1 684 ? 20.525 25.562 -12.692 1.00 94.44 684 ASP A O 1
ATOM 5282 N N . ARG A 1 685 ? 20.894 25.577 -14.912 1.00 96.06 685 ARG A N 1
ATOM 5283 C CA . ARG A 1 685 ? 19.968 26.668 -15.256 1.00 96.06 685 ARG A CA 1
ATOM 5284 C C . ARG A 1 685 ? 18.495 26.304 -15.123 1.00 96.06 685 ARG A C 1
ATOM 5286 O O . ARG A 1 685 ? 17.663 27.208 -15.127 1.00 96.06 685 ARG A O 1
ATOM 5293 N N . GLU A 1 686 ? 18.164 25.019 -15.041 1.00 96.50 686 GLU A N 1
ATOM 5294 C CA . GLU A 1 686 ? 16.780 24.556 -14.893 1.00 96.50 686 GLU A CA 1
ATOM 5295 C C . GLU A 1 686 ? 16.293 24.623 -13.441 1.00 96.50 686 GLU A C 1
ATOM 5297 O O . GLU A 1 686 ? 15.088 24.643 -13.185 1.00 96.50 686 GLU A O 1
ATOM 5302 N N . TYR A 1 687 ? 17.224 24.709 -12.487 1.00 96.75 687 TYR A N 1
ATOM 5303 C CA . TYR A 1 687 ? 16.938 24.698 -11.058 1.00 96.75 687 TYR A CA 1
ATOM 5304 C C . TYR A 1 687 ? 17.143 26.084 -10.425 1.00 96.75 687 TYR A C 1
ATOM 5306 O O . TYR A 1 687 ? 18.090 26.793 -10.766 1.00 96.75 687 TYR A O 1
ATOM 5314 N N . PRO A 1 688 ? 16.332 26.486 -9.425 1.00 96.56 688 PRO A N 1
ATOM 5315 C CA . PRO A 1 688 ? 16.525 27.743 -8.698 1.00 96.56 688 PRO A CA 1
ATOM 5316 C C . PRO A 1 688 ? 17.883 27.858 -7.997 1.00 96.56 688 PRO A C 1
ATOM 5318 O O . PRO A 1 688 ? 18.375 28.961 -7.752 1.00 96.56 688 PRO A O 1
ATOM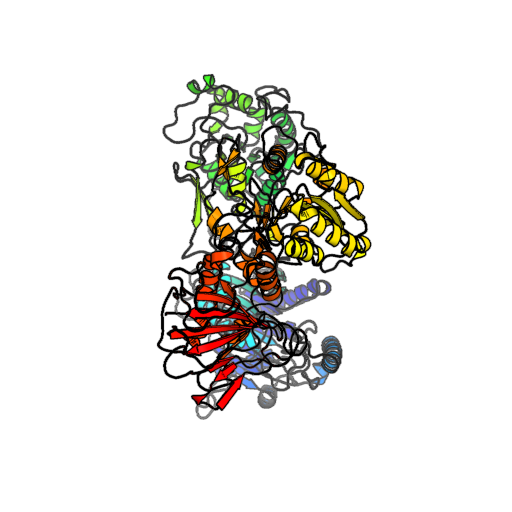 5321 N N . SER A 1 689 ? 18.480 26.729 -7.606 1.00 96.31 689 SER A N 1
ATOM 5322 C CA . SER A 1 689 ? 19.890 26.690 -7.237 1.00 96.31 689 SER A CA 1
ATOM 5323 C C . SER A 1 689 ? 20.491 25.311 -7.429 1.00 96.31 689 SER A C 1
ATOM 5325 O O . SER A 1 689 ? 19.863 24.312 -7.083 1.00 96.31 689 SER A O 1
ATOM 5327 N N . PHE A 1 690 ? 21.752 25.304 -7.842 1.00 96.19 690 PHE A N 1
ATOM 5328 C CA . PHE A 1 690 ? 22.573 24.116 -7.990 1.00 96.19 690 PHE A CA 1
ATOM 5329 C C . PHE A 1 690 ? 23.888 24.337 -7.236 1.00 96.19 690 PHE A C 1
ATOM 5331 O O . PHE A 1 690 ? 24.638 25.262 -7.550 1.00 96.19 690 PHE A O 1
ATOM 5338 N N . LYS A 1 691 ? 24.154 23.546 -6.193 1.00 96.56 691 LYS A N 1
ATOM 5339 C CA . LYS A 1 691 ? 25.399 23.616 -5.417 1.00 96.56 691 LYS A CA 1
ATOM 5340 C C . LYS A 1 691 ? 26.207 22.346 -5.642 1.00 96.56 691 LYS A C 1
ATOM 5342 O O . LYS A 1 691 ? 25.739 21.272 -5.295 1.00 96.56 691 LYS A O 1
ATOM 5347 N N . LEU A 1 692 ? 27.421 22.488 -6.164 1.00 96.75 692 LEU A N 1
ATOM 5348 C CA . LEU A 1 692 ? 28.366 21.393 -6.363 1.00 96.75 692 LEU A CA 1
ATOM 5349 C C . LEU A 1 692 ? 29.573 21.579 -5.434 1.00 96.75 692 LEU A C 1
ATOM 5351 O O . LEU A 1 692 ? 30.148 22.665 -5.399 1.00 96.75 692 LEU A O 1
ATOM 5355 N N . ILE A 1 693 ? 29.929 20.532 -4.692 1.00 96.25 693 ILE A N 1
ATOM 5356 C CA . ILE A 1 693 ? 31.183 20.408 -3.939 1.00 96.25 693 ILE A CA 1
ATOM 5357 C C . ILE A 1 693 ? 31.992 19.297 -4.605 1.00 96.25 693 ILE A C 1
ATOM 5359 O O . ILE A 1 693 ? 31.496 18.178 -4.769 1.00 96.25 693 ILE A O 1
ATOM 5363 N N . THR A 1 694 ? 33.208 19.621 -5.028 1.00 94.62 694 THR A N 1
ATOM 5364 C CA . THR A 1 694 ? 34.062 18.721 -5.807 1.00 94.62 694 THR A CA 1
ATOM 5365 C C . THR A 1 694 ? 35.116 18.058 -4.916 1.00 94.62 694 THR A C 1
ATOM 5367 O O . THR A 1 694 ? 35.357 18.506 -3.791 1.00 94.62 694 THR A O 1
ATOM 5370 N N . PRO A 1 695 ? 35.811 17.014 -5.409 1.00 92.44 695 PRO A N 1
ATOM 5371 C CA . PRO A 1 695 ? 36.857 16.350 -4.631 1.00 92.44 695 PRO A CA 1
ATOM 5372 C C . PRO A 1 695 ? 38.007 17.284 -4.218 1.00 92.44 695 PRO A C 1
ATOM 5374 O O . PRO A 1 695 ? 38.709 17.002 -3.247 1.00 92.44 695 PRO A O 1
ATOM 5377 N N . ASP A 1 696 ? 38.210 18.389 -4.942 1.00 91.56 696 ASP A N 1
ATOM 5378 C CA . ASP A 1 696 ? 39.280 19.358 -4.681 1.00 91.56 696 ASP A CA 1
ATOM 5379 C C . ASP A 1 696 ? 38.998 20.239 -3.452 1.00 91.56 696 ASP A C 1
ATOM 5381 O O . ASP A 1 696 ? 39.930 20.792 -2.867 1.00 91.56 696 ASP A O 1
ATOM 5385 N N . ASP A 1 697 ? 37.738 20.314 -3.005 1.00 89.69 697 ASP A N 1
ATOM 5386 C CA . ASP A 1 697 ? 37.341 21.066 -1.810 1.00 89.69 697 ASP A CA 1
ATOM 5387 C C . ASP A 1 697 ? 37.768 20.377 -0.499 1.00 89.69 697 ASP A C 1
ATOM 5389 O O . ASP A 1 697 ? 37.743 20.996 0.568 1.00 89.69 697 ASP A O 1
ATOM 5393 N N . GLY A 1 698 ? 38.132 19.086 -0.542 1.00 87.69 698 GLY A N 1
ATOM 5394 C CA . GLY A 1 698 ? 38.588 18.323 0.628 1.00 87.69 698 GLY A CA 1
ATOM 5395 C C . GLY A 1 698 ? 37.545 18.200 1.747 1.00 87.69 698 GLY A C 1
ATOM 5396 O O . GLY A 1 698 ? 37.901 18.031 2.916 1.00 87.69 698 GLY A O 1
ATOM 5397 N N . THR A 1 699 ? 36.259 18.326 1.413 1.00 91.19 699 THR A N 1
ATOM 5398 C CA . THR A 1 699 ? 35.162 18.179 2.374 1.00 91.19 699 THR A CA 1
ATOM 5399 C C . THR A 1 699 ? 34.927 16.696 2.650 1.00 91.19 699 THR A C 1
ATOM 5401 O O . THR A 1 699 ? 34.843 15.889 1.734 1.00 91.19 699 THR A O 1
ATOM 5404 N N . SER A 1 700 ? 34.857 16.321 3.925 1.00 90.81 700 SER A N 1
ATOM 5405 C CA . SER A 1 700 ? 34.505 14.961 4.334 1.00 90.81 700 SER A CA 1
ATOM 5406 C C . SER A 1 700 ? 33.003 14.712 4.202 1.00 90.81 700 SER A C 1
ATOM 5408 O O . SER A 1 700 ? 32.206 15.640 4.355 1.00 90.81 700 SER A O 1
ATOM 5410 N N . GLU A 1 701 ? 32.612 13.448 4.033 1.00 91.19 701 GLU A N 1
ATOM 5411 C CA . GLU A 1 701 ? 31.208 13.033 3.918 1.00 91.19 701 GLU A CA 1
ATOM 5412 C C . GLU A 1 701 ? 30.328 13.590 5.051 1.00 91.19 701 GLU A C 1
ATOM 5414 O O . GLU A 1 701 ? 29.322 14.247 4.786 1.00 91.19 701 GLU A O 1
ATOM 5419 N N . TRP A 1 702 ? 30.729 13.413 6.319 1.00 90.19 702 TRP A N 1
ATOM 5420 C CA . TRP A 1 702 ? 29.954 13.897 7.473 1.00 90.19 702 TRP A CA 1
ATOM 5421 C C . TRP A 1 702 ? 29.664 15.400 7.390 1.00 90.19 702 TRP A C 1
ATOM 5423 O O . TRP A 1 702 ? 28.545 15.851 7.636 1.00 90.19 702 TRP A O 1
ATOM 5433 N N . LYS A 1 703 ? 30.664 16.182 6.969 1.00 91.69 703 LYS A N 1
ATOM 5434 C CA . LYS A 1 703 ? 30.556 17.635 6.860 1.00 91.69 703 LYS A CA 1
ATOM 5435 C C . LYS A 1 703 ? 29.718 18.019 5.648 1.00 91.69 703 LYS A C 1
ATOM 5437 O O . LYS A 1 703 ? 28.955 18.975 5.728 1.00 91.69 703 LYS A O 1
ATOM 5442 N N . ALA A 1 704 ? 29.835 17.286 4.544 1.00 94.44 704 ALA A N 1
ATOM 5443 C CA . ALA A 1 704 ? 29.011 17.490 3.362 1.00 94.44 704 ALA A CA 1
ATOM 5444 C C . ALA A 1 704 ? 27.527 17.234 3.652 1.00 94.44 704 ALA A C 1
ATOM 5446 O O . ALA A 1 704 ? 26.687 18.062 3.288 1.00 94.44 704 ALA A O 1
ATOM 5447 N N . ARG A 1 705 ? 27.204 16.141 4.358 1.00 94.88 705 ARG A N 1
ATOM 5448 C CA . ARG A 1 705 ? 25.832 15.815 4.764 1.00 94.88 705 ARG A CA 1
ATOM 5449 C C . ARG A 1 705 ? 25.260 16.884 5.702 1.00 94.88 705 ARG A C 1
ATOM 5451 O O . ARG A 1 705 ? 24.178 17.398 5.419 1.00 94.88 705 ARG A O 1
ATOM 5458 N N . ASP A 1 706 ? 26.004 17.333 6.717 1.00 94.31 706 ASP A N 1
ATOM 5459 C CA . ASP A 1 706 ? 25.573 18.444 7.588 1.00 94.31 706 ASP A CA 1
ATOM 5460 C C . ASP A 1 706 ? 25.380 19.765 6.811 1.00 94.31 706 ASP A C 1
ATOM 5462 O O . ASP A 1 706 ? 24.353 20.434 6.954 1.00 94.31 706 ASP A O 1
ATOM 5466 N N . LEU A 1 707 ? 26.310 20.113 5.911 1.00 95.12 707 LEU A N 1
ATOM 5467 C CA . LEU A 1 707 ? 26.199 21.301 5.052 1.00 95.12 707 LEU A CA 1
ATOM 5468 C C . LEU A 1 707 ? 24.971 21.256 4.139 1.00 95.12 707 LEU A C 1
ATOM 5470 O O . LEU A 1 707 ? 24.422 22.307 3.799 1.00 95.12 707 LEU A O 1
ATOM 5474 N N . SER A 1 708 ? 24.551 20.067 3.715 1.00 96.12 708 SER A N 1
ATOM 5475 C CA . SER A 1 708 ? 23.365 19.892 2.881 1.00 96.12 708 SER A CA 1
ATOM 5476 C C . SER A 1 708 ? 22.062 20.110 3.672 1.00 96.12 708 SER A C 1
ATOM 5478 O O . SER A 1 708 ? 21.129 20.728 3.151 1.00 96.12 708 SER A O 1
ATOM 5480 N N . LEU A 1 709 ? 22.017 19.717 4.956 1.00 95.56 709 LEU A N 1
ATOM 5481 C CA . LEU A 1 709 ? 20.897 20.024 5.853 1.00 95.56 709 LEU A CA 1
ATOM 5482 C C . LEU A 1 709 ? 20.775 21.536 6.065 1.00 95.56 709 LEU A C 1
ATOM 5484 O O . LEU A 1 709 ? 19.684 22.105 5.966 1.00 95.56 709 LEU A O 1
ATOM 5488 N N . ASP A 1 710 ? 21.903 22.205 6.303 1.00 94.62 710 ASP A N 1
ATOM 5489 C CA . ASP A 1 710 ? 21.947 23.659 6.463 1.00 94.62 710 ASP A CA 1
ATOM 5490 C C . ASP A 1 710 ? 21.588 24.383 5.162 1.00 94.62 710 ASP A C 1
ATOM 5492 O O . ASP A 1 710 ? 20.908 25.413 5.184 1.00 94.62 710 ASP A O 1
ATOM 5496 N N . HIS A 1 711 ? 21.965 23.818 4.010 1.00 96.12 711 HIS A N 1
ATOM 5497 C CA . HIS A 1 711 ? 21.524 24.312 2.711 1.00 96.12 711 HIS A CA 1
ATOM 5498 C C . HIS A 1 711 ? 19.999 24.247 2.574 1.00 96.12 711 HIS A C 1
ATOM 5500 O O . HIS A 1 711 ? 19.388 25.227 2.149 1.00 96.12 711 HIS A O 1
ATOM 5506 N N . CYS A 1 712 ? 19.375 23.145 2.998 1.00 96.50 712 CYS A N 1
ATOM 5507 C CA . CYS A 1 712 ? 17.920 23.000 3.003 1.00 96.50 712 CYS A CA 1
ATOM 5508 C C . CYS A 1 712 ? 17.243 24.106 3.826 1.00 96.50 712 CYS A C 1
ATOM 5510 O O . CYS A 1 712 ? 16.346 24.802 3.336 1.00 96.50 712 CYS A O 1
ATOM 5512 N N . LEU A 1 713 ? 17.735 24.344 5.047 1.00 95.00 713 LEU A N 1
ATOM 5513 C CA . LEU A 1 713 ? 17.232 25.415 5.908 1.00 95.00 713 LEU A CA 1
ATOM 5514 C C . LEU A 1 713 ? 17.417 26.802 5.275 1.00 95.00 713 LEU A C 1
ATOM 5516 O O . LEU A 1 713 ? 16.480 27.603 5.268 1.00 95.00 713 LEU A O 1
ATOM 5520 N N . ALA A 1 714 ? 18.582 27.072 4.680 1.00 95.88 714 ALA A N 1
ATOM 5521 C CA . ALA A 1 714 ? 18.870 28.338 4.007 1.00 95.88 714 ALA A CA 1
ATOM 5522 C C . ALA A 1 714 ? 17.958 28.592 2.793 1.00 95.88 714 ALA A C 1
ATOM 5524 O O . ALA A 1 714 ? 17.594 29.737 2.520 1.00 95.88 714 ALA A O 1
ATOM 5525 N N . LYS A 1 715 ? 17.560 27.533 2.077 1.00 96.19 715 LYS A N 1
ATOM 5526 C CA . LYS A 1 715 ? 16.623 27.600 0.944 1.00 96.19 715 LYS A CA 1
ATOM 5527 C C . LYS A 1 715 ? 15.152 27.571 1.351 1.00 96.19 715 LYS A C 1
ATOM 5529 O O . LYS A 1 715 ? 14.294 27.627 0.478 1.00 96.19 715 LYS A O 1
ATOM 5534 N N . LYS A 1 716 ? 14.847 27.547 2.656 1.00 95.44 716 LYS A N 1
ATOM 5535 C CA . LYS A 1 716 ? 13.476 27.448 3.186 1.00 95.44 716 LYS A CA 1
ATOM 5536 C C . LYS A 1 716 ? 12.718 26.248 2.603 1.00 95.44 716 LYS A C 1
ATOM 5538 O O . LYS A 1 716 ? 11.528 26.346 2.328 1.00 95.44 716 LYS A O 1
ATOM 5543 N N . CYS A 1 717 ? 13.419 25.132 2.418 1.00 95.38 717 CYS A N 1
ATOM 5544 C CA . CYS A 1 717 ? 12.834 23.895 1.919 1.00 95.38 717 CYS A CA 1
ATOM 5545 C C . CYS A 1 717 ? 11.733 23.377 2.856 1.00 95.38 717 CYS A C 1
ATOM 5547 O O . CYS A 1 717 ? 11.805 23.578 4.072 1.00 95.38 717 CYS A O 1
ATOM 5549 N N . ASP A 1 718 ? 10.753 22.675 2.300 1.00 96.75 718 ASP A N 1
ATOM 5550 C CA . ASP A 1 718 ? 9.750 21.909 3.043 1.00 96.75 718 ASP A CA 1
ATOM 5551 C C . ASP A 1 718 ? 10.215 20.469 3.278 1.00 96.75 718 ASP A C 1
ATOM 5553 O O . ASP A 1 718 ? 9.947 19.897 4.335 1.00 96.75 718 ASP A O 1
ATOM 5557 N N . PHE A 1 719 ? 10.963 19.906 2.324 1.00 97.94 719 PHE A N 1
ATOM 5558 C CA . PHE A 1 719 ? 11.523 18.561 2.415 1.00 97.94 719 PHE A CA 1
ATOM 5559 C C . PHE A 1 719 ? 12.991 18.512 1.978 1.00 97.94 719 PHE A C 1
ATOM 5561 O O . PHE A 1 719 ? 13.431 19.244 1.091 1.00 97.94 719 PHE A O 1
ATOM 5568 N N . TYR A 1 720 ? 13.736 17.611 2.609 1.00 98.19 720 TYR A N 1
ATOM 5569 C CA . TYR A 1 720 ? 15.122 17.269 2.312 1.00 98.19 720 TYR A CA 1
ATOM 5570 C C . TYR A 1 720 ? 15.166 15.831 1.792 1.00 98.19 720 TYR A C 1
ATOM 5572 O O . TYR A 1 720 ? 14.793 14.918 2.525 1.00 98.19 720 TYR A O 1
ATOM 5580 N N . PHE A 1 721 ? 15.594 15.617 0.551 1.00 98.50 721 PHE A N 1
ATOM 5581 C CA . PHE A 1 721 ? 15.735 14.293 -0.048 1.00 98.50 721 PHE A CA 1
ATOM 5582 C C . PHE A 1 721 ? 17.218 13.964 -0.224 1.00 98.50 721 PHE A C 1
ATOM 5584 O O . PHE A 1 721 ? 17.895 14.575 -1.046 1.00 98.50 721 PHE A O 1
ATOM 5591 N N . SER A 1 722 ? 17.719 13.024 0.572 1.00 98.06 722 SER A N 1
ATOM 5592 C CA . SER A 1 722 ? 19.095 12.526 0.504 1.00 98.06 722 SER A CA 1
ATOM 5593 C C . SER A 1 722 ? 19.147 11.312 -0.405 1.00 98.06 722 SER A C 1
ATOM 5595 O O . SER A 1 722 ? 18.333 10.408 -0.220 1.00 98.06 722 SER A O 1
ATOM 5597 N N . VAL A 1 723 ? 20.098 11.270 -1.336 1.00 98.44 723 VAL A N 1
ATOM 5598 C CA . VAL A 1 723 ? 20.328 10.139 -2.239 1.00 98.44 723 VAL A CA 1
ATOM 5599 C C . VAL A 1 723 ? 21.830 9.900 -2.381 1.00 98.44 723 VAL A C 1
ATOM 5601 O O . VAL A 1 723 ? 22.588 10.797 -2.734 1.00 98.44 723 VAL A O 1
ATOM 5604 N N . ASP A 1 724 ? 22.280 8.687 -2.121 1.00 98.06 724 ASP A N 1
ATOM 5605 C CA . ASP A 1 724 ? 23.650 8.270 -2.375 1.00 98.06 724 ASP A CA 1
ATOM 5606 C C . ASP A 1 724 ? 23.776 7.757 -3.808 1.00 98.06 724 ASP A C 1
ATOM 5608 O O . ASP A 1 724 ? 22.842 7.197 -4.374 1.00 98.06 724 ASP A O 1
ATOM 5612 N N . SER A 1 725 ? 24.971 7.875 -4.376 1.00 96.88 725 SER A N 1
ATOM 5613 C CA . SER A 1 725 ? 25.292 7.418 -5.736 1.00 96.88 725 SER A CA 1
ATOM 5614 C C . SER A 1 725 ? 24.892 5.968 -6.048 1.00 96.88 725 SER A C 1
ATOM 5616 O O . SER A 1 725 ? 24.560 5.673 -7.190 1.00 96.88 725 SER A O 1
ATOM 5618 N N . VAL A 1 726 ? 24.874 5.072 -5.055 1.00 97.19 726 VAL A N 1
ATOM 5619 C CA . VAL A 1 726 ? 24.474 3.663 -5.236 1.00 97.19 726 VAL A CA 1
ATOM 5620 C C . VAL A 1 726 ? 22.957 3.428 -5.262 1.00 97.19 726 VAL A C 1
ATOM 5622 O O . VAL A 1 726 ? 22.514 2.314 -5.541 1.00 97.19 726 VAL A O 1
ATOM 5625 N N . ALA A 1 727 ? 22.154 4.440 -4.927 1.00 98.06 727 ALA A N 1
ATOM 5626 C CA . ALA A 1 727 ? 20.699 4.369 -4.916 1.00 98.06 727 ALA A CA 1
ATOM 5627 C C . ALA A 1 727 ? 20.129 4.835 -6.259 1.00 98.06 727 ALA A C 1
ATOM 5629 O O . ALA A 1 727 ? 19.983 6.030 -6.517 1.00 98.06 727 ALA A O 1
ATOM 5630 N N . HIS A 1 728 ? 19.765 3.878 -7.110 1.00 97.88 728 HIS A N 1
ATOM 5631 C CA . HIS A 1 728 ? 19.148 4.156 -8.400 1.00 97.88 728 HIS A CA 1
ATOM 5632 C C . HIS A 1 728 ? 17.634 4.301 -8.228 1.00 97.88 728 HIS A C 1
ATOM 5634 O O . HIS A 1 728 ? 16.931 3.335 -7.929 1.00 97.88 728 HIS A O 1
ATOM 5640 N N . ILE A 1 729 ? 17.129 5.522 -8.412 1.00 98.12 729 ILE A N 1
ATOM 5641 C CA . ILE A 1 729 ? 15.699 5.837 -8.321 1.00 98.12 729 ILE A CA 1
ATOM 5642 C C . ILE A 1 729 ? 15.054 5.620 -9.694 1.00 98.12 729 ILE A C 1
ATOM 5644 O O . ILE A 1 729 ? 15.082 6.504 -10.543 1.00 98.12 729 ILE A O 1
ATOM 5648 N N . ASP A 1 730 ? 14.494 4.434 -9.930 1.00 97.00 730 ASP A N 1
ATOM 5649 C CA . ASP A 1 730 ? 13.920 4.075 -11.236 1.00 97.00 730 ASP A CA 1
ATOM 5650 C C . ASP A 1 730 ? 12.516 4.641 -11.451 1.00 97.00 730 ASP A C 1
ATOM 5652 O O . ASP A 1 730 ? 12.093 4.854 -12.586 1.00 97.00 730 ASP A O 1
ATOM 5656 N N . ASN A 1 731 ? 11.764 4.859 -10.371 1.00 97.69 731 ASN A N 1
ATOM 5657 C CA . ASN A 1 731 ? 10.413 5.386 -10.458 1.00 97.69 731 ASN A CA 1
ATOM 5658 C C . ASN A 1 731 ? 10.441 6.925 -10.457 1.00 97.69 731 ASN A C 1
ATOM 5660 O O . ASN A 1 731 ? 10.758 7.520 -9.417 1.00 97.69 731 ASN A O 1
ATOM 5664 N N . PRO A 1 732 ? 10.043 7.595 -11.557 1.00 97.12 732 PRO A N 1
ATOM 5665 C CA . PRO A 1 732 ? 10.110 9.053 -11.658 1.00 97.12 732 PRO A CA 1
ATOM 5666 C C . PRO A 1 732 ? 9.189 9.759 -10.652 1.00 97.12 732 PRO A C 1
ATOM 5668 O O . PRO A 1 732 ? 9.444 10.898 -10.272 1.00 97.12 732 PRO A O 1
ATOM 5671 N N . HIS A 1 733 ? 8.150 9.087 -10.146 1.00 96.44 733 HIS A N 1
ATOM 5672 C CA . HIS A 1 733 ? 7.206 9.658 -9.183 1.00 96.44 733 HIS A CA 1
ATOM 5673 C C . HIS A 1 733 ? 7.656 9.510 -7.718 1.00 96.44 733 HIS A C 1
ATOM 5675 O O . HIS A 1 733 ? 6.911 9.891 -6.811 1.00 96.44 733 HIS A O 1
ATOM 5681 N N . THR A 1 734 ? 8.852 8.966 -7.454 1.00 97.25 734 THR A N 1
ATOM 5682 C CA . THR A 1 734 ? 9.344 8.651 -6.098 1.00 97.25 734 THR A CA 1
ATOM 5683 C C . THR A 1 734 ? 9.194 9.818 -5.129 1.00 97.25 734 THR A C 1
ATOM 5685 O O . THR A 1 734 ? 8.600 9.661 -4.063 1.00 97.25 734 THR A O 1
ATOM 5688 N N . LEU A 1 735 ? 9.677 11.005 -5.504 1.00 95.88 735 LEU A N 1
ATOM 5689 C CA . LEU A 1 735 ? 9.659 12.167 -4.618 1.00 95.88 735 LEU A CA 1
ATOM 5690 C C . LEU A 1 735 ? 8.230 12.554 -4.216 1.00 95.88 735 LEU A C 1
ATOM 5692 O O . LEU A 1 735 ? 7.942 12.762 -3.037 1.00 95.88 735 LEU A O 1
ATOM 5696 N N . ARG A 1 736 ? 7.318 12.582 -5.191 1.00 94.81 736 ARG A N 1
ATOM 5697 C CA . ARG A 1 736 ? 5.903 12.875 -4.969 1.00 94.81 736 ARG A CA 1
ATOM 5698 C C . ARG A 1 736 ? 5.276 11.864 -4.011 1.00 94.81 736 ARG A C 1
ATOM 5700 O O . ARG A 1 736 ? 4.692 12.255 -3.008 1.00 94.81 736 ARG A O 1
ATOM 5707 N N . LEU A 1 737 ? 5.463 10.576 -4.278 1.00 94.81 737 LEU A N 1
ATOM 5708 C CA . LEU A 1 737 ? 4.875 9.491 -3.494 1.00 94.81 737 LEU A CA 1
ATOM 5709 C C . LEU A 1 737 ? 5.380 9.447 -2.048 1.00 94.81 737 LEU A C 1
ATOM 5711 O O . LEU A 1 737 ? 4.622 9.086 -1.149 1.00 94.81 737 LEU A O 1
ATOM 5715 N N . LEU A 1 738 ? 6.642 9.810 -1.805 1.00 96.00 738 LEU A N 1
ATOM 5716 C CA . LEU A 1 738 ? 7.189 9.914 -0.451 1.00 96.00 738 LEU A CA 1
ATOM 5717 C C . LEU A 1 738 ? 6.621 11.132 0.295 1.00 96.00 738 LEU A C 1
ATOM 5719 O O . LEU A 1 738 ? 6.286 11.021 1.474 1.00 96.00 738 LEU A O 1
ATOM 5723 N N . ILE A 1 739 ? 6.444 12.273 -0.382 1.00 95.56 739 ILE A N 1
ATOM 5724 C CA . ILE A 1 739 ? 5.818 13.469 0.209 1.00 95.56 739 ILE A CA 1
ATOM 5725 C C . ILE A 1 739 ? 4.343 13.208 0.544 1.00 95.56 739 ILE A C 1
ATOM 5727 O O . ILE A 1 739 ? 3.885 13.575 1.627 1.00 95.56 739 ILE A O 1
ATOM 5731 N N . GLU A 1 740 ? 3.602 12.546 -0.349 1.00 92.62 740 GLU A N 1
ATOM 5732 C CA . GLU A 1 740 ? 2.182 12.206 -0.161 1.00 92.62 740 GLU A CA 1
ATOM 5733 C C . GLU A 1 740 ? 1.952 11.331 1.084 1.00 92.62 740 GLU A C 1
ATOM 5735 O O . GLU A 1 740 ? 0.891 11.403 1.704 1.00 92.62 740 GLU A O 1
ATOM 5740 N N . GLN A 1 741 ? 2.960 10.569 1.526 1.00 90.69 741 GLN A N 1
ATOM 5741 C CA . GLN A 1 741 ? 2.897 9.779 2.761 1.00 90.69 741 GLN A CA 1
ATOM 5742 C C . GLN A 1 741 ? 2.964 10.620 4.039 1.00 90.69 741 GLN A C 1
ATOM 5744 O O . GLN A 1 741 ? 2.640 10.101 5.105 1.00 90.69 741 GLN A O 1
ATOM 5749 N N . ASN A 1 742 ? 3.364 11.893 3.966 1.00 91.50 742 ASN A N 1
ATOM 5750 C CA . ASN A 1 742 ? 3.357 12.829 5.092 1.00 91.50 742 ASN A CA 1
ATOM 5751 C C . ASN A 1 742 ? 4.013 12.265 6.367 1.00 91.50 742 ASN A C 1
ATOM 5753 O O . ASN A 1 742 ? 3.417 12.227 7.446 1.00 91.50 742 ASN A O 1
ATOM 5757 N N . ARG A 1 743 ? 5.235 11.749 6.227 1.00 91.81 743 ARG A N 1
ATOM 5758 C CA . ARG A 1 743 ? 6.030 11.232 7.347 1.00 91.81 743 ARG A CA 1
ATOM 5759 C C . ARG A 1 743 ? 7.172 12.175 7.683 1.00 91.81 743 ARG A C 1
ATOM 5761 O O . ARG A 1 743 ? 7.667 12.898 6.822 1.00 91.81 743 ARG A O 1
ATOM 5768 N N . THR A 1 744 ? 7.595 12.153 8.948 1.00 92.50 744 THR A N 1
ATOM 5769 C CA . THR A 1 744 ? 8.746 12.939 9.409 1.00 92.50 744 THR A CA 1
ATOM 5770 C C . THR A 1 744 ? 10.025 12.500 8.699 1.00 92.50 744 THR A C 1
ATOM 5772 O O . THR A 1 744 ? 10.775 13.348 8.223 1.00 92.50 744 THR A O 1
ATOM 5775 N N . VAL A 1 745 ? 10.250 11.185 8.607 1.00 97.12 745 VAL A N 1
ATOM 5776 C CA . VAL A 1 745 ? 11.366 10.568 7.883 1.00 97.12 745 VAL A CA 1
ATOM 5777 C C . VAL A 1 745 ? 10.859 9.318 7.168 1.00 97.12 745 VAL A C 1
ATOM 5779 O O . VAL A 1 745 ? 10.261 8.447 7.803 1.00 97.12 745 VAL A O 1
ATOM 5782 N N . VAL A 1 746 ? 11.088 9.219 5.859 1.00 97.38 746 VAL A N 1
ATOM 5783 C CA . VAL A 1 746 ? 10.686 8.053 5.065 1.00 97.38 746 VAL A CA 1
ATOM 5784 C C . VAL A 1 746 ? 11.668 7.740 3.939 1.00 97.38 746 VAL A C 1
ATOM 5786 O O . VAL A 1 746 ? 12.054 8.617 3.174 1.00 97.38 746 VAL A O 1
ATOM 5789 N N . ALA A 1 747 ? 12.047 6.474 3.819 1.00 98.50 747 ALA A N 1
ATOM 5790 C CA . ALA A 1 747 ? 12.879 5.940 2.753 1.00 98.50 747 ALA A CA 1
ATOM 5791 C C . ALA A 1 747 ? 12.029 5.176 1.721 1.00 98.50 747 ALA A C 1
ATOM 5793 O O . ALA A 1 747 ? 11.143 4.407 2.112 1.00 98.50 747 ALA A O 1
ATOM 5794 N N . PRO A 1 748 ? 12.289 5.325 0.411 1.00 98.25 748 PRO A N 1
ATOM 5795 C CA . PRO A 1 748 ? 11.862 4.324 -0.556 1.00 98.25 748 PRO A CA 1
ATOM 5796 C C . PRO A 1 748 ? 12.651 3.030 -0.308 1.00 98.25 748 PRO A C 1
ATOM 5798 O O . PRO A 1 748 ? 13.861 3.084 -0.087 1.00 98.25 748 PRO A O 1
ATOM 5801 N N . MET A 1 749 ? 11.991 1.870 -0.327 1.00 98.31 749 MET A N 1
ATOM 5802 C CA . MET A 1 749 ? 12.704 0.596 -0.234 1.00 98.31 749 MET A CA 1
ATOM 5803 C C . MET A 1 749 ? 13.476 0.351 -1.529 1.00 98.31 749 MET A C 1
ATOM 5805 O O . MET A 1 749 ? 12.876 0.252 -2.598 1.00 98.31 749 MET A O 1
ATOM 5809 N N . LEU A 1 750 ? 14.794 0.213 -1.410 1.00 98.31 750 LEU A N 1
ATOM 5810 C CA . LEU A 1 750 ? 15.702 -0.134 -2.496 1.00 98.31 750 LEU A CA 1
ATOM 5811 C C . LEU A 1 750 ? 16.407 -1.441 -2.138 1.00 98.31 750 LEU A C 1
ATOM 5813 O O . LEU A 1 750 ? 16.914 -1.603 -1.026 1.00 98.31 750 LEU A O 1
ATOM 5817 N N . VAL A 1 751 ? 16.429 -2.379 -3.081 1.00 97.31 751 VAL A N 1
ATOM 5818 C CA . VAL A 1 751 ? 16.997 -3.722 -2.902 1.00 97.31 751 VAL A CA 1
ATOM 5819 C C . VAL A 1 751 ? 18.031 -3.968 -3.995 1.00 97.31 751 VAL A C 1
ATOM 5821 O O . VAL A 1 751 ? 17.838 -3.554 -5.137 1.00 97.31 751 VAL A O 1
ATOM 5824 N N . ARG A 1 752 ? 19.135 -4.645 -3.662 1.00 95.44 752 ARG A N 1
ATOM 5825 C CA . ARG A 1 752 ? 20.097 -5.123 -4.665 1.00 95.44 752 ARG A CA 1
ATOM 5826 C C . ARG A 1 752 ? 19.440 -6.226 -5.516 1.00 95.44 752 ARG A C 1
ATOM 5828 O O . ARG A 1 752 ? 19.023 -7.234 -4.934 1.00 95.44 752 ARG A O 1
ATOM 5835 N N . PRO A 1 753 ? 19.362 -6.098 -6.855 1.00 94.12 753 PRO A N 1
ATOM 5836 C CA . PRO A 1 753 ? 18.674 -7.072 -7.703 1.00 94.12 753 PRO A CA 1
ATOM 5837 C C . PRO A 1 753 ? 19.159 -8.514 -7.479 1.00 94.12 753 PRO A C 1
ATOM 5839 O O . PRO A 1 753 ? 20.358 -8.794 -7.449 1.00 94.12 753 PRO A O 1
ATOM 5842 N N . GLY A 1 754 ? 18.221 -9.447 -7.281 1.00 88.12 754 GLY A N 1
ATOM 5843 C CA . GLY A 1 754 ? 18.524 -10.867 -7.045 1.00 88.12 754 GLY A CA 1
ATOM 5844 C C . GLY A 1 754 ? 19.204 -11.182 -5.701 1.00 88.12 754 GLY A C 1
ATOM 5845 O O . GLY A 1 754 ? 19.699 -12.297 -5.516 1.00 88.12 754 GLY A O 1
ATOM 5846 N N . LYS A 1 755 ? 19.261 -10.226 -4.764 1.00 92.38 755 LYS A N 1
ATOM 5847 C CA . LYS A 1 755 ? 19.821 -10.382 -3.412 1.00 92.38 755 LYS A CA 1
ATOM 5848 C C . LYS A 1 755 ? 18.812 -9.911 -2.357 1.00 92.38 755 LYS A C 1
ATOM 5850 O O . LYS A 1 755 ? 17.803 -9.299 -2.674 1.00 92.38 755 LYS A O 1
ATOM 5855 N N . ALA A 1 756 ? 19.119 -10.178 -1.086 1.00 91.81 756 ALA A N 1
ATOM 5856 C CA . ALA A 1 756 ? 18.310 -9.722 0.049 1.00 91.81 756 ALA A CA 1
ATOM 5857 C C . ALA A 1 756 ? 18.785 -8.386 0.652 1.00 91.81 756 ALA A C 1
ATOM 5859 O O . ALA A 1 756 ? 18.130 -7.859 1.541 1.00 91.81 756 ALA A O 1
ATOM 5860 N N . TRP A 1 757 ? 19.942 -7.866 0.228 1.00 93.62 757 TRP A N 1
ATOM 5861 C CA . TRP A 1 757 ? 20.503 -6.627 0.769 1.00 93.62 757 TRP A CA 1
ATOM 5862 C C . TRP A 1 757 ? 19.665 -5.426 0.331 1.00 93.62 757 TRP A C 1
ATOM 5864 O O . TRP A 1 757 ? 19.491 -5.203 -0.868 1.00 93.62 757 TRP A O 1
ATOM 5874 N N . SER A 1 758 ? 19.182 -4.656 1.301 1.00 96.75 758 SER A N 1
ATOM 5875 C CA . SER A 1 758 ? 18.348 -3.472 1.095 1.00 96.75 758 SER A CA 1
ATOM 5876 C C . SER A 1 758 ? 18.869 -2.265 1.872 1.00 96.75 758 SER A C 1
ATOM 5878 O O . SER A 1 758 ? 19.790 -2.384 2.682 1.00 96.75 758 SER A O 1
ATOM 5880 N N . ASN A 1 759 ? 18.251 -1.109 1.647 1.00 97.75 759 ASN A N 1
ATOM 5881 C CA . ASN A 1 759 ? 18.613 0.156 2.280 1.00 97.75 759 ASN A CA 1
ATOM 5882 C C . ASN A 1 759 ? 17.972 0.398 3.669 1.00 97.75 759 ASN A C 1
ATOM 5884 O O . ASN A 1 759 ? 17.744 1.537 4.083 1.00 97.75 759 ASN A O 1
ATOM 5888 N N . PHE A 1 760 ? 17.611 -0.671 4.384 1.00 97.94 760 PHE A N 1
ATOM 5889 C CA . PHE A 1 760 ? 17.057 -0.582 5.736 1.00 97.94 760 PHE A CA 1
ATOM 5890 C C . PHE A 1 760 ? 17.409 -1.817 6.566 1.00 97.94 760 PHE A C 1
ATOM 5892 O O . PHE A 1 760 ? 17.653 -2.898 6.024 1.00 97.94 760 PHE A O 1
ATOM 5899 N N . TRP A 1 761 ? 17.384 -1.682 7.893 1.00 97.25 761 TRP A N 1
ATOM 5900 C CA . TRP A 1 761 ? 17.475 -2.824 8.809 1.00 97.25 761 TRP A CA 1
ATOM 5901 C C . TRP A 1 761 ? 16.177 -2.960 9.590 1.00 97.25 761 TRP A C 1
ATOM 5903 O O . TRP A 1 761 ? 15.672 -1.976 10.120 1.00 97.25 761 TRP A O 1
ATOM 5913 N N . GLY A 1 762 ? 15.651 -4.180 9.697 1.00 93.12 762 GLY A N 1
ATOM 5914 C CA . GLY A 1 762 ? 14.425 -4.434 10.457 1.00 93.12 762 GLY A CA 1
ATOM 5915 C C . GLY A 1 762 ? 14.630 -4.526 11.974 1.00 93.12 762 GLY A C 1
ATOM 5916 O O . GLY A 1 762 ? 13.681 -4.356 12.733 1.00 93.12 762 GLY A O 1
ATOM 5917 N N . SER A 1 763 ? 15.858 -4.780 12.438 1.00 92.31 763 SER A N 1
ATOM 5918 C CA . SER A 1 763 ? 16.191 -4.890 13.862 1.00 92.31 763 SER A CA 1
ATOM 5919 C C . SER A 1 763 ? 17.636 -4.454 14.142 1.00 92.31 763 SER A C 1
ATOM 5921 O O . SER A 1 763 ? 18.415 -4.215 13.218 1.00 92.31 763 SER A O 1
ATOM 5923 N N . LEU A 1 764 ? 17.991 -4.348 15.426 1.00 91.38 764 LEU A N 1
ATOM 5924 C CA . LEU A 1 764 ? 19.344 -4.048 15.899 1.00 91.38 764 LEU A CA 1
ATOM 5925 C C . LEU A 1 764 ? 19.822 -5.081 16.921 1.00 91.38 764 LEU A C 1
ATOM 5927 O O . LEU A 1 764 ? 19.038 -5.599 17.718 1.00 91.38 764 LEU A O 1
ATOM 5931 N N . THR A 1 765 ? 21.129 -5.332 16.945 1.00 88.31 765 THR A N 1
ATOM 5932 C CA . THR A 1 765 ? 21.780 -6.011 18.071 1.00 88.31 765 THR A CA 1
ATOM 5933 C C . THR A 1 765 ? 21.788 -5.107 19.308 1.00 88.31 765 THR A C 1
ATOM 5935 O O . THR A 1 765 ? 21.529 -3.904 19.230 1.00 88.31 765 THR A O 1
ATOM 5938 N N . LYS A 1 766 ? 22.141 -5.666 20.473 1.00 81.50 766 LYS A N 1
ATOM 5939 C CA . LYS A 1 766 ? 22.281 -4.894 21.723 1.00 81.50 766 LYS A CA 1
ATOM 5940 C C . LYS A 1 766 ? 23.305 -3.754 21.613 1.00 81.50 766 LYS A C 1
ATOM 5942 O O . LYS A 1 766 ? 23.151 -2.749 22.299 1.00 81.50 766 LYS A O 1
ATOM 5947 N N . ASP A 1 767 ? 24.288 -3.905 20.728 1.00 83.88 767 ASP A N 1
ATOM 5948 C CA . ASP A 1 767 ? 25.350 -2.927 20.471 1.00 83.88 767 ASP A CA 1
ATOM 5949 C C . ASP A 1 767 ? 24.976 -1.907 19.376 1.00 83.88 767 ASP A C 1
ATOM 5951 O O . ASP A 1 767 ? 25.768 -1.027 19.052 1.00 83.88 767 ASP A O 1
ATOM 5955 N N . GLY A 1 768 ? 23.769 -2.006 18.802 1.00 84.31 768 GLY A N 1
ATOM 5956 C CA . GLY A 1 768 ? 23.266 -1.071 17.791 1.00 84.31 768 GLY A CA 1
ATOM 5957 C C . GLY A 1 768 ? 23.693 -1.376 16.351 1.00 84.31 768 GLY A C 1
ATOM 5958 O O . GLY A 1 768 ? 23.560 -0.506 15.493 1.00 84.31 768 GLY A O 1
ATOM 5959 N N . PHE A 1 769 ? 24.181 -2.588 16.076 1.00 90.19 769 PHE A N 1
ATOM 5960 C CA . PHE A 1 769 ? 24.538 -3.050 14.728 1.00 90.19 769 PHE A CA 1
ATOM 5961 C C . PHE A 1 769 ? 23.395 -3.829 14.068 1.00 90.19 769 PHE A C 1
ATOM 5963 O O . PHE A 1 769 ? 22.378 -4.110 14.701 1.00 90.19 769 PHE A O 1
ATOM 5970 N N . TYR A 1 770 ? 23.576 -4.198 12.799 1.00 92.38 770 TYR A N 1
ATOM 5971 C CA . TYR A 1 770 ? 22.600 -4.946 12.008 1.00 92.38 770 TYR A CA 1
ATOM 5972 C C . TYR A 1 770 ? 22.096 -6.206 12.718 1.00 92.38 770 TYR A C 1
ATOM 5974 O O . TYR A 1 770 ? 22.876 -7.081 13.097 1.00 92.38 770 TYR A O 1
ATOM 5982 N N . ALA A 1 771 ? 20.773 -6.333 12.803 1.00 90.94 771 ALA A N 1
ATOM 5983 C CA . ALA A 1 771 ? 20.103 -7.598 13.045 1.00 90.94 771 ALA A CA 1
ATOM 5984 C C . ALA A 1 771 ? 18.929 -7.756 12.072 1.00 90.94 771 ALA A C 1
ATOM 5986 O O . ALA A 1 771 ? 18.236 -6.798 11.723 1.00 90.94 771 ALA A O 1
ATOM 5987 N N . ARG A 1 772 ? 18.683 -8.992 11.640 1.00 91.56 772 ARG A N 1
ATOM 5988 C CA . ARG A 1 772 ? 17.537 -9.317 10.788 1.00 91.56 772 ARG A CA 1
ATOM 5989 C C . ARG A 1 772 ? 16.272 -9.418 11.646 1.00 91.56 772 ARG A C 1
ATOM 5991 O O . ARG A 1 772 ? 16.279 -10.140 12.638 1.00 91.56 772 ARG A O 1
ATOM 5998 N N . SER A 1 773 ? 15.202 -8.718 11.267 1.00 89.81 773 SER A N 1
ATOM 5999 C CA . SER A 1 773 ? 13.867 -8.931 11.846 1.00 89.81 773 SER A CA 1
ATOM 6000 C C . SER A 1 773 ? 13.178 -10.138 11.211 1.00 89.81 773 SER A C 1
ATOM 6002 O O . SER A 1 773 ? 13.526 -10.555 10.105 1.00 89.81 773 SER A O 1
ATOM 6004 N N . ASN A 1 774 ? 12.172 -10.680 11.895 1.00 87.44 774 ASN A N 1
ATOM 6005 C CA . ASN A 1 774 ? 11.440 -11.860 11.428 1.00 87.44 774 ASN A CA 1
ATOM 6006 C C . ASN A 1 774 ? 10.716 -11.631 10.091 1.00 87.44 774 ASN A C 1
ATOM 6008 O O . ASN A 1 774 ? 10.593 -12.557 9.303 1.00 87.44 774 ASN A O 1
ATOM 6012 N N . ASP A 1 775 ? 10.286 -10.401 9.819 1.00 90.31 775 ASP A N 1
ATOM 6013 C CA . ASP A 1 775 ? 9.552 -9.987 8.619 1.00 90.31 775 ASP A CA 1
ATOM 6014 C C . ASP A 1 775 ? 10.434 -9.376 7.520 1.00 90.31 775 ASP A C 1
ATOM 6016 O O . ASP A 1 775 ? 9.927 -8.968 6.477 1.00 90.31 775 ASP A O 1
ATOM 6020 N N . TYR A 1 776 ? 11.753 -9.298 7.725 1.00 95.12 776 TYR A N 1
ATOM 6021 C CA . TYR A 1 776 ? 12.658 -8.624 6.792 1.00 95.12 776 TYR A CA 1
ATOM 6022 C C . TYR A 1 776 ? 12.577 -9.206 5.376 1.00 95.12 776 TYR A C 1
ATOM 6024 O O . TYR A 1 776 ? 12.513 -8.458 4.403 1.00 95.12 776 TYR A O 1
ATOM 6032 N N . MET A 1 777 ? 12.566 -10.538 5.263 1.00 95.69 777 MET A N 1
ATOM 6033 C CA . MET A 1 777 ? 12.512 -11.216 3.965 1.00 95.69 777 MET A CA 1
ATOM 6034 C C . MET A 1 777 ? 11.163 -10.990 3.280 1.00 95.69 777 MET A C 1
ATOM 6036 O O . MET A 1 777 ? 11.149 -10.668 2.097 1.00 95.69 777 MET A O 1
ATOM 6040 N N . ASP A 1 778 ? 10.059 -11.065 4.026 1.00 93.19 778 ASP A N 1
ATOM 6041 C CA . ASP A 1 778 ? 8.710 -10.813 3.511 1.00 93.19 778 ASP A CA 1
ATOM 6042 C C . ASP A 1 778 ? 8.581 -9.384 2.951 1.00 93.19 778 ASP A C 1
ATOM 6044 O O . ASP A 1 778 ? 7.948 -9.161 1.918 1.00 93.19 778 ASP A O 1
ATOM 6048 N N . ILE A 1 779 ? 9.199 -8.401 3.619 1.00 95.19 779 ILE A N 1
ATOM 6049 C CA . ILE A 1 779 ? 9.215 -6.998 3.182 1.00 95.19 779 ILE A CA 1
ATOM 6050 C C . ILE A 1 779 ? 10.087 -6.840 1.926 1.00 95.19 779 ILE A C 1
ATOM 6052 O O . ILE A 1 779 ? 9.635 -6.270 0.932 1.00 95.19 779 ILE A O 1
ATOM 6056 N N . VAL A 1 780 ? 11.315 -7.372 1.937 1.00 95.94 780 VAL A N 1
ATOM 6057 C CA . VAL A 1 780 ? 12.275 -7.261 0.821 1.00 95.94 780 VAL A CA 1
ATOM 6058 C C . VAL A 1 780 ? 11.785 -7.980 -0.438 1.00 95.94 780 VAL A C 1
ATOM 6060 O O . VAL A 1 780 ? 11.956 -7.468 -1.542 1.00 95.94 780 VAL A O 1
ATOM 6063 N N . HIS A 1 781 ? 11.140 -9.136 -0.292 1.00 94.31 781 HIS A N 1
ATOM 6064 C CA . HIS A 1 781 ? 10.556 -9.894 -1.402 1.00 94.31 781 HIS A CA 1
ATOM 6065 C C . HIS A 1 781 ? 9.165 -9.405 -1.811 1.00 94.31 781 HIS A C 1
ATOM 6067 O O . HIS A 1 781 ? 8.531 -10.025 -2.665 1.00 94.31 781 HIS A O 1
ATOM 6073 N N . ASN A 1 782 ? 8.691 -8.289 -1.244 1.00 92.38 782 ASN A N 1
ATOM 6074 C CA . ASN A 1 782 ? 7.385 -7.710 -1.543 1.00 92.38 782 ASN A CA 1
ATOM 6075 C C . ASN A 1 782 ? 6.188 -8.639 -1.234 1.00 92.38 782 ASN A C 1
ATOM 6077 O O . ASN A 1 782 ? 5.089 -8.394 -1.732 1.00 92.38 782 ASN A O 1
ATOM 6081 N N . GLU A 1 783 ? 6.364 -9.661 -0.391 1.00 91.06 783 GLU A N 1
ATOM 6082 C CA . GLU A 1 783 ? 5.271 -10.507 0.114 1.00 91.06 783 GLU A CA 1
ATOM 6083 C C . GLU A 1 783 ? 4.358 -9.701 1.044 1.00 91.06 783 GLU A C 1
ATOM 6085 O O . GLU A 1 783 ? 3.134 -9.833 1.014 1.00 91.06 783 GLU A O 1
ATOM 6090 N N . LYS A 1 784 ? 4.957 -8.788 1.818 1.00 90.69 784 LYS A N 1
ATOM 6091 C CA . LYS A 1 784 ? 4.252 -7.785 2.615 1.00 90.69 784 LYS A CA 1
ATOM 6092 C C . LYS A 1 784 ? 4.589 -6.393 2.104 1.00 90.69 784 LYS A C 1
ATOM 6094 O O . LYS A 1 784 ? 5.693 -5.896 2.312 1.00 90.69 784 LYS A O 1
ATOM 6099 N N . ARG A 1 785 ? 3.618 -5.726 1.473 1.00 93.06 785 ARG A N 1
ATOM 6100 C CA . ARG A 1 785 ? 3.746 -4.328 1.028 1.00 93.06 785 ARG A CA 1
ATOM 6101 C C . ARG A 1 785 ? 3.088 -3.358 2.000 1.00 93.06 785 ARG A C 1
ATOM 6103 O O . ARG A 1 785 ? 1.962 -3.577 2.452 1.00 93.06 785 ARG A O 1
ATOM 6110 N N . GLY A 1 786 ? 3.772 -2.263 2.304 1.00 94.19 786 GLY A N 1
ATOM 6111 C CA . GLY A 1 786 ? 3.320 -1.293 3.287 1.00 94.19 786 GLY A CA 1
ATOM 6112 C C . GLY A 1 786 ? 4.329 -0.193 3.593 1.00 94.19 786 GLY A C 1
ATOM 6113 O O . GLY A 1 786 ? 5.204 0.134 2.790 1.00 94.19 786 GLY A O 1
ATOM 6114 N N . LEU A 1 787 ? 4.135 0.407 4.762 1.00 94.19 787 LEU A N 1
ATOM 6115 C CA . LEU A 1 787 ? 4.979 1.439 5.337 1.00 94.19 787 LEU A CA 1
ATOM 6116 C C . LEU A 1 787 ? 5.420 0.945 6.712 1.00 94.19 787 LEU A C 1
ATOM 6118 O O . LEU A 1 787 ? 4.580 0.746 7.588 1.00 94.19 787 LEU A O 1
ATOM 6122 N N . TRP A 1 788 ? 6.719 0.752 6.883 1.00 95.50 788 TRP A N 1
ATOM 6123 C CA . TRP A 1 788 ? 7.277 0.008 8.007 1.00 95.50 788 TRP A CA 1
ATOM 6124 C C . TRP A 1 788 ? 8.135 0.927 8.859 1.00 95.50 788 TRP A C 1
ATOM 6126 O O . TRP A 1 788 ? 9.079 1.521 8.347 1.00 95.50 788 TRP A O 1
ATOM 6136 N N . ASN A 1 789 ? 7.821 1.053 10.146 1.00 95.75 789 ASN A N 1
ATOM 6137 C CA . ASN A 1 789 ? 8.695 1.716 11.107 1.00 95.75 789 ASN A CA 1
ATOM 6138 C C . ASN A 1 789 ? 9.892 0.806 11.396 1.00 95.75 789 ASN A C 1
ATOM 6140 O O . ASN A 1 789 ? 9.716 -0.309 11.895 1.00 95.75 789 ASN A O 1
ATOM 6144 N N . VAL A 1 790 ? 11.090 1.279 11.067 1.00 96.75 790 VAL A N 1
ATOM 6145 C CA . VAL A 1 790 ? 12.335 0.509 11.106 1.00 96.75 790 VAL A CA 1
ATOM 6146 C C . VAL A 1 790 ? 13.419 1.269 11.873 1.00 96.75 790 VAL A C 1
ATOM 6148 O O . VAL A 1 790 ? 13.448 2.498 11.867 1.00 96.75 790 VAL A O 1
ATOM 6151 N N . PRO A 1 791 ? 14.333 0.573 12.567 1.00 96.00 791 PRO A N 1
ATOM 6152 C CA . PRO A 1 791 ? 15.361 1.228 13.371 1.00 96.00 791 PRO A CA 1
ATOM 6153 C C . PRO A 1 791 ? 16.496 1.873 12.565 1.00 96.00 791 PRO A C 1
ATOM 6155 O O . PRO A 1 791 ? 17.264 2.639 13.152 1.00 96.00 791 PRO A O 1
ATOM 6158 N N . PHE A 1 792 ? 16.651 1.558 11.279 1.00 97.50 792 PHE A N 1
ATOM 6159 C CA . PHE A 1 792 ? 17.740 2.067 10.446 1.00 97.50 792 PHE A CA 1
ATOM 6160 C C . PHE A 1 792 ? 17.315 2.147 8.978 1.00 97.50 792 PHE A C 1
ATOM 6162 O O . PHE A 1 792 ? 16.701 1.210 8.465 1.00 97.50 792 PHE A O 1
ATOM 6169 N N . ILE A 1 793 ? 17.688 3.244 8.322 1.00 97.75 793 ILE A N 1
ATOM 6170 C CA . ILE A 1 793 ? 17.543 3.501 6.886 1.00 97.75 793 ILE A CA 1
ATOM 6171 C C . ILE A 1 793 ? 18.847 4.118 6.370 1.00 97.75 793 ILE A C 1
ATOM 6173 O O . ILE A 1 793 ? 19.529 4.814 7.118 1.00 97.75 793 ILE A O 1
ATOM 6177 N N . ASN A 1 794 ? 19.185 3.899 5.105 1.00 96.06 794 ASN A N 1
ATOM 6178 C CA . ASN A 1 794 ? 20.337 4.533 4.463 1.00 96.06 794 ASN A CA 1
ATOM 6179 C C . ASN A 1 794 ? 20.106 4.728 2.957 1.00 96.06 794 ASN A C 1
ATOM 6181 O O . ASN A 1 794 ? 19.032 4.413 2.439 1.00 96.06 794 ASN A O 1
ATOM 6185 N N . ASN A 1 795 ? 21.112 5.273 2.268 1.00 97.00 795 ASN A N 1
ATOM 6186 C CA . ASN A 1 795 ? 21.214 5.480 0.818 1.00 97.00 795 ASN A CA 1
ATOM 6187 C C . ASN A 1 795 ? 20.156 6.362 0.134 1.00 97.00 795 ASN A C 1
ATOM 6189 O O . ASN A 1 795 ? 20.507 7.105 -0.770 1.00 97.00 795 ASN A O 1
ATOM 6193 N N . ALA A 1 796 ? 18.881 6.313 0.505 1.00 98.31 796 ALA A N 1
ATOM 6194 C CA . ALA A 1 796 ? 17.851 7.200 -0.018 1.00 98.31 796 ALA A CA 1
ATOM 6195 C C . ALA A 1 796 ? 16.775 7.439 1.039 1.00 98.31 796 ALA A C 1
ATOM 6197 O O . ALA A 1 796 ? 16.177 6.486 1.537 1.00 98.31 796 ALA A O 1
ATOM 6198 N N . TYR A 1 797 ? 16.510 8.699 1.384 1.00 98.31 797 TYR A N 1
ATOM 6199 C CA . TYR A 1 797 ? 15.472 9.044 2.356 1.00 98.31 797 TYR A CA 1
ATOM 6200 C C . TYR A 1 797 ? 15.029 10.505 2.269 1.00 98.31 797 TYR A C 1
ATOM 6202 O O . TYR A 1 797 ? 15.813 11.418 2.013 1.00 98.31 797 TYR A O 1
ATOM 6210 N N . LEU A 1 798 ? 13.739 10.718 2.517 1.00 98.31 798 LEU A N 1
ATOM 6211 C CA . LEU A 1 798 ? 13.078 12.011 2.592 1.00 98.31 798 LEU A CA 1
ATOM 6212 C C . LEU A 1 798 ? 12.863 12.400 4.059 1.00 98.31 798 LEU A C 1
ATOM 6214 O O . LEU A 1 798 ? 12.321 11.624 4.844 1.00 98.31 798 LEU A O 1
ATOM 6218 N N . VAL A 1 799 ? 13.244 13.622 4.418 1.00 97.75 799 VAL A N 1
ATOM 6219 C CA . VAL A 1 799 ? 13.072 14.209 5.749 1.00 97.75 799 VAL A CA 1
ATOM 6220 C C . VAL A 1 799 ? 12.211 15.461 5.638 1.00 97.75 799 VAL A C 1
ATOM 6222 O O . VAL A 1 799 ? 12.472 16.345 4.822 1.00 97.75 799 VAL A O 1
ATOM 6225 N N . ASN A 1 800 ? 11.192 15.571 6.484 1.00 95.94 800 ASN A N 1
ATOM 6226 C CA . ASN A 1 800 ? 10.395 16.783 6.612 1.00 95.94 800 ASN A CA 1
ATOM 6227 C C . ASN A 1 800 ? 11.227 17.878 7.299 1.00 95.94 800 ASN A C 1
ATOM 6229 O O . ASN A 1 800 ? 11.724 17.697 8.413 1.00 95.94 800 ASN A O 1
ATOM 6233 N N . ALA A 1 801 ? 11.360 19.041 6.662 1.00 95.44 801 ALA A N 1
ATOM 6234 C CA . ALA A 1 801 ? 12.220 20.120 7.139 1.00 95.44 801 ALA A CA 1
ATOM 6235 C C . ALA A 1 801 ? 11.768 20.719 8.482 1.00 95.44 801 ALA A C 1
ATOM 6237 O O . ALA A 1 801 ? 12.564 21.372 9.157 1.00 95.44 801 ALA A O 1
ATOM 6238 N N . THR A 1 802 ? 10.524 20.484 8.915 1.00 93.12 802 THR A N 1
ATOM 6239 C CA . THR A 1 802 ? 10.078 20.848 10.274 1.00 93.12 802 THR A CA 1
ATOM 6240 C C . THR A 1 802 ? 10.945 20.200 11.353 1.00 93.12 802 THR A C 1
ATOM 6242 O O . THR A 1 802 ? 11.288 20.867 12.329 1.00 93.12 802 THR A O 1
ATOM 6245 N N . LEU A 1 803 ? 11.395 18.959 11.138 1.00 93.62 803 LEU A N 1
ATOM 6246 C CA . LEU A 1 803 ? 12.321 18.272 12.034 1.00 93.62 803 LEU A CA 1
ATOM 6247 C C . LEU A 1 803 ? 13.670 18.999 12.109 1.00 93.62 803 LEU A C 1
ATOM 6249 O O . LEU A 1 803 ? 14.194 19.240 13.194 1.00 93.62 803 LEU A O 1
ATOM 6253 N N . LEU A 1 804 ? 14.201 19.398 10.950 1.00 93.00 804 LEU A N 1
ATOM 6254 C CA . LEU A 1 804 ? 15.494 20.077 10.834 1.00 93.00 804 LEU A CA 1
ATOM 6255 C C . LEU A 1 804 ? 15.493 21.473 11.470 1.00 93.00 804 LEU A C 1
ATOM 6257 O O . LEU A 1 804 ? 16.555 21.966 11.835 1.00 93.00 804 LEU A O 1
ATOM 6261 N N . ARG A 1 805 ? 14.321 22.115 11.573 1.00 93.00 805 ARG A N 1
ATOM 6262 C CA . ARG A 1 805 ? 14.133 23.413 12.244 1.00 93.00 805 ARG A CA 1
ATOM 6263 C C . ARG A 1 805 ? 13.976 23.274 13.759 1.00 93.00 805 ARG A C 1
ATOM 6265 O O . ARG A 1 805 ? 14.233 24.238 14.471 1.00 93.00 805 ARG A O 1
ATOM 6272 N N . LYS A 1 806 ? 13.518 22.111 14.241 1.00 90.38 806 LYS A N 1
ATOM 6273 C CA . LYS A 1 806 ? 13.280 21.850 15.669 1.00 90.38 806 LYS A CA 1
ATOM 6274 C C . LYS A 1 806 ? 14.579 21.598 16.439 1.00 90.38 806 LYS A C 1
ATOM 6276 O O . LYS A 1 806 ? 14.661 21.976 17.602 1.00 90.38 806 LYS A O 1
ATOM 6281 N N . TYR A 1 807 ? 15.570 20.977 15.799 1.00 90.56 807 TYR A N 1
ATOM 6282 C CA . TYR A 1 807 ? 16.810 20.531 16.439 1.00 90.56 807 TYR A CA 1
ATOM 6283 C C . TYR A 1 807 ? 18.048 21.125 15.767 1.00 90.56 807 TYR A C 1
ATOM 6285 O O . TYR A 1 807 ? 18.108 21.240 14.540 1.00 90.56 807 TYR A O 1
ATOM 6293 N N . ASP A 1 808 ? 19.055 21.467 16.570 1.00 89.12 808 ASP A N 1
ATOM 6294 C CA . ASP A 1 808 ? 20.347 21.930 16.061 1.00 89.12 808 ASP A CA 1
ATOM 6295 C C . ASP A 1 808 ? 21.233 20.766 15.567 1.00 89.12 808 ASP A C 1
ATOM 6297 O O . ASP A 1 808 ? 20.882 19.589 15.685 1.00 89.12 808 ASP A O 1
ATOM 6301 N N . ARG A 1 809 ? 22.410 21.082 15.009 1.00 87.25 809 ARG A N 1
ATOM 6302 C CA . ARG A 1 809 ? 23.342 20.075 14.464 1.00 87.25 809 ARG A CA 1
ATOM 6303 C C . ARG A 1 809 ? 24.024 19.214 15.527 1.00 87.25 809 ARG A C 1
ATOM 6305 O O . ARG A 1 809 ? 24.488 18.119 15.213 1.00 87.25 809 ARG A O 1
ATOM 6312 N N . THR A 1 810 ? 24.063 19.655 16.784 1.00 83.12 810 THR A N 1
ATOM 6313 C CA . THR A 1 810 ? 24.590 18.833 17.884 1.00 83.12 810 THR A CA 1
ATOM 6314 C C . THR A 1 810 ? 23.610 17.722 18.248 1.00 83.12 810 THR A C 1
ATOM 6316 O O . THR A 1 810 ? 24.026 16.609 18.560 1.00 83.12 810 THR A O 1
ATOM 6319 N N . GLN A 1 811 ? 22.310 17.994 18.114 1.00 86.31 811 GLN A N 1
ATOM 6320 C CA . GLN A 1 811 ? 21.235 17.039 18.363 1.00 86.31 811 GLN A CA 1
ATOM 6321 C C . GLN A 1 811 ? 20.925 16.179 17.132 1.00 86.31 811 GLN A C 1
ATOM 6323 O O . GLN A 1 811 ? 20.747 14.971 17.256 1.00 86.31 811 GLN A O 1
ATOM 6328 N N . LEU A 1 812 ? 20.907 16.773 15.935 1.00 88.81 812 LEU A N 1
ATOM 6329 C CA . LEU A 1 812 ? 20.535 16.116 14.681 1.00 88.81 812 LEU A CA 1
ATOM 6330 C C . LEU A 1 812 ? 21.512 16.491 13.555 1.00 88.81 812 LEU A C 1
ATOM 6332 O O . LEU A 1 812 ? 21.429 17.572 12.970 1.00 88.81 812 LEU A O 1
ATOM 6336 N N . GLY A 1 813 ? 22.436 15.579 13.262 1.00 89.38 813 GLY A N 1
ATOM 6337 C CA . GLY A 1 813 ? 23.531 15.745 12.305 1.00 89.38 813 GLY A CA 1
ATOM 6338 C C . GLY A 1 813 ? 24.274 14.425 12.090 1.00 89.38 813 GLY A C 1
ATOM 6339 O O . GLY A 1 813 ? 23.887 13.403 12.663 1.00 89.38 813 GLY A O 1
ATOM 6340 N N . PHE A 1 814 ? 25.327 14.452 11.280 1.00 90.25 814 PHE A N 1
ATOM 6341 C CA . PHE A 1 814 ? 26.057 13.254 10.840 1.00 90.25 814 PHE A CA 1
ATOM 6342 C C . PHE A 1 814 ? 27.413 13.061 11.535 1.00 90.25 814 PHE A C 1
ATOM 6344 O O . PHE A 1 814 ? 28.009 11.993 11.431 1.00 90.25 814 PHE A O 1
ATOM 6351 N N . ASP A 1 815 ? 27.896 14.064 12.272 1.00 82.50 815 ASP A N 1
ATOM 6352 C CA . ASP A 1 815 ? 29.211 14.016 12.918 1.00 82.50 815 ASP A CA 1
ATOM 6353 C C . ASP A 1 815 ? 29.225 13.144 14.190 1.00 82.50 815 ASP A C 1
ATOM 6355 O O . ASP A 1 815 ? 28.602 13.465 15.211 1.00 82.50 815 ASP A O 1
ATOM 6359 N N . LYS A 1 816 ? 29.952 12.024 14.149 1.00 76.62 816 LYS A N 1
ATOM 6360 C CA . LYS A 1 816 ? 30.365 11.261 15.333 1.00 76.62 816 LYS A CA 1
ATOM 6361 C C . LYS A 1 816 ? 31.662 10.503 15.027 1.00 76.62 816 LYS A C 1
ATOM 6363 O O . LYS A 1 816 ? 31.691 9.710 14.087 1.00 76.62 816 LYS A O 1
ATOM 6368 N N . PRO A 1 817 ? 32.729 10.670 15.829 1.00 71.44 817 PRO A N 1
ATOM 6369 C CA . PRO A 1 817 ? 33.986 9.972 15.585 1.00 71.44 817 PRO A CA 1
ATOM 6370 C C . PRO A 1 817 ? 33.813 8.446 15.585 1.00 71.44 817 PRO A C 1
ATOM 6372 O O . PRO A 1 817 ? 33.212 7.893 16.507 1.00 71.44 817 PRO A O 1
ATOM 6375 N N . ASN A 1 818 ? 34.407 7.773 14.593 1.00 75.62 818 ASN A N 1
ATOM 6376 C CA . ASN A 1 818 ? 34.468 6.308 14.458 1.00 75.62 818 ASN A CA 1
ATOM 6377 C C . ASN A 1 818 ? 33.114 5.590 14.306 1.00 75.62 818 ASN A C 1
ATOM 6379 O O . ASN A 1 818 ? 33.032 4.387 14.557 1.00 75.62 818 ASN A O 1
ATOM 6383 N N . VAL A 1 819 ? 32.059 6.301 13.909 1.00 82.75 819 VAL A N 1
ATOM 6384 C CA . VAL A 1 819 ? 30.760 5.710 13.574 1.00 82.75 819 VAL A CA 1
ATOM 6385 C C . VAL A 1 819 ? 30.379 6.164 12.173 1.00 82.75 819 VAL A C 1
ATOM 6387 O O . VAL A 1 819 ? 30.615 7.311 11.806 1.00 82.75 819 VAL A O 1
ATOM 6390 N N . ASP A 1 820 ? 29.803 5.251 11.400 1.00 87.81 820 ASP A N 1
ATOM 6391 C CA . ASP A 1 820 ? 29.234 5.542 10.088 1.00 87.81 820 ASP A CA 1
ATOM 6392 C C . ASP A 1 820 ? 28.219 6.711 10.147 1.00 87.81 820 ASP A C 1
ATOM 6394 O O . ASP A 1 820 ? 27.520 6.903 11.154 1.00 87.81 820 ASP A O 1
ATOM 6398 N N . ALA A 1 821 ? 28.166 7.519 9.083 1.00 88.69 821 ALA A N 1
ATOM 6399 C CA . ALA A 1 821 ? 27.360 8.739 9.041 1.00 88.69 821 ALA A CA 1
ATOM 6400 C C . ALA A 1 821 ? 25.857 8.430 9.161 1.00 88.69 821 ALA A C 1
ATOM 6402 O O . ALA A 1 821 ? 25.155 9.056 9.965 1.00 88.69 821 ALA A O 1
ATOM 6403 N N . ASP A 1 822 ? 25.373 7.416 8.443 1.00 90.88 822 ASP A N 1
ATOM 6404 C CA . ASP A 1 822 ? 23.968 7.008 8.463 1.00 90.88 822 ASP A CA 1
ATOM 6405 C C . ASP A 1 822 ? 23.599 6.353 9.797 1.00 90.88 822 ASP A C 1
ATOM 6407 O O . ASP A 1 822 ? 22.536 6.630 10.365 1.00 90.88 822 ASP A O 1
ATOM 6411 N N . MET A 1 823 ? 24.501 5.548 10.374 1.00 92.19 823 MET A N 1
ATOM 6412 C CA . MET A 1 823 ? 24.322 5.003 11.726 1.00 92.19 823 MET A CA 1
ATOM 6413 C C . MET A 1 823 ? 24.198 6.112 12.769 1.00 92.19 823 MET A C 1
ATOM 6415 O O . MET A 1 823 ? 23.361 6.020 13.675 1.00 92.19 823 MET A O 1
ATOM 6419 N N . THR A 1 824 ? 25.003 7.166 12.648 1.00 92.62 824 THR A N 1
ATOM 6420 C CA . THR A 1 824 ? 24.956 8.328 13.539 1.00 92.62 824 THR A CA 1
ATOM 6421 C C . THR A 1 824 ? 23.627 9.060 13.412 1.00 92.62 824 THR A C 1
ATOM 6423 O O . THR A 1 824 ? 22.963 9.296 14.427 1.00 92.62 824 THR A O 1
ATOM 6426 N N . PHE A 1 825 ? 23.202 9.349 12.183 1.00 94.25 825 PHE A N 1
ATOM 6427 C CA . PHE A 1 825 ? 21.938 10.021 11.904 1.00 94.25 825 PHE A CA 1
ATOM 6428 C C . PHE A 1 825 ? 20.737 9.224 12.431 1.00 94.25 825 PHE A C 1
ATOM 6430 O O . PHE A 1 825 ? 19.942 9.745 13.218 1.00 94.25 825 PHE A O 1
ATOM 6437 N N . CYS A 1 826 ? 20.654 7.930 12.106 1.00 95.25 826 CYS A N 1
ATOM 6438 C CA . CYS A 1 826 ? 19.584 7.052 12.580 1.00 95.25 826 CYS A CA 1
ATOM 6439 C C . CYS A 1 826 ? 19.576 6.920 14.109 1.00 95.25 826 CYS A C 1
ATOM 6441 O O . CYS A 1 826 ? 18.514 6.887 14.726 1.00 95.25 826 CYS A O 1
ATOM 6443 N N . THR A 1 827 ? 20.750 6.863 14.748 1.00 92.56 827 THR A N 1
ATOM 6444 C CA . THR A 1 827 ? 20.843 6.795 16.215 1.00 92.56 827 THR A CA 1
ATOM 6445 C C . THR A 1 827 ? 20.294 8.054 16.870 1.00 92.56 827 THR A C 1
ATOM 6447 O O . THR A 1 827 ? 19.476 7.949 17.781 1.00 92.56 827 THR A O 1
ATOM 6450 N N . ARG A 1 828 ? 20.653 9.234 16.355 1.00 92.50 828 ARG A N 1
ATOM 6451 C CA . ARG A 1 828 ? 20.133 10.514 16.852 1.00 92.50 828 ARG A CA 1
ATOM 6452 C C . ARG A 1 828 ? 18.618 10.632 16.666 1.00 92.50 828 ARG A C 1
ATOM 6454 O O . ARG A 1 828 ? 17.934 11.088 17.577 1.00 92.50 828 ARG A O 1
ATOM 6461 N N . LEU A 1 829 ? 18.072 10.162 15.541 1.00 93.94 829 LEU A N 1
ATOM 6462 C CA . LEU A 1 829 ? 16.618 10.105 15.331 1.00 93.94 829 LEU A CA 1
ATOM 6463 C C . LEU A 1 829 ? 15.918 9.231 16.380 1.00 93.94 829 LEU A C 1
ATOM 6465 O O . LEU A 1 829 ? 14.934 9.669 16.978 1.00 93.94 829 LEU A O 1
ATOM 6469 N N . ARG A 1 830 ? 16.452 8.035 16.668 1.00 91.31 830 ARG A N 1
ATOM 6470 C CA . ARG A 1 830 ? 15.909 7.156 17.721 1.00 91.31 830 ARG A CA 1
ATOM 6471 C C . ARG A 1 830 ? 16.012 7.790 19.108 1.00 91.31 830 ARG A C 1
ATOM 6473 O O . ARG A 1 830 ? 15.067 7.694 19.888 1.00 91.31 830 ARG A O 1
ATOM 6480 N N . ASP A 1 831 ? 17.117 8.468 19.410 1.00 88.00 831 ASP A N 1
ATOM 6481 C CA . ASP A 1 831 ? 17.296 9.174 20.683 1.00 88.00 831 ASP A CA 1
ATOM 6482 C C . ASP A 1 831 ? 16.290 10.323 20.850 1.00 88.00 831 ASP A C 1
ATOM 6484 O O . ASP A 1 831 ? 15.860 10.608 21.971 1.00 88.00 831 ASP A O 1
ATOM 6488 N N . LEU A 1 832 ? 15.852 10.937 19.752 1.00 88.56 832 LEU A N 1
ATOM 6489 C CA . LEU A 1 832 ? 14.818 11.973 19.725 1.00 88.56 832 LEU A CA 1
ATOM 6490 C C . LEU A 1 832 ? 13.384 11.421 19.610 1.00 88.56 832 LEU A C 1
ATOM 6492 O O . LEU A 1 832 ? 12.449 12.211 19.511 1.00 88.56 832 LEU A O 1
ATOM 6496 N N . ASP A 1 833 ? 13.197 10.095 19.650 1.00 87.31 833 ASP A N 1
ATOM 6497 C CA . ASP A 1 833 ? 11.897 9.416 19.490 1.00 87.31 833 ASP A CA 1
ATOM 6498 C C . ASP A 1 833 ? 11.213 9.716 18.137 1.00 87.31 833 ASP A C 1
ATOM 6500 O O . ASP A 1 833 ? 9.986 9.732 18.014 1.00 87.31 833 ASP A O 1
ATOM 6504 N N . VAL A 1 834 ? 12.021 9.961 17.101 1.00 92.69 834 VAL A N 1
ATOM 6505 C CA . VAL A 1 834 ? 11.561 10.179 15.726 1.00 92.69 834 VAL A CA 1
ATOM 6506 C C . VAL A 1 834 ? 11.537 8.847 14.992 1.00 92.69 834 VAL A C 1
ATOM 6508 O O . VAL A 1 834 ? 12.541 8.134 14.931 1.00 92.69 834 VAL A O 1
ATOM 6511 N N . PHE A 1 835 ? 10.385 8.504 14.416 1.00 94.88 835 PHE A N 1
ATOM 6512 C CA . PHE A 1 835 ? 10.241 7.271 13.649 1.00 94.88 835 PHE A CA 1
ATOM 6513 C C . PHE A 1 835 ? 10.860 7.415 12.262 1.00 94.88 835 PHE A C 1
ATOM 6515 O O . PHE A 1 835 ? 10.724 8.445 11.600 1.00 94.88 835 PHE A O 1
ATOM 6522 N N . MET A 1 836 ? 11.507 6.341 11.820 1.00 96.81 836 MET A N 1
ATOM 6523 C CA . MET A 1 836 ? 12.031 6.196 10.470 1.00 96.81 836 MET A CA 1
ATOM 6524 C C . MET A 1 836 ? 11.184 5.158 9.762 1.00 96.81 836 MET A C 1
ATOM 6526 O O . MET A 1 836 ? 11.033 4.039 10.249 1.00 96.81 836 MET A O 1
ATOM 6530 N N . PHE A 1 837 ? 10.614 5.532 8.624 1.00 96.75 837 PHE A N 1
ATOM 6531 C CA . PHE A 1 837 ? 9.794 4.621 7.843 1.00 96.75 837 PHE A CA 1
ATOM 6532 C C . PHE A 1 837 ? 10.527 4.150 6.592 1.00 96.75 837 PHE A C 1
ATOM 6534 O O . PHE A 1 837 ? 11.261 4.921 5.982 1.00 96.75 837 PHE A O 1
ATOM 6541 N N . VAL A 1 838 ? 10.274 2.918 6.164 1.00 97.62 838 VAL A N 1
ATOM 6542 C CA . VAL A 1 838 ? 10.597 2.442 4.816 1.00 97.62 838 VAL A CA 1
ATOM 6543 C C . VAL A 1 838 ? 9.309 2.065 4.088 1.00 97.62 838 VAL A C 1
ATOM 6545 O O . VAL A 1 838 ? 8.419 1.429 4.656 1.00 97.62 838 VAL A O 1
ATOM 6548 N N . SER A 1 839 ? 9.174 2.502 2.840 1.00 96.88 839 SER A N 1
ATOM 6549 C CA . SER A 1 839 ? 8.000 2.267 2.002 1.00 96.88 839 SER A CA 1
ATOM 6550 C C . SER A 1 839 ? 8.341 1.291 0.882 1.00 96.88 839 SER A C 1
ATOM 6552 O O . SER A 1 839 ? 9.149 1.612 0.016 1.00 96.88 839 SER A O 1
ATOM 6554 N N . ASN A 1 840 ? 7.654 0.149 0.844 1.00 96.69 840 ASN A N 1
ATOM 6555 C CA . ASN A 1 840 ? 7.679 -0.808 -0.273 1.00 96.69 840 ASN A CA 1
ATOM 6556 C C . ASN A 1 840 ? 6.286 -0.992 -0.903 1.00 96.69 840 ASN A C 1
ATOM 6558 O O . ASN A 1 840 ? 5.973 -2.018 -1.502 1.00 96.69 840 ASN A O 1
ATOM 6562 N N . ARG A 1 841 ? 5.401 0.002 -0.739 1.00 93.69 841 ARG A N 1
ATOM 6563 C CA . ARG A 1 841 ? 4.048 -0.002 -1.328 1.00 93.69 841 ARG A CA 1
ATOM 6564 C C . ARG A 1 841 ? 4.079 -0.203 -2.842 1.00 93.69 841 ARG A C 1
ATOM 6566 O O . ARG A 1 841 ? 3.190 -0.842 -3.401 1.00 93.69 841 ARG A O 1
ATOM 6573 N N . ILE A 1 842 ? 5.097 0.358 -3.477 1.00 94.12 842 ILE A N 1
ATOM 6574 C CA . ILE A 1 842 ? 5.413 0.195 -4.885 1.00 94.12 842 ILE A CA 1
ATOM 6575 C C . ILE A 1 842 ? 6.922 0.019 -5.037 1.00 94.12 842 ILE A C 1
ATOM 6577 O O . ILE A 1 842 ? 7.672 0.262 -4.090 1.00 94.12 842 ILE A O 1
ATOM 6581 N N . ASP A 1 843 ? 7.350 -0.346 -6.238 1.00 95.81 843 ASP A N 1
ATOM 6582 C CA . ASP A 1 843 ? 8.763 -0.419 -6.577 1.00 95.81 843 ASP A CA 1
ATOM 6583 C C . ASP A 1 843 ? 9.270 0.992 -6.920 1.00 95.81 843 ASP A C 1
ATOM 6585 O O . ASP A 1 843 ? 8.730 1.678 -7.797 1.00 95.81 843 ASP A O 1
ATOM 6589 N N . PHE A 1 844 ? 10.259 1.455 -6.152 1.00 97.56 844 PHE A N 1
ATOM 6590 C CA . PHE A 1 844 ? 10.845 2.794 -6.279 1.00 97.56 844 PHE A CA 1
ATOM 6591 C C . PHE A 1 844 ? 12.150 2.789 -7.074 1.00 97.56 844 PHE A C 1
ATOM 6593 O O . PHE A 1 844 ? 12.471 3.770 -7.742 1.00 97.56 844 PHE A O 1
ATOM 6600 N N . GLY A 1 845 ? 12.902 1.696 -6.988 1.00 97.19 845 GLY A N 1
ATOM 6601 C CA . GLY A 1 845 ? 14.200 1.561 -7.621 1.00 97.19 845 GLY A CA 1
ATOM 6602 C C . GLY A 1 845 ? 14.996 0.400 -7.043 1.00 97.19 845 GLY A C 1
ATOM 6603 O O . GLY A 1 845 ? 14.431 -0.513 -6.434 1.00 97.19 845 GLY A O 1
ATOM 6604 N N . HIS A 1 846 ? 16.314 0.460 -7.189 1.00 98.00 846 HIS A N 1
ATOM 6605 C CA . HIS A 1 846 ? 17.220 -0.594 -6.747 1.00 98.00 846 HIS A CA 1
ATOM 6606 C C . HIS A 1 846 ? 18.552 -0.036 -6.234 1.00 98.00 846 HIS A C 1
ATOM 6608 O O . HIS A 1 846 ? 18.842 1.158 -6.328 1.00 98.00 846 HIS A O 1
ATOM 6614 N N . LEU A 1 847 ? 19.354 -0.923 -5.647 1.00 97.94 847 LEU A N 1
ATOM 6615 C CA . LEU A 1 847 ? 20.724 -0.630 -5.230 1.00 97.94 847 LEU A CA 1
ATOM 6616 C C . LEU A 1 847 ? 21.717 -1.288 -6.181 1.00 97.94 847 LEU A C 1
ATOM 6618 O O . LEU A 1 847 ? 21.591 -2.483 -6.464 1.00 97.94 847 LEU A O 1
ATOM 6622 N N . ILE A 1 848 ? 22.747 -0.546 -6.574 1.00 96.25 848 ILE A N 1
ATOM 6623 C CA . ILE A 1 848 ? 23.883 -1.099 -7.313 1.00 96.25 848 ILE A CA 1
ATOM 6624 C C . ILE A 1 848 ? 24.991 -1.574 -6.370 1.00 96.25 848 ILE A C 1
ATOM 6626 O O . ILE A 1 848 ? 25.148 -1.107 -5.238 1.00 96.25 848 ILE A O 1
ATOM 6630 N N . ASN A 1 849 ? 25.769 -2.541 -6.838 1.00 95.75 849 ASN A N 1
ATOM 6631 C CA . ASN A 1 849 ? 26.948 -3.056 -6.170 1.00 95.75 849 ASN A CA 1
ATOM 6632 C C . ASN A 1 849 ? 28.205 -2.320 -6.656 1.00 95.75 849 ASN A C 1
ATOM 6634 O O . ASN A 1 849 ? 28.667 -2.549 -7.771 1.00 95.75 849 ASN A O 1
ATOM 6638 N N . ALA A 1 850 ? 28.773 -1.462 -5.812 1.00 94.69 850 ALA A N 1
ATOM 6639 C CA . ALA A 1 850 ? 29.989 -0.707 -6.120 1.00 94.69 850 ALA A CA 1
ATOM 6640 C C . ALA A 1 850 ? 31.282 -1.377 -5.610 1.00 94.69 850 ALA A C 1
ATOM 6642 O O . ALA A 1 850 ? 32.374 -0.919 -5.942 1.00 94.69 850 ALA A O 1
ATOM 6643 N N . ASP A 1 851 ? 31.179 -2.469 -4.841 1.00 91.00 851 ASP A N 1
ATOM 6644 C CA . ASP A 1 851 ? 32.281 -3.009 -4.028 1.00 91.00 851 ASP A CA 1
ATOM 6645 C C . ASP A 1 851 ? 33.525 -3.391 -4.863 1.00 91.00 851 ASP A C 1
ATOM 6647 O O . ASP A 1 851 ? 34.657 -3.230 -4.407 1.00 91.00 851 ASP A O 1
ATOM 6651 N N . ASN A 1 852 ? 33.323 -3.859 -6.102 1.00 87.81 852 ASN A N 1
ATOM 6652 C CA . ASN A 1 852 ? 34.383 -4.337 -7.002 1.00 87.81 852 ASN A CA 1
ATOM 6653 C C . ASN A 1 852 ? 34.549 -3.480 -8.275 1.00 87.81 852 ASN A C 1
ATOM 6655 O O . ASN A 1 852 ? 35.058 -3.969 -9.288 1.00 87.81 852 ASN A O 1
ATOM 6659 N N . PHE A 1 853 ? 34.103 -2.219 -8.272 1.00 95.31 853 PHE A N 1
ATOM 6660 C CA . PHE A 1 853 ? 34.174 -1.371 -9.465 1.00 95.31 853 PHE A CA 1
ATOM 6661 C C . PHE A 1 853 ? 35.595 -0.836 -9.722 1.00 95.31 853 PHE A C 1
ATOM 6663 O O . PHE A 1 853 ? 36.063 0.113 -9.089 1.00 95.31 853 PHE A O 1
ATOM 6670 N N . ASP A 1 854 ? 36.287 -1.459 -10.678 1.00 93.44 854 ASP A N 1
ATOM 6671 C CA . ASP A 1 854 ? 37.673 -1.151 -11.044 1.00 93.44 854 ASP A CA 1
ATOM 6672 C C . ASP A 1 854 ? 37.763 -0.025 -12.085 1.00 93.44 854 ASP A C 1
ATOM 6674 O O . ASP A 1 854 ? 37.729 -0.258 -13.293 1.00 93.44 854 ASP A O 1
ATOM 6678 N N . THR A 1 855 ? 37.937 1.207 -11.607 1.00 93.94 855 THR A N 1
ATOM 6679 C CA . THR A 1 855 ? 38.055 2.414 -12.442 1.00 93.94 855 THR A CA 1
ATOM 6680 C C . THR A 1 855 ? 39.403 2.567 -13.151 1.00 93.94 855 THR A C 1
ATOM 6682 O O . THR A 1 855 ? 39.589 3.528 -13.897 1.00 93.94 855 THR A O 1
ATOM 6685 N N . THR A 1 856 ? 40.352 1.641 -12.954 1.00 92.56 856 THR A N 1
ATOM 6686 C CA . THR A 1 856 ? 41.637 1.657 -13.678 1.00 92.56 856 THR A CA 1
ATOM 6687 C C . THR A 1 856 ? 41.523 1.102 -15.098 1.00 92.56 856 THR A C 1
ATOM 6689 O O . THR A 1 856 ? 42.420 1.309 -15.917 1.00 92.56 856 THR A O 1
ATOM 6692 N N . ARG A 1 857 ? 40.418 0.412 -15.407 1.00 91.50 857 ARG A N 1
ATOM 6693 C CA . ARG A 1 857 ? 40.148 -0.175 -16.723 1.00 91.50 857 ARG A CA 1
ATOM 6694 C C . ARG A 1 857 ? 39.600 0.853 -17.703 1.00 91.50 857 ARG A C 1
ATOM 6696 O O . ARG A 1 857 ? 38.910 1.798 -17.331 1.00 91.50 857 ARG A O 1
ATOM 6703 N N . THR A 1 858 ? 39.849 0.610 -18.985 1.00 91.25 858 THR A N 1
ATOM 6704 C CA . THR A 1 858 ? 39.133 1.273 -20.080 1.00 91.25 858 THR A CA 1
ATOM 6705 C C . THR A 1 858 ? 37.694 0.756 -20.120 1.00 91.25 858 THR A C 1
ATOM 6707 O O . THR A 1 858 ? 37.500 -0.457 -20.136 1.00 91.25 858 THR A O 1
ATOM 6710 N N . GLU A 1 859 ? 36.707 1.658 -20.147 1.00 94.50 859 GLU A N 1
ATOM 6711 C CA . GLU A 1 859 ? 35.267 1.325 -20.134 1.00 94.50 859 GLU A CA 1
ATOM 6712 C C . GLU A 1 859 ? 34.882 0.367 -18.980 1.00 94.50 859 GLU A C 1
ATOM 6714 O O . GLU A 1 859 ? 34.432 -0.758 -19.222 1.00 94.50 859 GLU A O 1
ATOM 6719 N N . PRO A 1 860 ? 35.089 0.752 -17.707 1.00 95.81 860 PRO A N 1
ATOM 6720 C CA . PRO A 1 860 ? 34.970 -0.169 -16.575 1.00 95.81 860 PRO A CA 1
ATOM 6721 C C . PRO A 1 860 ? 33.561 -0.764 -16.407 1.00 95.81 860 PRO A C 1
ATOM 6723 O O . PRO A 1 860 ? 33.421 -1.896 -15.938 1.00 95.81 860 PRO A O 1
ATOM 6726 N N . GLU A 1 861 ? 32.509 -0.079 -16.859 1.00 96.31 861 GLU A N 1
ATOM 6727 C CA . GLU A 1 861 ? 31.136 -0.590 -16.849 1.00 96.31 861 GLU A CA 1
ATOM 6728 C C . GLU A 1 861 ? 30.928 -1.806 -17.764 1.00 96.31 861 GLU A C 1
ATOM 6730 O O . GLU A 1 861 ? 30.069 -2.638 -17.474 1.00 96.31 861 GLU A O 1
ATOM 6735 N N . MET A 1 862 ? 31.760 -2.011 -18.795 1.00 96.50 862 MET A N 1
ATOM 6736 C CA . MET A 1 862 ? 31.710 -3.219 -19.637 1.00 96.50 862 MET A CA 1
ATOM 6737 C C . MET A 1 862 ? 31.971 -4.506 -18.841 1.00 96.50 862 MET A C 1
ATOM 6739 O O . MET A 1 862 ? 31.580 -5.593 -19.276 1.00 96.50 862 MET A O 1
ATOM 6743 N N . TYR A 1 863 ? 32.601 -4.403 -17.668 1.00 96.44 863 TYR A N 1
ATOM 6744 C CA . TYR A 1 863 ? 32.909 -5.525 -16.782 1.00 96.44 863 TYR A CA 1
ATOM 6745 C C . TYR A 1 863 ? 31.798 -5.804 -15.747 1.00 96.44 863 TYR A C 1
ATOM 6747 O O . TYR A 1 863 ? 31.893 -6.757 -14.980 1.00 96.44 863 TYR A O 1
ATOM 6755 N N . GLN A 1 864 ? 30.717 -5.018 -15.730 1.00 96.56 864 GLN A N 1
ATOM 6756 C CA . GLN A 1 864 ? 29.691 -5.068 -14.678 1.00 96.56 864 GLN A CA 1
ATOM 6757 C C . GLN A 1 864 ? 28.554 -6.080 -14.917 1.00 96.56 864 GLN A C 1
ATOM 6759 O O . GLN A 1 864 ? 27.627 -6.147 -14.115 1.00 96.56 864 GLN A O 1
ATOM 6764 N N . ILE A 1 865 ? 28.639 -6.926 -15.952 1.00 95.94 865 ILE A N 1
ATOM 6765 C CA . ILE A 1 865 ? 27.616 -7.942 -16.285 1.00 95.94 865 ILE A CA 1
ATOM 6766 C C . ILE A 1 865 ? 27.327 -8.940 -15.143 1.00 95.94 865 ILE A C 1
ATOM 6768 O O . ILE A 1 865 ? 26.274 -9.568 -15.127 1.00 95.94 865 ILE A O 1
ATOM 6772 N N . PHE A 1 866 ? 28.257 -9.117 -14.198 1.00 94.00 866 PHE A N 1
ATOM 6773 C CA . PHE A 1 866 ? 28.091 -10.023 -13.055 1.00 94.00 866 PHE A CA 1
ATOM 6774 C C . PHE A 1 866 ? 27.554 -9.326 -11.805 1.00 94.00 866 PHE A C 1
ATOM 6776 O O . PHE A 1 866 ? 26.700 -9.883 -11.116 1.00 94.00 866 PHE A O 1
ATOM 6783 N N . ASP A 1 867 ? 28.074 -8.137 -11.501 1.00 94.00 867 ASP A N 1
ATOM 6784 C CA . ASP A 1 867 ? 27.769 -7.425 -10.259 1.00 94.00 867 ASP A CA 1
ATOM 6785 C C . ASP A 1 867 ? 26.489 -6.589 -10.370 1.00 94.00 867 ASP A C 1
ATOM 6787 O O . ASP A 1 867 ? 25.738 -6.502 -9.400 1.00 94.00 867 ASP A O 1
ATOM 6791 N N . ASN A 1 868 ? 26.227 -6.022 -11.552 1.00 96.62 868 ASN A N 1
ATOM 6792 C CA . ASN A 1 868 ? 25.124 -5.102 -11.842 1.00 96.62 868 ASN A CA 1
ATOM 6793 C C . ASN A 1 868 ? 24.485 -5.453 -13.192 1.00 96.62 868 ASN A C 1
ATOM 6795 O O . ASN A 1 868 ? 24.457 -4.658 -14.130 1.00 96.62 868 ASN A O 1
ATOM 6799 N N . GLU A 1 869 ? 24.015 -6.696 -13.304 1.00 95.38 869 GLU A N 1
ATOM 6800 C CA . GLU A 1 869 ? 23.527 -7.277 -14.558 1.00 95.38 869 GLU A CA 1
ATOM 6801 C C . GLU A 1 869 ? 22.357 -6.486 -15.171 1.00 95.38 869 GLU A C 1
ATOM 6803 O O . GLU A 1 869 ? 22.320 -6.303 -16.382 1.00 95.38 869 GLU A O 1
ATOM 6808 N N . MET A 1 870 ? 21.447 -5.966 -14.341 1.00 95.38 870 MET A N 1
ATOM 6809 C CA . MET A 1 870 ? 20.283 -5.192 -14.789 1.00 95.38 870 MET A CA 1
ATOM 6810 C C . MET A 1 870 ? 20.677 -3.843 -15.414 1.00 95.38 870 MET A C 1
ATOM 6812 O O . MET A 1 870 ? 20.210 -3.503 -16.499 1.00 95.38 870 MET A O 1
ATOM 6816 N N . ASP A 1 871 ? 21.556 -3.072 -14.769 1.00 96.94 871 ASP A N 1
ATOM 6817 C CA . ASP A 1 871 ? 22.054 -1.800 -15.313 1.00 96.94 871 ASP A CA 1
ATOM 6818 C C . ASP A 1 871 ? 22.933 -2.020 -16.549 1.00 96.94 871 ASP A C 1
ATOM 6820 O O . ASP A 1 871 ? 22.845 -1.274 -17.528 1.00 96.94 871 ASP A O 1
ATOM 6824 N N . TRP A 1 872 ? 23.724 -3.098 -16.542 1.00 97.50 872 TRP A N 1
ATOM 6825 C CA . TRP A 1 872 ? 24.507 -3.520 -17.697 1.00 97.50 872 TRP A CA 1
ATOM 6826 C C . TRP A 1 872 ? 23.603 -3.837 -18.894 1.00 97.50 872 TRP A C 1
ATOM 6828 O O . TRP A 1 872 ? 23.872 -3.367 -19.998 1.00 97.50 872 TRP A O 1
ATOM 6838 N N . GLU A 1 873 ? 22.509 -4.577 -18.684 1.00 96.94 873 GLU A N 1
ATOM 6839 C CA . GLU A 1 873 ? 21.497 -4.853 -19.711 1.00 96.94 873 GLU A CA 1
ATOM 6840 C C . GLU A 1 873 ? 20.913 -3.567 -20.290 1.00 96.94 873 GLU A C 1
ATOM 6842 O O . GLU A 1 873 ? 20.935 -3.381 -21.507 1.00 96.94 873 GLU A O 1
ATOM 6847 N N . ASN A 1 874 ? 20.463 -2.657 -19.425 1.00 95.75 874 ASN A N 1
ATOM 6848 C CA . ASN A 1 874 ? 19.843 -1.399 -19.836 1.00 95.75 874 ASN A CA 1
ATOM 6849 C C . ASN A 1 874 ? 20.775 -0.527 -20.693 1.00 95.75 874 ASN A C 1
ATOM 6851 O O . ASN A 1 874 ? 20.314 0.118 -21.636 1.00 95.75 874 ASN A O 1
ATOM 6855 N N . ARG A 1 875 ? 22.084 -0.512 -20.401 1.00 96.88 875 ARG A N 1
ATOM 6856 C CA . ARG A 1 875 ? 23.068 0.253 -21.185 1.00 96.88 875 ARG A CA 1
ATOM 6857 C C . ARG A 1 875 ? 23.485 -0.465 -22.472 1.00 96.88 875 ARG A C 1
ATOM 6859 O O . ARG A 1 875 ? 23.672 0.175 -23.513 1.00 96.88 875 ARG A O 1
ATOM 6866 N N . TYR A 1 876 ? 23.699 -1.778 -22.413 1.00 98.06 876 TYR A N 1
ATOM 6867 C CA . TYR A 1 876 ? 24.484 -2.491 -23.423 1.00 98.06 876 TYR A CA 1
ATOM 6868 C C . TYR A 1 876 ? 23.706 -3.466 -24.304 1.00 98.06 876 TYR A C 1
ATOM 6870 O O . TYR A 1 876 ? 24.190 -3.804 -25.388 1.00 98.06 876 TYR A O 1
ATOM 6878 N N . ILE A 1 877 ? 22.505 -3.883 -23.914 1.00 98.06 877 ILE A N 1
ATOM 6879 C CA . ILE A 1 877 ? 21.651 -4.726 -24.754 1.00 98.06 877 ILE A CA 1
ATOM 6880 C C . ILE A 1 877 ? 20.797 -3.856 -25.673 1.00 98.06 877 ILE A C 1
ATOM 6882 O O . ILE A 1 877 ? 20.409 -2.736 -25.346 1.00 98.06 877 ILE A O 1
ATOM 6886 N N . HIS A 1 878 ? 20.553 -4.345 -26.887 1.00 97.50 878 HIS A N 1
ATOM 6887 C CA . HIS A 1 878 ? 19.723 -3.628 -27.847 1.00 97.50 878 HIS A CA 1
ATOM 6888 C C . HIS A 1 878 ? 18.271 -3.552 -27.352 1.00 97.50 878 HIS A C 1
ATOM 6890 O O . HIS A 1 878 ? 17.717 -4.568 -26.941 1.00 97.50 878 HIS A O 1
ATOM 6896 N N . VAL A 1 879 ? 17.619 -2.391 -27.475 1.00 95.69 879 VAL A N 1
ATOM 6897 C CA . VAL A 1 879 ? 16.231 -2.189 -27.006 1.00 95.69 879 VAL A CA 1
ATOM 6898 C C . VAL A 1 879 ? 15.238 -3.205 -27.596 1.00 95.69 879 VAL A C 1
ATOM 6900 O O . VAL A 1 879 ? 14.429 -3.768 -26.871 1.00 95.69 879 VAL A O 1
ATOM 6903 N N . ASP A 1 880 ? 15.366 -3.518 -28.890 1.00 95.44 880 ASP A N 1
ATOM 6904 C CA . ASP A 1 880 ? 14.549 -4.534 -29.582 1.00 95.44 880 ASP A CA 1
ATOM 6905 C C . ASP A 1 880 ? 14.975 -5.998 -29.327 1.00 95.44 880 ASP A C 1
ATOM 6907 O O . ASP A 1 880 ? 14.454 -6.903 -29.979 1.00 95.44 880 ASP A O 1
ATOM 6911 N N . TYR A 1 881 ? 15.929 -6.280 -28.430 1.00 96.19 881 TYR A N 1
ATOM 6912 C CA . TYR A 1 881 ? 16.349 -7.662 -28.150 1.00 96.19 881 TYR A CA 1
ATOM 6913 C C . TYR A 1 881 ? 15.185 -8.567 -27.685 1.00 96.19 881 TYR A C 1
ATOM 6915 O O . TYR A 1 881 ? 15.066 -9.674 -28.220 1.00 96.19 881 TYR A O 1
ATOM 6923 N N . PRO A 1 882 ? 14.279 -8.139 -26.774 1.00 95.25 882 PRO A N 1
ATOM 6924 C CA . PRO A 1 882 ? 13.118 -8.944 -26.380 1.00 95.25 882 PRO A CA 1
ATOM 6925 C C . PRO A 1 882 ? 12.182 -9.286 -27.549 1.00 95.25 882 PRO A C 1
ATOM 6927 O O . PRO A 1 882 ? 11.622 -10.382 -27.588 1.00 95.25 882 PRO A O 1
ATOM 6930 N N . GLU A 1 883 ? 12.067 -8.404 -28.551 1.00 94.06 883 GLU A N 1
ATOM 6931 C CA . GLU A 1 883 ? 11.236 -8.632 -29.743 1.00 94.06 883 GLU A CA 1
ATOM 6932 C C . GLU A 1 883 ? 11.733 -9.798 -30.604 1.00 94.06 883 GLU A C 1
ATOM 6934 O O . GLU A 1 883 ? 10.981 -10.322 -31.428 1.00 94.06 883 GLU A O 1
ATOM 6939 N N . ASN A 1 884 ? 12.976 -10.249 -30.414 1.00 94.62 884 ASN A N 1
ATOM 6940 C CA . ASN A 1 884 ? 13.461 -11.469 -31.050 1.00 94.62 884 ASN A CA 1
ATOM 6941 C C . ASN A 1 884 ? 12.718 -12.718 -30.570 1.00 94.62 884 ASN A C 1
ATOM 6943 O O . ASN A 1 884 ? 12.773 -13.728 -31.256 1.00 94.62 884 ASN A O 1
ATOM 6947 N N . PHE A 1 885 ? 12.021 -12.689 -29.432 1.00 94.44 885 PHE A N 1
ATOM 6948 C CA . PHE A 1 885 ? 11.276 -13.838 -28.897 1.00 94.44 885 PHE A CA 1
ATOM 6949 C C . PHE A 1 885 ? 9.762 -13.731 -29.116 1.00 94.44 885 PHE A C 1
ATOM 6951 O O . PHE A 1 885 ? 9.011 -14.591 -28.659 1.00 94.44 885 PHE A O 1
ATOM 6958 N N . ASN A 1 886 ? 9.308 -12.709 -29.844 1.00 92.88 886 ASN A N 1
ATOM 6959 C CA . ASN A 1 886 ? 7.907 -12.536 -30.203 1.00 92.88 886 ASN A CA 1
ATOM 6960 C C . ASN A 1 886 ? 7.461 -13.643 -31.191 1.00 92.88 886 ASN A C 1
ATOM 6962 O O . ASN A 1 886 ? 8.031 -13.733 -32.283 1.00 92.88 886 ASN A O 1
ATOM 6966 N N . PRO A 1 887 ? 6.460 -14.483 -30.849 1.00 87.50 887 PRO A N 1
ATOM 6967 C CA . PRO A 1 887 ? 6.028 -15.595 -31.701 1.00 87.50 887 PRO A CA 1
ATOM 6968 C C . PRO A 1 887 ? 5.370 -15.142 -33.013 1.00 87.50 887 PRO A C 1
ATOM 6970 O O . PRO A 1 887 ? 5.377 -15.899 -33.983 1.00 87.50 887 PRO A O 1
ATOM 6973 N N . ASP A 1 888 ? 4.842 -13.916 -33.070 1.00 90.81 888 ASP A N 1
ATOM 6974 C CA . ASP A 1 888 ? 4.181 -13.365 -34.259 1.00 90.81 888 ASP A CA 1
ATOM 6975 C C . ASP A 1 888 ? 5.179 -12.753 -35.260 1.00 90.81 888 ASP A C 1
ATOM 6977 O O . ASP A 1 888 ? 4.835 -12.468 -36.413 1.00 90.81 888 ASP A O 1
ATOM 6981 N N . LYS A 1 889 ? 6.436 -12.551 -34.843 1.00 89.00 889 LYS A N 1
ATOM 6982 C CA . LYS A 1 889 ? 7.488 -11.952 -35.665 1.00 89.00 889 LYS A CA 1
ATOM 6983 C C . LYS A 1 889 ? 8.330 -13.042 -36.321 1.00 89.00 889 LYS A C 1
ATOM 6985 O O . LYS A 1 889 ? 8.993 -13.834 -35.656 1.00 89.00 889 LYS A O 1
ATOM 6990 N N . LYS A 1 890 ? 8.349 -13.051 -37.655 1.00 88.31 890 LYS A N 1
ATOM 6991 C CA . LYS A 1 890 ? 9.228 -13.947 -38.413 1.00 88.31 890 LYS A CA 1
ATOM 6992 C C . LYS A 1 890 ? 10.683 -13.493 -38.293 1.00 88.31 890 LYS A C 1
ATOM 6994 O O . LYS A 1 890 ? 10.989 -12.326 -38.542 1.00 88.31 890 LYS A O 1
ATOM 6999 N N . ASP A 1 891 ? 11.565 -14.438 -37.987 1.00 89.94 891 ASP A N 1
ATOM 7000 C CA . ASP A 1 891 ? 13.002 -14.190 -37.911 1.00 89.94 891 ASP A CA 1
ATOM 7001 C C . ASP A 1 891 ? 13.575 -13.774 -39.267 1.00 89.94 891 ASP A C 1
ATOM 7003 O O . ASP A 1 891 ? 13.224 -14.320 -40.320 1.00 89.94 891 ASP A O 1
ATOM 7007 N N . LEU A 1 892 ? 14.469 -12.784 -39.242 1.00 92.88 892 LEU A N 1
ATOM 7008 C CA . LEU A 1 892 ? 15.164 -12.335 -40.438 1.00 92.88 892 LEU A CA 1
ATOM 7009 C C . LEU A 1 892 ? 16.234 -13.358 -40.809 1.00 92.88 892 LEU A C 1
ATOM 7011 O O . LEU A 1 892 ? 17.167 -13.612 -40.051 1.00 92.88 892 LEU A O 1
ATOM 7015 N N . GLN A 1 893 ? 16.091 -13.913 -42.007 1.00 94.50 893 GLN A N 1
ATOM 7016 C CA . GLN A 1 893 ? 16.970 -14.939 -42.549 1.00 94.50 893 GLN A CA 1
ATOM 7017 C C . GLN A 1 893 ? 17.493 -14.479 -43.921 1.00 94.50 893 GLN A C 1
ATOM 7019 O O . GLN A 1 893 ? 16.918 -14.843 -44.949 1.00 94.50 893 GLN A O 1
ATOM 7024 N N . PRO A 1 894 ? 18.516 -13.599 -43.970 1.00 94.38 894 PRO A N 1
ATOM 7025 C CA . PRO A 1 894 ? 19.005 -13.032 -45.230 1.00 94.38 894 PRO A CA 1
ATOM 7026 C C . PRO A 1 894 ? 19.588 -14.077 -46.193 1.00 94.38 894 PRO A C 1
ATOM 7028 O O . PRO A 1 894 ? 19.503 -13.890 -47.403 1.00 94.38 894 PRO A O 1
ATOM 7031 N N . CYS A 1 895 ? 20.139 -15.179 -45.676 1.00 94.44 895 CYS A N 1
ATOM 7032 C CA . CYS A 1 895 ? 20.591 -16.331 -46.457 1.00 94.44 895 CYS A CA 1
ATOM 7033 C C . CYS A 1 895 ? 20.077 -17.630 -45.811 1.00 94.44 895 CYS A C 1
ATOM 7035 O O . CYS A 1 895 ? 19.788 -17.619 -44.614 1.00 94.44 895 CYS A O 1
ATOM 7037 N N . PRO A 1 896 ? 19.970 -18.753 -46.552 1.00 94.44 896 PRO A N 1
ATOM 7038 C CA . PRO A 1 896 ? 19.566 -20.038 -45.973 1.00 94.44 896 PRO A CA 1
ATOM 7039 C C . PRO A 1 896 ? 20.405 -20.386 -44.738 1.00 94.44 896 PRO A C 1
ATOM 7041 O O . PRO A 1 896 ? 21.626 -20.331 -44.816 1.00 94.44 896 PRO A O 1
ATOM 7044 N N . ASP A 1 897 ? 19.743 -20.693 -43.619 1.00 93.69 897 ASP A N 1
ATOM 7045 C CA . ASP A 1 897 ? 20.347 -20.985 -42.303 1.00 93.69 897 ASP A CA 1
ATOM 7046 C C . ASP A 1 897 ? 21.313 -19.916 -41.750 1.00 93.69 897 ASP A C 1
ATOM 7048 O O . ASP A 1 897 ? 22.112 -20.187 -40.853 1.00 93.69 897 ASP A O 1
ATOM 7052 N N . VAL A 1 898 ? 21.191 -18.676 -42.233 1.00 96.12 898 VAL A N 1
ATOM 7053 C CA . VAL A 1 898 ? 21.868 -17.494 -41.689 1.00 96.12 898 VAL A CA 1
ATOM 7054 C C . VAL A 1 898 ? 20.811 -16.570 -41.106 1.00 96.12 898 VAL A C 1
ATOM 7056 O O . VAL A 1 898 ? 20.027 -15.984 -41.850 1.00 96.12 898 VAL A O 1
ATOM 7059 N N . TYR A 1 899 ? 20.798 -16.432 -39.785 1.00 96.19 899 TYR A N 1
ATOM 7060 C CA . TYR A 1 899 ? 19.816 -15.634 -39.053 1.00 96.19 899 TYR A CA 1
ATOM 7061 C C . TYR A 1 899 ? 20.411 -14.313 -38.584 1.00 96.19 899 TYR A C 1
ATOM 7063 O O . TYR A 1 899 ? 21.618 -14.222 -38.351 1.00 96.19 899 TYR A O 1
ATOM 7071 N N . TRP A 1 900 ? 19.567 -13.288 -38.454 1.00 96.19 900 TRP A N 1
ATOM 7072 C CA . TRP A 1 900 ? 20.013 -11.931 -38.160 1.00 96.19 900 TRP A CA 1
ATOM 7073 C C . TRP A 1 900 ? 19.154 -11.240 -37.099 1.00 96.19 900 TRP A C 1
ATOM 7075 O O . TRP A 1 900 ? 17.961 -11.018 -37.313 1.00 96.19 900 TRP A O 1
ATOM 7085 N N . PHE A 1 901 ? 19.775 -10.865 -35.978 1.00 96.56 901 PHE A N 1
ATOM 7086 C CA . PHE A 1 901 ? 19.083 -10.365 -34.787 1.00 96.56 901 PHE A CA 1
ATOM 7087 C C . PHE A 1 901 ? 19.697 -9.072 -34.240 1.00 96.56 901 PHE A C 1
ATOM 7089 O O . PHE A 1 901 ? 20.918 -9.004 -34.127 1.00 96.56 901 PHE A O 1
ATOM 7096 N N . PRO A 1 902 ? 18.909 -8.068 -33.820 1.00 96.81 902 PRO A N 1
ATOM 7097 C CA . PRO A 1 902 ? 19.408 -7.027 -32.923 1.00 96.81 902 PRO A CA 1
ATOM 7098 C C . PRO A 1 902 ? 19.818 -7.645 -31.578 1.00 96.81 902 PRO A C 1
ATOM 7100 O O . PRO A 1 902 ? 19.036 -8.403 -31.002 1.00 96.81 902 PRO A O 1
ATOM 7103 N N . ILE A 1 903 ? 21.015 -7.336 -31.064 1.00 97.75 903 ILE A N 1
ATOM 7104 C CA . ILE A 1 903 ? 21.477 -7.911 -29.787 1.00 97.75 903 ILE A CA 1
ATOM 7105 C C . ILE A 1 903 ? 22.138 -6.909 -28.837 1.00 97.75 903 ILE A C 1
ATOM 7107 O O . ILE A 1 903 ? 21.837 -6.930 -27.648 1.00 97.75 903 ILE A O 1
ATOM 7111 N N . VAL A 1 904 ? 22.990 -6.008 -29.327 1.00 98.12 904 VAL A N 1
ATOM 7112 C CA . VAL A 1 904 ? 23.733 -5.054 -28.485 1.00 98.12 904 VAL A CA 1
ATOM 7113 C C . VAL A 1 904 ? 23.459 -3.615 -28.892 1.00 98.12 904 VAL A C 1
ATOM 7115 O O . VAL A 1 904 ? 23.140 -3.328 -30.046 1.00 98.12 904 VAL A O 1
ATOM 7118 N N . SER A 1 905 ? 23.570 -2.699 -27.937 1.00 97.94 905 SER A N 1
ATOM 7119 C CA . SER A 1 905 ? 23.324 -1.278 -28.153 1.00 97.94 905 SER A CA 1
ATOM 7120 C C . SER A 1 905 ? 24.488 -0.596 -28.897 1.00 97.94 905 SER A C 1
ATOM 7122 O O . SER A 1 905 ? 25.626 -1.087 -28.901 1.00 97.94 905 SER A O 1
ATOM 7124 N N . PRO A 1 906 ? 24.263 0.594 -29.483 1.00 97.31 906 PRO A N 1
ATOM 7125 C CA . PRO A 1 906 ? 25.345 1.435 -29.995 1.00 97.31 906 PRO A CA 1
ATOM 7126 C C . PRO A 1 906 ? 26.404 1.791 -28.938 1.00 97.31 906 PRO A C 1
ATOM 7128 O O . PRO A 1 906 ? 27.579 1.947 -29.276 1.00 97.31 906 PRO A O 1
ATOM 7131 N N . ALA A 1 907 ? 26.010 1.911 -27.663 1.00 97.12 907 ALA A N 1
ATOM 7132 C CA . ALA A 1 907 ? 26.928 2.204 -26.562 1.00 97.12 907 ALA A CA 1
ATOM 7133 C C . ALA A 1 907 ? 27.894 1.038 -26.315 1.00 97.12 907 ALA A C 1
ATOM 7135 O O . ALA A 1 907 ? 29.094 1.264 -26.179 1.00 97.12 907 ALA A O 1
ATOM 7136 N N . PHE A 1 908 ? 27.396 -0.202 -26.359 1.00 98.19 908 PHE A N 1
ATOM 7137 C CA . PHE A 1 908 ? 28.233 -1.400 -26.263 1.00 98.19 908 PHE A CA 1
ATOM 7138 C C . PHE A 1 908 ? 29.257 -1.458 -27.393 1.00 98.19 908 PHE A C 1
ATOM 7140 O O . PHE A 1 908 ? 30.440 -1.691 -27.161 1.00 98.19 908 PHE A O 1
ATOM 7147 N N . CYS A 1 909 ? 28.807 -1.201 -28.622 1.00 98.00 909 CYS A N 1
ATOM 7148 C CA . CYS A 1 909 ? 29.671 -1.240 -29.794 1.00 98.00 909 CYS A CA 1
ATOM 7149 C C . CYS A 1 909 ? 30.810 -0.215 -29.693 1.00 98.00 909 CYS A C 1
ATOM 7151 O O . CYS A 1 909 ? 31.971 -0.548 -29.928 1.00 98.00 909 CYS A O 1
ATOM 7153 N N . ARG A 1 910 ? 30.489 1.018 -29.279 1.00 97.44 910 ARG A N 1
ATOM 7154 C CA . ARG A 1 910 ? 31.474 2.086 -29.067 1.00 97.44 910 ARG A CA 1
ATOM 7155 C C . ARG A 1 910 ? 32.466 1.738 -27.960 1.00 97.44 910 ARG A C 1
ATOM 7157 O O . ARG A 1 910 ? 33.664 1.900 -28.171 1.00 97.44 910 ARG A O 1
ATOM 7164 N N . ALA A 1 911 ? 31.975 1.249 -26.822 1.00 97.38 911 ALA A N 1
ATOM 7165 C CA . ALA A 1 911 ? 32.815 0.863 -25.695 1.00 97.38 911 ALA A CA 1
ATOM 7166 C C . ALA A 1 911 ? 33.772 -0.273 -26.085 1.00 97.38 911 ALA A C 1
ATOM 7168 O O . ALA A 1 911 ? 34.973 -0.177 -25.851 1.00 97.38 911 ALA A O 1
ATOM 7169 N N . LEU A 1 912 ? 33.275 -1.301 -26.781 1.00 97.69 912 LEU A N 1
ATOM 7170 C CA . LEU A 1 912 ? 34.108 -2.412 -27.235 1.00 97.69 912 LEU A CA 1
ATOM 7171 C C . LEU A 1 912 ? 35.190 -1.952 -28.220 1.00 97.69 912 LEU A C 1
ATOM 7173 O O . LEU A 1 912 ? 36.349 -2.324 -28.059 1.00 97.69 912 LEU A O 1
ATOM 7177 N N . ILE A 1 913 ? 34.855 -1.105 -29.201 1.00 97.62 913 ILE A N 1
ATOM 7178 C CA . ILE A 1 913 ? 35.857 -0.527 -30.113 1.00 97.62 913 ILE A CA 1
ATOM 7179 C C . ILE A 1 913 ? 36.895 0.282 -29.327 1.00 97.62 913 ILE A C 1
ATOM 7181 O O . ILE A 1 913 ? 38.091 0.126 -29.568 1.00 97.62 913 ILE A O 1
ATOM 7185 N N . ASN A 1 914 ? 36.463 1.103 -28.365 1.00 97.25 914 ASN A N 1
ATOM 7186 C CA . ASN A 1 914 ? 37.362 1.923 -27.554 1.00 97.25 914 ASN A CA 1
ATOM 7187 C C . ASN A 1 914 ? 38.324 1.070 -26.712 1.00 97.25 914 ASN A C 1
ATOM 7189 O O . ASN A 1 914 ? 39.519 1.358 -26.664 1.00 97.25 914 ASN A O 1
ATOM 7193 N N . MET A 1 915 ? 37.837 -0.017 -26.106 1.00 96.50 915 MET A N 1
ATOM 7194 C CA . MET A 1 915 ? 38.681 -0.981 -25.391 1.00 96.50 915 MET A CA 1
ATOM 7195 C C . MET A 1 915 ? 39.760 -1.572 -26.309 1.00 96.50 915 MET A C 1
ATOM 7197 O O . MET A 1 915 ? 40.932 -1.623 -25.931 1.00 96.50 915 MET A O 1
ATOM 7201 N N . MET A 1 916 ? 39.385 -1.980 -27.527 1.00 96.50 916 MET A N 1
ATOM 7202 C CA . MET A 1 916 ? 40.318 -2.592 -28.480 1.00 96.50 916 MET A CA 1
ATOM 7203 C C . MET A 1 916 ? 41.347 -1.590 -29.013 1.00 96.50 916 MET A C 1
ATOM 7205 O O . MET A 1 916 ? 42.540 -1.886 -29.048 1.00 96.50 916 MET A O 1
ATOM 7209 N N . GLU A 1 917 ? 40.918 -0.383 -29.388 1.00 96.06 917 GLU A N 1
ATOM 7210 C CA . GLU A 1 917 ? 41.834 0.648 -29.887 1.00 96.06 917 GLU A CA 1
ATOM 7211 C C . GLU A 1 917 ? 42.737 1.222 -28.789 1.00 96.06 917 GLU A C 1
ATOM 7213 O O . GLU A 1 917 ? 43.895 1.533 -29.063 1.00 96.06 917 GLU A O 1
ATOM 7218 N N . THR A 1 918 ? 42.267 1.288 -27.539 1.00 95.56 918 THR A N 1
ATOM 7219 C CA . THR A 1 918 ? 43.110 1.679 -26.397 1.00 95.56 918 THR A CA 1
ATOM 7220 C C . THR A 1 918 ? 44.181 0.630 -26.104 1.00 95.56 918 THR A C 1
ATOM 7222 O O . THR A 1 918 ? 45.317 0.983 -25.790 1.00 95.56 918 THR A O 1
ATOM 7225 N N . PHE A 1 919 ? 43.854 -0.661 -26.237 1.00 95.12 919 PHE A N 1
ATOM 7226 C CA . PHE A 1 919 ? 44.853 -1.725 -26.140 1.00 95.12 919 PHE A CA 1
ATOM 7227 C C . PHE A 1 919 ? 45.879 -1.640 -27.280 1.00 95.12 919 PHE A C 1
ATOM 7229 O O . PHE A 1 919 ? 47.077 -1.807 -27.052 1.00 95.12 919 PHE A O 1
ATOM 7236 N N . GLY A 1 920 ? 45.420 -1.366 -28.506 1.00 92.69 920 GLY A N 1
ATOM 7237 C CA . GLY A 1 920 ? 46.242 -0.963 -29.653 1.00 92.69 920 GLY A CA 1
ATOM 7238 C C . GLY A 1 920 ? 47.152 -2.044 -30.258 1.00 92.69 920 GLY A C 1
ATOM 7239 O O . GLY A 1 920 ? 47.676 -1.858 -31.359 1.00 92.69 920 GLY A O 1
ATOM 7240 N N . GLN A 1 921 ? 47.331 -3.190 -29.597 1.00 91.56 921 GLN A N 1
ATOM 7241 C CA . GLN A 1 921 ? 48.173 -4.295 -30.069 1.00 91.56 921 GLN A CA 1
ATOM 7242 C C . GLN A 1 921 ? 47.391 -5.223 -31.011 1.00 91.56 921 GLN A C 1
ATOM 7244 O O . GLN A 1 921 ? 47.108 -6.373 -30.686 1.00 91.56 921 GLN A O 1
ATOM 7249 N N . TRP A 1 922 ? 47.033 -4.725 -32.192 1.00 91.06 922 TRP A N 1
ATOM 7250 C CA . TRP A 1 922 ? 46.378 -5.515 -33.241 1.00 91.06 922 TRP A CA 1
ATOM 7251 C C . TRP A 1 922 ? 47.319 -6.577 -33.826 1.00 91.06 922 TRP A C 1
ATOM 7253 O O . TRP A 1 922 ? 48.515 -6.317 -33.988 1.00 91.06 922 TRP A O 1
ATOM 7263 N N . SER A 1 923 ? 46.786 -7.749 -34.187 1.00 87.38 923 SER A N 1
ATOM 7264 C CA . SER A 1 923 ? 47.569 -8.801 -34.851 1.00 87.38 923 SER A CA 1
ATOM 7265 C C . SER A 1 923 ? 48.194 -8.320 -36.170 1.00 87.38 923 SER A C 1
ATOM 7267 O O . SER A 1 923 ? 47.813 -7.298 -36.754 1.00 87.38 923 SER A O 1
ATOM 7269 N N . SER A 1 924 ? 49.173 -9.077 -36.667 1.00 79.12 924 SER A N 1
ATOM 7270 C CA . SER A 1 924 ? 49.794 -8.799 -37.967 1.00 79.12 924 SER A CA 1
ATOM 7271 C C . SER A 1 924 ? 49.008 -9.355 -39.164 1.00 79.12 924 SER A C 1
ATOM 7273 O O . SER A 1 924 ? 49.398 -9.088 -40.302 1.00 79.12 924 SER A O 1
ATOM 7275 N N . GLY A 1 925 ? 47.939 -10.132 -38.933 1.00 72.88 925 GLY A N 1
ATOM 7276 C CA . GLY A 1 925 ? 47.202 -10.847 -39.984 1.00 72.88 925 GLY A CA 1
ATOM 7277 C C . GLY A 1 925 ? 48.024 -11.944 -40.680 1.00 72.88 925 GLY A C 1
ATOM 7278 O O . GLY A 1 925 ? 47.797 -12.247 -41.852 1.00 72.88 925 GLY A O 1
ATOM 7279 N N . ARG A 1 926 ? 49.020 -12.522 -39.992 1.00 72.31 926 ARG A N 1
ATOM 7280 C CA . ARG A 1 926 ? 49.870 -13.625 -40.482 1.00 72.31 926 ARG A CA 1
ATOM 7281 C C . ARG A 1 926 ? 49.504 -14.933 -39.779 1.00 72.31 926 ARG A C 1
ATOM 7283 O O . ARG A 1 926 ? 49.075 -14.907 -38.640 1.00 72.31 926 ARG A O 1
ATOM 7290 N N . ASN A 1 927 ? 49.749 -16.074 -40.432 1.00 66.81 927 ASN A N 1
ATOM 7291 C CA . ASN A 1 927 ? 49.349 -17.409 -39.942 1.00 66.81 927 ASN A CA 1
ATOM 7292 C C . ASN A 1 927 ? 49.945 -17.815 -38.578 1.00 66.81 927 ASN A C 1
ATOM 7294 O O . ASN A 1 927 ? 49.505 -18.808 -38.005 1.00 66.81 927 ASN A O 1
ATOM 7298 N N . GLN A 1 928 ? 50.989 -17.128 -38.111 1.00 62.41 928 GLN A N 1
ATOM 7299 C CA . GLN A 1 928 ? 51.681 -17.440 -36.867 1.00 62.41 928 GLN A CA 1
ATOM 7300 C C . GLN A 1 928 ? 51.558 -16.243 -35.928 1.00 62.41 928 GLN A C 1
ATOM 7302 O O . GLN A 1 928 ? 52.007 -15.145 -36.269 1.00 62.41 928 GLN A O 1
ATOM 7307 N N . ASP A 1 929 ? 50.931 -16.469 -34.777 1.00 67.44 929 ASP A N 1
ATOM 7308 C CA . ASP A 1 929 ? 50.685 -15.452 -33.760 1.00 67.44 929 ASP A CA 1
ATOM 7309 C C . ASP A 1 929 ? 51.033 -16.014 -32.379 1.00 67.44 929 ASP A C 1
ATOM 7311 O O . ASP A 1 929 ? 50.295 -16.816 -31.807 1.00 67.44 929 ASP A O 1
ATOM 7315 N N . ASP A 1 930 ? 52.173 -15.578 -31.842 1.00 65.00 930 ASP A N 1
ATOM 7316 C CA . ASP A 1 930 ? 52.710 -16.037 -30.555 1.00 65.00 930 ASP A CA 1
ATOM 7317 C C . ASP A 1 930 ? 51.833 -15.635 -29.354 1.00 65.00 930 ASP A C 1
ATOM 7319 O O . ASP A 1 930 ? 52.094 -16.042 -28.223 1.00 65.00 930 ASP A O 1
ATOM 7323 N N . ARG A 1 931 ? 50.792 -14.824 -29.582 1.00 70.62 931 ARG A N 1
ATOM 7324 C CA . ARG A 1 931 ? 49.845 -14.378 -28.555 1.00 70.62 931 ARG A CA 1
ATOM 7325 C C . ARG A 1 931 ? 48.683 -15.360 -28.358 1.00 70.62 931 ARG A C 1
ATOM 7327 O O . ARG A 1 931 ? 47.906 -15.175 -27.424 1.00 70.62 931 ARG A O 1
ATOM 7334 N N . LEU A 1 932 ? 48.555 -16.374 -29.219 1.00 67.56 932 LEU A N 1
ATOM 7335 C CA . LEU A 1 932 ? 47.520 -17.411 -29.159 1.00 67.56 932 LEU A CA 1
ATOM 7336 C C . LEU A 1 932 ? 48.029 -18.684 -28.470 1.00 67.56 932 LEU A C 1
ATOM 7338 O O . LEU A 1 932 ? 49.168 -19.108 -28.676 1.00 67.56 932 LEU A O 1
ATOM 7342 N N . GLU A 1 933 ? 47.154 -19.368 -27.729 1.00 59.00 933 GLU A N 1
ATOM 7343 C CA . GLU A 1 933 ? 47.433 -20.711 -27.206 1.00 59.00 933 GLU A CA 1
ATOM 7344 C C . GLU A 1 933 ? 47.508 -21.719 -28.370 1.00 59.00 933 GLU A C 1
ATOM 7346 O O . GLU A 1 933 ? 46.496 -22.185 -28.887 1.00 59.00 933 GLU A O 1
ATOM 7351 N N . GLY A 1 934 ? 48.730 -22.022 -28.825 1.00 58.78 934 GLY A N 1
ATOM 7352 C CA . GLY A 1 934 ? 49.005 -22.924 -29.954 1.00 58.78 934 GLY A CA 1
ATOM 7353 C C . GLY A 1 934 ? 49.693 -22.264 -31.156 1.00 58.78 934 GLY A C 1
ATOM 7354 O O . GLY A 1 934 ? 50.159 -22.976 -32.044 1.00 58.78 934 GLY A O 1
ATOM 7355 N N . GLY A 1 935 ? 49.812 -20.931 -31.175 1.00 59.56 935 GLY A N 1
ATOM 7356 C CA . GLY A 1 935 ? 50.673 -20.186 -32.104 1.00 59.56 935 GLY A CA 1
ATOM 7357 C C . GLY A 1 935 ? 50.265 -20.177 -33.584 1.00 59.56 935 GLY A C 1
ATOM 7358 O O . GLY A 1 935 ? 51.012 -19.637 -34.399 1.00 59.56 935 GLY A O 1
ATOM 7359 N N . TYR A 1 936 ? 49.131 -20.778 -33.965 1.00 57.22 936 TYR A N 1
ATOM 7360 C CA . TYR A 1 936 ? 48.737 -20.944 -35.368 1.00 57.22 936 TYR A CA 1
ATOM 7361 C C . TYR A 1 936 ? 47.249 -20.671 -35.602 1.00 57.22 936 TYR A C 1
ATOM 7363 O O . TYR A 1 936 ? 46.392 -21.311 -34.994 1.00 57.22 936 TYR A O 1
ATOM 7371 N N . GLU A 1 937 ? 46.953 -19.787 -36.557 1.00 64.00 937 GLU A N 1
ATOM 7372 C CA . GLU A 1 937 ? 45.598 -19.494 -37.025 1.00 64.00 937 GLU A CA 1
ATOM 7373 C C . GLU A 1 937 ? 45.462 -19.890 -38.502 1.00 64.00 937 GLU A C 1
ATOM 7375 O O . GLU A 1 937 ? 46.188 -19.408 -39.375 1.00 64.00 937 GLU A O 1
ATOM 7380 N N . ALA A 1 938 ? 44.532 -20.802 -38.804 1.00 62.38 938 ALA A N 1
ATOM 7381 C CA . ALA A 1 938 ? 44.377 -21.356 -40.152 1.00 62.38 938 ALA A CA 1
ATOM 7382 C C . ALA A 1 938 ? 43.994 -20.290 -41.202 1.00 62.38 938 ALA A C 1
ATOM 7384 O O . ALA A 1 938 ? 44.296 -20.426 -42.398 1.00 62.38 938 ALA A O 1
ATOM 7385 N N . VAL A 1 939 ? 43.326 -19.220 -40.765 1.00 71.06 939 VAL A N 1
ATOM 7386 C CA . VAL A 1 939 ? 42.899 -18.098 -41.602 1.00 71.06 939 VAL A CA 1
ATOM 7387 C C . VAL A 1 939 ? 43.114 -16.809 -40.810 1.00 71.06 939 VAL A C 1
ATOM 7389 O O . VAL A 1 939 ? 42.209 -16.395 -40.101 1.00 71.06 939 VAL A O 1
ATOM 7392 N N . PRO A 1 940 ? 44.299 -16.186 -40.906 1.00 79.88 940 PRO A N 1
ATOM 7393 C CA . PRO A 1 940 ? 44.641 -15.100 -40.007 1.00 79.88 940 PRO A CA 1
ATOM 7394 C C . PRO A 1 940 ? 43.835 -13.836 -40.298 1.00 79.88 940 PRO A C 1
ATOM 7396 O O . PRO A 1 940 ? 43.726 -13.396 -41.455 1.00 79.88 940 PRO A O 1
ATOM 7399 N N . THR A 1 941 ? 43.316 -13.226 -39.241 1.00 82.50 941 THR A N 1
ATOM 7400 C CA . THR A 1 941 ? 42.686 -11.905 -39.276 1.00 82.50 941 THR A CA 1
ATOM 7401 C C . THR A 1 941 ? 43.498 -10.891 -38.493 1.00 82.50 941 THR A C 1
ATOM 7403 O O . THR A 1 941 ? 44.360 -11.246 -37.700 1.00 82.50 941 THR A O 1
ATOM 7406 N N . ARG A 1 942 ? 43.280 -9.599 -38.763 1.00 89.25 942 ARG A N 1
ATOM 7407 C CA . ARG A 1 942 ? 43.833 -8.504 -37.966 1.00 89.25 942 ARG A CA 1
ATOM 7408 C C . ARG A 1 942 ? 42.915 -8.225 -36.788 1.00 89.25 942 ARG A C 1
ATOM 7410 O O . ARG A 1 942 ? 41.908 -7.532 -36.938 1.00 89.25 942 ARG A O 1
ATOM 7417 N N . ASP A 1 943 ? 43.263 -8.778 -35.635 1.00 90.88 943 ASP A N 1
ATOM 7418 C CA . ASP A 1 943 ? 42.349 -8.888 -34.503 1.00 90.88 943 ASP A CA 1
ATOM 7419 C C . ASP A 1 943 ? 43.010 -8.699 -33.131 1.00 90.88 943 ASP A C 1
ATOM 7421 O O . ASP A 1 943 ? 44.238 -8.597 -32.984 1.00 90.88 943 ASP A O 1
ATOM 7425 N N . ILE A 1 944 ? 42.130 -8.589 -32.134 1.00 93.25 944 ILE A N 1
ATOM 7426 C CA . ILE A 1 944 ? 42.427 -8.637 -30.705 1.00 93.25 944 ILE A CA 1
ATOM 7427 C C . ILE A 1 944 ? 41.431 -9.606 -30.061 1.00 93.25 944 ILE A C 1
ATOM 7429 O O . ILE A 1 944 ? 40.215 -9.473 -30.226 1.00 93.25 944 ILE A O 1
ATOM 7433 N N . HIS A 1 945 ? 41.945 -10.569 -29.304 1.00 92.56 945 HIS A N 1
ATOM 7434 C CA . HIS A 1 945 ? 41.148 -11.540 -28.567 1.00 92.56 945 HIS A CA 1
ATOM 7435 C C . HIS A 1 945 ? 40.667 -10.970 -27.228 1.00 92.56 945 HIS A C 1
ATOM 7437 O O . HIS A 1 945 ? 41.374 -10.232 -26.540 1.00 92.56 945 HIS A O 1
ATOM 7443 N N . ALA A 1 946 ? 39.466 -11.369 -26.806 1.00 92.81 946 ALA A N 1
ATOM 7444 C CA . ALA A 1 946 ? 38.855 -10.903 -25.563 1.00 92.81 946 ALA A CA 1
ATOM 7445 C C . ALA A 1 946 ? 39.683 -11.257 -24.312 1.00 92.81 946 ALA A C 1
ATOM 7447 O O . ALA A 1 946 ? 39.614 -10.550 -23.306 1.00 92.81 946 ALA A O 1
ATOM 7448 N N . ASN A 1 947 ? 40.483 -12.328 -24.350 1.00 91.88 947 ASN A N 1
ATOM 7449 C CA . ASN A 1 947 ? 41.380 -12.706 -23.254 1.00 91.88 947 ASN A CA 1
ATOM 7450 C C . ASN A 1 947 ? 42.560 -11.725 -23.095 1.00 91.88 947 ASN A C 1
ATOM 7452 O O . ASN A 1 947 ? 42.949 -11.437 -21.965 1.00 91.88 947 ASN A O 1
ATOM 7456 N N . GLN A 1 948 ? 43.064 -11.139 -24.189 1.00 91.00 948 GLN A N 1
ATOM 7457 C CA . GLN A 1 948 ? 44.183 -10.186 -24.189 1.00 91.00 948 GLN A CA 1
ATOM 7458 C C . GLN A 1 948 ? 43.832 -8.885 -23.461 1.00 91.00 948 GLN A C 1
ATOM 7460 O O . GLN A 1 948 ? 44.697 -8.269 -22.845 1.00 91.00 948 GLN A O 1
ATOM 7465 N N . VAL A 1 949 ? 42.551 -8.506 -23.474 1.00 92.75 949 VAL A N 1
ATOM 7466 C CA . VAL A 1 949 ? 42.006 -7.356 -22.730 1.00 92.75 949 VAL A CA 1
ATOM 7467 C C . VAL A 1 949 ? 41.313 -7.766 -21.419 1.00 92.75 949 VAL A C 1
ATOM 7469 O O . VAL A 1 949 ? 40.580 -6.983 -20.810 1.00 92.75 949 VAL A O 1
ATOM 7472 N N . GLY A 1 950 ? 41.497 -9.016 -20.974 1.00 92.12 950 GLY A N 1
ATOM 7473 C CA . GLY A 1 950 ? 40.944 -9.529 -19.717 1.00 92.12 950 GLY A CA 1
ATOM 7474 C C . GLY A 1 950 ? 39.410 -9.569 -19.653 1.00 92.12 950 GLY A C 1
ATOM 7475 O O . GLY A 1 950 ? 38.839 -9.546 -18.561 1.00 92.12 950 GLY A O 1
ATOM 7476 N N . TRP A 1 951 ? 38.728 -9.604 -20.801 1.00 95.38 951 TRP A N 1
ATOM 7477 C CA . TRP A 1 951 ? 37.269 -9.482 -20.915 1.00 95.38 951 TRP A CA 1
ATOM 7478 C C . TRP A 1 951 ? 36.562 -10.777 -21.364 1.00 95.38 951 TRP A C 1
ATOM 7480 O O . TRP A 1 951 ? 35.337 -10.855 -21.352 1.00 95.38 951 TRP A O 1
ATOM 7490 N N . GLU A 1 952 ? 37.312 -11.843 -21.655 1.00 94.75 952 GLU A N 1
ATOM 7491 C CA . GLU A 1 952 ? 36.783 -13.144 -22.102 1.00 94.75 952 GLU A CA 1
ATOM 7492 C C . GLU A 1 952 ? 35.653 -13.700 -21.221 1.00 94.75 952 GLU A C 1
ATOM 7494 O O . GLU A 1 952 ? 34.602 -14.068 -21.737 1.00 94.75 952 GLU A O 1
ATOM 7499 N N . LYS A 1 953 ? 35.813 -13.713 -19.890 1.00 95.62 953 LYS A N 1
ATOM 7500 C CA . LYS A 1 953 ? 34.778 -14.235 -18.974 1.00 95.62 953 LYS A CA 1
ATOM 7501 C C . LYS A 1 953 ? 33.438 -13.502 -19.108 1.00 95.62 953 LYS A C 1
ATOM 7503 O O . LYS A 1 953 ? 32.384 -14.124 -19.004 1.00 95.62 953 LYS A O 1
ATOM 7508 N N . HIS A 1 954 ? 33.484 -12.194 -19.345 1.00 96.06 954 HIS A N 1
ATOM 7509 C CA . HIS A 1 954 ? 32.306 -11.338 -19.489 1.00 96.06 954 HIS A CA 1
ATOM 7510 C C . HIS A 1 954 ? 31.630 -11.600 -20.834 1.00 96.06 954 HIS A C 1
ATOM 7512 O O . HIS A 1 954 ? 30.413 -11.746 -20.901 1.00 96.06 954 HIS A O 1
ATOM 7518 N N . TRP A 1 955 ? 32.429 -11.767 -21.889 1.00 96.75 955 TRP A N 1
ATOM 7519 C CA . TRP A 1 955 ? 31.925 -12.152 -23.199 1.00 96.75 955 TRP A CA 1
ATOM 7520 C C . TRP A 1 955 ? 31.308 -13.560 -23.212 1.00 96.75 955 TRP A C 1
ATOM 7522 O O . TRP A 1 955 ? 30.229 -13.751 -23.763 1.00 96.75 955 TRP A O 1
ATOM 7532 N N . LEU A 1 956 ? 31.915 -14.543 -22.540 1.00 96.44 956 LEU A N 1
ATOM 7533 C CA . LEU A 1 956 ? 31.327 -15.881 -22.389 1.00 96.44 956 LEU A CA 1
ATOM 7534 C C . LEU A 1 956 ? 29.992 -15.835 -21.631 1.00 96.44 956 LEU A C 1
ATOM 7536 O O . LEU A 1 956 ? 29.043 -16.523 -22.009 1.00 96.44 956 LEU A O 1
ATOM 7540 N N . ARG A 1 957 ? 29.885 -14.984 -20.600 1.00 96.81 957 ARG A N 1
ATOM 7541 C CA . ARG A 1 957 ? 28.613 -14.728 -19.910 1.00 96.81 957 ARG A CA 1
ATOM 7542 C C . ARG A 1 957 ? 27.578 -14.097 -20.844 1.00 96.81 957 ARG A C 1
ATOM 7544 O O . ARG A 1 957 ? 26.424 -14.520 -20.823 1.00 96.81 957 ARG A O 1
ATOM 7551 N N . PHE A 1 958 ? 27.984 -13.152 -21.692 1.00 97.44 958 PHE A N 1
ATOM 7552 C CA . PHE A 1 958 ? 27.125 -12.575 -22.728 1.00 97.44 958 PHE A CA 1
ATOM 7553 C C . PHE A 1 958 ? 26.641 -13.638 -23.730 1.00 97.44 958 PHE A C 1
ATOM 7555 O O . PHE A 1 958 ? 25.445 -13.709 -24.018 1.00 97.44 958 PHE A O 1
ATOM 7562 N N . LEU A 1 959 ? 27.530 -14.518 -24.209 1.00 96.69 959 LEU A N 1
ATOM 7563 C CA . LEU A 1 959 ? 27.149 -15.623 -25.093 1.00 96.69 959 LEU A CA 1
ATOM 7564 C C . LEU A 1 959 ? 26.129 -16.547 -24.421 1.00 96.69 959 LEU A C 1
ATOM 7566 O O . LEU A 1 959 ? 25.121 -16.890 -25.035 1.00 96.69 959 LEU A O 1
ATOM 7570 N N . GLN A 1 960 ? 26.361 -16.911 -23.156 1.00 96.00 960 GLN A N 1
ATOM 7571 C CA . GLN A 1 960 ? 25.453 -17.760 -22.387 1.00 96.00 960 GLN A CA 1
ATOM 7572 C C . GLN A 1 960 ? 24.073 -17.117 -22.203 1.00 96.00 960 GLN A C 1
ATOM 7574 O O . GLN A 1 960 ? 23.065 -17.802 -22.361 1.00 96.00 960 GLN A O 1
ATOM 7579 N N . LYS A 1 961 ? 24.017 -15.826 -21.851 1.00 95.81 961 LYS A N 1
ATOM 7580 C CA . LYS A 1 961 ? 22.762 -15.169 -21.468 1.00 95.81 961 LYS A CA 1
ATOM 7581 C C . LYS A 1 961 ? 21.954 -14.631 -22.650 1.00 95.81 961 LYS A C 1
ATOM 7583 O O . LYS A 1 961 ? 20.730 -14.686 -22.591 1.00 95.81 961 LYS A O 1
ATOM 7588 N N . TYR A 1 962 ? 22.609 -14.156 -23.714 1.00 96.75 962 TYR A N 1
ATOM 7589 C CA . TYR A 1 962 ? 21.923 -13.471 -24.820 1.00 96.75 962 TYR A CA 1
ATOM 7590 C C . TYR A 1 962 ? 22.057 -14.164 -26.177 1.00 96.75 962 TYR A C 1
ATOM 7592 O O . TYR A 1 962 ? 21.081 -14.261 -26.918 1.00 96.75 962 TYR A O 1
ATOM 7600 N N . ALA A 1 963 ? 23.234 -14.691 -26.526 1.00 95.75 963 ALA A N 1
ATOM 7601 C CA . ALA A 1 963 ? 23.407 -15.342 -27.829 1.00 95.75 963 ALA A CA 1
ATOM 7602 C C . ALA A 1 963 ? 22.802 -16.758 -27.862 1.00 95.75 963 ALA A C 1
ATOM 7604 O O . ALA A 1 963 ? 22.173 -17.140 -28.850 1.00 95.75 963 ALA A O 1
ATOM 7605 N N . ARG A 1 964 ? 22.956 -17.534 -26.780 1.00 95.19 964 ARG A N 1
ATOM 7606 C CA . ARG A 1 964 ? 22.453 -18.913 -26.670 1.00 95.19 964 ARG A CA 1
ATOM 7607 C C . ARG A 1 964 ? 20.926 -19.005 -26.811 1.00 95.19 964 ARG A C 1
ATOM 7609 O O . ARG A 1 964 ? 20.490 -19.812 -27.625 1.00 95.19 964 ARG A O 1
ATOM 7616 N N . PRO A 1 965 ? 20.092 -18.177 -26.143 1.00 95.56 965 PRO A N 1
ATOM 7617 C CA . PRO A 1 965 ? 18.641 -18.257 -26.333 1.00 95.56 965 PRO A CA 1
ATOM 7618 C C . PRO A 1 965 ? 18.195 -17.995 -27.781 1.00 95.56 965 PRO A C 1
ATOM 7620 O O . PRO A 1 965 ? 17.265 -18.639 -28.264 1.00 95.56 965 PRO A O 1
ATOM 7623 N N . LEU A 1 966 ? 18.876 -17.093 -28.503 1.00 95.19 966 LEU A N 1
ATOM 7624 C CA . LEU A 1 966 ? 18.621 -16.863 -29.932 1.00 95.19 966 LEU A CA 1
ATOM 7625 C C . LEU A 1 966 ? 19.023 -18.073 -30.780 1.00 95.19 966 LEU A C 1
ATOM 7627 O O . LEU A 1 966 ? 18.297 -18.455 -31.696 1.00 95.19 966 LEU A O 1
ATOM 7631 N N . GLN A 1 967 ? 20.157 -18.701 -30.461 1.00 94.38 967 GLN A N 1
ATOM 7632 C CA . GLN A 1 967 ? 20.596 -19.930 -31.114 1.00 94.38 967 GLN A CA 1
ATOM 7633 C C . GLN A 1 967 ? 19.595 -21.075 -30.902 1.00 94.38 967 GLN A C 1
ATOM 7635 O O . GLN A 1 967 ? 19.217 -21.729 -31.876 1.00 94.38 967 GLN A O 1
ATOM 7640 N N . GLU A 1 968 ? 19.161 -21.324 -29.663 1.00 93.88 968 GLU A N 1
ATOM 7641 C CA . GLU A 1 968 ? 18.201 -22.389 -29.329 1.00 93.88 968 GLU A CA 1
ATOM 7642 C C . GLU A 1 968 ? 16.856 -22.183 -30.040 1.00 93.88 968 GLU A C 1
ATOM 7644 O O . GLU A 1 968 ? 16.203 -23.153 -30.436 1.00 93.88 968 GLU A O 1
ATOM 7649 N N . LYS A 1 969 ? 16.465 -20.916 -30.254 1.00 91.94 969 LYS A N 1
ATOM 7650 C CA . LYS A 1 969 ? 15.273 -20.555 -31.025 1.00 91.94 969 LYS A CA 1
ATOM 7651 C C . LYS A 1 969 ? 15.370 -21.028 -32.479 1.00 91.94 969 LYS A C 1
ATOM 7653 O O . LYS A 1 969 ? 14.442 -21.671 -32.965 1.00 91.94 969 LYS A O 1
ATOM 7658 N N . VAL A 1 970 ? 16.462 -20.704 -33.178 1.00 92.44 970 VAL A N 1
ATOM 7659 C CA . VAL A 1 970 ? 16.572 -20.932 -34.635 1.00 92.44 970 VAL A CA 1
ATOM 7660 C C . VAL A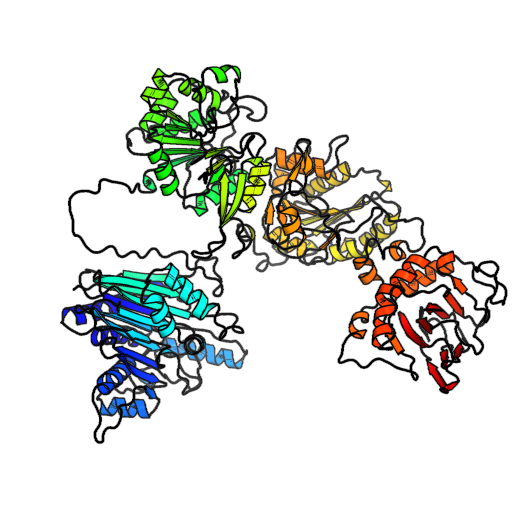 1 970 ? 17.115 -22.305 -35.020 1.00 92.44 970 VAL A C 1
ATOM 7662 O O . VAL A 1 970 ? 16.793 -22.813 -36.092 1.00 92.44 970 VAL A O 1
ATOM 7665 N N . PHE A 1 971 ? 17.909 -22.932 -34.153 1.00 91.00 971 PHE A N 1
ATOM 7666 C CA . PHE A 1 971 ? 18.426 -24.288 -34.344 1.00 91.00 971 PHE A CA 1
ATOM 7667 C C . PHE A 1 971 ? 17.787 -25.234 -33.327 1.00 91.00 971 PHE A C 1
ATOM 7669 O O . PHE A 1 971 ? 18.440 -25.760 -32.424 1.00 91.00 971 PHE A O 1
ATOM 7676 N N . THR A 1 972 ? 16.477 -25.439 -33.478 1.00 86.06 972 THR A N 1
ATOM 7677 C CA . THR A 1 972 ? 15.691 -26.305 -32.595 1.00 86.06 972 THR A CA 1
ATOM 7678 C C . THR A 1 972 ? 16.283 -27.715 -32.540 1.00 86.06 972 THR A C 1
ATOM 7680 O O . THR A 1 972 ? 16.526 -28.340 -33.571 1.00 86.06 972 THR A O 1
ATOM 7683 N N . GLY A 1 973 ? 16.493 -28.232 -31.328 1.00 86.56 973 GLY A N 1
ATOM 7684 C CA . GLY A 1 973 ? 17.109 -29.544 -31.104 1.00 86.56 973 GLY A CA 1
ATOM 7685 C C . GLY A 1 973 ? 18.606 -29.502 -30.779 1.00 86.56 973 GLY A C 1
ATOM 7686 O O . GLY A 1 973 ? 19.142 -30.528 -30.363 1.00 86.56 973 GLY A O 1
ATOM 7687 N N . TYR A 1 974 ? 19.272 -28.349 -30.910 1.00 87.44 974 TYR A N 1
ATOM 7688 C CA . TYR A 1 974 ? 20.651 -28.151 -30.459 1.00 87.44 974 TYR A CA 1
ATOM 7689 C C . TYR A 1 974 ? 20.681 -27.371 -29.139 1.00 87.44 974 TYR A C 1
ATOM 7691 O O . TYR A 1 974 ? 20.327 -26.192 -29.109 1.00 87.44 974 TYR A O 1
ATOM 7699 N N . TYR A 1 975 ? 21.112 -28.036 -28.061 1.00 86.81 975 TYR A N 1
ATOM 7700 C CA . TYR A 1 975 ? 21.137 -27.490 -26.701 1.00 86.81 975 TYR A CA 1
ATOM 7701 C C . TYR A 1 975 ? 22.502 -27.720 -26.047 1.00 86.81 975 TYR A C 1
ATOM 7703 O O . TYR A 1 975 ? 22.908 -28.868 -25.851 1.00 86.81 975 TYR A O 1
ATOM 7711 N N . HIS A 1 976 ? 23.190 -26.640 -25.672 1.00 85.38 976 HIS A N 1
ATOM 7712 C CA . HIS A 1 976 ? 24.458 -26.701 -24.948 1.00 85.38 976 HIS A CA 1
ATOM 7713 C C . HIS A 1 976 ? 24.600 -25.506 -23.987 1.00 85.38 976 HIS A C 1
ATOM 7715 O O . HIS A 1 976 ? 24.641 -24.351 -24.410 1.00 85.38 976 HIS A O 1
ATOM 7721 N N . ASP A 1 977 ? 24.653 -25.784 -22.679 1.00 89.06 977 ASP A N 1
ATOM 7722 C CA . ASP A 1 977 ? 24.769 -24.777 -21.616 1.00 89.06 977 ASP A CA 1
ATOM 7723 C C . ASP A 1 977 ? 25.840 -25.186 -20.585 1.00 89.06 977 ASP A C 1
ATOM 7725 O O . ASP A 1 977 ? 25.703 -26.249 -19.969 1.00 89.06 977 ASP A O 1
ATOM 7729 N N . PRO A 1 978 ? 26.892 -24.373 -20.360 1.00 87.94 978 PRO A N 1
ATOM 7730 C CA . PRO A 1 978 ? 27.212 -23.123 -21.058 1.00 87.94 978 PRO A CA 1
ATOM 7731 C C . PRO A 1 978 ? 27.784 -23.358 -22.469 1.00 87.94 978 PRO A C 1
ATOM 7733 O O . PRO A 1 978 ? 28.471 -24.362 -22.680 1.00 87.94 978 PRO A O 1
ATOM 7736 N N . PRO A 1 979 ? 27.574 -22.422 -23.419 1.00 89.44 979 PRO A N 1
ATOM 7737 C CA . PRO A 1 979 ? 28.241 -22.477 -24.717 1.00 89.44 979 PRO A CA 1
ATOM 7738 C C . PRO A 1 979 ? 29.760 -22.390 -24.527 1.00 89.44 979 PRO A C 1
ATOM 7740 O O . PRO A 1 979 ? 30.249 -21.632 -23.682 1.00 89.44 979 PRO A O 1
ATOM 7743 N N . ARG A 1 980 ? 30.526 -23.152 -25.314 1.00 91.00 980 ARG A N 1
ATOM 7744 C CA . ARG A 1 980 ? 31.995 -23.130 -25.263 1.00 91.00 980 ARG A CA 1
ATOM 7745 C C . ARG A 1 980 ? 32.530 -22.319 -26.428 1.00 91.00 980 ARG A C 1
ATOM 7747 O O . ARG A 1 980 ? 32.212 -22.613 -27.567 1.00 91.00 980 ARG A O 1
ATOM 7754 N N . SER A 1 981 ? 33.381 -21.335 -26.171 1.00 90.06 981 SER A N 1
ATOM 7755 C CA . SER A 1 981 ? 34.052 -20.590 -27.239 1.00 90.06 981 SER A CA 1
ATOM 7756 C C . SER A 1 981 ? 35.478 -20.273 -26.819 1.00 90.06 981 SER A C 1
ATOM 7758 O O . SER A 1 981 ? 35.681 -19.551 -25.846 1.00 90.06 981 SER A O 1
ATOM 7760 N N . LEU A 1 982 ? 36.450 -20.832 -27.541 1.00 84.50 982 LEU A N 1
ATOM 7761 C CA . LEU A 1 982 ? 37.882 -20.587 -27.319 1.00 84.50 982 LEU A CA 1
ATOM 7762 C C . LEU A 1 982 ? 38.404 -19.412 -28.158 1.00 84.50 982 LEU A C 1
ATOM 7764 O O . LEU A 1 982 ? 39.427 -18.822 -27.831 1.00 84.50 982 LEU A O 1
ATOM 7768 N N . MET A 1 983 ? 37.699 -19.062 -29.236 1.00 85.06 983 MET A N 1
ATOM 7769 C CA . MET A 1 983 ? 38.087 -17.985 -30.143 1.00 85.06 983 MET A CA 1
ATOM 7770 C C . MET A 1 983 ? 37.022 -16.893 -30.101 1.00 85.06 983 MET A C 1
ATOM 7772 O O . MET A 1 983 ? 35.978 -17.007 -30.740 1.00 85.06 983 MET A O 1
ATOM 7776 N N . ASN A 1 984 ? 37.295 -15.851 -29.315 1.00 93.44 984 ASN A N 1
ATOM 7777 C CA . ASN A 1 984 ? 36.449 -14.672 -29.149 1.00 93.44 984 ASN A CA 1
ATOM 7778 C C . ASN A 1 984 ? 37.294 -13.434 -29.445 1.00 93.44 984 ASN A C 1
ATOM 7780 O O . ASN A 1 984 ? 38.167 -13.098 -28.642 1.00 93.44 984 ASN A O 1
ATOM 7784 N N . PHE A 1 985 ? 37.072 -12.777 -30.578 1.00 94.56 985 PHE A N 1
ATOM 7785 C CA . PHE A 1 985 ? 37.979 -11.732 -31.045 1.00 94.56 985 PHE A CA 1
ATOM 7786 C C . PHE A 1 985 ? 37.271 -10.670 -31.881 1.00 94.56 985 PHE A C 1
ATOM 7788 O O . PHE A 1 985 ? 36.299 -10.940 -32.589 1.00 94.56 985 PHE A O 1
ATOM 7795 N N . VAL A 1 986 ? 37.771 -9.440 -31.783 1.00 96.75 986 VAL A N 1
ATOM 7796 C CA . VAL A 1 986 ? 37.325 -8.315 -32.604 1.00 96.75 986 VAL A CA 1
ATOM 7797 C C . VAL A 1 986 ? 38.252 -8.202 -33.801 1.00 96.75 986 VAL A C 1
ATOM 7799 O O . VAL A 1 986 ? 39.459 -8.060 -33.630 1.00 96.75 986 VAL A O 1
ATOM 7802 N N . VAL A 1 987 ? 37.686 -8.220 -35.006 1.00 95.00 987 VAL A N 1
ATOM 7803 C CA . VAL A 1 987 ? 38.424 -8.045 -36.260 1.00 95.00 987 VAL A CA 1
ATOM 7804 C C . VAL A 1 987 ? 38.288 -6.613 -36.752 1.00 95.00 987 VAL A C 1
ATOM 7806 O O . VAL A 1 987 ? 37.192 -6.044 -36.728 1.00 95.00 987 VAL A O 1
ATOM 7809 N N . ARG A 1 988 ? 39.388 -6.060 -37.273 1.00 95.62 988 ARG A N 1
ATOM 7810 C CA . ARG A 1 988 ? 39.425 -4.763 -37.949 1.00 95.62 988 ARG A CA 1
ATOM 7811 C C . ARG A 1 988 ? 39.804 -4.921 -39.417 1.00 95.62 988 ARG A C 1
ATOM 7813 O O . ARG A 1 988 ? 40.917 -5.334 -39.736 1.00 95.62 988 ARG A O 1
ATOM 7820 N N . TYR A 1 989 ? 38.908 -4.512 -40.313 1.00 95.06 989 TYR A N 1
ATOM 7821 C CA . TYR A 1 989 ? 39.189 -4.437 -41.747 1.00 95.06 989 TYR A CA 1
ATOM 7822 C C . TYR A 1 989 ? 39.408 -2.997 -42.195 1.00 95.06 989 TYR A C 1
ATOM 7824 O O . TYR A 1 989 ? 38.580 -2.124 -41.925 1.00 95.06 989 TYR A O 1
ATOM 7832 N N . ARG A 1 990 ? 40.496 -2.769 -42.936 1.00 93.50 990 ARG A N 1
ATOM 7833 C CA . ARG A 1 990 ? 40.844 -1.470 -43.525 1.00 93.50 990 ARG A CA 1
ATOM 7834 C C . ARG A 1 990 ? 41.446 -1.623 -44.925 1.00 93.50 990 ARG A C 1
ATOM 7836 O O . ARG A 1 990 ? 42.206 -2.571 -45.136 1.00 93.50 990 ARG A O 1
ATOM 7843 N N . PRO A 1 991 ? 41.187 -0.682 -45.856 1.00 92.81 991 PRO A N 1
ATOM 7844 C CA . PRO A 1 991 ? 41.773 -0.671 -47.200 1.00 92.81 991 PRO A CA 1
ATOM 7845 C C . PRO A 1 991 ? 43.304 -0.744 -47.231 1.00 92.81 991 PRO A C 1
ATOM 7847 O O . PRO A 1 991 ? 43.864 -1.364 -48.133 1.00 92.81 991 PRO A O 1
ATOM 7850 N N . ASP A 1 992 ? 43.966 -0.113 -46.261 1.00 91.19 992 ASP A N 1
ATOM 7851 C CA . ASP A 1 992 ? 45.423 0.010 -46.159 1.00 91.19 992 ASP A CA 1
ATOM 7852 C C . ASP A 1 992 ? 46.085 -1.070 -45.286 1.00 91.19 992 ASP A C 1
ATOM 7854 O O . ASP A 1 992 ? 47.310 -1.113 -45.183 1.00 91.19 992 ASP A O 1
ATOM 7858 N N . GLU A 1 993 ? 45.292 -1.959 -44.683 1.00 88.81 993 GLU A N 1
ATOM 7859 C CA . GLU A 1 993 ? 45.771 -3.074 -43.866 1.00 88.81 993 GLU A CA 1
ATOM 7860 C C . GLU A 1 993 ? 45.296 -4.409 -44.467 1.00 88.81 993 GLU A C 1
ATOM 7862 O O . GLU A 1 993 ? 45.741 -4.813 -45.541 1.00 88.81 993 GLU A O 1
ATOM 7867 N N . GLN A 1 994 ? 44.377 -5.099 -43.790 1.00 90.50 994 GLN A N 1
ATOM 7868 C CA . GLN A 1 994 ? 43.684 -6.275 -44.299 1.00 90.50 994 GLN A CA 1
ATOM 7869 C C . GLN A 1 994 ? 42.250 -5.863 -44.672 1.00 90.50 994 GLN A C 1
ATOM 7871 O O . GLN A 1 994 ? 41.439 -5.644 -43.776 1.00 90.50 994 GLN A O 1
ATOM 7876 N N . PRO A 1 995 ? 41.903 -5.731 -45.967 1.00 93.25 995 PRO A N 1
ATOM 7877 C CA . PRO A 1 995 ? 40.584 -5.234 -46.367 1.00 93.25 995 PRO A CA 1
ATOM 7878 C C . PRO A 1 995 ? 39.535 -6.331 -46.576 1.00 93.25 995 PRO A C 1
ATOM 7880 O O . PRO A 1 995 ? 38.365 -6.016 -46.758 1.00 93.25 995 PRO A O 1
ATOM 7883 N N . SER A 1 996 ? 39.931 -7.602 -46.617 1.00 92.44 996 SER A N 1
ATOM 7884 C CA . SER A 1 996 ? 39.060 -8.738 -46.950 1.00 92.44 996 SER A CA 1
ATOM 7885 C C . SER A 1 996 ? 39.548 -10.018 -46.282 1.00 92.44 996 SER A C 1
ATOM 7887 O O . SER A 1 996 ? 40.720 -10.112 -45.906 1.00 92.44 996 SER A O 1
ATOM 7889 N N . LEU A 1 997 ? 38.688 -11.034 -46.235 1.00 92.06 997 LEU A N 1
ATOM 7890 C CA . LEU A 1 997 ? 39.032 -12.366 -45.746 1.00 92.06 997 LEU A CA 1
ATOM 7891 C C . LEU A 1 997 ? 38.717 -13.418 -46.806 1.00 92.06 997 LEU A C 1
ATOM 7893 O O . LEU A 1 997 ? 37.607 -13.462 -47.336 1.00 92.06 997 LEU A O 1
ATOM 7897 N N . ARG A 1 998 ? 39.706 -14.258 -47.125 1.00 90.88 998 ARG A N 1
ATOM 7898 C CA . ARG A 1 998 ? 39.580 -15.308 -48.147 1.00 90.88 998 ARG A CA 1
ATOM 7899 C C . ARG A 1 998 ? 38.485 -16.330 -47.784 1.00 90.88 998 ARG A C 1
ATOM 7901 O O . ARG A 1 998 ? 38.210 -16.507 -46.598 1.00 90.88 998 ARG A O 1
ATOM 7908 N N . PRO A 1 999 ? 37.917 -17.050 -48.765 1.00 90.94 999 PRO A N 1
ATOM 7909 C CA . PRO A 1 999 ? 36.968 -18.132 -48.511 1.00 90.94 999 PRO A CA 1
ATOM 7910 C C . PRO A 1 999 ? 37.464 -19.180 -47.499 1.00 90.94 999 PRO A C 1
ATOM 7912 O O . PRO A 1 999 ? 38.561 -19.725 -47.661 1.00 90.94 999 PRO A O 1
ATOM 7915 N N . HIS A 1 1000 ? 36.665 -19.486 -46.475 1.00 91.06 1000 HIS A N 1
ATOM 7916 C CA . HIS A 1 1000 ? 37.012 -20.448 -45.423 1.00 91.06 1000 HIS A CA 1
ATOM 7917 C C . HIS A 1 1000 ? 35.786 -21.069 -44.724 1.00 91.06 1000 HIS A C 1
ATOM 7919 O O . HIS A 1 1000 ? 34.633 -20.743 -45.017 1.00 91.06 1000 HIS A O 1
ATOM 7925 N N . HIS A 1 1001 ? 36.068 -22.023 -43.833 1.00 89.12 1001 HIS A N 1
ATOM 7926 C CA . HIS A 1 1001 ? 35.149 -22.528 -42.816 1.00 89.12 1001 HIS A CA 1
ATOM 7927 C C . HIS A 1 1001 ? 35.650 -22.107 -41.440 1.00 89.12 1001 HIS A C 1
ATOM 7929 O O . HIS A 1 1001 ? 36.863 -22.061 -41.222 1.00 89.12 1001 HIS A O 1
ATOM 7935 N N . ASP A 1 1002 ? 34.718 -21.911 -40.516 1.00 88.81 1002 ASP A N 1
ATOM 7936 C CA . ASP A 1 1002 ? 35.043 -21.648 -39.123 1.00 88.81 1002 ASP A CA 1
ATOM 7937 C C . ASP A 1 1002 ? 35.220 -22.966 -38.381 1.00 88.81 1002 ASP A C 1
ATOM 7939 O O . ASP A 1 1002 ? 34.524 -23.957 -38.638 1.00 88.81 1002 ASP A O 1
ATOM 7943 N N . SER A 1 1003 ? 36.139 -22.992 -37.419 1.00 88.31 1003 SER A N 1
ATOM 7944 C CA . SER A 1 1003 ? 36.262 -24.133 -36.513 1.00 88.31 1003 SER A CA 1
ATOM 7945 C C . SER A 1 1003 ? 35.241 -24.021 -35.382 1.00 88.31 1003 SER A C 1
ATOM 7947 O O . SER A 1 1003 ? 35.619 -23.916 -34.224 1.00 88.31 1003 SER A O 1
ATOM 7949 N N . SER A 1 1004 ? 33.957 -24.027 -35.732 1.00 90.69 1004 SER A N 1
ATOM 7950 C CA . SER A 1 1004 ? 32.818 -23.906 -34.819 1.00 90.69 1004 SER A CA 1
ATOM 7951 C C . SER A 1 1004 ? 31.658 -24.786 -35.276 1.00 90.69 1004 SER A C 1
ATOM 7953 O O . SER A 1 1004 ? 31.534 -25.125 -36.460 1.00 90.69 1004 SER A O 1
ATOM 7955 N N . THR A 1 1005 ? 30.773 -25.146 -34.351 1.00 91.94 1005 THR A N 1
ATOM 7956 C CA . THR A 1 1005 ? 29.459 -25.680 -34.727 1.00 91.94 1005 THR A CA 1
ATOM 7957 C C . THR A 1 1005 ? 28.620 -24.563 -35.338 1.00 91.94 1005 THR A C 1
ATOM 7959 O O . THR A 1 1005 ? 28.084 -24.719 -36.439 1.00 91.94 1005 THR A O 1
ATOM 7962 N N . TYR A 1 1006 ? 28.595 -23.402 -34.684 1.00 94.19 1006 TYR A N 1
ATOM 7963 C CA . TYR A 1 1006 ? 28.008 -22.178 -35.212 1.00 94.19 1006 TYR A CA 1
ATOM 7964 C C . TYR A 1 1006 ? 28.870 -20.961 -34.870 1.00 94.19 1006 TYR A C 1
ATOM 7966 O O . TYR A 1 1006 ? 29.573 -20.921 -33.860 1.00 94.19 1006 TYR A O 1
ATOM 7974 N N . THR A 1 1007 ? 28.802 -19.951 -35.727 1.00 95.31 1007 THR A N 1
ATOM 7975 C CA . THR A 1 1007 ? 29.542 -18.702 -35.582 1.00 95.31 1007 THR A CA 1
ATOM 7976 C C . THR A 1 1007 ? 28.589 -17.569 -35.254 1.00 95.31 1007 THR A C 1
ATOM 7978 O O . THR A 1 1007 ? 27.507 -17.446 -35.830 1.00 95.31 1007 THR A O 1
ATOM 7981 N N . VAL A 1 1008 ? 29.026 -16.739 -34.313 1.00 96.00 1008 VAL A N 1
ATOM 7982 C CA . VAL A 1 1008 ? 28.397 -15.485 -33.900 1.00 96.00 1008 VAL A CA 1
ATOM 7983 C C . VAL A 1 1008 ? 29.230 -14.355 -34.499 1.00 96.00 1008 VAL A C 1
ATOM 7985 O O . VAL A 1 1008 ? 30.434 -14.297 -34.263 1.00 96.00 1008 VAL A O 1
ATOM 7988 N N . ASN A 1 1009 ? 28.609 -13.471 -35.279 1.00 96.31 1009 ASN A N 1
ATOM 7989 C CA . ASN A 1 1009 ? 29.268 -12.323 -35.905 1.00 96.31 1009 ASN A CA 1
ATOM 7990 C C . ASN A 1 1009 ? 28.447 -11.046 -35.680 1.00 96.31 1009 ASN A C 1
ATOM 7992 O O . ASN A 1 1009 ? 27.386 -10.870 -36.280 1.00 96.31 1009 ASN A O 1
ATOM 7996 N N . VAL A 1 1010 ? 28.925 -10.165 -34.800 1.00 97.62 1010 VAL A N 1
ATOM 7997 C CA . VAL A 1 1010 ? 28.259 -8.907 -34.435 1.00 97.62 1010 VAL A CA 1
ATOM 7998 C C . VAL A 1 1010 ? 28.927 -7.735 -35.143 1.00 97.62 1010 VAL A C 1
ATOM 8000 O O . VAL A 1 1010 ? 30.133 -7.533 -35.010 1.00 97.62 1010 VAL A O 1
ATOM 8003 N N . ALA A 1 1011 ? 28.145 -6.920 -35.849 1.00 97.06 1011 ALA A N 1
ATOM 8004 C CA . ALA A 1 1011 ? 28.646 -5.682 -36.443 1.00 97.06 1011 ALA A CA 1
ATOM 8005 C C . ALA A 1 1011 ? 28.764 -4.566 -35.391 1.00 97.06 1011 ALA A C 1
ATOM 8007 O O . ALA A 1 1011 ? 27.797 -4.276 -34.688 1.00 97.06 1011 ALA A O 1
ATOM 8008 N N . LEU A 1 1012 ? 29.935 -3.926 -35.299 1.00 97.62 1012 LEU A N 1
ATOM 8009 C CA . LEU A 1 1012 ? 30.235 -2.931 -34.257 1.00 97.62 1012 LEU A CA 1
ATOM 8010 C C . LEU A 1 1012 ? 30.207 -1.476 -34.755 1.00 97.62 1012 LEU A C 1
ATOM 8012 O O . LEU A 1 1012 ? 30.269 -0.555 -33.949 1.00 97.62 1012 LEU A O 1
ATOM 8016 N N . ASN A 1 1013 ? 30.123 -1.235 -36.063 1.00 95.69 1013 ASN A N 1
ATOM 8017 C CA . ASN A 1 1013 ? 30.032 0.113 -36.628 1.00 95.69 1013 ASN A CA 1
ATOM 8018 C C . ASN A 1 1013 ? 29.218 0.151 -37.939 1.00 95.69 1013 ASN A C 1
ATOM 8020 O O . ASN A 1 1013 ? 28.843 -0.896 -38.477 1.00 95.69 1013 ASN A O 1
ATOM 8024 N N . GLU A 1 1014 ? 28.867 1.347 -38.418 1.00 93.44 1014 GLU A N 1
ATOM 8025 C CA . GLU A 1 1014 ? 27.831 1.561 -39.438 1.00 93.44 1014 GLU A CA 1
ATOM 8026 C C . GLU A 1 1014 ? 28.383 1.524 -40.874 1.00 93.44 1014 GLU A C 1
ATOM 8028 O O . GLU A 1 1014 ? 29.267 2.299 -41.252 1.00 93.44 1014 GLU A O 1
ATOM 8033 N N . HIS A 1 1015 ? 27.797 0.664 -41.716 1.00 92.06 1015 HIS A N 1
ATOM 8034 C CA . HIS A 1 1015 ? 28.038 0.688 -43.161 1.00 92.06 1015 HIS A CA 1
ATOM 8035 C C . HIS A 1 1015 ? 27.497 1.986 -43.786 1.00 92.06 1015 HIS A C 1
ATOM 8037 O O . HIS A 1 1015 ? 26.396 2.429 -43.465 1.00 92.06 1015 HIS A O 1
ATOM 8043 N N . GLY A 1 1016 ? 28.269 2.592 -44.690 1.00 91.19 1016 GLY A N 1
ATOM 8044 C CA . GLY A 1 1016 ? 27.955 3.858 -45.358 1.00 91.19 1016 GLY A CA 1
ATOM 8045 C C . GLY A 1 1016 ? 28.322 5.112 -44.557 1.00 91.19 1016 GLY A C 1
ATOM 8046 O O . GLY A 1 1016 ? 28.282 6.208 -45.111 1.00 91.19 1016 GLY A O 1
ATOM 8047 N N . LYS A 1 1017 ? 28.704 4.969 -43.281 1.00 93.25 1017 LYS A N 1
ATOM 8048 C CA . LYS A 1 1017 ? 29.153 6.076 -42.422 1.00 93.25 1017 LYS A CA 1
ATOM 8049 C C . LYS A 1 1017 ? 30.588 5.889 -41.947 1.00 93.25 1017 LYS A C 1
ATOM 8051 O O . LYS A 1 1017 ? 31.409 6.777 -42.148 1.00 93.25 1017 LYS A O 1
ATOM 8056 N N . ASP A 1 1018 ? 30.888 4.735 -41.355 1.00 94.88 1018 ASP A N 1
ATOM 8057 C CA . ASP A 1 1018 ? 32.216 4.436 -40.810 1.00 94.88 1018 ASP A CA 1
ATOM 8058 C C . ASP A 1 1018 ? 33.094 3.665 -41.814 1.00 94.88 1018 ASP A C 1
ATOM 8060 O O . ASP A 1 1018 ? 34.325 3.729 -41.756 1.00 94.88 1018 ASP A O 1
ATOM 8064 N N . TYR A 1 1019 ? 32.469 2.946 -42.754 1.00 95.88 1019 TYR A N 1
ATOM 8065 C CA . TYR A 1 1019 ? 33.136 2.239 -43.850 1.00 95.88 1019 TYR A CA 1
ATOM 8066 C C . TYR A 1 1019 ? 32.221 2.022 -45.063 1.00 95.88 1019 TYR A C 1
ATOM 8068 O O . TYR A 1 1019 ? 30.997 2.029 -44.943 1.00 95.88 1019 TYR A O 1
ATOM 8076 N N . GLU A 1 1020 ? 32.824 1.766 -46.226 1.00 94.56 1020 GLU A N 1
ATOM 8077 C CA . GLU A 1 1020 ? 32.138 1.375 -47.465 1.00 94.56 1020 GLU A CA 1
ATOM 8078 C C . GLU A 1 1020 ? 32.646 0.018 -47.967 1.00 94.56 1020 GLU A C 1
ATOM 8080 O O . GLU A 1 1020 ? 33.819 -0.338 -47.795 1.00 94.56 1020 GLU A O 1
ATOM 8085 N N . GLY A 1 1021 ? 31.765 -0.737 -48.624 1.00 91.38 1021 GLY A N 1
ATOM 8086 C CA . GLY A 1 1021 ? 32.051 -2.109 -49.031 1.00 91.38 1021 GLY A CA 1
ATOM 8087 C C . GLY A 1 1021 ? 32.013 -3.071 -47.841 1.00 91.38 1021 GLY A C 1
ATOM 8088 O O . GLY A 1 1021 ? 31.485 -2.766 -46.775 1.00 91.38 1021 GLY A O 1
ATOM 8089 N N . GLY A 1 1022 ? 32.581 -4.262 -47.999 1.00 91.38 1022 GLY A N 1
ATOM 8090 C CA . GLY A 1 1022 ? 32.527 -5.293 -46.963 1.00 91.38 1022 GLY A CA 1
ATOM 8091 C C . GLY A 1 1022 ? 31.214 -6.083 -46.940 1.00 91.38 1022 GLY A C 1
ATOM 8092 O O . GLY A 1 1022 ? 30.474 -6.138 -47.919 1.00 91.38 1022 GLY A O 1
ATOM 8093 N N . GLY A 1 1023 ? 30.979 -6.785 -45.833 1.00 92.50 1023 GLY A N 1
ATOM 8094 C CA . GLY A 1 1023 ? 29.912 -7.780 -45.687 1.00 92.50 1023 GLY A CA 1
ATOM 8095 C C . GLY A 1 1023 ? 30.449 -9.207 -45.561 1.00 92.50 1023 GLY A C 1
ATOM 8096 O O . GLY A 1 1023 ? 31.646 -9.415 -45.336 1.00 92.50 1023 GLY A O 1
ATOM 8097 N N . CYS A 1 1024 ? 29.553 -10.184 -45.666 1.00 95.31 1024 CYS A N 1
ATOM 8098 C CA . CYS A 1 1024 ? 29.876 -11.612 -45.665 1.00 95.31 1024 CYS A CA 1
ATOM 8099 C C . CYS A 1 1024 ? 29.158 -12.297 -46.830 1.00 95.31 1024 CYS A C 1
ATOM 8101 O O . CYS A 1 1024 ? 27.955 -12.099 -47.007 1.00 95.31 1024 CYS A O 1
ATOM 8103 N N . ARG A 1 1025 ? 29.876 -13.091 -47.630 1.00 95.75 1025 ARG A N 1
ATOM 8104 C CA . ARG A 1 1025 ? 29.299 -13.851 -48.745 1.00 95.75 1025 ARG A CA 1
ATOM 8105 C C . ARG A 1 1025 ? 29.395 -15.345 -48.490 1.00 95.75 1025 ARG A C 1
ATOM 8107 O O . ARG A 1 1025 ? 30.488 -15.883 -48.360 1.00 95.75 1025 ARG A O 1
ATOM 8114 N N . PHE A 1 1026 ? 28.255 -16.023 -48.528 1.00 96.19 1026 PHE A N 1
ATOM 8115 C CA . PHE A 1 1026 ? 28.140 -17.473 -48.431 1.00 96.19 1026 PHE A CA 1
ATOM 8116 C C . PHE A 1 1026 ? 28.136 -18.086 -49.832 1.00 96.19 1026 PHE A C 1
ATOM 8118 O O . PHE A 1 1026 ? 27.142 -18.045 -50.564 1.00 96.19 1026 PHE A O 1
ATOM 8125 N N . ILE A 1 1027 ? 29.277 -18.656 -50.217 1.00 93.56 1027 ILE A N 1
ATOM 8126 C CA . ILE A 1 1027 ? 29.595 -19.017 -51.605 1.00 93.56 1027 ILE A CA 1
ATOM 8127 C C . ILE A 1 1027 ? 28.665 -20.112 -52.121 1.00 93.56 1027 ILE A C 1
ATOM 8129 O O . ILE A 1 1027 ? 28.157 -20.008 -53.236 1.00 93.56 1027 ILE A O 1
ATOM 8133 N N . ARG A 1 1028 ? 28.383 -21.130 -51.294 1.00 94.00 1028 ARG A N 1
ATOM 8134 C CA . ARG A 1 1028 ? 27.499 -22.252 -51.664 1.00 94.00 1028 ARG A CA 1
ATOM 8135 C C . ARG A 1 1028 ? 26.082 -21.810 -52.030 1.00 94.00 1028 ARG A C 1
ATOM 8137 O O . ARG A 1 1028 ? 25.434 -22.489 -52.818 1.00 94.00 1028 ARG A O 1
ATOM 8144 N N . TYR A 1 1029 ? 25.621 -20.687 -51.485 1.00 93.19 1029 TYR A N 1
ATOM 8145 C CA . TYR A 1 1029 ? 24.270 -20.169 -51.706 1.00 93.19 1029 TYR A CA 1
ATOM 8146 C C . TYR A 1 1029 ? 24.238 -18.975 -52.663 1.00 93.19 1029 TYR A C 1
ATOM 8148 O O . TYR A 1 1029 ? 23.163 -18.450 -52.933 1.00 93.19 1029 TYR A O 1
ATOM 8156 N N . ASN A 1 1030 ? 25.403 -18.522 -53.149 1.00 93.69 1030 ASN A N 1
ATOM 8157 C CA . ASN A 1 1030 ? 25.570 -17.249 -53.856 1.00 93.69 1030 ASN A CA 1
ATOM 8158 C C . ASN A 1 1030 ? 24.798 -16.095 -53.184 1.00 93.69 1030 ASN A C 1
ATOM 8160 O O . ASN A 1 1030 ? 24.162 -15.280 -53.849 1.00 93.69 1030 ASN A O 1
ATOM 8164 N N . CYS A 1 1031 ? 24.833 -16.070 -51.853 1.00 95.19 1031 CYS A N 1
ATOM 8165 C CA . CYS A 1 1031 ? 24.095 -15.123 -51.034 1.00 95.19 1031 CYS A CA 1
ATOM 8166 C C . CYS A 1 1031 ? 25.079 -14.265 -50.247 1.00 95.19 1031 CYS A C 1
ATOM 8168 O O . CYS A 1 1031 ? 26.053 -14.783 -49.700 1.00 95.19 1031 CYS A O 1
ATOM 8170 N N . SER A 1 1032 ? 24.829 -12.961 -50.196 1.00 94.19 1032 SER A N 1
ATOM 8171 C CA . SER A 1 1032 ? 25.680 -12.009 -49.490 1.00 94.19 1032 SER A CA 1
ATOM 8172 C C . SER A 1 1032 ? 24.848 -11.209 -48.507 1.00 94.19 1032 SER A C 1
ATOM 8174 O O . SER A 1 1032 ? 23.814 -10.657 -48.874 1.00 94.19 1032 SER A O 1
ATOM 8176 N N . VAL A 1 1033 ? 25.343 -11.095 -47.281 1.00 94.06 1033 VAL A N 1
ATOM 8177 C CA . VAL A 1 1033 ? 24.857 -10.118 -46.313 1.00 94.06 1033 VAL A CA 1
ATOM 8178 C C . VAL A 1 1033 ? 25.749 -8.888 -46.435 1.00 94.06 1033 VAL A C 1
ATOM 8180 O O . VAL A 1 1033 ? 26.871 -8.852 -45.919 1.00 94.06 1033 VAL A O 1
ATOM 8183 N N . VAL A 1 1034 ? 25.254 -7.917 -47.196 1.00 88.69 1034 VAL A N 1
ATOM 8184 C CA . VAL A 1 1034 ? 25.809 -6.564 -47.336 1.00 88.69 1034 VAL A CA 1
ATOM 8185 C C . VAL A 1 1034 ? 24.978 -5.595 -46.487 1.00 88.69 1034 VAL A C 1
ATOM 8187 O O . VAL A 1 1034 ? 23.917 -5.979 -45.999 1.00 88.69 1034 VAL A O 1
ATOM 8190 N N . ASP A 1 1035 ? 25.467 -4.374 -46.260 1.00 87.44 1035 ASP A N 1
ATOM 8191 C CA . ASP A 1 1035 ? 24.787 -3.364 -45.430 1.00 87.44 1035 ASP A CA 1
ATOM 8192 C C . ASP A 1 1035 ? 24.540 -3.820 -43.978 1.00 87.44 1035 ASP A C 1
ATOM 8194 O O . ASP A 1 1035 ? 23.417 -3.785 -43.463 1.00 87.44 1035 ASP A O 1
ATOM 8198 N N . THR A 1 1036 ? 25.588 -4.292 -43.292 1.00 89.75 1036 THR A N 1
ATOM 8199 C CA . THR A 1 1036 ? 25.415 -4.795 -41.924 1.00 89.75 1036 THR A CA 1
ATOM 8200 C C . THR A 1 1036 ? 25.001 -3.683 -40.956 1.00 89.75 1036 THR A C 1
ATOM 8202 O O . THR A 1 1036 ? 25.588 -2.602 -40.956 1.00 89.75 1036 THR A O 1
ATOM 8205 N N . ARG A 1 1037 ? 24.012 -3.974 -40.107 1.00 93.69 1037 ARG A N 1
ATOM 8206 C CA . ARG A 1 1037 ? 23.411 -3.059 -39.134 1.00 93.69 1037 ARG A CA 1
ATOM 8207 C C . ARG A 1 1037 ? 24.214 -3.033 -37.835 1.00 93.69 1037 ARG A C 1
ATOM 8209 O O . ARG A 1 1037 ? 24.587 -4.089 -37.330 1.00 93.69 1037 ARG A O 1
ATOM 8216 N N . LEU A 1 1038 ? 24.428 -1.841 -37.283 1.00 96.06 1038 LEU A N 1
ATOM 8217 C CA . LEU A 1 1038 ? 25.109 -1.637 -36.004 1.00 96.06 1038 LEU A CA 1
ATOM 8218 C C . LEU A 1 1038 ? 24.437 -2.433 -34.876 1.00 96.06 1038 LEU A C 1
ATOM 8220 O O . LEU A 1 1038 ? 23.232 -2.310 -34.676 1.00 96.06 1038 LEU A O 1
ATOM 8224 N N . GLY A 1 1039 ? 25.213 -3.225 -34.137 1.00 96.75 1039 GLY A N 1
ATOM 8225 C CA . GLY A 1 1039 ? 24.747 -3.984 -32.975 1.00 96.75 1039 GLY A CA 1
ATOM 8226 C C . GLY A 1 1039 ? 23.903 -5.219 -33.300 1.00 96.75 1039 GLY A C 1
ATOM 8227 O O . GLY A 1 1039 ? 23.325 -5.836 -32.399 1.00 96.75 1039 GLY A O 1
ATOM 8228 N N . TRP A 1 1040 ? 23.827 -5.599 -34.580 1.00 97.19 1040 TRP A N 1
ATOM 8229 C CA . TRP A 1 1040 ? 23.136 -6.806 -35.019 1.00 97.19 1040 TRP A CA 1
ATOM 8230 C C . TRP A 1 1040 ? 24.092 -7.992 -35.135 1.00 97.19 1040 TRP A C 1
ATOM 8232 O O . TRP A 1 1040 ? 25.217 -7.871 -35.622 1.00 97.19 1040 TRP A O 1
ATOM 8242 N N . LEU A 1 1041 ? 23.590 -9.152 -34.728 1.00 96.50 1041 LEU A N 1
ATOM 8243 C CA . LEU A 1 1041 ? 24.249 -10.444 -34.712 1.00 96.50 1041 LEU A CA 1
ATOM 8244 C C . LEU A 1 1041 ? 23.798 -11.310 -35.884 1.00 96.50 1041 LEU A C 1
ATOM 8246 O O . LEU A 1 1041 ? 22.614 -11.625 -36.002 1.00 96.50 1041 LEU A O 1
ATOM 8250 N N . LEU A 1 1042 ? 24.754 -11.753 -36.695 1.00 96.19 1042 LEU A N 1
ATOM 8251 C CA . LEU A 1 1042 ? 24.599 -12.877 -37.611 1.00 96.19 1042 LEU A CA 1
ATOM 8252 C C . LEU A 1 1042 ? 24.939 -14.190 -36.902 1.00 96.19 1042 LEU A C 1
ATOM 8254 O O . LEU A 1 1042 ? 25.997 -14.304 -36.282 1.00 96.19 1042 LEU A O 1
ATOM 8258 N N . ILE A 1 1043 ? 24.058 -15.181 -37.042 1.00 95.88 1043 ILE A N 1
ATOM 8259 C CA . ILE A 1 1043 ? 24.272 -16.556 -36.576 1.00 95.88 1043 ILE A CA 1
ATOM 8260 C C . ILE A 1 1043 ? 24.179 -17.499 -37.775 1.00 95.88 1043 ILE A C 1
ATOM 8262 O O . ILE A 1 1043 ? 23.176 -17.490 -38.489 1.00 95.88 1043 ILE A O 1
ATOM 8266 N N . HIS A 1 1044 ? 25.206 -18.322 -37.987 1.00 96.00 1044 HIS A N 1
ATOM 8267 C CA . HIS A 1 1044 ? 25.221 -19.350 -39.032 1.00 96.00 1044 HIS A CA 1
ATOM 8268 C C . HIS A 1 1044 ? 26.069 -20.565 -38.623 1.00 96.00 1044 HIS A C 1
ATOM 8270 O O . HIS A 1 1044 ? 26.970 -20.421 -37.796 1.00 96.00 1044 HIS A O 1
ATOM 8276 N N . PRO A 1 1045 ? 25.850 -21.759 -39.202 1.00 95.31 1045 PRO A N 1
ATOM 8277 C CA . PRO A 1 1045 ? 26.745 -22.901 -39.012 1.00 95.31 1045 PRO A CA 1
ATOM 8278 C C . PRO A 1 1045 ? 28.188 -22.579 -39.435 1.00 95.31 1045 PRO A C 1
ATOM 8280 O O . PRO A 1 1045 ? 28.398 -21.888 -40.431 1.00 95.31 1045 PRO A O 1
ATOM 8283 N N . GLY A 1 1046 ? 29.188 -23.079 -38.706 1.00 88.94 1046 GLY A N 1
ATOM 8284 C CA . GLY A 1 1046 ? 30.609 -22.817 -39.001 1.00 88.94 1046 GLY A CA 1
ATOM 8285 C C . GLY A 1 1046 ? 31.248 -23.824 -39.961 1.00 88.94 1046 GLY A C 1
ATOM 8286 O O . GLY A 1 1046 ? 32.063 -23.480 -40.824 1.00 88.94 1046 GLY A O 1
ATOM 8287 N N . ARG A 1 1047 ? 30.822 -25.090 -39.864 1.00 88.31 1047 ARG A N 1
ATOM 8288 C CA . ARG A 1 1047 ? 31.389 -26.233 -40.599 1.00 88.31 1047 ARG A CA 1
ATOM 8289 C C . ARG A 1 1047 ? 30.511 -26.711 -41.751 1.00 88.31 1047 ARG A C 1
ATOM 8291 O O . ARG A 1 1047 ? 29.295 -26.544 -41.745 1.00 88.31 1047 ARG A O 1
ATOM 8298 N N . LEU A 1 1048 ? 31.152 -27.388 -42.711 1.00 87.12 1048 LEU A N 1
ATOM 8299 C CA . LEU A 1 1048 ? 30.578 -28.150 -43.833 1.00 87.12 1048 LEU A CA 1
ATOM 8300 C C . LEU A 1 1048 ? 29.767 -27.333 -44.855 1.00 87.12 1048 LEU A C 1
ATOM 8302 O O . LEU A 1 1048 ? 30.043 -27.392 -46.052 1.00 87.12 1048 LEU A O 1
ATOM 8306 N N . THR A 1 1049 ? 28.752 -26.588 -44.419 1.00 87.19 1049 THR A N 1
ATOM 8307 C CA . THR A 1 1049 ? 27.712 -26.046 -45.300 1.00 87.19 1049 THR A CA 1
ATOM 8308 C C . THR A 1 1049 ? 27.841 -24.555 -45.605 1.00 87.19 1049 THR A C 1
ATOM 8310 O O . THR A 1 1049 ? 27.373 -24.116 -46.655 1.00 87.19 1049 THR A O 1
ATOM 8313 N N . HIS A 1 1050 ? 28.507 -23.773 -44.761 1.00 93.25 1050 HIS A N 1
ATOM 8314 C CA . HIS A 1 1050 ? 28.578 -22.313 -44.893 1.00 93.25 1050 HIS A CA 1
ATOM 8315 C C . HIS A 1 1050 ? 30.007 -21.851 -45.202 1.00 93.25 1050 HIS A C 1
ATOM 8317 O O . HIS A 1 1050 ? 30.611 -21.084 -44.459 1.00 93.25 1050 HIS A O 1
ATOM 8323 N N . TYR A 1 1051 ? 30.561 -22.351 -46.313 1.00 92.75 1051 TYR A N 1
ATOM 8324 C CA . TYR A 1 1051 ? 31.835 -21.855 -46.843 1.00 92.75 1051 TYR A CA 1
ATOM 8325 C C . TYR A 1 1051 ? 31.657 -20.401 -47.289 1.00 92.75 1051 TYR A C 1
ATOM 8327 O O . TYR A 1 1051 ? 30.839 -20.127 -48.180 1.00 92.75 1051 TYR A O 1
ATOM 8335 N N . HIS A 1 1052 ? 32.365 -19.478 -46.643 1.00 94.31 1052 HIS A N 1
ATOM 8336 C CA . HIS A 1 1052 ? 32.081 -18.050 -46.748 1.00 94.31 1052 HIS A CA 1
ATOM 8337 C C . HIS A 1 1052 ? 33.350 -17.197 -46.849 1.00 94.31 1052 HIS A C 1
ATOM 8339 O O . HIS A 1 1052 ? 34.443 -17.641 -46.505 1.00 94.31 1052 HIS A O 1
ATOM 8345 N N . GLU A 1 1053 ? 33.203 -15.975 -47.363 1.00 93.12 1053 GLU A N 1
ATOM 8346 C CA . GLU A 1 1053 ? 34.281 -14.993 -47.511 1.00 93.12 1053 GLU A CA 1
ATOM 8347 C C . GLU A 1 1053 ? 33.890 -13.624 -46.940 1.00 93.12 1053 GLU A C 1
ATOM 8349 O O . GLU A 1 1053 ? 32.729 -13.204 -47.005 1.00 93.12 1053 GLU A O 1
ATOM 8354 N N . GLY A 1 1054 ? 34.880 -12.911 -46.401 1.00 94.00 1054 GLY A N 1
ATOM 8355 C CA . GLY A 1 1054 ? 34.740 -11.522 -45.981 1.00 94.00 1054 GLY A CA 1
ATOM 8356 C C . GLY A 1 1054 ? 34.979 -10.602 -47.171 1.00 94.00 1054 GLY A C 1
ATOM 8357 O O . GLY A 1 1054 ? 36.107 -10.504 -47.663 1.00 94.00 1054 GLY A O 1
ATOM 8358 N N . LEU A 1 1055 ? 33.925 -9.928 -47.635 1.00 95.00 1055 LEU A N 1
ATOM 8359 C CA . LEU A 1 1055 ? 33.999 -9.030 -48.788 1.00 95.00 1055 LEU A CA 1
ATOM 8360 C C . LEU A 1 1055 ? 34.949 -7.852 -48.522 1.00 95.00 1055 LEU A C 1
ATOM 8362 O O . LEU A 1 1055 ? 35.176 -7.456 -47.378 1.00 95.00 1055 LEU A O 1
ATOM 8366 N N . LYS A 1 1056 ? 35.500 -7.283 -49.598 1.00 95.06 1056 LYS A N 1
ATOM 8367 C CA . LYS A 1 1056 ? 36.495 -6.209 -49.520 1.00 95.06 1056 LYS A CA 1
ATOM 8368 C C . LYS A 1 1056 ? 35.882 -4.898 -49.021 1.00 95.06 1056 LYS A C 1
ATOM 8370 O O . LYS A 1 1056 ? 34.951 -4.386 -49.638 1.00 95.06 1056 LYS A O 1
ATOM 8375 N N . VAL A 1 1057 ? 36.457 -4.335 -47.963 1.00 96.00 1057 VAL A N 1
ATOM 8376 C CA . VAL A 1 1057 ? 36.229 -2.957 -47.510 1.00 96.00 1057 VAL A CA 1
ATOM 8377 C C . VAL A 1 1057 ? 37.002 -2.007 -48.424 1.00 96.00 1057 VAL A C 1
ATOM 8379 O O . VAL A 1 1057 ? 38.210 -2.166 -48.621 1.00 96.00 1057 VAL A O 1
ATOM 8382 N N . THR A 1 1058 ? 36.303 -1.052 -49.033 1.00 94.62 1058 THR A N 1
ATOM 8383 C CA . THR A 1 1058 ? 36.863 -0.126 -50.031 1.00 94.62 1058 THR A CA 1
ATOM 8384 C C . THR A 1 1058 ? 37.248 1.223 -49.443 1.00 94.62 1058 THR A C 1
ATOM 8386 O O . THR A 1 1058 ? 38.167 1.852 -49.961 1.00 94.62 1058 THR A O 1
ATOM 8389 N N . ASN A 1 1059 ? 36.588 1.648 -48.364 1.00 94.62 1059 ASN A N 1
ATOM 8390 C CA . ASN A 1 1059 ? 36.848 2.913 -47.680 1.00 94.62 1059 ASN A CA 1
ATOM 8391 C C . ASN A 1 1059 ? 36.524 2.794 -46.180 1.00 94.62 1059 ASN A C 1
ATOM 8393 O O . ASN A 1 1059 ? 35.669 1.992 -45.808 1.00 94.62 1059 ASN A O 1
ATOM 8397 N N . GLY A 1 1060 ? 37.179 3.593 -45.334 1.00 95.69 1060 GLY A N 1
ATOM 8398 C CA . GLY A 1 1060 ? 36.967 3.606 -43.880 1.00 95.69 1060 GLY A CA 1
ATOM 8399 C C . GLY A 1 1060 ? 37.458 2.353 -43.144 1.00 95.69 1060 GLY A C 1
ATOM 8400 O O . GLY A 1 1060 ? 38.326 1.628 -43.634 1.00 95.69 1060 GLY A O 1
ATOM 8401 N N . THR A 1 1061 ? 36.908 2.108 -41.953 1.00 96.19 1061 THR A N 1
ATOM 8402 C CA . THR A 1 1061 ? 37.310 0.996 -41.075 1.00 96.19 1061 THR A CA 1
ATOM 8403 C C . THR A 1 1061 ? 36.087 0.206 -40.637 1.00 96.19 1061 THR A C 1
ATOM 8405 O O . THR A 1 1061 ? 35.148 0.788 -40.110 1.00 96.19 1061 THR A O 1
ATOM 8408 N N . ARG A 1 1062 ? 36.094 -1.120 -40.797 1.00 97.06 1062 ARG A N 1
ATOM 8409 C CA . ARG A 1 1062 ? 35.004 -2.005 -40.354 1.00 97.06 1062 ARG A CA 1
ATOM 8410 C C . ARG A 1 1062 ? 35.433 -2.821 -39.139 1.00 97.06 1062 ARG A C 1
ATOM 8412 O O . ARG A 1 1062 ? 36.444 -3.518 -39.219 1.00 97.06 1062 ARG A O 1
ATOM 8419 N N . TYR A 1 1063 ? 34.624 -2.803 -38.081 1.00 97.50 1063 TYR A N 1
ATOM 8420 C CA . TYR A 1 1063 ? 34.818 -3.625 -36.884 1.00 97.50 1063 TYR A CA 1
ATOM 8421 C C . TYR A 1 1063 ? 33.701 -4.658 -36.735 1.00 97.50 1063 TYR A C 1
ATOM 8423 O O . TYR A 1 1063 ? 32.516 -4.332 -36.858 1.00 97.50 1063 TYR A O 1
ATOM 8431 N N . ILE A 1 1064 ? 34.078 -5.900 -36.435 1.00 96.94 1064 ILE A N 1
ATOM 8432 C CA . ILE A 1 1064 ? 33.137 -6.980 -36.113 1.00 96.94 1064 ILE A CA 1
ATOM 8433 C C . ILE A 1 1064 ? 33.649 -7.804 -34.932 1.00 96.94 1064 ILE A C 1
ATOM 8435 O O . ILE A 1 1064 ? 34.848 -8.050 -34.835 1.00 96.94 1064 ILE A O 1
ATOM 8439 N N . MET A 1 1065 ? 32.749 -8.239 -34.050 1.00 97.12 1065 MET A N 1
ATOM 8440 C CA . MET A 1 1065 ? 33.055 -9.198 -32.986 1.00 97.12 1065 MET A CA 1
ATOM 8441 C C . MET A 1 1065 ? 32.665 -10.599 -33.446 1.00 97.12 1065 MET A C 1
ATOM 8443 O O . MET A 1 1065 ? 31.504 -10.831 -33.787 1.00 97.12 1065 MET A O 1
ATOM 8447 N N . ILE A 1 1066 ? 33.625 -11.522 -33.450 1.00 95.94 1066 ILE A N 1
ATOM 8448 C CA . ILE A 1 1066 ? 33.439 -12.903 -33.896 1.00 95.94 1066 ILE A CA 1
ATOM 8449 C C . ILE A 1 1066 ? 33.586 -13.852 -32.710 1.00 95.94 1066 ILE A C 1
ATOM 8451 O O . ILE A 1 1066 ? 34.417 -13.659 -31.817 1.00 95.94 1066 ILE A O 1
ATOM 8455 N N . SER A 1 1067 ? 32.761 -14.896 -32.679 1.00 95.50 1067 SER A N 1
ATOM 8456 C CA . SER A 1 1067 ? 32.945 -16.022 -31.766 1.00 95.50 1067 SER A CA 1
ATOM 8457 C C . SER A 1 1067 ? 32.671 -17.350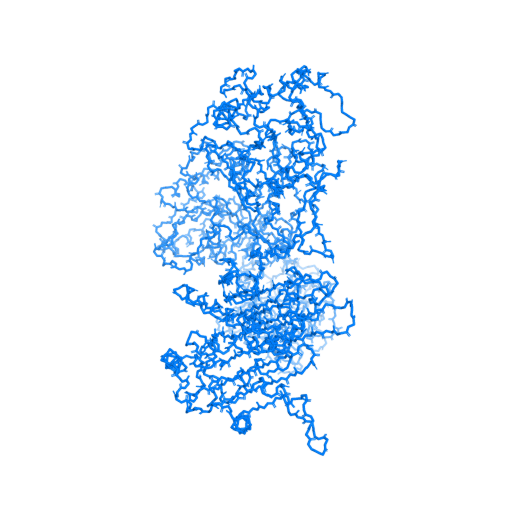 -32.443 1.00 95.50 1067 SER A C 1
ATOM 8459 O O . SER A 1 1067 ? 31.618 -17.544 -33.055 1.00 95.50 1067 SER A O 1
ATOM 8461 N N . PHE A 1 1068 ? 33.624 -18.266 -32.301 1.00 93.88 1068 PHE A N 1
ATOM 8462 C CA . PHE A 1 1068 ? 33.517 -19.642 -32.771 1.00 93.88 1068 PHE A CA 1
ATOM 8463 C C . PHE A 1 1068 ? 32.984 -20.515 -31.645 1.00 93.88 1068 PHE A C 1
ATOM 8465 O O . PHE A 1 1068 ? 33.731 -20.942 -30.763 1.00 93.88 1068 PHE A O 1
ATOM 8472 N N . VAL A 1 1069 ? 31.672 -20.749 -31.675 1.00 91.44 1069 VAL A N 1
ATOM 8473 C CA . VAL A 1 1069 ? 30.962 -21.412 -30.587 1.00 91.44 1069 VAL A CA 1
ATOM 8474 C C . VAL A 1 1069 ? 30.825 -22.909 -30.856 1.00 91.44 1069 VAL A C 1
ATOM 8476 O O . VAL A 1 1069 ? 30.535 -23.356 -31.969 1.00 91.44 1069 VAL A O 1
ATOM 8479 N N . ASP A 1 1070 ? 31.066 -23.676 -29.802 1.00 88.12 1070 ASP A N 1
ATOM 8480 C CA . ASP A 1 1070 ? 31.156 -25.129 -29.754 1.00 88.12 1070 ASP A CA 1
ATOM 8481 C C . ASP A 1 1070 ? 32.105 -25.692 -30.833 1.00 88.12 1070 ASP A C 1
ATOM 8483 O O . ASP A 1 1070 ? 31.651 -26.361 -31.770 1.00 88.12 1070 ASP A O 1
ATOM 8487 N N . PRO A 1 1071 ? 33.412 -25.356 -30.743 1.00 82.00 1071 PRO A N 1
ATOM 8488 C CA . PRO A 1 1071 ? 34.452 -25.775 -31.686 1.00 82.00 1071 PRO A CA 1
ATOM 8489 C C . PRO A 1 1071 ? 34.723 -27.283 -31.693 1.00 82.00 1071 PRO A C 1
ATOM 8491 O O . PRO A 1 1071 ? 34.624 -27.939 -30.635 1.00 82.00 1071 PRO A O 1
#